Protein 2Y9W (pdb70)

Secondary structure (DSSP, 8-state):
----BSS------SS-EEPPBHHHHTT-HHHHHHHHHHHHHHHHS-TTSTTSHHHHHHTTSSS----SBSS--SS---S-SS--SSTTHHHHHHHHHHHHHHHHHHHHHHHHTT--STTHHHHHHHHHH----B--TT---S-TT--SS-HHHHT-SEEEEE-TTS-EEEEE-TTT--B-SSPPTT--THHHH-SB--SSB-TTS-B-HHHHHHHHHHHHHHHHHHHHHHHHS--SHHHHH--TTTTTSSTTSHHHHHHHHHHHHH--SS-SS----GGGSTTTGGGSTHHHHHHHHHHHHHHHHHHHTTT-----EE--S-BTTB-TT-EE-TTSEEEEEE-TTSPEEEHHHHSSGGGGTEE-GGGGGGTT--HHHHHHHHHHHHHHHH-/----BSS------SS-EEPPBHHHHTT-HHHHHHHHHHHHHHHHS-TT-TTSHHHHHHHHSSS----SBSS--SS---S-SS--SSTTHHHHHHHHHHHHHHHHHHHHHHHHTT--STTHHHHHHHHHH----B--TT---S-TT--SS-HHHHT-SEEEEE-TTS-EEEEE-TTT--B-SS--TT--GGGGT-SB---SB-TTS-B-HHHHHHHHHHHHHHHHHHHHHHHHS--SHHHHH--TTTTTSSTTSHHHHHHHHHHHHH--TT-SS----GGGSTTTGGGSTTHHHHHHHHHHHHHHHHHHTTT-----EE--S--SSS-TTPEE-TTSEEEEEE-TTSPEEEGGGSSSGGGGTEE-GGGGGGTT--HHHHHHHHHHHHHHHH-/-----BEEEETTEEEEE-----EEEEEES---STTTT-EEEEEETTEEEEEETTT-PEEEE-TTSBEEEESS--TTTS-BEEEE-SSTTEEEEE---TTS---EEEEEESSSS--EEEEEE---TT-GGG-EEEE-/----BEEEETTEEEEE-----EEEEEES---STTTT-EEEEEETTEEEEEETTT--EEEEETTTEEEEESS--TTTS-BEEEE-SSTT-EEEE---SSS---EEEEEESSSSS-EEEEEE---TT-GGG-BEEE-

CATH classification: 1.10.1280.10

Structure (mmCIF, N/CA/C/O backbone):
data_2Y9W
#
_entry.id   2Y9W
#
_cell.length_a   104.060
_cell.length_b   104.520
_cell.length_c   109.050
_cell.angle_alpha   90.00
_cell.angle_beta   90.00
_cell.angle_gamma   90.00
#
_symmetry.space_group_name_H-M   'P 21 21 2'
#
loop_
_entity.id
_entity.type
_entity.pdbx_description
1 polymer 'POLYPHENOL OXIDASE'
2 polymer 'LECTIN-LIKE FOLD PROTEIN'
3 non-polymer 'COPPER (II) ION'
4 non-polymer 'HOLMIUM ATOM'
5 non-polymer DI(HYDROXYETHYL)ETHER
6 non-polymer 'TRIETHYLENE GLYCOL'
7 water water
#
loop_
_atom_site.group_PDB
_atom_site.id
_atom_site.type_symbol
_atom_site.label_atom_id
_atom_site.label_alt_id
_atom_site.label_comp_id
_atom_site.label_asym_id
_atom_site.label_entity_id
_atom_site.label_seq_id
_atom_site.pdbx_PDB_ins_code
_atom_site.Cartn_x
_atom_site.Cartn_y
_atom_site.Cartn_z
_atom_site.occupancy
_atom_site.B_iso_or_equiv
_atom_site.auth_seq_id
_atom_site.auth_comp_id
_atom_site.auth_asym_id
_atom_site.auth_atom_id
_atom_site.pdbx_PDB_model_num
ATOM 1 N N . SER A 1 1 ? 26.414 52.578 88.234 1.00 65.96 2 SER A N 1
ATOM 2 C CA . SER A 1 1 ? 25.272 51.635 88.016 1.00 64.12 2 SER A CA 1
ATOM 3 C C . SER A 1 1 ? 25.619 50.534 86.990 1.00 63.31 2 SER A C 1
ATOM 4 O O . SER A 1 1 ? 26.023 49.426 87.378 1.00 63.09 2 SER A O 1
ATOM 7 N N . ASP A 1 2 ? 25.479 50.871 85.697 1.00 62.85 3 ASP A N 1
ATOM 8 C CA . ASP A 1 2 ? 25.602 49.951 84.541 1.00 61.36 3 ASP A CA 1
ATOM 9 C C . ASP A 1 2 ? 24.338 49.115 84.322 1.00 58.72 3 ASP A C 1
ATOM 10 O O . ASP A 1 2 ? 23.482 49.018 85.214 1.00 58.01 3 ASP A O 1
ATOM 15 N N . LYS A 1 3 ? 24.226 48.525 83.130 1.00 56.72 4 LYS A N 1
ATOM 16 C CA . LYS A 1 3 ? 23.125 47.619 82.791 1.00 53.85 4 LYS A CA 1
ATOM 17 C C . LYS A 1 3 ? 23.019 46.492 83.814 1.00 51.76 4 LYS A C 1
ATOM 18 O O . LYS A 1 3 ? 24.031 45.981 84.303 1.00 52.21 4 LYS A O 1
ATOM 24 N N . LYS A 1 4 ? 21.789 46.112 84.133 1.00 49.01 5 LYS A N 1
ATOM 25 C CA . LYS A 1 4 ? 21.559 45.153 85.195 1.00 46.93 5 LYS A CA 1
ATOM 26 C C . LYS A 1 4 ? 21.100 43.792 84.684 1.00 44.61 5 LYS A C 1
ATOM 27 O O . LYS A 1 4 ? 21.672 42.771 85.079 1.00 44.31 5 LYS A O 1
ATOM 33 N N . SER A 1 5 ? 20.097 43.780 83.804 1.00 42.14 6 SER A N 1
ATOM 34 C CA . SER A 1 5 ? 19.541 42.529 83.263 1.00 39.94 6 SER A CA 1
ATOM 35 C C . SER A 1 5 ? 19.741 42.380 81.749 1.00 39.36 6 SER A C 1
ATOM 36 O O . SER A 1 5 ? 19.653 43.357 80.999 1.00 39.69 6 SER A O 1
ATOM 39 N N . LEU A 1 6 ? 20.004 41.150 81.314 1.00 38.12 7 LEU A N 1
ATOM 40 C CA . LEU A 1 6 ? 20.185 40.850 79.892 1.00 37.51 7 LEU A CA 1
ATOM 41 C C . LEU A 1 6 ? 18.863 40.518 79.192 1.00 35.98 7 LEU A C 1
ATOM 42 O O . LEU A 1 6 ? 18.785 40.537 77.966 1.00 35.60 7 LEU A O 1
ATOM 47 N N . MET A 1 7 ? 17.833 40.201 79.971 1.00 34.40 8 MET A N 1
ATOM 48 C CA . MET A 1 7 ? 16.524 39.882 79.407 1.00 33.35 8 MET A CA 1
ATOM 49 C C . MET A 1 7 ? 15.382 40.561 80.162 1.00 31.84 8 MET A C 1
ATOM 50 O O . MET A 1 7 ? 14.748 39.943 81.036 1.00 30.46 8 MET A O 1
ATOM 55 N N . PRO A 1 8 ? 15.132 41.847 79.841 1.00 31.35 9 PRO A N 1
ATOM 56 C CA . PRO A 1 8 ? 14.029 42.559 80.463 1.00 30.50 9 PRO A CA 1
ATOM 57 C C . PRO A 1 8 ? 12.707 41.802 80.293 1.00 29.06 9 PRO A C 1
ATOM 58 O O . PRO A 1 8 ? 12.447 41.192 79.230 1.00 27.73 9 PRO A O 1
ATOM 62 N N . LEU A 1 9 ? 11.913 41.814 81.360 1.00 27.98 10 LEU A N 1
ATOM 63 C CA . LEU A 1 9 ? 10.513 41.486 81.260 1.00 27.12 10 LEU A CA 1
ATOM 64 C C . LEU A 1 9 ? 9.831 42.679 80.614 1.00 27.27 10 LEU A C 1
ATOM 65 O O . LEU A 1 9 ? 9.860 43.781 81.166 1.00 27.45 10 LEU A O 1
ATOM 70 N N . VAL A 1 10 ? 9.248 42.452 79.435 1.00 27.50 11 VAL A N 1
ATOM 71 C CA . VAL A 1 10 ? 8.455 43.470 78.729 1.00 28.48 11 VAL A CA 1
ATOM 72 C C . VAL A 1 10 ? 7.040 42.982 78.366 1.00 28.23 11 VAL A C 1
ATOM 73 O O . VAL A 1 10 ? 6.189 43.771 77.978 1.00 28.42 11 VAL A O 1
ATOM 77 N N . GLY A 1 11 ? 6.798 41.683 78.497 1.00 28.15 12 GLY A N 1
ATOM 78 C CA . GLY A 1 11 ? 5.517 41.100 78.094 1.00 28.62 12 GLY A CA 1
ATOM 79 C C . GLY A 1 11 ? 5.341 41.106 76.586 1.00 29.19 12 GLY A C 1
ATOM 80 O O . GLY A 1 11 ? 6.323 41.238 75.847 1.00 29.63 12 GLY A O 1
ATOM 81 N N . ILE A 1 12 ? 4.086 41.018 76.141 1.00 29.29 13 ILE A N 1
ATOM 82 C CA . ILE A 1 12 ? 3.752 40.820 74.731 1.00 29.76 13 ILE A CA 1
ATOM 83 C C . ILE A 1 12 ? 3.197 42.084 74.070 1.00 31.05 13 ILE A C 1
ATOM 84 O O . ILE A 1 12 ? 2.166 42.609 74.501 1.00 31.39 13 ILE A O 1
ATOM 89 N N . PRO A 1 13 ? 3.850 42.557 72.994 1.00 32.05 14 PRO A N 1
ATOM 90 C CA . PRO A 1 13 ? 3.378 43.772 72.298 1.00 33.28 14 PRO A CA 1
ATOM 91 C C . PRO A 1 13 ? 2.173 43.487 71.387 1.00 33.80 14 PRO A C 1
ATOM 92 O O . PRO A 1 13 ? 1.853 42.320 71.140 1.00 33.36 14 PRO A O 1
ATOM 96 N N . GLY A 1 14 ? 1.523 44.539 70.889 1.00 35.17 15 GLY A N 1
ATOM 97 C CA . GLY A 1 14 ? 0.363 44.397 70.000 1.00 36.13 15 GLY A CA 1
ATOM 98 C C . GLY A 1 14 ? -0.983 44.425 70.715 1.00 36.74 15 GLY A C 1
ATOM 99 O O . GLY A 1 14 ? -1.073 44.851 71.866 1.00 35.90 15 GLY A O 1
ATOM 100 N N . GLU A 1 15 ? -2.035 43.971 70.027 1.00 37.77 16 GLU A N 1
ATOM 101 C CA . GLU A 1 15 ? -3.366 43.850 70.639 1.00 38.80 16 GLU A CA 1
ATOM 102 C C . GLU A 1 15 ? -3.346 42.893 71.824 1.00 37.00 16 GLU A C 1
ATOM 103 O O . GLU A 1 15 ? -2.646 41.874 71.788 1.00 36.63 16 GLU A O 1
ATOM 109 N N . ILE A 1 16 ? -4.109 43.220 72.866 1.00 36.22 17 ILE A N 1
ATOM 110 C CA . ILE A 1 16 ? -4.294 42.329 74.015 1.00 34.40 17 ILE A CA 1
ATOM 111 C C . ILE A 1 16 ? -5.007 41.050 73.564 1.00 33.22 17 ILE A C 1
ATOM 112 O O . ILE A 1 16 ? -6.069 41.117 72.948 1.00 34.26 17 ILE A O 1
ATOM 117 N N . LYS A 1 17 ? -4.432 39.893 73.860 1.00 31.14 18 LYS A N 1
ATOM 118 C CA . LYS A 1 17 ? -5.083 38.627 73.537 1.00 29.60 18 LYS A CA 1
ATOM 119 C C . LYS A 1 17 ? -5.272 37.768 74.775 1.00 27.89 18 LYS A C 1
ATOM 120 O O . LYS A 1 17 ? -4.529 37.885 75.747 1.00 26.99 18 LYS A O 1
ATOM 126 N N . ASN A 1 18 ? -6.281 36.908 74.735 1.00 27.01 19 ASN A N 1
ATOM 127 C CA . ASN A 1 18 ? -6.578 36.027 75.875 1.00 25.38 19 ASN A CA 1
ATOM 128 C C . ASN A 1 18 ? -5.673 34.812 76.036 1.00 23.94 19 ASN A C 1
ATOM 129 O O . ASN A 1 18 ? -5.246 34.178 75.053 1.00 23.58 19 ASN A O 1
ATOM 134 N N . ARG A 1 19 ? -5.397 34.513 77.305 1.00 22.57 20 ARG A N 1
ATOM 135 C CA . ARG A 1 19 ? -4.909 33.236 77.729 1.00 21.20 20 ARG A CA 1
ATOM 136 C C . ARG A 1 19 ? -6.136 32.312 77.749 1.00 21.22 20 ARG A C 1
ATOM 137 O O . ARG A 1 19 ? -7.127 32.599 78.418 1.00 20.56 20 ARG A O 1
ATOM 145 N N . LEU A 1 20 ? -6.087 31.213 76.997 1.00 20.56 21 LEU A N 1
ATOM 146 C CA . LEU A 1 20 ? -7.276 30.358 76.891 1.00 20.60 21 LEU A CA 1
ATOM 147 C C . LEU A 1 20 ? -7.274 29.181 77.893 1.00 19.87 21 LEU A C 1
ATOM 148 O O . LEU A 1 20 ? -6.237 28.794 78.427 1.00 19.32 21 LEU A O 1
ATOM 153 N N . ASN A 1 21 ? -8.453 28.647 78.172 1.00 19.99 22 ASN A N 1
ATOM 154 C CA . ASN A 1 21 ? -8.598 27.409 78.935 1.00 19.58 22 ASN A CA 1
ATOM 155 C C . ASN A 1 21 ? -7.949 26.288 78.137 1.00 19.74 22 ASN A C 1
ATOM 156 O O . ASN A 1 21 ? -8.159 26.180 76.914 1.00 19.62 22 ASN A O 1
ATOM 161 N N . ILE A 1 22 ? -7.142 25.474 78.817 1.00 19.82 23 ILE A N 1
ATOM 162 C CA . ILE A 1 22 ? -6.386 24.409 78.159 1.00 20.45 23 ILE A CA 1
ATOM 163 C C . ILE A 1 22 ? -7.297 23.454 77.370 1.00 21.84 23 ILE A C 1
ATOM 164 O O . ILE A 1 22 ? -6.920 23.024 76.278 1.00 22.44 23 ILE A O 1
ATOM 169 N N . LEU A 1 23 ? -8.498 23.167 77.890 1.00 23.18 24 LEU A N 1
ATOM 170 C CA . LEU A 1 23 ? -9.495 22.361 77.163 1.00 24.34 24 LEU A CA 1
ATOM 171 C C . LEU A 1 23 ? -9.858 22.971 75.803 1.00 25.21 24 LEU A C 1
ATOM 172 O O . LEU A 1 23 ? -9.992 22.242 74.823 1.00 26.00 24 LEU A O 1
ATOM 177 N N . ASP A 1 24 ? -10.005 24.294 75.740 1.00 25.24 25 ASP A N 1
ATOM 178 C CA . ASP A 1 24 ? -10.286 24.979 74.473 1.00 26.39 25 ASP A CA 1
ATOM 179 C C . ASP A 1 24 ? -9.044 25.032 73.574 1.00 25.19 25 ASP A C 1
ATOM 180 O O . ASP A 1 24 ? -9.096 24.675 72.414 1.00 25.77 25 ASP A O 1
ATOM 185 N N . PHE A 1 25 ? -7.939 25.483 74.145 1.00 24.36 26 PHE A N 1
ATOM 186 C CA . PHE A 1 25 ? -6.645 25.597 73.480 1.00 23.45 26 PHE A CA 1
ATOM 187 C C . PHE A 1 25 ? -6.251 24.405 72.593 1.00 23.95 26 PHE A C 1
ATOM 188 O O . PHE A 1 25 ? -5.912 24.591 71.407 1.00 23.91 26 PHE A O 1
ATOM 196 N N . VAL A 1 26 ? -6.309 23.195 73.149 1.00 23.95 27 VAL A N 1
ATOM 197 C CA . VAL A 1 26 ? -5.852 21.994 72.422 1.00 24.82 27 VAL A CA 1
ATOM 198 C C . VAL A 1 26 ? -6.691 21.688 71.169 1.00 26.38 27 VAL A C 1
ATOM 199 O O . VAL A 1 26 ? -6.230 20.983 70.264 1.00 26.46 27 VAL A O 1
ATOM 203 N N . LYS A 1 27 ? -7.914 22.227 71.134 1.00 27.72 28 LYS A N 1
ATOM 204 C CA . LYS A 1 27 ? -8.842 22.057 70.012 1.00 29.15 28 LYS A CA 1
ATOM 205 C C . LYS A 1 27 ? -8.473 22.946 68.824 1.00 29.72 28 LYS A C 1
ATOM 206 O O . LYS A 1 27 ? -8.867 22.671 67.687 1.00 30.80 28 LYS A O 1
ATOM 212 N N . ASN A 1 28 ? -7.741 24.022 69.098 1.00 29.47 29 ASN A N 1
ATOM 213 C CA . ASN A 1 28 ? -7.214 24.902 68.067 1.00 29.84 29 ASN A CA 1
ATOM 214 C C . ASN A 1 28 ? -5.899 24.356 67.529 1.00 29.55 29 ASN A C 1
ATOM 215 O O . ASN A 1 28 ? -4.877 24.388 68.231 1.00 28.88 29 ASN A O 1
ATOM 220 N N . ASP A 1 29 ? -5.908 23.878 66.285 1.00 30.11 30 ASP A N 1
ATOM 221 C CA . ASP A 1 29 ? -4.717 23.240 65.726 1.00 30.24 30 ASP A CA 1
ATOM 222 C C . ASP A 1 29 ? -3.558 24.211 65.544 1.00 29.46 30 ASP A C 1
ATOM 223 O O . ASP A 1 29 ? -2.392 23.806 65.560 1.00 29.55 30 ASP A O 1
ATOM 228 N N . LYS A 1 30 ? -3.860 25.486 65.366 1.00 28.70 31 LYS A N 1
ATOM 229 C CA . LYS A 1 30 ? -2.787 26.422 65.129 1.00 28.23 31 LYS A CA 1
ATOM 230 C C . LYS A 1 30 ? -2.096 26.772 66.428 1.00 27.03 31 LYS A C 1
ATOM 231 O O . LYS A 1 30 ? -0.864 26.732 66.503 1.00 26.67 31 LYS A O 1
ATOM 237 N N . PHE A 1 31 ? -2.891 27.062 67.458 1.00 26.01 32 PHE A N 1
ATOM 238 C CA . PHE A 1 31 ? -2.338 27.379 68.768 1.00 24.58 32 PHE A CA 1
ATOM 239 C C . PHE A 1 31 ? -1.577 26.173 69.303 1.00 23.70 32 PHE A C 1
ATOM 240 O O . PHE A 1 31 ? -0.465 26.323 69.795 1.00 23.30 32 PHE A O 1
ATOM 248 N N . PHE A 1 32 ? -2.158 24.979 69.168 1.00 23.37 33 PHE A N 1
ATOM 249 C CA . PHE A 1 32 ? -1.562 23.776 69.750 1.00 22.58 33 PHE A CA 1
ATOM 250 C C . PHE A 1 32 ? -0.250 23.387 69.091 1.00 22.68 33 PHE A C 1
ATOM 251 O O . PHE A 1 32 ? 0.705 23.031 69.779 1.00 22.12 33 PHE A O 1
ATOM 259 N N . THR A 1 33 ? -0.217 23.446 67.755 1.00 22.87 34 THR A N 1
ATOM 260 C CA . THR A 1 33 ? 0.983 23.151 67.001 1.00 22.28 34 THR A CA 1
ATOM 261 C C . THR A 1 33 ? 2.075 24.145 67.368 1.00 22.20 34 THR A C 1
ATOM 262 O O . THR A 1 33 ? 3.213 23.742 67.607 1.00 22.30 34 THR A O 1
ATOM 266 N N . LEU A 1 34 ? 1.746 25.436 67.431 1.00 22.20 35 LEU A N 1
ATOM 267 C CA . LEU A 1 34 ? 2.799 26.445 67.680 1.00 22.05 35 LEU A CA 1
ATOM 268 C C . LEU A 1 34 ? 3.376 26.329 69.098 1.00 21.64 35 LEU A C 1
ATOM 269 O O . LEU A 1 34 ? 4.557 26.611 69.332 1.00 21.03 35 LEU A O 1
ATOM 274 N N . TYR A 1 35 ? 2.523 25.917 70.034 1.00 21.11 36 TYR A N 1
ATOM 275 C CA . TYR A 1 35 ? 2.900 25.780 71.421 1.00 20.50 36 TYR A CA 1
ATOM 276 C C . TYR A 1 35 ? 3.919 24.645 71.537 1.00 20.10 36 TYR A C 1
ATOM 277 O O . TYR A 1 35 ? 4.989 24.809 72.118 1.00 19.73 36 TYR A O 1
ATOM 286 N N . VAL A 1 36 ? 3.577 23.508 70.940 1.00 19.64 37 VAL A N 1
ATOM 287 C CA . VAL A 1 36 ? 4.421 22.324 70.935 1.00 19.50 37 VAL A CA 1
ATOM 288 C C . VAL A 1 36 ? 5.758 22.611 70.233 1.00 19.89 37 VAL A C 1
ATOM 289 O O . VAL A 1 36 ? 6.819 22.230 70.723 1.00 19.87 37 VAL A O 1
ATOM 293 N N . ARG A 1 37 ? 5.700 23.304 69.106 1.00 20.13 38 ARG A N 1
ATOM 294 C CA . ARG A 1 37 ? 6.912 23.667 68.390 1.00 21.06 38 ARG A CA 1
ATOM 295 C C . ARG A 1 37 ? 7.776 24.646 69.177 1.00 21.47 38 ARG A C 1
ATOM 296 O O . ARG A 1 37 ? 8.990 24.438 69.302 1.00 22.02 38 ARG A O 1
ATOM 304 N N . ALA A 1 38 ? 7.148 25.689 69.719 1.00 21.62 39 ALA A N 1
ATOM 305 C CA . ALA A 1 38 ? 7.840 26.677 70.551 1.00 22.25 39 ALA A CA 1
ATOM 306 C C . ALA A 1 38 ? 8.470 26.022 71.771 1.00 22.44 39 ALA A C 1
ATOM 307 O O . ALA A 1 38 ? 9.593 26.350 72.140 1.00 23.14 39 ALA A O 1
ATOM 309 N N . LEU A 1 39 ? 7.746 25.087 72.377 1.00 22.82 40 LEU A N 1
ATOM 310 C CA . LEU A 1 39 ? 8.224 24.349 73.549 1.00 22.99 40 LEU A CA 1
ATOM 311 C C . LEU A 1 39 ? 9.398 23.416 73.240 1.00 23.72 40 LEU A C 1
ATOM 312 O O . LEU A 1 39 ? 10.308 23.265 74.070 1.00 23.68 40 LEU A O 1
ATOM 317 N N . GLN A 1 40 ? 9.375 22.805 72.046 1.00 24.06 41 GLN A N 1
ATOM 318 C CA . GLN A 1 40 ? 10.514 22.052 71.510 1.00 24.39 41 GLN A CA 1
ATOM 319 C C . GLN A 1 40 ? 11.762 22.932 71.423 1.00 24.84 41 GLN A C 1
ATOM 320 O O . GLN A 1 40 ? 12.861 22.488 71.770 1.00 25.48 41 GLN A O 1
ATOM 326 N N . VAL A 1 41 ? 11.604 24.156 70.915 1.00 24.30 42 VAL A N 1
ATOM 327 C CA . VAL A 1 41 ? 12.741 25.071 70.759 1.00 24.51 42 VAL A CA 1
ATOM 328 C C . VAL A 1 41 ? 13.329 25.423 72.126 1.00 24.04 42 VAL A C 1
ATOM 329 O O . VAL A 1 41 ? 14.528 25.295 72.345 1.00 23.83 42 VAL A O 1
ATOM 333 N N . LEU A 1 42 ? 12.463 25.836 73.053 1.00 23.66 43 LEU A N 1
ATOM 334 C CA . LEU A 1 42 ? 12.909 26.218 74.386 1.00 23.50 43 LEU A CA 1
ATOM 335 C C . LEU A 1 42 ? 13.649 25.089 75.070 1.00 23.81 43 LEU A C 1
ATOM 336 O O . LEU A 1 42 ? 14.723 25.303 75.642 1.00 24.43 43 LEU A O 1
ATOM 341 N N . GLN A 1 43 ? 13.083 23.890 74.990 1.00 23.69 44 GLN A N 1
ATOM 342 C CA . GLN A 1 43 ? 13.638 22.735 75.676 1.00 24.38 44 GLN A CA 1
ATOM 343 C C . GLN A 1 43 ? 14.951 22.262 75.050 1.00 25.17 44 GLN A C 1
ATOM 344 O O . GLN A 1 43 ? 15.806 21.723 75.757 1.00 24.76 44 GLN A O 1
ATOM 350 N N . ALA A 1 44 ? 15.101 22.451 73.738 1.00 25.83 45 ALA A N 1
ATOM 351 C CA . ALA A 1 44 ? 16.332 22.040 73.033 1.00 27.41 45 ALA A CA 1
ATOM 352 C C . ALA A 1 44 ? 17.492 23.021 73.222 1.00 28.48 45 ALA A C 1
ATOM 353 O O . ALA A 1 44 ? 18.644 22.701 72.935 1.00 29.84 45 ALA A O 1
ATOM 355 N N . ARG A 1 45 ? 17.193 24.222 73.696 1.00 28.87 46 ARG A N 1
ATOM 356 C CA . ARG A 1 45 ? 18.236 25.205 73.936 1.00 29.93 46 ARG A CA 1
ATOM 357 C C . ARG A 1 45 ? 19.177 24.742 75.027 1.00 30.77 46 ARG A C 1
ATOM 358 O O . ARG A 1 45 ? 18.752 24.168 76.041 1.00 30.64 46 ARG A O 1
ATOM 366 N N . ASP A 1 46 ? 20.457 25.003 74.792 1.00 32.23 47 ASP A N 1
ATOM 367 C CA . ASP A 1 46 ? 21.512 24.822 75.772 1.00 33.48 47 ASP A CA 1
ATOM 368 C C . ASP A 1 46 ? 21.033 25.316 77.146 1.00 32.74 47 ASP A C 1
ATOM 369 O O . ASP A 1 46 ? 20.440 26.395 77.259 1.00 32.05 47 ASP A O 1
ATOM 374 N N . GLN A 1 47 ? 21.293 24.516 78.176 1.00 32.85 48 GLN A N 1
ATOM 375 C CA . GLN A 1 47 ? 20.797 24.787 79.523 1.00 32.88 48 GLN A CA 1
ATOM 376 C C . GLN A 1 47 ? 21.466 25.963 80.236 1.00 33.61 48 GLN A C 1
ATOM 377 O O . GLN A 1 47 ? 20.967 26.422 81.266 1.00 33.58 48 GLN A O 1
ATOM 383 N N . SER A 1 48 ? 22.576 26.454 79.685 1.00 34.52 49 SER A N 1
ATOM 384 C CA . SER A 1 48 ? 23.213 27.681 80.174 1.00 34.92 49 SER A CA 1
ATOM 385 C C . SER A 1 48 ? 22.630 28.954 79.527 1.00 34.39 49 SER A C 1
ATOM 386 O O . SER A 1 48 ? 22.843 30.066 80.033 1.00 34.63 49 SER A O 1
ATOM 389 N N . ASP A 1 49 ? 21.910 28.782 78.412 1.00 33.55 50 ASP A N 1
ATOM 390 C CA . ASP A 1 49 ? 21.209 29.879 77.722 1.00 32.76 50 ASP A CA 1
ATOM 391 C C . ASP A 1 49 ? 20.034 30.368 78.581 1.00 31.29 50 ASP A C 1
ATOM 392 O O . ASP A 1 49 ? 19.141 29.598 78.947 1.00 30.14 50 ASP A O 1
ATOM 397 N N . TYR A 1 50 ? 20.039 31.658 78.895 1.00 30.80 51 TYR A N 1
ATOM 398 C CA . TYR A 1 50 ? 19.019 32.236 79.777 1.00 29.71 51 TYR A CA 1
ATOM 399 C C . TYR A 1 50 ? 17.610 32.222 79.188 1.00 28.33 51 TYR A C 1
ATOM 400 O O . TYR A 1 50 ? 16.621 32.340 79.912 1.00 27.46 51 TYR A O 1
ATOM 409 N N . SER A 1 51 ? 17.526 32.067 77.872 1.00 27.85 52 SER A N 1
ATOM 410 C CA . SER A 1 51 ? 16.248 31.938 77.203 1.00 27.01 52 SER A CA 1
ATOM 411 C C . SER A 1 51 ? 15.836 30.464 77.080 1.00 25.90 52 SER A C 1
ATOM 412 O O . SER A 1 51 ? 14.828 30.152 76.447 1.00 25.62 52 SER A O 1
ATOM 415 N N . SER A 1 52 ? 16.612 29.561 77.681 1.00 25.39 53 SER A N 1
ATOM 416 C CA . SER A 1 52 ? 16.270 28.128 77.689 1.00 24.71 53 SER A CA 1
ATOM 417 C C . SER A 1 52 ? 15.110 27.795 78.632 1.00 24.22 53 SER A C 1
ATOM 418 O O . SER A 1 52 ? 14.861 28.507 79.605 1.00 23.72 53 SER A O 1
ATOM 421 N N . PHE A 1 53 ? 14.409 26.707 78.337 1.00 24.18 54 PHE A N 1
ATOM 422 C CA . PHE A 1 53 ? 13.397 26.163 79.246 1.00 24.33 54 PHE A CA 1
ATOM 423 C C . PHE A 1 53 ? 13.987 25.922 80.634 1.00 24.79 54 PHE A C 1
ATOM 424 O O . PHE A 1 53 ? 13.372 26.295 81.653 1.00 24.32 54 PHE A O 1
ATOM 432 N N . PHE A 1 54 ? 15.172 25.292 80.657 1.00 25.48 55 PHE A N 1
ATOM 433 C CA . PHE A 1 54 ? 15.869 24.966 81.910 1.00 25.99 55 PHE A CA 1
ATOM 434 C C . PHE A 1 54 ? 16.114 26.200 82.779 1.00 25.92 55 PHE A C 1
ATOM 435 O O . PHE A 1 54 ? 15.816 26.169 83.970 1.00 26.14 55 PHE A O 1
ATOM 443 N N . GLN A 1 55 ? 16.655 27.269 82.185 1.00 25.87 56 GLN A N 1
ATOM 444 C CA . GLN A 1 55 ? 16.909 28.512 82.937 1.00 26.00 56 GLN A CA 1
ATOM 445 C C . GLN A 1 55 ? 15.623 29.208 83.398 1.00 25.44 56 GLN A C 1
ATOM 446 O O . GLN A 1 55 ? 15.561 29.711 84.535 1.00 25.32 56 GLN A O 1
ATOM 452 N N . LEU A 1 56 ? 14.607 29.236 82.528 1.00 24.61 57 LEU A N 1
ATOM 453 C CA . LEU A 1 56 ? 13.332 29.865 82.875 1.00 24.67 57 LEU A CA 1
ATOM 454 C C . LEU A 1 56 ? 12.724 29.165 84.090 1.00 24.54 57 LEU A C 1
ATOM 455 O O . LEU A 1 56 ? 12.243 29.837 85.006 1.00 24.35 57 LEU A O 1
ATOM 460 N N . GLY A 1 57 ? 12.765 27.823 84.078 1.00 24.56 58 GLY A N 1
ATOM 461 C CA . GLY A 1 57 ? 12.289 26.989 85.187 1.00 24.39 58 GLY A CA 1
ATOM 462 C C . GLY A 1 57 ? 13.231 27.106 86.358 1.00 25.19 58 GLY A C 1
ATOM 463 O O . GLY A 1 57 ? 12.826 26.967 87.514 1.00 25.49 58 GLY A O 1
ATOM 464 N N . GLY A 1 58 ? 14.495 27.394 86.044 1.00 25.60 59 GLY A N 1
ATOM 465 C CA . GLY A 1 58 ? 15.556 27.542 87.033 1.00 26.15 59 GLY A CA 1
ATOM 466 C C . GLY A 1 58 ? 15.414 28.697 88.010 1.00 26.37 59 GLY A C 1
ATOM 467 O O . GLY A 1 58 ? 15.912 28.599 89.136 1.00 27.45 59 GLY A O 1
ATOM 468 N N . ILE A 1 59 ? 14.744 29.773 87.586 1.00 25.69 60 ILE A N 1
ATOM 469 C CA . ILE A 1 59 ? 14.554 31.001 88.386 1.00 25.70 60 ILE A CA 1
ATOM 470 C C . ILE A 1 59 ? 13.838 30.697 89.703 1.00 26.38 60 ILE A C 1
ATOM 471 O O . ILE A 1 59 ? 14.257 31.142 90.772 1.00 27.06 60 ILE A O 1
ATOM 476 N N . HIS A 1 60 ? 12.757 29.931 89.596 1.00 26.21 61 HIS A N 1
ATOM 477 C CA . HIS A 1 60 ? 11.840 29.671 90.697 1.00 26.53 61 HIS A CA 1
ATOM 478 C C . HIS A 1 60 ? 12.574 29.162 91.943 1.00 26.87 61 HIS A C 1
ATOM 479 O O . HIS A 1 60 ? 12.480 29.784 93.006 1.00 27.07 61 HIS A O 1
ATOM 486 N N . GLY A 1 61 ? 13.309 28.052 91.806 1.00 26.46 62 GLY A N 1
ATOM 487 C CA . GLY A 1 61 ? 14.052 27.466 92.923 1.00 27.47 62 GLY A CA 1
ATOM 488 C C . GLY A 1 61 ? 15.503 27.162 92.588 1.00 28.26 62 GLY A C 1
ATOM 489 O O . GLY A 1 61 ? 16.320 28.071 92.452 1.00 28.37 62 GLY A O 1
ATOM 490 N N . LEU A 1 62 ? 15.814 25.873 92.462 1.00 28.66 63 LEU A N 1
ATOM 491 C CA . LEU A 1 62 ? 17.123 25.415 92.023 1.00 29.66 63 LEU A CA 1
ATOM 492 C C . LEU A 1 62 ? 17.265 25.511 90.494 1.00 29.28 63 LEU A C 1
ATOM 493 O O . LEU A 1 62 ? 16.278 25.366 89.764 1.00 28.65 63 LEU A O 1
ATOM 498 N N . PRO A 1 63 ? 18.492 25.781 90.004 1.00 29.87 64 PRO A N 1
ATOM 499 C CA . PRO A 1 63 ? 19.703 25.998 90.784 1.00 30.70 64 PRO A CA 1
ATOM 500 C C . PRO A 1 63 ? 19.771 27.397 91.398 1.00 30.95 64 PRO A C 1
ATOM 501 O O . PRO A 1 63 ? 19.162 28.348 90.893 1.00 30.13 64 PRO A O 1
ATOM 505 N N . TYR A 1 64 ? 20.518 27.526 92.483 1.00 32.04 65 TYR A N 1
ATOM 506 C CA . TYR A 1 64 ? 20.652 28.824 93.124 1.00 32.68 65 TYR A CA 1
ATOM 507 C C . TYR A 1 64 ? 21.744 29.650 92.450 1.00 33.04 65 TYR A C 1
ATOM 508 O O . TYR A 1 64 ? 22.803 29.915 93.027 1.00 33.89 65 TYR A O 1
ATOM 517 N N . THR A 1 65 ? 21.450 30.041 91.215 1.00 32.24 66 THR A N 1
ATOM 518 C CA . THR A 1 65 ? 22.308 30.892 90.405 1.00 32.86 66 THR A CA 1
ATOM 519 C C . THR A 1 65 ? 21.517 32.134 89.981 1.00 32.47 66 THR A C 1
ATOM 520 O O . THR A 1 65 ? 20.271 32.106 89.923 1.00 31.47 66 THR A O 1
ATOM 524 N N . GLU A 1 66 ? 22.235 33.219 89.698 1.00 33.22 67 GLU A N 1
ATOM 525 C CA . GLU A 1 66 ? 21.614 34.442 89.175 1.00 33.22 67 GLU A CA 1
ATOM 526 C C . GLU A 1 66 ? 21.082 34.226 87.758 1.00 31.98 67 GLU A C 1
ATOM 527 O O . GLU A 1 66 ? 21.694 33.506 86.954 1.00 32.33 67 GLU A O 1
ATOM 533 N N . TRP A 1 67 ? 19.943 34.841 87.453 1.00 30.78 68 TRP A N 1
ATOM 534 C CA . TRP A 1 67 ? 19.369 34.728 86.111 1.00 29.75 68 TRP A CA 1
ATOM 535 C C . TRP A 1 67 ? 19.456 36.013 85.286 1.00 30.04 68 TRP A C 1
ATOM 536 O O . TRP A 1 67 ? 18.915 37.056 85.674 1.00 29.12 68 TRP A O 1
ATOM 547 N N . ALA A 1 68 ? 20.135 35.906 84.138 1.00 30.53 69 ALA A N 1
ATOM 548 C CA . ALA A 1 68 ? 20.192 36.966 83.129 1.00 31.03 69 ALA A CA 1
ATOM 549 C C . ALA A 1 68 ? 20.739 38.296 83.663 1.00 32.41 69 ALA A C 1
ATOM 550 O O . ALA A 1 68 ? 20.265 39.375 83.283 1.00 32.44 69 ALA A O 1
ATOM 552 N N . LYS A 1 69 ? 21.733 38.213 84.542 1.00 33.45 70 LYS A N 1
ATOM 553 C CA . LYS A 1 69 ? 22.385 39.407 85.062 1.00 35.27 70 LYS A CA 1
ATOM 554 C C . LYS A 1 69 ? 23.636 39.762 84.256 1.00 37.02 70 LYS A C 1
ATOM 555 O O . LYS A 1 69 ? 24.469 38.896 83.960 1.00 37.44 70 LYS A O 1
ATOM 561 N N . ALA A 1 70 ? 23.754 41.034 83.884 1.00 38.48 71 ALA A N 1
ATOM 562 C CA . ALA A 1 70 ? 24.917 41.503 83.116 1.00 40.81 71 ALA A CA 1
ATOM 563 C C . ALA A 1 70 ? 26.181 41.598 83.973 1.00 42.60 71 ALA A C 1
ATOM 564 O O . ALA A 1 70 ? 27.278 41.703 83.447 1.00 44.15 71 ALA A O 1
ATOM 566 N N . GLN A 1 71 ? 26.013 41.550 85.291 1.00 43.26 72 GLN A N 1
ATOM 567 C CA . GLN A 1 71 ? 27.106 41.706 86.229 1.00 45.29 72 GLN A CA 1
ATOM 568 C C . GLN A 1 71 ? 26.807 40.924 87.516 1.00 45.13 72 GLN A C 1
ATOM 569 O O . GLN A 1 71 ? 25.803 41.190 88.186 1.00 44.67 72 GLN A O 1
ATOM 575 N N . PRO A 1 72 ? 27.680 39.958 87.870 1.00 45.71 73 PRO A N 1
ATOM 576 C CA . PRO A 1 72 ? 27.430 39.099 89.039 1.00 45.34 73 PRO A CA 1
ATOM 577 C C . PRO A 1 72 ? 27.577 39.823 90.386 1.00 46.24 73 PRO A C 1
ATOM 578 O O . PRO A 1 72 ? 28.278 40.836 90.473 1.00 47.07 73 PRO A O 1
ATOM 582 N N . GLN A 1 73 ? 26.916 39.297 91.418 1.00 45.77 74 GLN A N 1
ATOM 583 C CA . GLN A 1 73 ? 27.099 39.776 92.793 1.00 47.07 74 GLN A CA 1
ATOM 584 C C . GLN A 1 73 ? 28.437 39.295 93.345 1.00 48.42 74 GLN A C 1
ATOM 585 O O . GLN A 1 73 ? 28.929 38.235 92.941 1.00 48.37 74 GLN A O 1
ATOM 591 N N . LEU A 1 74 ? 29.015 40.065 94.269 1.00 49.52 75 LEU A N 1
ATOM 592 C CA . LEU A 1 74 ? 30.248 39.662 94.954 1.00 51.06 75 LEU A CA 1
ATOM 593 C C . LEU A 1 74 ? 30.002 38.444 95.854 1.00 50.73 75 LEU A C 1
ATOM 594 O O . LEU A 1 74 ? 30.764 37.479 95.816 1.00 51.22 75 LEU A O 1
ATOM 599 N N . HIS A 1 75 ? 28.932 38.498 96.648 1.00 49.99 76 HIS A N 1
ATOM 600 C CA . HIS A 1 75 ? 28.498 37.367 97.466 1.00 49.40 76 HIS A CA 1
ATOM 601 C C . HIS A 1 75 ? 27.008 37.112 97.257 1.00 47.57 76 HIS A C 1
ATOM 602 O O . HIS A 1 75 ? 26.160 37.917 97.634 1.00 47.10 76 HIS A O 1
ATOM 609 N N . LEU A 1 76 ? 26.712 35.976 96.641 1.00 46.50 77 LEU A N 1
ATOM 610 C CA . LEU A 1 76 ? 25.360 35.613 96.252 1.00 44.62 77 LEU A CA 1
ATOM 611 C C . LEU A 1 76 ? 24.639 34.857 97.368 1.00 44.04 77 LEU A C 1
ATOM 612 O O . LEU A 1 76 ? 25.147 33.850 97.861 1.00 44.52 77 LEU A O 1
ATOM 617 N N . TYR A 1 77 ? 23.461 35.334 97.766 1.00 43.10 78 TYR A N 1
ATOM 618 C CA . TYR A 1 77 ? 22.617 34.548 98.663 1.00 42.45 78 TYR A CA 1
ATOM 619 C C . TYR A 1 77 ? 21.985 33.412 97.863 1.00 41.25 78 TYR A C 1
ATOM 620 O O . TYR A 1 77 ? 21.160 33.643 96.979 1.00 40.10 78 TYR A O 1
ATOM 629 N N . LYS A 1 78 ? 22.391 32.184 98.161 1.00 41.49 79 LYS A N 1
ATOM 630 C CA . LYS A 1 78 ? 21.960 31.035 97.364 1.00 40.44 79 LYS A CA 1
ATOM 631 C C . LYS A 1 78 ? 20.596 30.521 97.848 1.00 39.26 79 LYS A C 1
ATOM 632 O O . LYS A 1 78 ? 20.502 29.790 98.836 1.00 39.82 79 LYS A O 1
ATOM 638 N N . ALA A 1 79 ? 19.541 30.939 97.146 1.00 37.46 80 ALA A N 1
ATOM 639 C CA . ALA A 1 79 ? 18.164 30.588 97.496 1.00 35.89 80 ALA A CA 1
ATOM 640 C C . ALA A 1 79 ? 17.232 30.773 96.312 1.00 34.34 80 ALA A C 1
ATOM 641 O O . ALA A 1 79 ? 17.632 31.289 95.265 1.00 33.27 80 ALA A O 1
ATOM 643 N N . ASN A 1 80 ? 15.988 30.335 96.497 1.00 33.81 81 ASN A N 1
ATOM 644 C CA . ASN A 1 80 ? 14.895 30.580 95.559 1.00 32.68 81 ASN A CA 1
ATOM 645 C C . ASN A 1 80 ? 14.789 32.062 95.218 1.00 32.36 81 ASN A C 1
ATOM 646 O O . ASN A 1 80 ? 14.994 32.925 96.080 1.00 32.92 81 ASN A O 1
ATOM 651 N N . TYR A 1 81 ? 14.454 32.354 93.964 1.00 31.48 82 TYR A N 1
ATOM 652 C CA . TYR A 1 81 ? 13.969 33.689 93.589 1.00 31.04 82 TYR A CA 1
ATOM 653 C C . TYR A 1 81 ? 12.505 33.866 94.009 1.00 30.56 82 TYR A C 1
ATOM 654 O O . TYR A 1 81 ? 12.088 34.969 94.376 1.00 30.66 82 TYR A O 1
ATOM 663 N N . CYS A 1 82 ? 11.725 32.782 93.939 1.00 29.66 83 CYS A N 1
ATOM 664 C CA . CYS A 1 82 ? 10.295 32.852 94.240 1.00 29.43 83 CYS A CA 1
ATOM 665 C C . CYS A 1 82 ? 10.044 33.279 95.697 1.00 29.64 83 CYS A C 1
ATOM 666 O O . CYS A 1 82 ? 10.846 32.996 96.591 1.00 30.48 83 CYS A O 1
ATOM 669 N N . THR A 1 83 ? 8.971 34.030 95.900 1.00 28.77 84 THR A N 1
ATOM 670 C CA . THR A 1 83 ? 8.562 34.444 97.224 1.00 29.36 84 THR A CA 1
ATOM 671 C C . THR A 1 83 ? 7.282 33.693 97.592 1.00 29.10 84 THR A C 1
ATOM 672 O O . THR A 1 83 ? 6.308 33.678 96.826 1.00 29.13 84 THR A O 1
ATOM 676 N N . HIS A 1 84 ? 7.317 33.022 98.738 1.00 29.21 85 HIS A N 1
ATOM 677 C CA . HIS A 1 84 ? 6.200 32.199 99.205 1.00 28.92 85 HIS A CA 1
ATOM 678 C C . HIS A 1 84 ? 5.980 32.549 100.672 1.00 28.90 85 HIS A C 1
ATOM 679 O O . HIS A 1 84 ? 6.917 32.963 101.352 1.00 29.25 85 HIS A O 1
ATOM 686 N N . GLY A 1 85 ? 4.744 32.423 101.144 1.00 26.63 86 GLY A N 1
ATOM 687 C CA . GLY A 1 85 ? 4.371 32.871 102.487 1.00 26.81 86 GLY A CA 1
ATOM 688 C C . GLY A 1 85 ? 4.536 34.369 102.749 1.00 26.91 86 GLY A C 1
ATOM 689 O O . GLY A 1 85 ? 4.843 34.775 103.884 1.00 27.49 86 GLY A O 1
ATOM 690 N N . THR A 1 86 ? 4.344 35.193 101.710 1.00 25.38 87 THR A N 1
ATOM 691 C CA . THR A 1 86 ? 4.451 36.662 101.841 1.00 25.19 87 THR A CA 1
ATOM 692 C C . THR A 1 86 ? 3.372 37.391 101.039 1.00 24.09 87 THR A C 1
ATOM 693 O O . THR A 1 86 ? 2.800 36.837 100.082 1.00 22.91 87 THR A O 1
ATOM 697 N N . VAL A 1 87 ? 3.108 38.640 101.422 1.00 23.73 88 VAL A N 1
ATOM 698 C CA . VAL A 1 87 ? 2.153 39.482 100.688 1.00 23.01 88 VAL A CA 1
ATOM 699 C C . VAL A 1 87 ? 2.494 39.577 99.190 1.00 22.31 88 VAL A C 1
ATOM 700 O O . VAL A 1 87 ? 1.642 39.931 98.388 1.00 22.11 88 VAL A O 1
ATOM 704 N N . LEU A 1 88 ? 3.728 39.245 98.811 1.00 22.36 89 LEU A N 1
ATOM 705 C CA . LEU A 1 88 ? 4.138 39.356 97.402 1.00 21.69 89 LEU A CA 1
ATOM 706 C C . LEU A 1 88 ? 3.983 38.082 96.599 1.00 20.86 89 LEU A C 1
ATOM 707 O O . LEU A 1 88 ? 4.351 38.057 95.435 1.00 21.55 89 LEU A O 1
ATOM 712 N N . PHE A 1 89 ? 3.450 37.025 97.196 1.00 20.83 90 PHE A N 1
ATOM 713 C CA . PHE A 1 89 ? 3.287 35.765 96.465 1.00 20.19 90 PHE A CA 1
ATOM 714 C C . PHE A 1 89 ? 2.548 35.906 95.120 1.00 19.86 90 PHE A C 1
ATOM 715 O O . PHE A 1 89 ? 3.064 35.437 94.112 1.00 20.11 90 PHE A O 1
ATOM 723 N N . PRO A 1 90 ? 1.348 36.531 95.106 1.00 20.06 91 PRO A N 1
ATOM 724 C CA . PRO A 1 90 ? 0.579 36.683 93.872 1.00 19.92 91 PRO A CA 1
ATOM 725 C C . PRO A 1 90 ? 1.271 37.483 92.766 1.00 20.10 91 PRO A C 1
ATOM 726 O O . PRO A 1 90 ? 1.208 37.105 91.586 1.00 19.78 91 PRO A O 1
ATOM 730 N N . THR A 1 91 ? 1.939 38.565 93.147 1.00 20.48 92 THR A N 1
ATOM 731 C CA . THR A 1 91 ? 2.466 39.512 92.173 1.00 20.26 92 THR A CA 1
ATOM 732 C C . THR A 1 91 ? 3.813 39.060 91.602 1.00 20.22 92 THR A C 1
ATOM 733 O O . THR A 1 91 ? 4.051 39.165 90.388 1.00 19.92 92 THR A O 1
ATOM 737 N N . TRP A 1 92 ? 4.688 38.543 92.461 1.00 20.04 93 TRP A N 1
ATOM 738 C CA . TRP A 1 92 ? 5.927 37.945 91.982 1.00 19.99 93 TRP A CA 1
ATOM 739 C C . TRP A 1 92 ? 5.620 36.896 90.911 1.00 20.26 93 TRP A C 1
ATOM 740 O O . TRP A 1 92 ? 6.276 36.861 89.857 1.00 20.40 93 TRP A O 1
ATOM 751 N N . HIS A 1 93 ? 4.619 36.054 91.175 1.00 20.31 94 HIS A N 1
ATOM 752 C CA . HIS A 1 93 ? 4.274 34.978 90.250 1.00 20.48 94 HIS A CA 1
ATOM 753 C C . HIS A 1 93 ? 3.612 35.447 88.964 1.00 19.62 94 HIS A C 1
ATOM 754 O O . HIS A 1 93 ? 3.770 34.802 87.936 1.00 19.87 94 HIS A O 1
ATOM 761 N N . ARG A 1 94 ? 2.894 36.570 89.023 1.00 19.82 95 ARG A N 1
ATOM 762 C CA . ARG A 1 94 ? 2.398 37.251 87.818 1.00 19.53 95 ARG A CA 1
ATOM 763 C C . ARG A 1 94 ? 3.565 37.641 86.911 1.00 19.49 95 ARG A C 1
ATOM 764 O O . ARG A 1 94 ? 3.557 37.333 85.720 1.00 20.04 95 ARG A O 1
ATOM 772 N N . ALA A 1 95 ? 4.568 38.301 87.477 1.00 20.31 96 ALA A N 1
ATOM 773 C CA . ALA A 1 95 ? 5.780 38.666 86.724 1.00 20.70 96 ALA A CA 1
ATOM 774 C C . ALA A 1 95 ? 6.488 37.446 86.165 1.00 20.68 96 ALA A C 1
ATOM 775 O O . ALA A 1 95 ? 6.893 37.456 85.009 1.00 20.76 96 ALA A O 1
ATOM 777 N N . TYR A 1 96 ? 6.621 36.398 86.981 1.00 20.62 97 TYR A N 1
ATOM 778 C CA . TYR A 1 96 ? 7.294 35.168 86.555 1.00 20.83 97 TYR A CA 1
ATOM 779 C C . TYR A 1 96 ? 6.590 34.514 85.373 1.00 21.05 97 TYR A C 1
ATOM 780 O O . TYR A 1 96 ? 7.245 34.097 84.414 1.00 21.51 97 TYR A O 1
ATOM 789 N N . GLU A 1 97 ? 5.263 34.430 85.454 1.00 20.91 98 GLU A N 1
ATOM 790 C CA . GLU A 1 97 ? 4.441 33.876 84.394 1.00 20.77 98 GLU A CA 1
ATOM 791 C C . GLU A 1 97 ? 4.596 34.628 83.052 1.00 21.12 98 GLU A C 1
ATOM 792 O O . GLU A 1 97 ? 4.580 34.010 81.978 1.00 20.74 98 GLU A O 1
ATOM 798 N N . SER A 1 98 ? 4.774 35.947 83.113 1.00 21.59 99 SER A N 1
ATOM 799 C CA . SER A 1 98 ? 4.970 36.752 81.893 1.00 22.03 99 SER A CA 1
ATOM 800 C C . SER A 1 98 ? 6.392 36.640 81.317 1.00 22.20 99 SER A C 1
ATOM 801 O O . SER A 1 98 ? 6.613 36.742 80.089 1.00 22.62 99 SER A O 1
ATOM 804 N N . THR A 1 99 ? 7.364 36.439 82.191 1.00 21.88 100 THR A N 1
ATOM 805 C CA . THR A 1 99 ? 8.714 36.196 81.717 1.00 22.57 100 THR A CA 1
ATOM 806 C C . THR A 1 99 ? 8.724 34.931 80.840 1.00 22.41 100 THR A C 1
ATOM 807 O O . THR A 1 99 ? 9.302 34.914 79.749 1.00 22.55 100 THR A O 1
ATOM 811 N N . TRP A 1 100 ? 8.055 33.892 81.319 1.00 22.03 101 TRP A N 1
ATOM 812 C CA . TRP A 1 100 ? 7.904 32.661 80.566 1.00 21.54 101 TRP A CA 1
ATOM 813 C C . TRP A 1 100 ? 7.138 32.898 79.283 1.00 22.17 101 TRP A C 1
ATOM 814 O O . TRP A 1 100 ? 7.547 32.447 78.215 1.00 22.41 101 TRP A O 1
ATOM 825 N N . GLU A 1 101 ? 6.014 33.599 79.400 1.00 22.92 102 GLU A N 1
ATOM 826 C CA . GLU A 1 101 ? 5.115 33.791 78.286 1.00 23.28 102 GLU A CA 1
ATOM 827 C C . GLU A 1 101 ? 5.804 34.521 77.142 1.00 23.41 102 GLU A C 1
ATOM 828 O O . GLU A 1 101 ? 5.667 34.115 75.970 1.00 23.84 102 GLU A O 1
ATOM 834 N N . GLN A 1 102 ? 6.548 35.579 77.457 1.00 23.05 103 GLN A N 1
ATOM 835 C CA . GLN A 1 102 ? 7.260 36.321 76.408 1.00 23.30 103 GLN A CA 1
ATOM 836 C C . GLN A 1 102 ? 8.315 35.447 75.718 1.00 23.52 103 GLN A C 1
ATOM 837 O O . GLN A 1 102 ? 8.450 35.489 74.497 1.00 23.46 103 GLN A O 1
ATOM 843 N N . THR A 1 103 ? 9.034 34.638 76.495 1.00 23.34 104 THR A N 1
ATOM 844 C CA . THR A 1 103 ? 10.051 33.756 75.921 1.00 23.57 104 THR A CA 1
ATOM 845 C C . THR A 1 103 ? 9.440 32.702 74.985 1.00 23.57 104 THR A C 1
ATOM 846 O O . THR A 1 103 ? 9.988 32.417 73.913 1.00 23.63 104 THR A O 1
ATOM 850 N N . LEU A 1 104 ? 8.299 32.153 75.390 1.00 23.04 105 LEU A N 1
ATOM 851 C CA . LEU A 1 104 ? 7.563 31.203 74.575 1.00 23.32 105 LEU A CA 1
ATOM 852 C C . LEU A 1 104 ? 7.053 31.850 73.303 1.00 23.39 105 LEU A C 1
ATOM 853 O O . LEU A 1 104 ? 7.109 31.264 72.223 1.00 23.54 105 LEU A O 1
ATOM 858 N N . TRP A 1 105 ? 6.548 33.064 73.455 1.00 23.72 106 TRP A N 1
ATOM 859 C CA . TRP A 1 105 ? 5.956 33.805 72.365 1.00 24.09 106 TRP A CA 1
ATOM 860 C C . TRP A 1 105 ? 7.006 34.174 71.308 1.00 25.32 106 TRP A C 1
ATOM 861 O O . TRP A 1 105 ? 6.753 34.023 70.097 1.00 25.57 106 TRP A O 1
ATOM 872 N N . GLU A 1 106 ? 8.179 34.625 71.757 1.00 25.80 107 GLU A N 1
ATOM 873 C CA . GLU A 1 106 ? 9.286 34.902 70.837 1.00 27.87 107 GLU A CA 1
ATOM 874 C C . GLU A 1 106 ? 9.698 33.641 70.047 1.00 27.77 107 GLU A C 1
ATOM 875 O O . GLU A 1 106 ? 9.936 33.709 68.835 1.00 29.18 107 GLU A O 1
ATOM 881 N N . ALA A 1 107 ? 9.766 32.500 70.729 1.00 26.80 108 ALA A N 1
ATOM 882 C CA . ALA A 1 107 ? 10.033 31.232 70.065 1.00 26.81 108 ALA A CA 1
ATOM 883 C C . ALA A 1 107 ? 8.938 30.898 69.049 1.00 26.61 108 ALA A C 1
ATOM 884 O O . ALA A 1 107 ? 9.246 30.552 67.919 1.00 27.49 108 ALA A O 1
ATOM 886 N N . ALA A 1 108 ? 7.668 31.033 69.438 1.00 25.69 109 ALA A N 1
ATOM 887 C CA . ALA A 1 108 ? 6.557 30.767 68.521 1.00 25.37 109 ALA A CA 1
ATOM 888 C C . ALA A 1 108 ? 6.587 31.642 67.256 1.00 25.99 109 ALA A C 1
ATOM 889 O O . ALA A 1 108 ? 6.184 31.194 66.177 1.00 25.97 109 ALA A O 1
ATOM 891 N N . GLY A 1 109 ? 7.076 32.875 67.395 1.00 26.23 110 GLY A N 1
ATOM 892 C CA . GLY A 1 109 ? 7.249 33.788 66.259 1.00 27.60 110 GLY A CA 1
ATOM 893 C C . GLY A 1 109 ? 8.167 33.248 65.170 1.00 28.64 110 GLY A C 1
ATOM 894 O O . GLY A 1 109 ? 7.838 33.294 63.977 1.00 28.96 110 GLY A O 1
ATOM 895 N N . THR A 1 110 ? 9.312 32.710 65.579 1.00 28.94 111 THR A N 1
ATOM 896 C CA . THR A 1 110 ? 10.295 32.206 64.620 1.00 29.87 111 THR A CA 1
ATOM 897 C C . THR A 1 110 ? 9.761 30.936 63.938 1.00 30.18 111 THR A C 1
ATOM 898 O O . THR A 1 110 ? 9.909 30.763 62.713 1.00 31.21 111 THR A O 1
ATOM 902 N N . VAL A 1 111 ? 9.110 30.083 64.731 1.00 29.15 112 VAL A N 1
ATOM 903 C CA . VAL A 1 111 ? 8.424 28.890 64.247 1.00 28.85 112 VAL A CA 1
ATOM 904 C C . VAL A 1 111 ? 7.426 29.167 63.113 1.00 29.47 112 VAL A C 1
ATOM 905 O O . VAL A 1 111 ? 7.465 28.492 62.073 1.00 30.08 112 VAL A O 1
ATOM 909 N N . ALA A 1 112 ? 6.543 30.153 63.296 1.00 28.88 113 ALA A N 1
ATOM 910 C CA . ALA A 1 112 ? 5.497 30.436 62.294 1.00 29.22 113 ALA A CA 1
ATOM 911 C C . ALA A 1 112 ? 6.056 30.834 60.918 1.00 30.02 113 ALA A C 1
ATOM 912 O O . ALA A 1 112 ? 5.411 30.624 59.886 1.00 30.11 113 ALA A O 1
ATOM 914 N N . GLN A 1 113 ? 7.266 31.387 60.919 1.00 30.49 114 GLN A N 1
ATOM 915 C CA . GLN A 1 113 ? 7.940 31.800 59.688 1.00 31.91 114 GLN A CA 1
ATOM 916 C C . GLN A 1 113 ? 8.407 30.620 58.822 1.00 32.18 114 GLN A C 1
ATOM 917 O O . GLN A 1 113 ? 8.781 30.804 57.670 1.00 33.03 114 GLN A O 1
ATOM 923 N N . ARG A 1 114 ? 8.350 29.413 59.375 1.00 31.75 115 ARG A N 1
ATOM 924 C CA . ARG A 1 114 ? 8.795 28.201 58.692 1.00 32.14 115 ARG A CA 1
ATOM 925 C C . ARG A 1 114 ? 7.694 27.464 57.925 1.00 32.24 115 ARG A C 1
ATOM 926 O O . ARG A 1 114 ? 8.000 26.638 57.050 1.00 33.00 115 ARG A O 1
ATOM 934 N N . PHE A 1 115 ? 6.426 27.734 58.239 1.00 31.08 116 PHE A N 1
ATOM 935 C CA . PHE A 1 115 ? 5.327 27.142 57.464 1.00 31.06 116 PHE A CA 1
ATOM 936 C C . PHE A 1 115 ? 5.405 27.547 55.967 1.00 32.85 116 PHE A C 1
ATOM 937 O O . PHE A 1 115 ? 5.760 28.680 55.630 1.00 32.84 116 PHE A O 1
ATOM 945 N N . THR A 1 116 ? 5.118 26.603 55.076 1.00 34.06 117 THR A N 1
ATOM 946 C CA . THR A 1 116 ? 5.266 26.833 53.637 1.00 35.81 117 THR A CA 1
ATOM 947 C C . THR A 1 116 ? 3.977 26.540 52.867 1.00 36.98 117 THR A C 1
ATOM 948 O O . THR A 1 116 ? 3.972 26.524 51.642 1.00 37.95 117 THR A O 1
ATOM 952 N N . THR A 1 117 ? 2.887 26.318 53.596 1.00 37.13 118 THR A N 1
ATOM 953 C CA . THR A 1 117 ? 1.573 26.065 52.994 1.00 38.62 118 THR A CA 1
ATOM 954 C C . THR A 1 117 ? 0.893 27.339 52.499 1.00 39.32 118 THR A C 1
ATOM 955 O O . THR A 1 117 ? 1.376 28.442 52.727 1.00 38.84 118 THR A O 1
ATOM 959 N N . SER A 1 118 ? -0.248 27.177 51.838 1.00 40.94 119 SER A N 1
ATOM 960 C CA . SER A 1 118 ? -0.990 28.318 51.314 1.00 42.33 119 SER A CA 1
ATOM 961 C C . SER A 1 118 ? -1.691 29.103 52.425 1.00 41.67 119 SER A C 1
ATOM 962 O O . SER A 1 118 ? -2.272 30.160 52.176 1.00 41.82 119 SER A O 1
ATOM 965 N N . ASP A 1 119 ? -1.634 28.584 53.649 1.00 40.85 120 ASP A N 1
ATOM 966 C CA . ASP A 1 119 ? -2.252 29.265 54.788 1.00 40.52 120 ASP A CA 1
ATOM 967 C C . ASP A 1 119 ? -1.219 29.815 55.759 1.00 39.07 120 ASP A C 1
ATOM 968 O O . ASP A 1 119 ? -1.483 29.906 56.958 1.00 37.88 120 ASP A O 1
ATOM 973 N N . GLN A 1 120 ? -0.056 30.195 55.230 1.00 39.26 121 GLN A N 1
ATOM 974 C CA . GLN A 1 120 ? 1.062 30.641 56.073 1.00 38.70 121 GLN A CA 1
ATOM 975 C C . GLN A 1 120 ? 0.758 31.906 56.855 1.00 37.89 121 GLN A C 1
ATOM 976 O O . GLN A 1 120 ? 1.140 32.006 58.023 1.00 36.80 121 GLN A O 1
ATOM 982 N N . ALA A 1 121 ? 0.053 32.847 56.225 1.00 38.22 122 ALA A N 1
ATOM 983 C CA . ALA A 1 121 ? -0.399 34.075 56.900 1.00 37.89 122 ALA A CA 1
ATOM 984 C C . ALA A 1 121 ? -1.209 33.794 58.174 1.00 36.89 122 ALA A C 1
ATOM 985 O O . ALA A 1 121 ? -1.006 34.451 59.210 1.00 35.97 122 ALA A O 1
ATOM 987 N N . GLU A 1 122 ? -2.116 32.813 58.087 1.00 37.05 123 GLU A N 1
ATOM 988 C CA . GLU A 1 122 ? -2.899 32.355 59.242 1.00 36.22 123 GLU A CA 1
ATOM 989 C C . GLU A 1 122 ? -1.977 31.836 60.362 1.00 34.71 123 GLU A C 1
ATOM 990 O O . GLU A 1 122 ? -2.215 32.106 61.548 1.00 34.15 123 GLU A O 1
ATOM 996 N N . TRP A 1 123 ? -0.918 31.109 59.994 1.00 33.74 124 TRP A N 1
ATOM 997 C CA . TRP A 1 123 ? 0.070 30.645 60.991 1.00 31.97 124 TRP A CA 1
ATOM 998 C C . TRP A 1 123 ? 0.815 31.808 61.652 1.00 31.08 124 TRP A C 1
ATOM 999 O O . TRP A 1 123 ? 1.175 31.733 62.823 1.00 30.12 124 TRP A O 1
ATOM 1010 N N . ILE A 1 124 ? 1.060 32.867 60.889 1.00 31.24 125 ILE A N 1
ATOM 1011 C CA . ILE A 1 124 ? 1.790 34.030 61.395 1.00 30.90 125 ILE A CA 1
ATOM 1012 C C . ILE A 1 124 ? 0.931 34.829 62.377 1.00 30.32 125 ILE A C 1
ATOM 1013 O O . ILE A 1 124 ? 1.401 35.218 63.440 1.00 29.93 125 ILE A O 1
ATOM 1018 N N . GLN A 1 125 ? -0.335 35.019 62.023 1.00 30.89 126 GLN A N 1
ATOM 1019 C CA . GLN A 1 125 ? -1.320 35.685 62.876 1.00 30.68 126 GLN A CA 1
ATOM 1020 C C . GLN A 1 125 ? -1.553 34.883 64.161 1.00 29.94 126 GLN A C 1
ATOM 1021 O O . GLN A 1 125 ? -1.630 35.459 65.258 1.00 29.42 126 GLN A O 1
ATOM 1027 N N . ALA A 1 126 ? -1.634 33.556 64.021 1.00 29.22 127 ALA A N 1
ATOM 1028 C CA . ALA A 1 126 ? -1.803 32.668 65.165 1.00 28.20 127 ALA A CA 1
ATOM 1029 C C . ALA A 1 126 ? -0.675 32.827 66.186 1.00 27.54 127 ALA A C 1
ATOM 1030 O O . ALA A 1 126 ? -0.933 32.843 67.393 1.00 26.39 127 ALA A O 1
ATOM 1032 N N . ALA A 1 127 ? 0.562 32.953 65.701 1.00 27.76 128 ALA A N 1
ATOM 1033 C CA . ALA A 1 127 ? 1.720 33.052 66.594 1.00 27.39 128 ALA A CA 1
ATOM 1034 C C . ALA A 1 127 ? 1.678 34.318 67.440 1.00 27.61 128 ALA A C 1
ATOM 1035 O O . ALA A 1 127 ? 2.032 34.284 68.607 1.00 27.08 128 ALA A O 1
ATOM 1037 N N . LYS A 1 128 ? 1.243 35.442 66.875 1.00 28.72 129 LYS A N 1
ATOM 1038 C CA . LYS A 1 128 ? 1.175 36.645 67.707 1.00 28.61 129 LYS A CA 1
ATOM 1039 C C . LYS A 1 128 ? -0.039 36.703 68.619 1.00 27.72 129 LYS A C 1
ATOM 1040 O O . LYS A 1 128 ? 0.000 37.377 69.636 1.00 27.07 129 LYS A O 1
ATOM 1046 N N . ASP A 1 129 ? -1.102 35.986 68.274 1.00 27.40 130 ASP A N 1
ATOM 1047 C CA . ASP A 1 129 ? -2.233 35.866 69.192 1.00 27.08 130 ASP A CA 1
ATOM 1048 C C . ASP A 1 129 ? -2.000 34.833 70.292 1.00 26.27 130 ASP A C 1
ATOM 1049 O O . ASP A 1 129 ? -2.721 34.839 71.296 1.00 26.61 130 ASP A O 1
ATOM 1054 N N . LEU A 1 130 ? -1.002 33.960 70.108 1.00 25.17 131 LEU A N 1
ATOM 1055 C CA . LEU A 1 130 ? -0.709 32.876 71.054 1.00 24.48 131 LEU A CA 1
ATOM 1056 C C . LEU A 1 130 ? -0.394 33.393 72.462 1.00 23.64 131 LEU A C 1
ATOM 1057 O O . LEU A 1 130 ? 0.415 34.297 72.628 1.00 23.33 131 LEU A O 1
ATOM 1062 N N . ARG A 1 131 ? -1.060 32.816 73.459 1.00 23.25 132 ARG A N 1
ATOM 1063 C CA . ARG A 1 131 ? -0.793 33.094 74.875 1.00 22.51 132 ARG A CA 1
ATOM 1064 C C . ARG A 1 131 ? -0.705 31.766 75.633 1.00 22.42 132 ARG A C 1
ATOM 1065 O O . ARG A 1 131 ? -1.101 30.730 75.110 1.00 23.11 132 ARG A O 1
ATOM 1073 N N . GLN A 1 132 ? -0.199 31.795 76.865 1.00 21.97 133 GLN A N 1
ATOM 1074 C CA . GLN A 1 132 ? -0.110 30.586 77.685 1.00 21.41 133 GLN A CA 1
ATOM 1075 C C . GLN A 1 132 ? -1.467 30.205 78.258 1.00 21.17 133 GLN A C 1
ATOM 1076 O O . GLN A 1 132 ? -2.089 31.004 78.966 1.00 21.11 133 GLN A O 1
ATOM 1082 N N . PRO A 1 133 ? -1.922 28.965 77.981 1.00 20.74 134 PRO A N 1
ATOM 1083 C CA . PRO A 1 133 ? -3.224 28.496 78.478 1.00 20.18 134 PRO A CA 1
ATOM 1084 C C . PRO A 1 133 ? -3.217 28.146 79.975 1.00 20.00 134 PRO A C 1
ATOM 1085 O O . PRO A 1 133 ? -2.152 27.928 80.551 1.00 18.77 134 PRO A O 1
ATOM 1089 N N . PHE A 1 134 ? -4.411 28.087 80.573 1.00 20.16 135 PHE A N 1
ATOM 1090 C CA . PHE A 1 134 ? -4.583 27.821 81.986 1.00 20.39 135 PHE A CA 1
ATOM 1091 C C . PHE A 1 134 ? -5.391 26.564 82.259 1.00 21.47 135 PHE A C 1
ATOM 1092 O O . PHE A 1 134 ? -6.281 26.194 81.491 1.00 21.60 135 PHE A O 1
ATOM 1100 N N . TRP A 1 135 ? -5.059 25.898 83.360 1.00 21.85 136 TRP A N 1
ATOM 1101 C CA . TRP A 1 135 ? -5.851 24.788 83.837 1.00 22.85 136 TRP A CA 1
ATOM 1102 C C . TRP A 1 135 ? -6.776 25.309 84.938 1.00 23.94 136 TRP A C 1
ATOM 1103 O O . TRP A 1 135 ? -6.322 25.617 86.047 1.00 24.17 136 TRP A O 1
ATOM 1114 N N . ASP A 1 136 ? -8.069 25.402 84.630 1.00 25.37 137 ASP A N 1
ATOM 1115 C CA . ASP A 1 136 ? -9.074 25.860 85.597 1.00 26.83 137 ASP A CA 1
ATOM 1116 C C . ASP A 1 136 ? -9.375 24.732 86.566 1.00 28.04 137 ASP A C 1
ATOM 1117 O O . ASP A 1 136 ? -10.397 24.064 86.437 1.00 28.85 137 ASP A O 1
ATOM 1122 N N . TRP A 1 137 ? -8.493 24.535 87.544 1.00 28.77 138 TRP A N 1
ATOM 1123 C CA . TRP A 1 137 ? -8.665 23.445 88.514 1.00 30.32 138 TRP A CA 1
ATOM 1124 C C . TRP A 1 137 ? -9.861 23.541 89.466 1.00 31.67 138 TRP A C 1
ATOM 1125 O O . TRP A 1 137 ? -10.199 22.559 90.141 1.00 33.39 138 TRP A O 1
ATOM 1136 N N . GLY A 1 138 ? -10.509 24.699 89.522 1.00 32.21 139 GLY A N 1
ATOM 1137 C CA . GLY A 1 138 ? -11.689 24.862 90.390 1.00 33.30 139 GLY A CA 1
ATOM 1138 C C . GLY A 1 138 ? -13.033 24.548 89.752 1.00 33.91 139 GLY A C 1
ATOM 1139 O O . GLY A 1 138 ? -14.043 24.533 90.425 1.00 35.07 139 GLY A O 1
ATOM 1140 N N . TYR A 1 139 ? -13.059 24.308 88.450 1.00 34.14 140 TYR A N 1
ATOM 1141 C CA . TYR A 1 139 ? -14.311 24.004 87.766 1.00 35.09 140 TYR A CA 1
ATOM 1142 C C . TYR A 1 139 ? -14.665 22.512 87.851 1.00 36.47 140 TYR A C 1
ATOM 1143 O O . TYR A 1 139 ? -13.860 21.656 87.476 1.00 36.83 140 TYR A O 1
ATOM 1152 N N . TRP A 1 140 ? -15.863 22.207 88.346 1.00 37.66 141 TRP A N 1
ATOM 1153 C CA . TRP A 1 140 ? -16.363 20.834 88.372 1.00 38.98 141 TRP A CA 1
ATOM 1154 C C . TRP A 1 140 ? -17.838 20.796 87.976 1.00 40.22 141 TRP A C 1
ATOM 1155 O O . TRP A 1 140 ? -18.713 21.097 88.788 1.00 40.51 141 TRP A O 1
ATOM 1166 N N . PRO A 1 141 ? -18.118 20.417 86.719 1.00 40.98 142 PRO A N 1
ATOM 1167 C CA . PRO A 1 141 ? -19.476 20.407 86.180 1.00 42.79 142 PRO A CA 1
ATOM 1168 C C . PRO A 1 141 ? -20.319 19.220 86.661 1.00 44.99 142 PRO A C 1
ATOM 1169 O O . PRO A 1 141 ? -21.041 18.608 85.864 1.00 45.57 142 PRO A O 1
ATOM 1173 N N . ASN A 1 142 ? -20.218 18.914 87.956 1.00 46.65 143 ASN A N 1
ATOM 1174 C CA . ASN A 1 142 ? -21.035 17.889 88.614 1.00 49.40 143 ASN A CA 1
ATOM 1175 C C . ASN A 1 142 ? -21.036 16.535 87.865 1.00 50.50 143 ASN A C 1
ATOM 1176 O O . ASN A 1 142 ? -22.070 15.875 87.718 1.00 51.90 143 ASN A O 1
ATOM 1181 N N . ASP A 1 143 ? -19.845 16.145 87.413 1.00 50.16 144 ASP A N 1
ATOM 1182 C CA . ASP A 1 143 ? -19.617 14.959 86.596 1.00 51.21 144 ASP A CA 1
ATOM 1183 C C . ASP A 1 143 ? -18.405 14.234 87.190 1.00 51.24 144 ASP A C 1
ATOM 1184 O O . ASP A 1 143 ? -17.274 14.733 87.081 1.00 50.00 144 ASP A O 1
ATOM 1189 N N . PRO A 1 144 ? -18.635 13.073 87.846 1.00 52.63 145 PRO A N 1
ATOM 1190 C CA . PRO A 1 144 ? -17.576 12.280 88.495 1.00 52.60 145 PRO A CA 1
ATOM 1191 C C . PRO A 1 144 ? -16.375 11.949 87.599 1.00 51.66 145 PRO A C 1
ATOM 1192 O O . PRO A 1 144 ? -15.264 11.808 88.108 1.00 51.43 145 PRO A O 1
ATOM 1196 N N . ASP A 1 145 ? -16.593 11.839 86.289 1.00 51.28 146 ASP A N 1
ATOM 1197 C CA . ASP A 1 145 ? -15.519 11.491 85.355 1.00 50.32 146 ASP A CA 1
ATOM 1198 C C . ASP A 1 145 ? -14.791 12.715 84.770 1.00 48.14 146 ASP A C 1
ATOM 1199 O O . ASP A 1 145 ? -13.735 12.566 84.143 1.00 47.48 146 ASP A O 1
ATOM 1204 N N . PHE A 1 146 ? -15.342 13.916 84.970 1.00 46.66 147 PHE A N 1
ATOM 1205 C CA . PHE A 1 146 ? -14.716 15.136 84.447 1.00 44.30 147 PHE A CA 1
ATOM 1206 C C . PHE A 1 146 ? -13.282 15.306 84.940 1.00 42.95 147 PHE A C 1
ATOM 1207 O O . PHE A 1 146 ? -12.990 15.167 86.130 1.00 42.80 147 PHE A O 1
ATOM 1215 N N . ILE A 1 147 ? -12.396 15.609 84.002 1.00 41.54 148 ILE A N 1
ATOM 1216 C CA . ILE A 1 147 ? -11.034 16.007 84.315 1.00 40.17 148 ILE A CA 1
ATOM 1217 C C . ILE A 1 147 ? -10.797 17.347 83.604 1.00 38.45 148 ILE A C 1
ATOM 1218 O O . ILE A 1 147 ? -11.191 17.527 82.440 1.00 38.61 148 ILE A O 1
ATOM 1223 N N . GLY A 1 148 ? -10.190 18.294 84.309 1.00 36.38 149 GLY A N 1
ATOM 1224 C CA . GLY A 1 148 ? -9.947 19.604 83.731 1.00 33.92 149 GLY A CA 1
ATOM 1225 C C . GLY A 1 148 ? -8.730 19.695 82.831 1.00 31.99 149 GLY A C 1
ATOM 1226 O O . GLY A 1 148 ? -8.414 20.772 82.317 1.00 31.24 149 GLY A O 1
ATOM 1227 N N . LEU A 1 149 ? -8.031 18.576 82.652 1.00 30.88 150 LEU A N 1
ATOM 1228 C CA . LEU A 1 149 ? -6.859 18.539 81.786 1.00 29.09 150 LEU A CA 1
ATOM 1229 C C . LEU A 1 149 ? -7.040 17.507 80.676 1.00 28.78 150 LEU A C 1
ATOM 1230 O O . LEU A 1 149 ? -7.470 16.402 80.947 1.00 29.65 150 LEU A O 1
ATOM 1235 N N . PRO A 1 150 ? -6.698 17.867 79.424 1.00 27.77 151 PRO A N 1
ATOM 1236 C CA . PRO A 1 150 ? -6.828 16.943 78.294 1.00 27.68 151 PRO A CA 1
ATOM 1237 C C . PRO A 1 150 ? -5.654 15.947 78.224 1.00 27.91 151 PRO A C 1
ATOM 1238 O O . PRO A 1 150 ? -4.644 16.139 78.906 1.00 26.94 151 PRO A O 1
ATOM 1242 N N . ASP A 1 151 ? -5.792 14.899 77.404 1.00 28.56 152 ASP A N 1
ATOM 1243 C CA . ASP A 1 151 ? -4.769 13.851 77.280 1.00 28.98 152 ASP A CA 1
ATOM 1244 C C . ASP A 1 151 ? -3.438 14.378 76.755 1.00 27.81 152 ASP A C 1
ATOM 1245 O O . ASP A 1 151 ? -2.391 13.832 77.069 1.00 27.05 152 ASP A O 1
ATOM 1250 N N . GLN A 1 152 ? -3.494 15.438 75.951 1.00 27.05 153 GLN A N 1
ATOM 1251 C CA . GLN A 1 152 ? -2.297 16.070 75.416 1.00 26.44 153 GLN A CA 1
ATOM 1252 C C . GLN A 1 152 ? -1.360 16.604 76.522 1.00 26.13 153 GLN A C 1
ATOM 1253 O O . GLN A 1 152 ? -0.141 16.701 76.335 1.00 25.77 153 GLN A O 1
ATOM 1259 N N . VAL A 1 153 ? -1.934 16.929 77.677 1.00 25.82 154 VAL A N 1
ATOM 1260 C CA . VAL A 1 153 ? -1.169 17.426 78.808 1.00 25.28 154 VAL A CA 1
ATOM 1261 C C . VAL A 1 153 ? -0.691 16.290 79.724 1.00 25.99 154 VAL A C 1
ATOM 1262 O O . VAL A 1 153 ? 0.455 16.294 80.164 1.00 25.19 154 VAL A O 1
ATOM 1266 N N . ILE A 1 154 ? -1.559 15.305 79.976 1.00 27.23 155 ILE A N 1
ATOM 1267 C CA . ILE A 1 154 ? -1.313 14.319 81.034 1.00 28.57 155 ILE A CA 1
ATOM 1268 C C . ILE A 1 154 ? -1.192 12.835 80.648 1.00 29.50 155 ILE A C 1
ATOM 1269 O O . ILE A 1 154 ? -0.869 12.020 81.500 1.00 30.11 155 ILE A O 1
ATOM 1274 N N . ARG A 1 155 ? -1.443 12.476 79.392 1.00 30.14 156 ARG A N 1
ATOM 1275 C CA . ARG A 1 155 ? -1.410 11.066 78.992 1.00 31.39 156 ARG A CA 1
ATOM 1276 C C . ARG A 1 155 ? -0.554 10.779 77.767 1.00 31.59 156 ARG A C 1
ATOM 1277 O O . ARG A 1 155 ? 0.302 9.895 77.813 1.00 32.21 156 ARG A O 1
ATOM 1285 N N . ASP A 1 156 ? -0.781 11.524 76.685 1.00 31.23 157 ASP A N 1
ATOM 1286 C CA . ASP A 1 156 ? -0.209 11.200 75.376 1.00 31.69 157 ASP A CA 1
ATOM 1287 C C . ASP A 1 156 ? 1.315 11.315 75.346 1.00 31.41 157 ASP A C 1
ATOM 1288 O O . ASP A 1 156 ? 1.874 12.388 75.614 1.00 30.64 157 ASP A O 1
ATOM 1293 N N . LYS A 1 157 ? 1.972 10.204 75.022 1.00 31.72 158 LYS A N 1
ATOM 1294 C CA . LYS A 1 157 ? 3.429 10.169 74.885 1.00 31.81 158 LYS A CA 1
ATOM 1295 C C . LYS A 1 157 ? 3.864 10.886 73.614 1.00 30.69 158 LYS A C 1
ATOM 1296 O O . LYS A 1 157 ? 4.962 11.435 73.542 1.00 29.57 158 LYS A O 1
ATOM 1302 N N . GLN A 1 158 ? 2.996 10.850 72.610 1.00 30.50 159 GLN A N 1
ATOM 1303 C CA . GLN A 1 158 ? 3.201 11.585 71.379 1.00 30.19 159 GLN A CA 1
ATOM 1304 C C . GLN A 1 158 ? 1.927 12.362 71.055 1.00 29.83 159 GLN A C 1
ATOM 1305 O O . GLN A 1 158 ? 0.837 11.944 71.413 1.00 30.23 159 GLN A O 1
ATOM 1311 N N . VAL A 1 159 ? 2.071 13.511 70.405 1.00 29.28 160 VAL A N 1
ATOM 1312 C CA . VAL A 1 159 ? 0.923 14.332 70.016 1.00 29.26 160 VAL A CA 1
ATOM 1313 C C . VAL A 1 159 ? 0.957 14.601 68.522 1.00 29.87 160 VAL A C 1
ATOM 1314 O O . VAL A 1 159 ? 2.034 14.632 67.918 1.00 29.73 160 VAL A O 1
ATOM 1318 N N . GLU A 1 160 ? -0.227 14.770 67.940 1.00 30.86 161 GLU A N 1
ATOM 1319 C CA . GLU A 1 160 ? -0.384 15.077 66.516 1.00 31.83 161 GLU A CA 1
ATOM 1320 C C . GLU A 1 160 ? -0.342 16.593 66.370 1.00 30.42 161 GLU A C 1
ATOM 1321 O O . GLU A 1 160 ? -1.059 17.304 67.058 1.00 30.12 161 GLU A O 1
ATOM 1327 N N . ILE A 1 161 ? 0.545 17.080 65.512 1.00 29.45 162 ILE A N 1
ATOM 1328 C CA . ILE A 1 161 ? 0.623 18.497 65.190 1.00 28.03 162 ILE A CA 1
ATOM 1329 C C . ILE A 1 161 ? 0.690 18.590 63.662 1.00 28.76 162 ILE A C 1
ATOM 1330 O O . ILE A 1 161 ? 0.825 17.572 62.983 1.00 28.83 162 ILE A O 1
ATOM 1335 N N . THR A 1 162 ? 0.601 19.807 63.133 1.00 28.78 163 THR A N 1
ATOM 1336 C CA . THR A 1 162 ? 0.748 20.045 61.701 1.00 29.66 163 THR A CA 1
ATOM 1337 C C . THR A 1 162 ? 2.187 20.462 61.365 1.00 29.21 163 THR A C 1
ATOM 1338 O O . THR A 1 162 ? 2.687 21.456 61.894 1.00 28.34 163 THR A O 1
ATOM 1342 N N . ASP A 1 163 ? 2.833 19.679 60.500 1.00 29.61 164 ASP A N 1
ATOM 1343 C CA . ASP A 1 163 ? 4.162 19.979 59.962 1.00 29.79 164 ASP A CA 1
ATOM 1344 C C . ASP A 1 163 ? 4.123 21.158 58.974 1.00 30.10 164 ASP A C 1
ATOM 1345 O O . ASP A 1 163 ? 3.051 21.519 58.465 1.00 30.03 164 ASP A O 1
ATOM 1350 N N . TYR A 1 164 ? 5.297 21.737 58.710 1.00 29.83 165 TYR A N 1
ATOM 1351 C CA . TYR A 1 164 ? 5.447 22.950 57.895 1.00 30.58 165 TYR A CA 1
ATOM 1352 C C . TYR A 1 164 ? 4.929 22.864 56.449 1.00 32.38 165 TYR A C 1
ATOM 1353 O O . TYR A 1 164 ? 4.486 23.874 55.895 1.00 32.73 165 TYR A O 1
ATOM 1362 N N . ASN A 1 165 ? 4.983 21.672 55.851 1.00 33.38 166 ASN A N 1
ATOM 1363 C CA . ASN A 1 165 ? 4.379 21.441 54.537 1.00 35.71 166 ASN A CA 1
ATOM 1364 C C . ASN A 1 165 ? 2.888 21.034 54.598 1.00 36.28 166 ASN A C 1
ATOM 1365 O O . ASN A 1 165 ? 2.334 20.548 53.609 1.00 37.41 166 ASN A O 1
ATOM 1370 N N . GLY A 1 166 ? 2.256 21.233 55.756 1.00 35.84 167 GLY A N 1
ATOM 1371 C CA . GLY A 1 166 ? 0.830 20.938 55.949 1.00 36.78 167 GLY A CA 1
ATOM 1372 C C . GLY A 1 166 ? 0.469 19.495 56.273 1.00 37.51 167 GLY A C 1
ATOM 1373 O O . GLY A 1 166 ? -0.708 19.135 56.336 1.00 37.84 167 GLY A O 1
ATOM 1374 N N . THR A 1 167 ? 1.479 18.667 56.498 1.00 37.76 168 THR A N 1
ATOM 1375 C CA . THR A 1 167 ? 1.269 17.251 56.738 1.00 38.56 168 THR A CA 1
ATOM 1376 C C . THR A 1 167 ? 1.095 16.940 58.231 1.00 38.09 168 THR A C 1
ATOM 1377 O O . THR A 1 167 ? 1.627 17.650 59.087 1.00 37.39 168 THR A O 1
ATOM 1381 N N . LYS A 1 168 ? 0.329 15.892 58.533 1.00 38.61 169 LYS A N 1
ATOM 1382 C CA . LYS A 1 168 ? 0.097 15.481 59.916 1.00 38.34 169 LYS A CA 1
ATOM 1383 C C . LYS A 1 168 ? 1.249 14.626 60.420 1.00 37.91 169 LYS A C 1
ATOM 1384 O O . LYS A 1 168 ? 1.602 13.600 59.818 1.00 38.63 169 LYS A O 1
ATOM 1390 N N . ILE A 1 169 ? 1.849 15.057 61.518 1.00 36.57 170 ILE A N 1
ATOM 1391 C CA . ILE A 1 169 ? 2.927 14.281 62.123 1.00 36.30 170 ILE A CA 1
ATOM 1392 C C . ILE A 1 169 ? 2.713 14.111 63.618 1.00 35.56 170 ILE A C 1
ATOM 1393 O O . ILE A 1 169 ? 1.970 14.875 64.237 1.00 35.41 170 ILE A O 1
ATOM 1398 N N . GLU A 1 170 ? 3.326 13.072 64.171 1.00 35.70 171 GLU A N 1
ATOM 1399 C CA . GLU A 1 170 ? 3.373 12.854 65.610 1.00 35.06 171 GLU A CA 1
ATOM 1400 C C . GLU A 1 170 ? 4.757 13.276 66.105 1.00 33.78 171 GLU A C 1
ATOM 1401 O O . GLU A 1 170 ? 5.754 13.038 65.420 1.00 33.94 171 GLU A O 1
ATOM 1407 N N . VAL A 1 171 ? 4.820 13.912 67.275 1.00 32.14 172 VAL A N 1
ATOM 1408 C CA . VAL A 1 171 ? 6.106 14.215 67.905 1.00 31.08 172 VAL A CA 1
ATOM 1409 C C . VAL A 1 171 ? 6.095 13.797 69.373 1.00 31.05 172 VAL A C 1
ATOM 1410 O O . VAL A 1 171 ? 5.032 13.719 69.994 1.00 30.93 172 VAL A O 1
ATOM 1414 N N . GLU A 1 172 ? 7.267 13.526 69.941 1.00 30.76 173 GLU A N 1
ATOM 1415 C CA . GLU A 1 172 ? 7.333 13.295 71.384 1.00 30.71 173 GLU A CA 1
ATOM 1416 C C . GLU A 1 172 ? 6.685 14.488 72.066 1.00 29.10 173 GLU A C 1
ATOM 1417 O O . GLU A 1 172 ? 6.871 15.629 71.644 1.00 28.74 173 GLU A O 1
ATOM 1423 N N . ASN A 1 173 ? 5.901 14.216 73.096 1.00 28.18 174 ASN A N 1
ATOM 1424 C CA . ASN A 1 173 ? 5.108 15.247 73.739 1.00 27.12 174 ASN A CA 1
ATOM 1425 C C . ASN A 1 173 ? 5.967 16.090 74.676 1.00 26.26 174 ASN A C 1
ATOM 1426 O O . ASN A 1 173 ? 6.329 15.619 75.741 1.00 26.79 174 ASN A O 1
ATOM 1431 N N . PRO A 1 174 ? 6.289 17.341 74.291 1.00 25.70 175 PRO A N 1
ATOM 1432 C CA . PRO A 1 174 ? 7.101 18.169 75.190 1.00 25.14 175 PRO A CA 1
ATOM 1433 C C . PRO A 1 174 ? 6.356 18.659 76.440 1.00 24.79 175 PRO A C 1
ATOM 1434 O O . PRO A 1 174 ? 6.980 19.200 77.334 1.00 24.42 175 PRO A O 1
ATOM 1438 N N . ILE A 1 175 ? 5.039 18.480 76.495 1.00 25.58 176 ILE A N 1
ATOM 1439 C CA . ILE A 1 175 ? 4.228 18.973 77.616 1.00 25.80 176 ILE A CA 1
ATOM 1440 C C . ILE A 1 175 ? 4.202 17.955 78.749 1.00 27.01 176 ILE A C 1
ATOM 1441 O O . ILE A 1 175 ? 4.128 18.314 79.937 1.00 26.51 176 ILE A O 1
ATOM 1446 N N . LEU A 1 176 ? 4.269 16.681 78.375 1.00 28.68 177 LEU A N 1
ATOM 1447 C CA . LEU A 1 176 ? 4.193 15.594 79.345 1.00 29.97 177 LEU A CA 1
ATOM 1448 C C . LEU A 1 176 ? 5.399 15.573 80.293 1.00 30.43 177 LEU A C 1
ATOM 1449 O O . LEU A 1 176 ? 5.245 15.357 81.495 1.00 30.82 177 LEU A O 1
ATOM 1454 N N . HIS A 1 177 ? 6.592 15.794 79.746 1.00 30.83 178 HIS A N 1
ATOM 1455 C CA . HIS A 1 177 ? 7.823 15.823 80.543 1.00 31.09 178 HIS A CA 1
ATOM 1456 C C . HIS A 1 177 ? 8.776 16.884 80.024 1.00 30.58 178 HIS A C 1
ATOM 1457 O O . HIS A 1 177 ? 8.667 17.314 78.867 1.00 30.04 178 HIS A O 1
ATOM 1464 N N . TYR A 1 178 ? 9.724 17.272 80.879 1.00 30.36 179 TYR A N 1
ATOM 1465 C CA . TYR A 1 178 ? 10.991 17.832 80.412 1.00 30.60 179 TYR A CA 1
ATOM 1466 C C . TYR A 1 178 ? 12.128 16.834 80.672 1.00 31.54 179 TYR A C 1
ATOM 1467 O O . TYR A 1 178 ? 12.305 16.364 81.798 1.00 32.26 179 TYR A O 1
ATOM 1476 N N . LYS A 1 179 ? 12.890 16.505 79.633 1.00 32.05 180 LYS A N 1
ATOM 1477 C CA . LYS A 1 179 ? 14.092 15.686 79.801 1.00 32.66 180 LYS A CA 1
ATOM 1478 C C . LYS A 1 179 ? 15.295 16.605 80.039 1.00 32.01 180 LYS A C 1
ATOM 1479 O O . LYS A 1 179 ? 15.655 17.385 79.155 1.00 31.29 180 LYS A O 1
ATOM 1485 N N . PHE A 1 180 ? 15.894 16.517 81.235 1.00 31.93 181 PHE A N 1
ATOM 1486 C CA . PHE A 1 180 ? 17.115 17.275 81.577 1.00 31.85 181 PHE A CA 1
ATOM 1487 C C . PHE A 1 180 ? 18.294 16.889 80.696 1.00 32.53 181 PHE A C 1
ATOM 1488 O O . PHE A 1 180 ? 18.442 15.726 80.325 1.00 32.98 181 PHE A O 1
ATOM 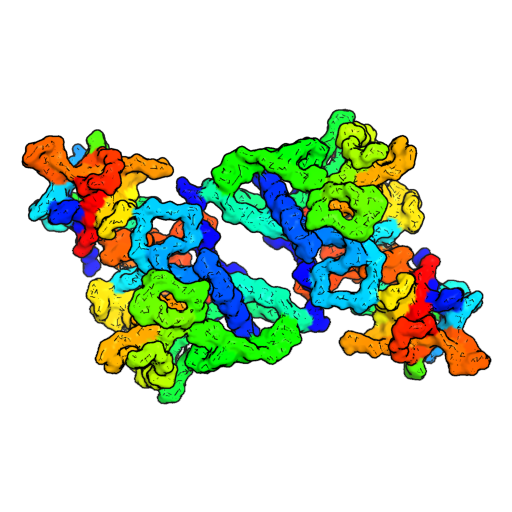1496 N N . HIS A 1 181 ? 19.133 17.871 80.371 1.00 32.91 182 HIS A N 1
ATOM 1497 C CA . HIS A 1 181 ? 20.342 17.625 79.569 1.00 33.56 182 HIS A CA 1
ATOM 1498 C C . HIS A 1 181 ? 21.473 18.611 79.885 1.00 34.08 182 HIS A C 1
ATOM 1499 O O . HIS A 1 181 ? 21.696 19.570 79.138 1.00 34.10 182 HIS A O 1
ATOM 1506 N N . PRO A 1 182 ? 22.213 18.365 80.983 1.00 34.95 183 PRO A N 1
ATOM 1507 C CA . PRO A 1 182 ? 22.062 17.233 81.911 1.00 35.63 183 PRO A CA 1
ATOM 1508 C C . PRO A 1 182 ? 21.196 17.569 83.126 1.00 35.16 183 PRO A C 1
ATOM 1509 O O . PRO A 1 182 ? 20.814 18.722 83.303 1.00 34.51 183 PRO A O 1
ATOM 1513 N N . ILE A 1 183 ? 20.897 16.561 83.948 1.00 35.77 184 ILE A N 1
ATOM 1514 C CA . ILE A 1 183 ? 20.338 16.780 85.291 1.00 35.64 184 ILE A CA 1
ATOM 1515 C C . ILE A 1 183 ? 21.174 17.848 86.016 1.00 36.03 184 ILE A C 1
ATOM 1516 O O . ILE A 1 183 ? 22.403 17.833 85.934 1.00 36.65 184 ILE A O 1
ATOM 1521 N N . GLU A 1 184 ? 20.510 18.768 86.711 1.00 35.77 185 GLU A N 1
ATOM 1522 C CA . GLU A 1 184 ? 21.198 19.820 87.467 1.00 36.27 185 GLU A CA 1
ATOM 1523 C C . GLU A 1 184 ? 22.142 19.241 88.544 1.00 37.45 185 GLU A C 1
ATOM 1524 O O . GLU A 1 184 ? 21.701 18.501 89.419 1.00 37.87 185 GLU A O 1
ATOM 1530 N N . PRO A 1 185 ? 23.453 19.562 88.459 1.00 38.20 186 PRO A N 1
ATOM 1531 C CA . PRO A 1 185 ? 24.432 19.053 89.431 1.00 39.48 186 PRO A CA 1
ATOM 1532 C C . PRO A 1 185 ? 24.060 19.254 90.905 1.00 39.90 186 PRO A C 1
ATOM 1533 O O . PRO A 1 185 ? 24.477 18.458 91.744 1.00 41.18 186 PRO A O 1
ATOM 1537 N N . THR A 1 186 ? 23.294 20.296 91.224 1.00 39.16 187 THR A N 1
ATOM 1538 C CA . THR A 1 186 ? 22.962 20.564 92.626 1.00 39.34 187 THR A CA 1
ATOM 1539 C C . THR A 1 186 ? 21.619 19.966 93.069 1.00 39.46 187 THR A C 1
ATOM 1540 O O . THR A 1 186 ? 21.149 20.253 94.175 1.00 39.58 187 THR A O 1
ATOM 1544 N N . PHE A 1 187 ? 21.005 19.134 92.220 1.00 39.28 188 PHE A N 1
ATOM 1545 C CA . PHE A 1 187 ? 19.854 18.326 92.655 1.00 39.44 188 PHE A CA 1
ATOM 1546 C C . PHE A 1 187 ? 20.331 17.218 93.566 1.00 41.35 188 PHE A C 1
ATOM 1547 O O . PHE A 1 187 ? 21.329 16.552 93.275 1.00 42.27 188 PHE A O 1
ATOM 1555 N N . GLU A 1 188 ? 19.619 17.021 94.671 1.00 42.29 189 GLU A N 1
ATOM 1556 C CA . GLU A 1 188 ? 19.932 15.939 95.600 1.00 44.09 189 GLU A CA 1
ATOM 1557 C C . GLU A 1 188 ? 18.769 14.954 95.721 1.00 44.01 189 GLU A C 1
ATOM 1558 O O . GLU A 1 188 ? 17.654 15.241 95.262 1.00 43.52 189 GLU A O 1
ATOM 1564 N N . GLY A 1 189 ? 19.037 13.797 96.326 1.00 44.87 190 GLY A N 1
ATOM 1565 C CA . GLY A 1 189 ? 18.021 12.772 96.564 1.00 44.67 190 GLY A CA 1
ATOM 1566 C C . GLY A 1 189 ? 17.518 12.133 95.285 1.00 43.93 190 GLY A C 1
ATOM 1567 O O . GLY A 1 189 ? 18.301 11.869 94.369 1.00 43.66 190 GLY A O 1
ATOM 1568 N N . ASP A 1 190 ? 16.206 11.901 95.226 1.00 43.39 191 ASP A N 1
ATOM 1569 C CA . ASP A 1 190 ? 15.549 11.301 94.056 1.00 42.83 191 ASP A CA 1
ATOM 1570 C C . ASP A 1 190 ? 15.752 12.155 92.811 1.00 41.34 191 ASP A C 1
ATOM 1571 O O . ASP A 1 190 ? 15.900 11.630 91.708 1.00 41.15 191 ASP A O 1
ATOM 1576 N N . PHE A 1 191 ? 15.749 13.472 93.012 1.00 40.38 192 PHE A N 1
ATOM 1577 C CA . PHE A 1 191 ? 15.912 14.454 91.945 1.00 39.04 192 PHE A CA 1
ATOM 1578 C C . PHE A 1 191 ? 17.263 14.375 91.229 1.00 39.39 192 PHE A C 1
ATOM 1579 O O . PHE A 1 191 ? 17.355 14.692 90.035 1.00 38.76 192 PHE A O 1
ATOM 1587 N N . ALA A 1 192 ? 18.298 13.944 91.952 1.00 40.39 193 ALA A N 1
ATOM 1588 C CA . ALA A 1 192 ? 19.607 13.701 91.350 1.00 41.05 193 ALA A CA 1
ATOM 1589 C C . ALA A 1 192 ? 19.554 12.489 90.417 1.00 41.60 193 ALA A C 1
ATOM 1590 O O . ALA A 1 192 ? 20.370 12.371 89.505 1.00 41.55 193 ALA A O 1
ATOM 1592 N N . GLN A 1 193 ? 18.579 11.607 90.642 1.00 42.24 194 GLN A N 1
ATOM 1593 C CA . GLN A 1 193 ? 18.476 10.346 89.894 1.00 43.04 194 GLN A CA 1
ATOM 1594 C C . GLN A 1 193 ? 17.425 10.361 88.782 1.00 41.67 194 GLN A C 1
ATOM 1595 O O . GLN A 1 193 ? 17.380 9.434 87.975 1.00 41.93 194 GLN A O 1
ATOM 1601 N N . TRP A 1 194 ? 16.579 11.392 88.745 1.00 40.07 195 TRP A N 1
ATOM 1602 C CA . TRP A 1 194 ? 15.506 11.466 87.746 1.00 38.92 195 TRP A CA 1
ATOM 1603 C C . TRP A 1 194 ? 15.908 12.255 86.488 1.00 38.01 195 TRP A C 1
ATOM 1604 O O . TRP A 1 194 ? 16.100 13.483 86.551 1.00 37.23 195 TRP A O 1
ATOM 1615 N N . GLN A 1 195 ? 16.013 11.547 85.356 1.00 37.67 196 GLN A N 1
ATOM 1616 C CA . GLN A 1 195 ? 16.413 12.139 84.077 1.00 37.09 196 GLN A CA 1
ATOM 1617 C C . GLN A 1 195 ? 15.394 13.115 83.500 1.00 35.57 196 GLN A C 1
ATOM 1618 O O . GLN A 1 195 ? 15.768 14.105 82.875 1.00 34.73 196 GLN A O 1
ATOM 1624 N N . THR A 1 196 ? 14.112 12.818 83.694 1.00 35.01 197 THR A N 1
ATOM 1625 C CA . THR A 1 196 ? 13.040 13.705 83.268 1.00 33.67 197 THR A CA 1
ATOM 1626 C C . THR A 1 196 ? 12.304 14.207 84.509 1.00 33.11 197 THR A C 1
ATOM 1627 O O . THR A 1 196 ? 12.529 13.697 85.610 1.00 33.27 197 THR A O 1
ATOM 1631 N N . THR A 1 197 ? 11.437 15.208 84.336 1.00 31.86 198 THR A N 1
ATOM 1632 C CA . THR A 1 197 ? 10.470 15.568 85.382 1.00 31.39 198 THR A CA 1
ATOM 1633 C C . THR A 1 197 ? 9.503 14.403 85.621 1.00 32.04 198 THR A C 1
ATOM 1634 O O . THR A 1 197 ? 9.161 13.675 84.682 1.00 32.22 198 THR A O 1
ATOM 1638 N N . MET A 1 198 ? 9.067 14.236 86.868 1.00 32.50 199 MET A N 1
ATOM 1639 C CA . MET A 1 198 ? 8.193 13.123 87.251 1.00 33.61 199 MET A CA 1
ATOM 1640 C C . MET A 1 198 ? 6.945 13.574 88.012 1.00 33.65 199 MET A C 1
ATOM 1641 O O . MET A 1 198 ? 7.025 14.382 88.952 1.00 33.23 199 MET A O 1
ATOM 1646 N N . ARG A 1 199 ? 5.797 13.042 87.597 1.00 33.66 200 ARG A N 1
ATOM 1647 C CA . ARG A 1 199 ? 4.532 13.339 88.254 1.00 33.89 200 ARG A CA 1
ATOM 1648 C C . ARG A 1 199 ? 4.071 12.180 89.124 1.00 35.13 200 ARG A C 1
ATOM 1649 O O . ARG A 1 199 ? 4.246 11.013 88.761 1.00 35.90 200 ARG A O 1
ATOM 1657 N N . TYR A 1 200 ? 3.511 12.522 90.282 1.00 35.31 201 TYR A N 1
ATOM 1658 C CA . TYR A 1 200 ? 2.881 11.566 91.209 1.00 36.84 201 TYR A CA 1
ATOM 1659 C C . TYR A 1 200 ? 3.624 10.231 91.395 1.00 37.76 201 TYR A C 1
ATOM 1660 O O . TYR A 1 200 ? 3.085 9.174 91.065 1.00 38.15 201 TYR A O 1
ATOM 1669 N N . PRO A 1 201 ? 4.860 10.275 91.933 1.00 38.32 202 PRO A N 1
ATOM 1670 C CA . PRO A 1 201 ? 5.656 9.051 92.033 1.00 39.54 202 PRO A CA 1
ATOM 1671 C C . PRO A 1 201 ? 5.061 7.978 92.951 1.00 41.30 202 PRO A C 1
ATOM 1672 O O . PRO A 1 201 ? 4.234 8.288 93.817 1.00 41.14 202 PRO A O 1
ATOM 1676 N N . ASP A 1 202 ? 5.474 6.725 92.729 1.00 44.04 203 ASP A N 1
ATOM 1677 C CA . ASP A 1 202 ? 5.167 5.618 93.643 1.00 45.83 203 ASP A CA 1
ATOM 1678 C C . ASP A 1 202 ? 6.409 5.247 94.467 1.00 47.65 203 ASP A C 1
ATOM 1679 O O . ASP A 1 202 ? 7.445 5.917 94.353 1.00 47.60 203 ASP A O 1
ATOM 1684 N N . VAL A 1 203 ? 6.310 4.188 95.280 1.00 49.44 204 VAL A N 1
ATOM 1685 C CA . VAL A 1 203 ? 7.420 3.770 96.150 1.00 51.64 204 VAL A CA 1
ATOM 1686 C C . VAL A 1 203 ? 8.689 3.437 95.362 1.00 52.12 204 VAL A C 1
ATOM 1687 O O . VAL A 1 203 ? 9.805 3.629 95.865 1.00 53.17 204 VAL A O 1
ATOM 1691 N N . GLN A 1 204 ? 8.505 2.956 94.130 1.00 51.37 205 GLN A N 1
ATOM 1692 C CA . GLN A 1 204 ? 9.617 2.558 93.264 1.00 51.97 205 GLN A CA 1
ATOM 1693 C C . GLN A 1 204 ? 10.176 3.712 92.412 1.00 50.85 205 GLN A C 1
ATOM 1694 O O . GLN A 1 204 ? 11.039 3.496 91.556 1.00 51.16 205 GLN A O 1
ATOM 1700 N N . LYS A 1 205 ? 9.687 4.930 92.658 1.00 49.67 206 LYS A N 1
ATOM 1701 C CA . LYS A 1 205 ? 10.217 6.147 92.017 1.00 48.95 206 LYS A CA 1
ATOM 1702 C C . LYS A 1 205 ? 9.805 6.292 90.539 1.00 47.49 206 LYS A C 1
ATOM 1703 O O . LYS A 1 205 ? 10.412 7.064 89.791 1.00 47.07 206 LYS A O 1
ATOM 1709 N N . GLN A 1 206 ? 8.786 5.527 90.141 1.00 46.68 207 GLN A N 1
ATOM 1710 C CA A GLN A 1 206 ? 8.206 5.596 88.799 0.50 45.59 207 GLN A CA 1
ATOM 1711 C CA B GLN A 1 206 ? 8.218 5.617 88.796 0.50 45.57 207 GLN A CA 1
ATOM 1712 C C . GLN A 1 206 ? 6.930 6.436 88.847 1.00 44.22 207 GLN A C 1
ATOM 1713 O O . GLN A 1 206 ? 6.343 6.610 89.917 1.00 43.94 207 GLN A O 1
ATOM 1724 N N . GLU A 1 207 ? 6.496 6.947 87.692 1.00 43.20 208 GLU A N 1
ATOM 1725 C CA . GLU A 1 207 ? 5.257 7.725 87.607 1.00 41.65 208 GLU A CA 1
ATOM 1726 C C . GLU A 1 207 ? 3.971 6.885 87.730 1.00 41.54 208 GLU A C 1
ATOM 1727 O O . GLU A 1 207 ? 3.788 5.893 87.007 1.00 41.98 208 GLU A O 1
ATOM 1733 N N . ASN A 1 208 ? 3.092 7.297 88.651 1.00 40.58 209 ASN A N 1
ATOM 1734 C CA . ASN A 1 208 ? 1.753 6.723 88.799 1.00 39.89 209 ASN A CA 1
ATOM 1735 C C . ASN A 1 208 ? 0.677 7.691 88.276 1.00 39.28 209 ASN A C 1
ATOM 1736 O O . ASN A 1 208 ? -0.004 8.363 89.052 1.00 38.71 209 ASN A O 1
ATOM 1741 N N . ILE A 1 209 ? 0.544 7.746 86.948 1.00 39.25 210 ILE A N 1
ATOM 1742 C CA . ILE A 1 209 ? -0.369 8.664 86.256 1.00 38.78 210 ILE A CA 1
ATOM 1743 C C . ILE A 1 209 ? -1.857 8.417 86.557 1.00 39.15 210 ILE A C 1
ATOM 1744 O O . ILE A 1 209 ? -2.615 9.360 86.807 1.00 38.48 210 ILE A O 1
ATOM 1749 N N . GLU A 1 210 ? -2.280 7.158 86.535 1.00 39.96 211 GLU A N 1
ATOM 1750 C CA . GLU A 1 210 ? -3.694 6.856 86.774 1.00 40.51 211 GLU A CA 1
ATOM 1751 C C . GLU A 1 210 ? -4.087 7.129 88.226 1.00 40.08 211 GLU A C 1
ATOM 1752 O O . GLU A 1 210 ? -5.192 7.624 88.499 1.00 40.05 211 GLU A O 1
ATOM 1758 N N . GLY A 1 211 ? -3.165 6.843 89.146 1.00 39.62 212 GLY A N 1
ATOM 1759 C CA . GLY A 1 211 ? -3.304 7.275 90.535 1.00 39.28 212 GLY A CA 1
ATOM 1760 C C . GLY A 1 211 ? -3.485 8.787 90.622 1.00 38.18 212 GLY A C 1
ATOM 1761 O O . GLY A 1 211 ? -4.344 9.279 91.361 1.00 38.71 212 GLY A O 1
ATOM 1762 N N . MET A 1 212 ? -2.687 9.528 89.857 1.00 36.64 213 MET A N 1
ATOM 1763 C CA . MET A 1 212 ? -2.793 10.983 89.840 1.00 35.51 213 MET A CA 1
ATOM 1764 C C . MET A 1 212 ? -4.158 11.426 89.305 1.00 34.88 213 MET A C 1
ATOM 1765 O O . MET A 1 212 ? -4.813 12.292 89.890 1.00 34.40 213 MET A O 1
ATOM 1770 N N . ILE A 1 213 ? -4.583 10.828 88.200 1.00 34.75 214 ILE A N 1
ATOM 1771 C CA . ILE A 1 213 ? -5.849 11.204 87.597 1.00 34.68 214 ILE A CA 1
ATOM 1772 C C . ILE A 1 213 ? -7.004 10.852 88.538 1.00 35.67 214 ILE A C 1
ATOM 1773 O O . ILE A 1 213 ? -7.862 11.692 88.784 1.00 35.77 214 ILE A O 1
ATOM 1778 N N . ALA A 1 214 ? -6.988 9.642 89.101 1.00 36.68 215 ALA A N 1
ATOM 1779 C CA . ALA A 1 214 ? -7.996 9.236 90.097 1.00 38.03 215 ALA A CA 1
ATOM 1780 C C . ALA A 1 214 ? -8.112 10.264 91.225 1.00 38.03 215 ALA A C 1
ATOM 1781 O O . ALA A 1 214 ? -9.229 10.644 91.604 1.00 39.16 215 ALA A O 1
ATOM 1783 N N . GLY A 1 215 ? -6.963 10.730 91.725 1.00 37.07 216 GLY A N 1
ATOM 1784 C CA . GLY A 1 215 ? -6.896 11.716 92.809 1.00 36.78 216 GLY A CA 1
ATOM 1785 C C . GLY A 1 215 ? -7.432 13.098 92.465 1.00 36.25 216 GLY A C 1
ATOM 1786 O O . GLY A 1 215 ? -8.063 13.756 93.310 1.00 36.47 216 GLY A O 1
ATOM 1787 N N . ILE A 1 216 ? -7.186 13.537 91.229 1.00 35.66 217 ILE A N 1
ATOM 1788 C CA . ILE A 1 216 ? -7.732 14.800 90.725 1.00 35.30 217 ILE A CA 1
ATOM 1789 C C . ILE A 1 216 ? -9.265 14.758 90.704 1.00 36.65 217 ILE A C 1
ATOM 1790 O O . ILE A 1 216 ? -9.918 15.649 91.260 1.00 36.89 217 ILE A O 1
ATOM 1795 N N . LYS A 1 217 ? -9.828 13.709 90.100 1.00 37.95 218 LYS A N 1
ATOM 1796 C CA . LYS A 1 217 ? -11.288 13.532 90.011 1.00 39.57 218 LYS A CA 1
ATOM 1797 C C . LYS A 1 217 ? -11.946 13.466 91.387 1.00 40.56 218 LYS A C 1
ATOM 1798 O O . LYS A 1 217 ? -13.004 14.049 91.602 1.00 41.25 218 LYS A O 1
ATOM 1804 N N . ALA A 1 218 ? -11.310 12.748 92.306 1.00 41.11 219 ALA A N 1
ATOM 1805 C CA . ALA A 1 218 ? -11.801 12.611 93.674 1.00 42.63 219 ALA A CA 1
ATOM 1806 C C . ALA A 1 218 ? -11.761 13.937 94.438 1.00 42.31 219 ALA A C 1
ATOM 1807 O O . ALA A 1 218 ? -12.636 14.209 95.253 1.00 43.57 219 ALA A O 1
ATOM 1809 N N . ALA A 1 219 ? -10.751 14.756 94.169 1.00 40.99 220 ALA A N 1
ATOM 1810 C CA . ALA A 1 219 ? -10.564 15.999 94.912 1.00 40.92 220 ALA A CA 1
ATOM 1811 C C . ALA A 1 219 ? -11.422 17.141 94.366 1.00 41.10 220 ALA A C 1
ATOM 1812 O O . ALA A 1 219 ? -11.684 18.119 95.070 1.00 41.23 220 ALA A O 1
ATOM 1814 N N . ALA A 1 220 ? -11.864 16.993 93.118 1.00 41.46 221 ALA A N 1
ATOM 1815 C CA . ALA A 1 220 ? -12.454 18.083 92.340 1.00 41.45 221 ALA A CA 1
ATOM 1816 C C . ALA A 1 220 ? -13.699 18.768 92.947 1.00 42.59 221 ALA A C 1
ATOM 1817 O O . ALA A 1 220 ? -13.771 19.998 92.936 1.00 42.13 221 ALA A O 1
ATOM 1819 N N . PRO A 1 221 ? -14.680 17.992 93.473 1.00 44.13 222 PRO A N 1
ATOM 1820 C CA . PRO A 1 221 ? -15.788 18.674 94.161 1.00 45.08 222 PRO A CA 1
ATOM 1821 C C . PRO A 1 221 ? -15.338 19.456 95.398 1.00 45.04 222 PRO A C 1
ATOM 1822 O O . PRO A 1 221 ? -15.948 20.469 95.752 1.00 45.15 222 PRO A O 1
ATOM 1826 N N . GLY A 1 222 ? -14.277 18.983 96.045 1.00 45.10 223 GLY A N 1
ATOM 1827 C CA . GLY A 1 222 ? -13.702 19.669 97.195 1.00 45.46 223 GLY A CA 1
ATOM 1828 C C . GLY A 1 222 ? -13.072 20.972 96.764 1.00 44.38 223 GLY A C 1
ATOM 1829 O O . GLY A 1 222 ? -13.086 21.957 97.506 1.00 45.15 223 GLY A O 1
ATOM 1830 N N . PHE A 1 223 ? -12.534 20.981 95.548 1.00 43.25 224 PHE A N 1
ATOM 1831 C CA . PHE A 1 223 ? -11.844 22.143 95.013 1.00 41.39 224 PHE A CA 1
ATOM 1832 C C . PHE A 1 223 ? -12.784 23.200 94.504 1.00 41.50 224 PHE A C 1
ATOM 1833 O O . PHE A 1 223 ? -12.474 24.380 94.580 1.00 41.05 224 PHE A O 1
ATOM 1841 N N . ARG A 1 224 ? -13.922 22.779 93.971 1.00 42.44 225 ARG A N 1
ATOM 1842 C CA . ARG A 1 224 ? -14.957 23.724 93.612 1.00 43.33 225 ARG A CA 1
ATOM 1843 C C . ARG A 1 224 ? -15.270 24.564 94.845 1.00 43.42 225 ARG A C 1
ATOM 1844 O O . ARG A 1 224 ? -15.032 25.766 94.846 1.00 42.77 225 ARG A O 1
ATOM 1852 N N . GLU A 1 225 ? -15.764 23.917 95.900 1.00 44.48 226 GLU A N 1
ATOM 1853 C CA . GLU A 1 225 ? -16.171 24.612 97.129 1.00 45.02 226 GLU A CA 1
ATOM 1854 C C . GLU A 1 225 ? -15.051 25.466 97.723 1.00 43.18 226 GLU A C 1
ATOM 1855 O O . GLU A 1 225 ? -15.296 26.603 98.123 1.00 43.15 226 GLU A O 1
ATOM 1861 N N . TRP A 1 226 ? -13.833 24.922 97.768 1.00 41.65 227 TRP A N 1
ATOM 1862 C CA . TRP A 1 226 ? -12.672 25.655 98.281 1.00 40.05 227 TRP A CA 1
ATOM 1863 C C . TRP A 1 226 ? -12.282 26.878 97.437 1.00 38.00 227 TRP A C 1
ATOM 1864 O O . TRP A 1 226 ? -12.063 27.945 97.996 1.00 37.95 227 TRP A O 1
ATOM 1875 N N . THR A 1 227 ? -12.199 26.733 96.112 1.00 36.23 228 THR A N 1
ATOM 1876 C CA . THR A 1 227 ? -11.926 27.879 95.229 1.00 34.94 228 THR A CA 1
ATOM 1877 C C . THR A 1 227 ? -12.948 29.003 95.434 1.00 34.70 228 THR A C 1
ATOM 1878 O O . THR A 1 227 ? -12.585 30.170 95.541 1.00 34.12 228 THR A O 1
ATOM 1882 N N . PHE A 1 228 ? -14.222 28.628 95.478 1.00 35.03 229 PHE A N 1
ATOM 1883 C CA . PHE A 1 228 ? -15.319 29.562 95.684 1.00 35.08 229 PHE A CA 1
ATOM 1884 C C . PHE A 1 228 ? -15.168 30.332 97.002 1.00 34.89 229 PHE A C 1
ATOM 1885 O O . PHE A 1 228 ? -15.374 31.546 97.036 1.00 34.71 229 PHE A O 1
ATOM 1893 N N . ASN A 1 229 ? -14.809 29.627 98.073 1.00 35.07 230 ASN A N 1
ATOM 1894 C CA . ASN A 1 229 ? -14.588 30.255 99.376 1.00 35.30 230 ASN A CA 1
ATOM 1895 C C . ASN A 1 229 ? -13.407 31.209 99.352 1.00 34.02 230 ASN A C 1
ATOM 1896 O O . ASN A 1 229 ? -13.462 32.294 99.938 1.00 34.29 230 ASN A O 1
ATOM 1901 N N . MET A 1 230 ? -12.349 30.788 98.671 1.00 32.72 231 MET A N 1
ATOM 1902 C CA . MET A 1 230 ? -11.151 31.587 98.469 1.00 31.98 231 MET A CA 1
ATOM 1903 C C . MET A 1 230 ? -11.423 32.889 97.687 1.00 31.08 231 MET A C 1
ATOM 1904 O O . MET A 1 230 ? -10.912 33.958 98.035 1.00 30.45 231 MET A O 1
ATOM 1909 N N . LEU A 1 231 ? -12.235 32.797 96.642 1.00 30.87 232 LEU A N 1
ATOM 1910 C CA . LEU A 1 231 ? -12.613 33.981 95.875 1.00 30.48 232 LEU A CA 1
ATOM 1911 C C . LEU A 1 231 ? -13.595 34.910 96.580 1.00 31.05 232 LEU A C 1
ATOM 1912 O O . LEU A 1 231 ? -13.530 36.115 96.371 1.00 31.18 232 LEU A O 1
ATOM 1917 N N . THR A 1 232 ? -14.485 34.370 97.417 1.00 31.62 233 THR A N 1
ATOM 1918 C CA . THR A 1 232 ? -15.614 35.161 97.928 1.00 32.48 233 THR A CA 1
ATOM 1919 C C . THR A 1 232 ? -15.628 35.471 99.429 1.00 33.15 233 THR A C 1
ATOM 1920 O O . THR A 1 232 ? -16.430 36.288 99.860 1.00 34.15 233 THR A O 1
ATOM 1924 N N . LYS A 1 233 ? -14.766 34.832 100.217 1.00 32.86 234 LYS A N 1
ATOM 1925 C CA . LYS A 1 233 ? -14.721 35.083 101.667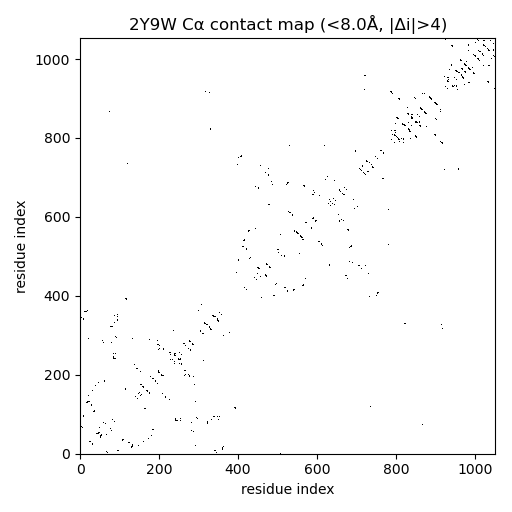 1.00 33.56 234 LYS A CA 1
ATOM 1926 C C . LYS A 1 233 ? -13.524 35.930 102.087 1.00 32.29 234 LYS A C 1
ATOM 1927 O O . LYS A 1 233 ? -13.442 36.391 103.220 1.00 33.31 234 LYS A O 1
ATOM 1933 N N . ASN A 1 234 ? -12.586 36.123 101.176 1.00 30.36 235 ASN A N 1
ATOM 1934 C CA . ASN A 1 234 ? -11.457 36.990 101.435 1.00 29.28 235 ASN A CA 1
ATOM 1935 C C . ASN A 1 234 ? -11.771 38.391 100.974 1.00 28.49 235 ASN A C 1
ATOM 1936 O O . ASN A 1 234 ? -12.154 38.591 99.818 1.00 27.86 235 ASN A O 1
ATOM 1941 N N . TYR A 1 235 ? -11.595 39.355 101.872 1.00 28.03 236 TYR A N 1
ATOM 1942 C CA . TYR A 1 235 ? -11.864 40.741 101.543 1.00 27.83 236 TYR A CA 1
ATOM 1943 C C . TYR A 1 235 ? -10.636 41.624 101.656 1.00 27.34 236 TYR A C 1
ATOM 1944 O O . TYR A 1 235 ? -10.684 42.769 101.234 1.00 27.63 236 TYR A O 1
ATOM 1953 N N . THR A 1 236 ? -9.556 41.093 102.230 1.00 27.23 237 THR A N 1
ATOM 1954 C CA . THR A 1 236 ? -8.303 41.829 102.431 1.00 27.22 237 THR A CA 1
ATOM 1955 C C . THR A 1 236 ? -7.162 41.084 101.760 1.00 26.49 237 THR A C 1
ATOM 1956 O O . THR A 1 236 ? -7.216 39.862 101.632 1.00 25.17 237 THR A O 1
ATOM 1960 N N . TRP A 1 237 ? -6.134 41.829 101.346 1.00 26.54 238 TRP A N 1
ATOM 1961 C CA . TRP A 1 237 ? -4.973 41.261 100.676 1.00 26.36 238 TRP A CA 1
ATOM 1962 C C . TRP A 1 237 ? -4.207 40.278 101.559 1.00 27.91 238 TRP A C 1
ATOM 1963 O O . TRP A 1 237 ? -3.774 39.228 101.073 1.00 27.49 238 TRP A O 1
ATOM 1974 N N . GLU A 1 238 ? -4.031 40.624 102.840 1.00 29.60 239 GLU A N 1
ATOM 1975 C CA . GLU A 1 238 ? -3.303 39.767 103.773 1.00 31.59 239 GLU A CA 1
ATOM 1976 C C . GLU A 1 238 ? -3.851 38.342 103.788 1.00 31.57 239 GLU A C 1
ATOM 1977 O O . GLU A 1 238 ? -3.095 37.395 103.575 1.00 31.76 239 GLU A O 1
ATOM 1983 N N . LEU A 1 239 ? -5.160 38.194 104.007 1.00 31.84 240 LEU A N 1
ATOM 1984 C CA . LEU A 1 239 ? -5.784 36.868 104.101 1.00 31.95 240 LEU A CA 1
ATOM 1985 C C . LEU A 1 239 ? -5.867 36.160 102.757 1.00 30.81 240 LEU A C 1
ATOM 1986 O O . LEU A 1 239 ? -5.791 34.933 102.700 1.00 30.64 240 LEU A O 1
ATOM 1991 N N . PHE A 1 240 ? -6.014 36.935 101.685 1.00 29.86 241 PHE A N 1
ATOM 1992 C CA . PHE A 1 240 ? -6.083 36.377 100.344 1.00 29.12 241 PHE A CA 1
ATOM 1993 C C . PHE A 1 240 ? -4.721 35.919 99.796 1.00 29.34 241 PHE A C 1
ATOM 1994 O O . PHE A 1 240 ? -4.631 34.884 99.132 1.00 28.76 241 PHE A O 1
ATOM 2002 N N . SER A 1 241 ? -3.668 36.682 100.076 1.00 30.42 242 SER A N 1
ATOM 2003 C CA . SER A 1 241 ? -2.448 36.593 99.255 1.00 30.78 242 SER A CA 1
ATOM 2004 C C . SER A 1 241 ? -1.503 35.448 99.587 1.00 31.78 242 SER A C 1
ATOM 2005 O O . SER A 1 241 ? -0.777 34.972 98.716 1.00 31.05 242 SER A O 1
ATOM 2008 N N . ASN A 1 242 ? -1.488 35.025 100.846 1.00 33.39 243 ASN A N 1
ATOM 2009 C CA . ASN A 1 242 ? -0.445 34.111 101.304 1.00 35.42 243 ASN A CA 1
ATOM 2010 C C . ASN A 1 242 ? -0.916 33.159 102.402 1.00 37.01 243 ASN A C 1
ATOM 2011 O O . ASN A 1 242 ? -1.957 33.397 103.021 1.00 37.28 243 ASN A O 1
ATOM 2016 N N . HIS A 1 243 ? -0.133 32.109 102.655 1.00 38.66 244 HIS A N 1
ATOM 2017 C CA . HIS A 1 243 ? -0.562 31.017 103.544 1.00 40.69 244 HIS A CA 1
ATOM 2018 C C . HIS A 1 243 ? -0.285 31.205 105.038 1.00 43.58 244 HIS A C 1
ATOM 2019 O O . HIS A 1 243 ? -0.569 30.310 105.834 1.00 44.81 244 HIS A O 1
ATOM 2026 N N . GLY A 1 244 ? 0.250 32.371 105.407 1.00 45.46 245 GLY A N 1
ATOM 2027 C CA . GLY A 1 244 ? 0.500 32.724 106.807 1.00 49.19 245 GLY A CA 1
ATOM 2028 C C . GLY A 1 244 ? 1.942 32.578 107.274 1.00 52.06 245 GLY A C 1
ATOM 2029 O O . GLY A 1 244 ? 2.742 31.859 106.656 1.00 51.98 245 GLY A O 1
ATOM 2030 N N . ALA A 1 245 ? 2.260 33.271 108.374 1.00 55.17 246 ALA A N 1
ATOM 2031 C CA . ALA A 1 245 ? 3.580 33.221 109.033 1.00 58.20 246 ALA A CA 1
ATOM 2032 C C . ALA A 1 245 ? 3.839 31.856 109.673 1.00 60.52 246 ALA A C 1
ATOM 2033 O O . ALA A 1 245 ? 4.993 31.443 109.857 1.00 62.18 246 ALA A O 1
ATOM 2035 N N . VAL A 1 246 ? 2.749 31.192 110.054 1.00 61.29 247 VAL A N 1
ATOM 2036 C CA . VAL A 1 246 ? 2.728 29.757 110.301 1.00 62.61 247 VAL A CA 1
ATOM 2037 C C . VAL A 1 246 ? 1.994 29.209 109.083 1.00 60.45 247 VAL A C 1
ATOM 2038 O O . VAL A 1 246 ? 0.816 29.528 108.874 1.00 59.62 247 VAL A O 1
ATOM 2042 N N . VAL A 1 247 ? 2.691 28.424 108.261 1.00 59.95 248 VAL A N 1
ATOM 2043 C CA . VAL A 1 247 ? 2.111 27.907 107.004 1.00 57.94 248 VAL A CA 1
ATOM 2044 C C . VAL A 1 247 ? 0.884 27.012 107.276 1.00 58.07 248 VAL A C 1
ATOM 2045 O O . VAL A 1 247 ? 1.006 25.897 107.804 1.00 59.54 248 VAL A O 1
ATOM 2049 N N . GLY A 1 248 ? -0.297 27.531 106.942 1.00 56.70 249 GLY A N 1
ATOM 2050 C CA . GLY A 1 248 ? -1.552 26.845 107.250 1.00 56.68 249 GLY A CA 1
ATOM 2051 C C . GLY A 1 248 ? -2.586 27.709 107.950 1.00 56.91 249 GLY A C 1
ATOM 2052 O O . GLY A 1 248 ? -3.782 27.417 107.870 1.00 57.10 249 GLY A O 1
ATOM 2053 N N . ALA A 1 249 ? -2.124 28.764 108.632 1.00 57.07 250 ALA A N 1
ATOM 2054 C CA . ALA A 1 249 ? -2.987 29.664 109.422 1.00 56.94 250 ALA A CA 1
ATOM 2055 C C . ALA A 1 249 ? -3.963 30.504 108.572 1.00 54.50 250 ALA A C 1
ATOM 2056 O O . ALA A 1 249 ? -5.031 30.893 109.060 1.00 55.13 250 ALA A O 1
ATOM 2058 N N . HIS A 1 250 ? -3.585 30.781 107.318 1.00 51.32 251 HIS A N 1
ATOM 2059 C CA . HIS A 1 250 ? -4.473 31.402 106.323 1.00 48.41 251 HIS A CA 1
ATOM 2060 C C . HIS A 1 250 ? -5.028 30.299 105.415 1.00 46.69 251 HIS A C 1
ATOM 2061 O O . HIS A 1 250 ? -4.686 30.224 104.230 1.00 44.86 251 HIS A O 1
ATOM 2068 N N . ALA A 1 251 ? -5.874 29.439 105.985 1.00 46.69 252 ALA A N 1
ATOM 2069 C CA . ALA A 1 251 ? -6.364 28.231 105.300 1.00 45.15 252 ALA A CA 1
ATOM 2070 C C . ALA A 1 251 ? -7.108 28.494 103.986 1.00 42.61 252 ALA A C 1
ATOM 2071 O O . ALA A 1 251 ? -7.198 27.615 103.128 1.00 41.53 252 ALA A O 1
ATOM 2073 N N . ASN A 1 252 ? -7.626 29.709 103.837 1.00 41.21 253 ASN A N 1
ATOM 2074 C CA . ASN A 1 252 ? -8.488 30.057 102.713 1.00 39.03 253 ASN A CA 1
ATOM 2075 C C . ASN A 1 252 ? -7.833 30.903 101.620 1.00 36.54 253 ASN A C 1
ATOM 2076 O O . ASN A 1 252 ? -8.510 31.370 100.699 1.00 35.64 253 ASN A O 1
ATOM 2081 N N . SER A 1 253 ? -6.522 31.097 101.725 1.00 34.89 254 SER A N 1
ATOM 2082 C CA . SER A 1 253 ? -5.793 31.947 100.790 1.00 32.63 254 SER A CA 1
ATOM 2083 C C . SER A 1 253 ? -5.590 31.284 99.431 1.00 31.19 254 SER A C 1
ATOM 2084 O O . SER A 1 253 ? -5.632 30.049 99.314 1.00 30.40 254 SER A O 1
ATOM 2087 N N . LEU A 1 254 ? -5.372 32.128 98.419 1.00 30.00 255 LEU A N 1
ATOM 2088 C CA . LEU A 1 254 ? -4.980 31.697 97.087 1.00 29.45 255 LEU A CA 1
ATOM 2089 C C . LEU A 1 254 ? -3.759 30.789 97.168 1.00 29.62 255 LEU A C 1
ATOM 2090 O O . LEU A 1 254 ? -3.689 29.775 96.475 1.00 29.07 255 LEU A O 1
ATOM 2095 N N . GLU A 1 255 ? -2.805 31.142 98.024 1.00 26.63 256 GLU A N 1
ATOM 2096 C CA . GLU A 1 255 ? -1.564 30.384 98.095 1.00 27.83 256 GLU A CA 1
ATOM 2097 C C . GLU A 1 255 ? -1.817 28.965 98.601 1.00 28.72 256 GLU A C 1
ATOM 2098 O O . GLU A 1 255 ? -1.273 28.001 98.055 1.00 28.90 256 GLU A O 1
ATOM 2104 N N . MET A 1 256 ? -2.669 28.842 99.613 1.00 29.82 257 MET A N 1
ATOM 2105 C CA . MET A 1 256 ? -2.951 27.544 100.232 1.00 31.43 257 MET A CA 1
ATOM 2106 C C . MET A 1 256 ? -3.683 26.573 99.289 1.00 30.75 257 MET A C 1
ATOM 2107 O O . MET A 1 256 ? -3.267 25.424 99.142 1.00 30.99 257 MET A O 1
ATOM 2112 N N . VAL A 1 257 ? -4.750 27.038 98.647 1.00 30.28 258 VAL A N 1
ATOM 2113 C CA . VAL A 1 257 ? -5.416 26.259 97.587 1.00 29.93 258 VAL A CA 1
ATOM 2114 C C . VAL A 1 257 ? -4.399 25.848 96.485 1.00 29.38 258 VAL A C 1
ATOM 2115 O O . VAL A 1 257 ? -4.324 24.681 96.100 1.00 29.42 258 VAL A O 1
ATOM 2119 N N . HIS A 1 258 ? -3.606 26.815 96.020 1.00 28.31 259 HIS A N 1
ATOM 2120 C CA . HIS A 1 258 ? -2.495 26.574 95.092 1.00 27.93 259 HIS A CA 1
ATOM 2121 C C . HIS A 1 258 ? -1.452 25.549 95.593 1.00 28.09 259 HIS A C 1
ATOM 2122 O O . HIS A 1 258 ? -0.877 24.819 94.791 1.00 27.42 259 HIS A O 1
ATOM 2129 N N . ASN A 1 259 ? -1.201 25.504 96.904 1.00 28.73 260 ASN A N 1
ATOM 2130 C CA . ASN A 1 259 ? -0.278 24.512 97.470 1.00 29.38 260 ASN A CA 1
ATOM 2131 C C . ASN A 1 259 ? -0.805 23.085 97.237 1.00 29.88 260 ASN A C 1
ATOM 2132 O O . ASN A 1 259 ? -0.098 22.218 96.715 1.00 29.58 260 ASN A O 1
ATOM 2137 N N . THR A 1 260 ? -2.064 22.868 97.616 1.00 30.32 261 THR A N 1
ATOM 2138 C CA . THR A 1 260 ? -2.734 21.584 97.450 1.00 31.26 261 THR A CA 1
ATOM 2139 C C . THR A 1 260 ? -2.710 21.107 95.996 1.00 30.68 261 THR A C 1
ATOM 2140 O O . THR A 1 260 ? -2.524 19.915 95.748 1.00 31.33 261 THR A O 1
ATOM 2144 N N . VAL A 1 261 ? -2.876 22.031 95.044 1.00 29.56 262 VAL A N 1
ATOM 2145 C CA . VAL A 1 261 ? -2.841 21.669 93.625 1.00 29.15 262 VAL A CA 1
ATOM 2146 C C . VAL A 1 261 ? -1.478 21.088 93.211 1.00 29.14 262 VAL A C 1
ATOM 2147 O O . VAL A 1 261 ? -1.422 20.084 92.497 1.00 29.41 262 VAL A O 1
ATOM 2151 N N . HIS A 1 262 ? -0.393 21.707 93.676 1.00 28.88 263 HIS A N 1
ATOM 2152 C CA . HIS A 1 262 ? 0.955 21.166 93.488 1.00 29.31 263 HIS A CA 1
ATOM 2153 C C . HIS A 1 262 ? 1.049 19.723 93.966 1.00 30.46 263 HIS A C 1
ATOM 2154 O O . HIS A 1 262 ? 1.655 18.887 93.308 1.00 30.54 263 HIS A O 1
ATOM 2161 N N . PHE A 1 263 ? 0.446 19.437 95.117 1.00 31.89 264 PHE A N 1
ATOM 2162 C CA . PHE A 1 263 ? 0.502 18.095 95.695 1.00 33.66 264 PHE A CA 1
ATOM 2163 C C . PHE A 1 263 ? -0.387 17.084 94.961 1.00 34.32 264 PHE A C 1
ATOM 2164 O O . PHE A 1 263 ? -0.103 15.880 94.988 1.00 35.44 264 PHE A O 1
ATOM 2172 N N . LEU A 1 264 ? -1.433 17.573 94.288 1.00 34.00 265 LEU A N 1
ATOM 2173 C CA . LEU A 1 264 ? -2.255 16.735 93.407 1.00 34.69 265 LEU A CA 1
ATOM 2174 C C . LEU A 1 264 ? -1.420 16.161 92.257 1.00 34.67 265 LEU A C 1
ATOM 2175 O O . LEU A 1 264 ? -1.564 14.988 91.906 1.00 35.34 265 LEU A O 1
ATOM 2180 N N . ILE A 1 265 ? -0.559 16.992 91.672 1.00 34.01 266 ILE A N 1
ATOM 2181 C CA . ILE A 1 265 ? 0.332 16.540 90.605 1.00 34.06 266 ILE A CA 1
ATOM 2182 C C . ILE A 1 265 ? 1.560 15.851 91.202 1.00 34.46 266 ILE A C 1
ATOM 2183 O O . ILE A 1 265 ? 1.907 14.747 90.803 1.00 35.26 266 ILE A O 1
ATOM 2188 N N . GLY A 1 266 ? 2.193 16.494 92.175 1.00 34.51 267 GLY A N 1
ATOM 2189 C CA . GLY A 1 266 ? 3.535 16.101 92.587 1.00 35.61 267 GLY A CA 1
ATOM 2190 C C . GLY A 1 266 ? 3.703 15.071 93.688 1.00 37.05 267 GLY A C 1
ATOM 2191 O O . GLY A 1 266 ? 4.803 14.524 93.854 1.00 37.52 267 GLY A O 1
ATOM 2192 N N . ARG A 1 267 ? 2.637 14.787 94.439 1.00 37.75 268 ARG A N 1
ATOM 2193 C CA . ARG A 1 267 ? 2.811 14.009 95.668 1.00 39.08 268 ARG A CA 1
ATOM 2194 C C . ARG A 1 267 ? 1.608 13.184 96.146 1.00 40.21 268 ARG A C 1
ATOM 2195 O O . ARG A 1 267 ? 0.586 13.727 96.550 1.00 40.33 268 ARG A O 1
ATOM 2203 N N . ASP A 1 268 ? 1.765 11.864 96.119 1.00 41.79 269 ASP A N 1
ATOM 2204 C CA . ASP A 1 268 ? 0.784 10.934 96.681 1.00 43.57 269 ASP A CA 1
ATOM 2205 C C . ASP A 1 268 ? 0.752 11.073 98.210 1.00 44.76 269 ASP A C 1
ATOM 2206 O O . ASP A 1 268 ? 1.757 10.804 98.877 1.00 45.55 269 ASP A O 1
ATOM 2211 N N . PRO A 1 269 ? -0.400 11.508 98.768 1.00 45.12 270 PRO A N 1
ATOM 2212 C CA . PRO A 1 269 ? -0.491 11.746 100.218 1.00 46.20 270 PRO A CA 1
ATOM 2213 C C . PRO A 1 269 ? -0.526 10.479 101.084 1.00 48.21 270 PRO A C 1
ATOM 2214 O O . PRO A 1 269 ? -0.356 10.569 102.303 1.00 49.09 270 PRO A O 1
ATOM 2218 N N . THR A 1 270 ? -0.732 9.322 100.453 1.00 49.01 271 THR A N 1
ATOM 2219 C CA . THR A 1 270 ? -0.882 8.045 101.159 1.00 51.05 271 THR A CA 1
ATOM 2220 C C . THR A 1 270 ? 0.477 7.384 101.465 1.00 51.87 271 THR A C 1
ATOM 2221 O O . THR A 1 270 ? 0.624 6.672 102.463 1.00 53.44 271 THR A O 1
ATOM 2225 N N . LEU A 1 271 ? 1.460 7.639 100.603 1.00 50.95 272 LEU A N 1
ATOM 2226 C CA . LEU A 1 271 ? 2.820 7.116 100.760 1.00 51.58 272 LEU A CA 1
ATOM 2227 C C . LEU A 1 271 ? 3.478 7.572 102.059 1.00 52.39 272 LEU A C 1
ATOM 2228 O O . LEU A 1 271 ? 3.295 8.715 102.502 1.00 51.82 272 LEU A O 1
ATOM 2233 N N . ASP A 1 272 ? 4.232 6.659 102.665 1.00 53.79 273 ASP A N 1
ATOM 2234 C CA . ASP A 1 272 ? 4.896 6.911 103.935 1.00 54.82 273 ASP A CA 1
ATOM 2235 C C . ASP A 1 272 ? 6.162 6.056 104.027 1.00 55.58 273 ASP A C 1
ATOM 2236 O O . ASP A 1 272 ? 6.094 4.883 104.415 1.00 57.36 273 ASP A O 1
ATOM 2241 N N . PRO A 1 273 ? 7.332 6.657 103.733 1.00 54.29 274 PRO A N 1
ATOM 2242 C CA . PRO A 1 273 ? 7.541 8.106 103.627 1.00 52.30 274 PRO A CA 1
ATOM 2243 C C . PRO A 1 273 ? 7.051 8.741 102.325 1.00 49.92 274 PRO A C 1
ATOM 2244 O O . PRO A 1 273 ? 6.830 8.050 101.319 1.00 49.24 274 PRO A O 1
ATOM 2248 N N . LEU A 1 274 ? 6.879 10.060 102.376 1.00 48.17 275 LEU A N 1
ATOM 2249 C CA . LEU A 1 274 ? 6.424 10.841 101.240 1.00 45.79 275 LEU A CA 1
ATOM 2250 C C . LEU A 1 274 ? 7.487 10.804 100.159 1.00 44.67 275 LEU A C 1
ATOM 2251 O O . LEU A 1 274 ? 8.685 10.802 100.467 1.00 45.24 275 LEU A O 1
ATOM 2256 N N . VAL A 1 275 ? 7.043 10.729 98.903 1.00 42.85 276 VAL A N 1
ATOM 2257 C CA . VAL A 1 275 ? 7.938 10.690 97.749 1.00 41.25 276 VAL A CA 1
ATOM 2258 C C . VAL A 1 275 ? 7.422 11.673 96.686 1.00 39.26 276 VAL A C 1
ATOM 2259 O O . VAL A 1 275 ? 6.754 11.269 95.721 1.00 39.19 276 VAL A O 1
ATOM 2263 N N . PRO A 1 276 ? 7.721 12.976 96.865 1.00 37.70 277 PRO A N 1
ATOM 2264 C CA . PRO A 1 276 ? 7.273 13.971 95.891 1.00 35.89 277 PRO A CA 1
ATOM 2265 C C . PRO A 1 276 ? 8.092 13.956 94.592 1.00 35.13 277 PRO A C 1
ATOM 2266 O O . PRO A 1 276 ? 9.324 13.759 94.621 1.00 35.18 277 PRO A O 1
ATOM 2270 N N . GLY A 1 277 ? 7.392 14.143 93.473 1.00 34.12 278 GLY A N 1
ATOM 2271 C CA . GLY A 1 277 ? 8.013 14.464 92.187 1.00 33.27 278 GLY A CA 1
ATOM 2272 C C . GLY A 1 277 ? 8.219 15.964 92.097 1.00 32.38 278 GLY A C 1
ATOM 2273 O O . GLY A 1 277 ? 7.957 16.689 93.052 1.00 32.40 278 GLY A O 1
ATOM 2274 N N . HIS A 1 278 ? 8.668 16.443 90.948 1.00 32.09 279 HIS A N 1
ATOM 2275 C CA . HIS A 1 278 ? 9.055 17.858 90.797 1.00 31.68 279 HIS A CA 1
ATOM 2276 C C . HIS A 1 278 ? 8.009 18.871 91.247 1.00 30.86 279 HIS A C 1
ATOM 2277 O O . HIS A 1 278 ? 8.339 19.800 91.972 1.00 30.60 279 HIS A O 1
ATOM 2284 N N . MET A 1 279 ? 6.756 18.659 90.850 1.00 30.84 280 MET A N 1
ATOM 2285 C CA . MET A 1 279 ? 5.654 19.562 91.200 1.00 30.60 280 MET A CA 1
ATOM 2286 C C . MET A 1 279 ? 5.278 19.575 92.689 1.00 30.98 280 MET A C 1
ATOM 2287 O O . MET A 1 279 ? 4.686 20.538 93.156 1.00 30.77 280 MET A O 1
ATOM 2292 N N . GLY A 1 280 ? 5.642 18.525 93.425 1.00 31.77 281 GLY A N 1
ATOM 2293 C CA . GLY A 1 280 ? 5.433 18.476 94.871 1.00 32.68 281 GLY A CA 1
ATOM 2294 C C . GLY A 1 280 ? 6.579 19.058 95.697 1.00 33.12 281 GLY A C 1
ATOM 2295 O O . GLY A 1 280 ? 6.595 18.931 96.921 1.00 33.77 281 GLY A O 1
ATOM 2296 N N . SER A 1 281 ? 7.531 19.699 95.025 1.00 32.52 282 SER A N 1
ATOM 2297 C CA . SER A 1 281 ? 8.728 20.237 95.666 1.00 32.88 282 SER A CA 1
ATOM 2298 C C . SER A 1 281 ? 9.040 21.646 95.124 1.00 31.92 282 SER A C 1
ATOM 2299 O O . SER A 1 281 ? 9.340 21.808 93.929 1.00 31.81 282 SER A O 1
ATOM 2302 N N . VAL A 1 282 ? 8.959 22.650 96.000 1.00 31.41 283 VAL A N 1
ATOM 2303 C CA . VAL A 1 282 ? 9.148 24.071 95.630 1.00 30.69 283 VAL A CA 1
ATOM 2304 C C . VAL A 1 282 ? 10.460 24.360 94.851 1.00 30.67 283 VAL A C 1
ATOM 2305 O O . VAL A 1 282 ? 10.445 25.091 93.849 1.00 29.86 283 VAL A O 1
ATOM 2309 N N . PRO A 1 283 ? 11.594 23.787 95.296 1.00 31.11 284 PRO A N 1
ATOM 2310 C CA . PRO A 1 283 ? 12.817 24.044 94.515 1.00 30.84 284 PRO A CA 1
ATOM 2311 C C . PRO A 1 283 ? 12.881 23.390 93.115 1.00 30.00 284 PRO A C 1
ATOM 2312 O O . PRO A 1 283 ? 13.772 23.728 92.328 1.00 29.98 284 PRO A O 1
ATOM 2316 N N . HIS A 1 284 ? 11.940 22.497 92.802 1.00 29.23 285 HIS A N 1
ATOM 2317 C CA . HIS A 1 284 ? 11.980 21.704 91.548 1.00 28.66 285 HIS A CA 1
ATOM 2318 C C . HIS A 1 284 ? 10.732 21.817 90.658 1.00 27.50 285 HIS A C 1
ATOM 2319 O O . HIS A 1 284 ? 10.760 21.359 89.512 1.00 27.41 285 HIS A O 1
ATOM 2326 N N . ALA A 1 285 ? 9.659 22.413 91.184 1.00 26.27 286 ALA A N 1
ATOM 2327 C CA . ALA A 1 285 ? 8.350 22.421 90.525 1.00 25.75 286 ALA A CA 1
ATOM 2328 C C . ALA A 1 285 ? 8.340 23.037 89.122 1.00 25.35 286 ALA A C 1
ATOM 2329 O O . ALA A 1 285 ? 7.683 22.525 88.211 1.00 25.27 286 ALA A O 1
ATOM 2331 N N . ALA A 1 286 ? 9.099 24.111 88.950 1.00 25.17 287 ALA A N 1
ATOM 2332 C CA . ALA A 1 286 ? 9.010 24.938 87.754 1.00 24.84 287 ALA A CA 1
ATOM 2333 C C . ALA A 1 286 ? 9.577 24.299 86.488 1.00 25.17 287 ALA A C 1
ATOM 2334 O O . ALA A 1 286 ? 9.440 24.870 85.405 1.00 25.36 287 ALA A O 1
ATOM 2336 N N . PHE A 1 287 ? 10.207 23.129 86.631 1.00 25.22 288 PHE A N 1
ATOM 2337 C CA . PHE A 1 287 ? 10.757 22.384 85.501 1.00 25.43 288 PHE A CA 1
ATOM 2338 C C . PHE A 1 287 ? 9.700 21.556 84.808 1.00 25.29 288 PHE A C 1
ATOM 2339 O O . PHE A 1 287 ? 9.889 21.130 83.684 1.00 26.21 288 PHE A O 1
ATOM 2347 N N . ASP A 1 288 ? 8.583 21.325 85.478 1.00 24.96 289 ASP A N 1
ATOM 2348 C CA . ASP A 1 288 ? 7.488 20.606 84.853 1.00 24.96 289 ASP A CA 1
ATOM 2349 C C . ASP A 1 288 ? 6.632 21.589 84.037 1.00 24.21 289 ASP A C 1
ATOM 2350 O O . ASP A 1 288 ? 6.152 22.582 84.571 1.00 23.72 289 ASP A O 1
ATOM 2355 N N . PRO A 1 289 ? 6.451 21.326 82.730 1.00 24.48 290 PRO A N 1
ATOM 2356 C CA . PRO A 1 289 ? 5.661 22.226 81.876 1.00 24.13 290 PRO A CA 1
ATOM 2357 C C . PRO A 1 289 ? 4.231 22.567 82.372 1.00 24.05 290 PRO A C 1
ATOM 2358 O O . PRO A 1 289 ? 3.673 23.598 81.981 1.00 23.70 290 PRO A O 1
ATOM 2362 N N . ILE A 1 290 ? 3.659 21.722 83.228 1.00 24.39 291 ILE A N 1
ATOM 2363 C CA . ILE A 1 290 ? 2.307 21.928 83.757 1.00 23.87 291 ILE A CA 1
ATOM 2364 C C . ILE A 1 290 ? 2.323 23.011 84.847 1.00 23.27 291 ILE A C 1
ATOM 2365 O O . ILE A 1 290 ? 1.280 23.561 85.210 1.00 23.37 291 ILE A O 1
ATOM 2370 N N . PHE A 1 291 ? 3.511 23.312 85.367 1.00 22.78 292 PHE A N 1
ATOM 2371 C CA . PHE A 1 291 ? 3.701 24.443 86.287 1.00 21.66 292 PHE A CA 1
ATOM 2372 C C . PHE A 1 291 ? 3.055 25.706 85.712 1.00 21.83 292 PHE A C 1
ATOM 2373 O O . PHE A 1 291 ? 2.382 26.440 86.435 1.00 21.89 292 PHE A O 1
ATOM 2381 N N . TRP A 1 292 ? 3.226 25.919 84.407 1.00 22.12 293 TRP A N 1
ATOM 2382 C CA . TRP A 1 292 ? 2.799 27.147 83.762 1.00 22.93 293 TRP A CA 1
ATOM 2383 C C . TRP A 1 292 ? 1.295 27.213 83.534 1.00 23.35 293 TRP A C 1
ATOM 2384 O O . TRP A 1 292 ? 0.706 28.287 83.588 1.00 23.01 293 TRP A O 1
ATOM 2395 N N . MET A 1 293 ? 0.670 26.064 83.297 1.00 24.29 294 MET A N 1
ATOM 2396 C CA . MET A 1 293 ? -0.785 26.010 83.251 1.00 24.75 294 MET A CA 1
ATOM 2397 C C . MET A 1 293 ? -1.400 26.244 84.630 1.00 24.33 294 MET A C 1
ATOM 2398 O O . MET A 1 293 ? -2.442 26.895 84.746 1.00 23.84 294 MET A O 1
ATOM 2403 N N . HIS A 1 294 ? -0.755 25.695 85.658 1.00 24.03 295 HIS A N 1
ATOM 2404 C CA . HIS A 1 294 ? -1.198 25.856 87.040 1.00 23.95 295 HIS A CA 1
ATOM 2405 C C . HIS A 1 294 ? -1.112 27.327 87.427 1.00 23.28 295 HIS A C 1
ATOM 2406 O O . HIS A 1 294 ? -2.071 27.912 87.936 1.00 22.76 295 HIS A O 1
ATOM 2413 N N . HIS A 1 295 ? 0.035 27.927 87.132 1.00 22.95 296 HIS A N 1
ATOM 2414 C CA . HIS A 1 295 ? 0.247 29.321 87.472 1.00 22.89 296 HIS A CA 1
ATOM 2415 C C . HIS A 1 295 ? -0.505 30.325 86.651 1.00 21.78 296 HIS A C 1
ATOM 2416 O O . HIS A 1 295 ? -0.856 31.394 87.153 1.00 21.36 296 HIS A O 1
ATOM 2423 N N . CYS A 1 296 ? -0.791 29.959 85.409 1.00 21.37 297 CYS A N 1
ATOM 2424 C CA . CYS A 1 296 ? -1.672 30.744 84.591 1.00 20.78 297 CYS A CA 1
ATOM 2425 C C . CYS A 1 296 ? -3.053 30.828 85.247 1.00 20.27 297 CYS A C 1
ATOM 2426 O O . CYS A 1 296 ? -3.681 31.887 85.213 1.00 19.85 297 CYS A O 1
ATOM 2429 N N . ASN A 1 297 ? -3.506 29.748 85.890 1.00 19.89 298 ASN A N 1
ATOM 2430 C CA . ASN A 1 297 ? -4.784 29.824 86.633 1.00 19.78 298 ASN A CA 1
ATOM 2431 C C . ASN A 1 297 ? -4.737 30.600 87.944 1.00 20.05 298 ASN A C 1
ATOM 2432 O O . ASN A 1 297 ? -5.673 31.334 88.242 1.00 20.10 298 ASN A O 1
ATOM 2437 N N . VAL A 1 298 ? -3.665 30.424 88.727 1.00 20.88 299 VAL A N 1
ATOM 2438 C CA . VAL A 1 298 ? -3.391 31.265 89.905 1.00 20.88 299 VAL A CA 1
ATOM 2439 C C . VAL A 1 298 ? -3.421 32.777 89.552 1.00 21.57 299 VAL A C 1
ATOM 2440 O O . VAL A 1 298 ? -3.934 33.594 90.328 1.00 21.78 299 VAL A O 1
ATOM 2444 N N . ASP A 1 299 ? -2.886 33.140 88.386 1.00 21.93 300 ASP A N 1
ATOM 2445 C CA . ASP A 1 299 ? -2.913 34.547 87.937 1.00 22.70 300 ASP A CA 1
ATOM 2446 C C . ASP A 1 299 ? -4.312 34.966 87.505 1.00 22.35 300 ASP A C 1
ATOM 2447 O O . ASP A 1 299 ? -4.718 36.106 87.724 1.00 22.83 300 ASP A O 1
ATOM 2452 N N . ARG A 1 300 ? -5.040 34.040 86.885 1.00 21.69 301 ARG A N 1
ATOM 2453 C CA . ARG A 1 300 ? -6.438 34.258 86.549 1.00 21.20 301 ARG A CA 1
ATOM 2454 C C . ARG A 1 300 ? -7.290 34.477 87.802 1.00 21.17 301 ARG A C 1
ATOM 2455 O O . ARG A 1 300 ? -8.057 35.444 87.875 1.00 21.69 301 ARG A O 1
ATOM 2463 N N . LEU A 1 301 ? -7.159 33.593 88.787 1.00 20.83 302 LEU A N 1
ATOM 2464 C CA . LEU A 1 301 ? -7.912 33.751 90.025 1.00 20.89 302 LEU A CA 1
ATOM 2465 C C . LEU A 1 301 ? -7.568 35.068 90.725 1.00 20.51 302 LEU A C 1
ATOM 2466 O O . LEU A 1 301 ? -8.451 35.725 91.296 1.00 20.78 302 LEU A O 1
ATOM 2471 N N . LEU A 1 302 ? -6.293 35.455 90.665 1.00 19.49 303 LEU A N 1
ATOM 2472 C CA . LEU A 1 302 ? -5.882 36.764 91.131 1.00 19.44 303 LEU A CA 1
ATOM 2473 C C . LEU A 1 302 ? -6.639 37.866 90.393 1.00 19.75 303 LEU A C 1
ATOM 2474 O O . LEU A 1 302 ? -7.157 38.801 91.017 1.00 20.05 303 LEU A O 1
ATOM 2479 N N . ALA A 1 303 ? -6.720 37.734 89.071 1.00 19.90 304 ALA A N 1
ATOM 2480 C CA . ALA A 1 303 ? -7.366 38.731 88.225 1.00 20.23 304 ALA A CA 1
ATOM 2481 C C . ALA A 1 303 ? -8.857 38.841 88.539 1.00 20.74 304 ALA A C 1
ATOM 2482 O O . ALA A 1 303 ? -9.429 39.931 88.465 1.00 20.93 304 ALA A O 1
ATOM 2484 N N . LEU A 1 304 ? -9.469 37.718 88.911 1.00 20.78 305 LEU A N 1
ATOM 2485 C CA . LEU A 1 304 ? -10.899 37.684 89.257 1.00 21.06 305 LEU A CA 1
ATOM 2486 C C . LEU A 1 304 ? -11.158 38.324 90.610 1.00 20.88 305 LEU A C 1
ATOM 2487 O O . LEU A 1 304 ? -12.140 39.054 90.769 1.00 21.01 305 LEU A O 1
ATOM 2492 N N . TRP A 1 305 ? -10.281 38.045 91.574 1.00 20.36 306 TRP A N 1
ATOM 2493 C CA . TRP A 1 305 ? -10.401 38.607 92.919 1.00 20.46 306 TRP A CA 1
ATOM 2494 C C . TRP A 1 305 ? -10.206 40.121 92.888 1.00 20.48 306 TRP A C 1
ATOM 2495 O O . TRP A 1 305 ? -10.966 40.873 93.492 1.00 20.55 306 TRP A O 1
ATOM 2506 N N . GLN A 1 306 ? -9.185 40.547 92.155 1.00 20.95 307 GLN A N 1
ATOM 2507 C CA . GLN A 1 306 ? -8.897 41.961 91.926 1.00 21.34 307 GLN A CA 1
ATOM 2508 C C . GLN A 1 306 ? -10.095 42.699 91.351 1.00 22.16 307 GLN A C 1
ATOM 2509 O O . GLN A 1 306 ? -10.372 43.828 91.752 1.00 22.55 307 GLN A O 1
ATOM 2515 N N . THR A 1 307 ? -10.805 42.059 90.422 1.00 22.48 308 THR A N 1
ATOM 2516 C CA . THR A 1 307 ? -11.965 42.680 89.787 1.00 23.61 308 THR A CA 1
ATOM 2517 C C . THR A 1 307 ? -13.126 42.900 90.753 1.00 24.32 308 THR A C 1
ATOM 2518 O O . THR A 1 307 ? -13.739 43.968 90.757 1.00 25.09 308 THR A O 1
ATOM 2522 N N . MET A 1 308 ? -13.435 41.884 91.546 1.00 24.92 309 MET A N 1
ATOM 2523 C CA . MET A 1 308 ? -14.446 42.009 92.582 1.00 26.14 309 MET A CA 1
ATOM 2524 C C . MET A 1 308 ? -13.995 42.947 93.703 1.00 25.95 309 MET A C 1
ATOM 2525 O O . MET A 1 308 ? -14.811 43.660 94.278 1.00 27.26 309 MET A O 1
ATOM 2530 N N . ASN A 1 309 ? -12.705 42.936 94.016 1.00 25.04 310 ASN A N 1
ATOM 2531 C CA . ASN A 1 309 ? -12.170 43.766 95.103 1.00 24.90 310 ASN A CA 1
ATOM 2532 C C . ASN A 1 309 ? -11.255 44.849 94.559 1.00 24.39 310 ASN A C 1
ATOM 2533 O O . ASN A 1 309 ? -10.041 44.868 94.853 1.00 24.29 310 ASN A O 1
ATOM 2538 N N . TYR A 1 310 ? -11.827 45.742 93.749 1.00 23.85 311 TYR A N 1
ATOM 2539 C CA . TYR A 1 310 ? -11.003 46.705 93.041 1.00 23.80 311 TYR A CA 1
ATOM 2540 C C . TYR A 1 310 ? -10.295 47.646 93.985 1.00 24.15 311 TYR A C 1
ATOM 2541 O O . TYR A 1 310 ? -10.819 47.976 95.047 1.00 24.52 311 TYR A O 1
ATOM 2550 N N . ASP A 1 311 ? -9.073 48.018 93.602 1.00 23.89 312 ASP A N 1
ATOM 2551 C CA . ASP A 1 311 ? -8.226 48.922 94.380 1.00 24.69 312 ASP A CA 1
ATOM 2552 C C . ASP A 1 311 ? -7.921 48.397 95.790 1.00 24.57 312 ASP A C 1
ATOM 2553 O O . ASP A 1 311 ? -7.570 49.151 96.683 1.00 25.30 312 ASP A O 1
ATOM 2558 N N . VAL A 1 312 ? -8.071 47.088 95.967 1.00 24.10 313 VAL A N 1
ATOM 2559 C CA . VAL A 1 312 ? -7.596 46.412 97.163 1.00 24.37 313 VAL A CA 1
ATOM 2560 C C . VAL A 1 312 ? -6.351 45.633 96.710 1.00 23.87 313 VAL A C 1
ATOM 2561 O O . VAL A 1 312 ? -6.464 44.565 96.101 1.00 24.14 313 VAL A O 1
ATOM 2565 N N . TYR A 1 313 ? -5.172 46.184 96.966 1.00 23.79 314 TYR A N 1
ATOM 2566 C CA . TYR A 1 313 ? -3.931 45.603 96.439 1.00 23.16 314 TYR A CA 1
ATOM 2567 C C . TYR A 1 313 ? -2.925 45.370 97.572 1.00 23.11 314 TYR A C 1
ATOM 2568 O O . TYR A 1 313 ? -3.301 45.381 98.751 1.00 24.02 314 TYR A O 1
ATOM 2577 N N . VAL A 1 314 ? -1.665 45.140 97.217 1.00 22.33 315 VAL A N 1
ATOM 2578 C CA . VAL A 1 314 ? -0.637 44.679 98.148 1.00 21.94 315 VAL A CA 1
ATOM 2579 C C . VAL A 1 314 ? -0.621 45.535 99.407 1.00 22.74 315 VAL A C 1
ATOM 2580 O O . VAL A 1 314 ? -0.573 46.749 99.336 1.00 23.16 315 VAL A O 1
ATOM 2584 N N . SER A 1 315 ? -0.694 44.895 100.561 1.00 23.77 316 SER A N 1
ATOM 2585 C CA . SER A 1 315 ? -0.588 45.601 101.841 1.00 25.36 316 SER A CA 1
ATOM 2586 C C . SER A 1 315 ? 0.747 45.231 102.460 1.00 26.66 316 SER A C 1
ATOM 2587 O O . SER A 1 315 ? 1.285 44.176 102.137 1.00 26.43 316 SER A O 1
ATOM 2590 N N . GLU A 1 316 ? 1.287 46.096 103.319 1.00 28.29 317 GLU A N 1
ATOM 2591 C CA . GLU A 1 316 ? 2.595 45.867 103.927 1.00 30.14 317 GLU A CA 1
ATOM 2592 C C . GLU A 1 316 ? 2.625 44.551 104.721 1.00 30.37 317 GLU A C 1
ATOM 2593 O O . GLU A 1 316 ? 1.663 44.210 105.425 1.00 30.59 317 GLU A O 1
ATOM 2599 N N . GLY A 1 317 ? 3.721 43.808 104.567 1.00 26.31 318 GLY A N 1
ATOM 2600 C CA . GLY A 1 317 ? 3.943 42.552 105.290 1.00 26.57 318 GLY A CA 1
ATOM 2601 C C . GLY A 1 317 ? 5.421 42.321 105.556 1.00 26.83 318 GLY A C 1
ATOM 2602 O O . GLY A 1 317 ? 6.281 42.892 104.885 1.00 25.74 318 GLY A O 1
ATOM 2603 N N . MET A 1 318 ? 5.720 41.494 106.551 1.00 27.93 319 MET A N 1
ATOM 2604 C CA . MET A 1 318 ? 7.091 41.124 106.842 1.00 28.91 319 MET A CA 1
ATOM 2605 C C . MET A 1 318 ? 7.615 40.078 105.846 1.00 29.46 319 MET A C 1
ATOM 2606 O O . MET A 1 318 ? 6.860 39.215 105.369 1.00 29.03 319 MET A O 1
ATOM 2611 N N . ASN A 1 319 ? 8.908 40.184 105.534 1.00 30.47 320 ASN A N 1
ATOM 2612 C CA . ASN A 1 319 ? 9.684 39.117 104.886 1.00 31.26 320 ASN A CA 1
ATOM 2613 C C . ASN A 1 319 ? 10.494 38.348 105.916 1.00 32.88 320 ASN A C 1
ATOM 2614 O O . ASN A 1 319 ? 11.429 38.887 106.512 1.00 33.01 320 ASN A O 1
ATOM 2619 N N . ARG A 1 320 ? 10.146 37.084 106.102 1.00 34.64 321 ARG A N 1
ATOM 2620 C CA . ARG A 1 320 ? 10.719 36.280 107.175 1.00 36.99 321 ARG A CA 1
ATOM 2621 C C . ARG A 1 320 ? 11.876 35.408 106.699 1.00 38.47 321 ARG A C 1
ATOM 2622 O O . ARG A 1 320 ? 12.915 35.329 107.361 1.00 39.13 321 ARG A O 1
ATOM 2630 N N . GLU A 1 321 ? 11.695 34.768 105.545 1.00 39.46 322 GLU A N 1
ATOM 2631 C CA . GLU A 1 321 ? 12.754 33.986 104.914 1.00 41.07 322 GLU A CA 1
ATOM 2632 C C . GLU A 1 321 ? 13.479 34.803 103.866 1.00 40.55 322 GLU A C 1
ATOM 2633 O O . GLU A 1 321 ? 12.844 35.364 102.973 1.00 39.95 322 GLU A O 1
ATOM 2639 N N . ALA A 1 322 ? 14.803 34.869 103.980 1.00 41.32 323 ALA A N 1
ATOM 2640 C CA . ALA A 1 322 ? 15.645 35.415 102.921 1.00 41.23 323 ALA A CA 1
ATOM 2641 C C . ALA A 1 322 ? 15.437 34.631 101.624 1.00 41.11 323 ALA A C 1
ATOM 2642 O O . ALA A 1 322 ? 15.440 33.396 101.636 1.00 42.03 323 ALA A O 1
ATOM 2644 N N . THR A 1 323 ? 15.213 35.356 100.528 1.00 40.28 324 THR A N 1
ATOM 2645 C CA . THR A 1 323 ? 15.193 34.791 99.172 1.00 39.99 324 THR A CA 1
ATOM 2646 C C . THR A 1 323 ? 16.189 35.572 98.325 1.00 39.63 324 THR A C 1
ATOM 2647 O O . THR A 1 323 ? 16.455 36.744 98.606 1.00 39.65 324 THR A O 1
ATOM 2651 N N . MET A 1 324 ? 16.715 34.935 97.277 1.00 39.33 325 MET A N 1
ATOM 2652 C CA . MET A 1 324 ? 17.835 35.481 96.486 1.00 38.75 325 MET A CA 1
ATOM 2653 C C . MET A 1 324 ? 17.798 37.006 96.224 1.00 37.27 325 MET A C 1
ATOM 2654 O O . MET A 1 324 ? 18.857 37.631 96.077 1.00 38.19 325 MET A O 1
ATOM 2659 N N . GLY A 1 325 ? 16.605 37.599 96.185 1.00 34.99 326 GLY A N 1
ATOM 2660 C CA . GLY A 1 325 ? 16.484 39.038 96.031 1.00 32.84 326 GLY A CA 1
ATOM 2661 C C . GLY A 1 325 ? 15.764 39.803 97.133 1.00 31.99 326 GLY A C 1
ATOM 2662 O O . GLY A 1 325 ? 15.388 40.958 96.917 1.00 31.46 326 GLY A O 1
ATOM 2663 N N . LEU A 1 326 ? 15.568 39.192 98.308 1.00 31.24 327 LEU A N 1
ATOM 2664 C CA . LEU A 1 326 ? 14.860 39.874 99.406 1.00 30.28 327 LEU A CA 1
ATOM 2665 C C . LEU A 1 326 ? 15.519 39.683 100.774 1.00 30.36 327 LEU A C 1
ATOM 2666 O O . LEU A 1 326 ? 15.865 38.568 101.169 1.00 30.69 327 LEU A O 1
ATOM 2671 N N . ILE A 1 327 ? 15.674 40.791 101.491 1.00 29.59 328 ILE A N 1
ATOM 2672 C CA . ILE A 1 327 ? 16.351 40.822 102.784 1.00 29.70 328 ILE A CA 1
ATOM 2673 C C . ILE A 1 327 ? 15.489 40.168 103.863 1.00 29.41 328 ILE A C 1
ATOM 2674 O O . ILE A 1 327 ? 14.317 40.489 103.999 1.00 28.87 328 ILE A O 1
ATOM 2679 N N . PRO A 1 328 ? 16.073 39.240 104.634 1.00 29.86 329 PRO A N 1
ATOM 2680 C CA . PRO A 1 328 ? 15.316 38.712 105.753 1.00 29.75 329 PRO A CA 1
ATOM 2681 C C . PRO A 1 328 ? 15.057 39.856 106.734 1.00 29.39 329 PRO A C 1
ATOM 2682 O O . PRO A 1 328 ? 15.965 40.638 107.004 1.00 29.76 329 PRO A O 1
ATOM 2686 N N . GLY A 1 329 ? 13.822 39.983 107.212 1.00 28.57 330 GLY A N 1
ATOM 2687 C CA . GLY A 1 329 ? 13.484 41.015 108.188 1.00 28.58 330 GLY A CA 1
ATOM 2688 C C . GLY A 1 329 ? 12.922 42.315 107.633 1.00 27.54 330 GLY A C 1
ATOM 2689 O O . GLY A 1 329 ? 12.341 43.108 108.370 1.00 28.21 330 GLY A O 1
ATOM 2690 N N . GLN A 1 330 ? 13.096 42.546 106.342 1.00 26.40 331 GLN A N 1
ATOM 2691 C CA . GLN A 1 330 ? 12.610 43.766 105.724 1.00 25.92 331 GLN A CA 1
ATOM 2692 C C . GLN A 1 330 ? 11.083 43.741 105.595 1.00 25.32 331 GLN A C 1
ATOM 2693 O O . GLN A 1 330 ? 10.477 42.678 105.595 1.00 24.72 331 GLN A O 1
ATOM 2699 N N . VAL A 1 331 ? 10.482 44.922 105.490 1.00 25.51 332 VAL A N 1
ATOM 2700 C CA . VAL A 1 331 ? 9.057 45.053 105.233 1.00 25.18 332 VAL A CA 1
ATOM 2701 C C . VAL A 1 331 ? 8.840 45.034 103.736 1.00 25.13 332 VAL A C 1
ATOM 2702 O O . VAL A 1 331 ? 9.607 45.626 102.974 1.00 25.02 332 VAL A O 1
ATOM 2706 N N . LEU A 1 332 ? 7.774 44.361 103.319 1.00 25.37 333 LEU A N 1
ATOM 2707 C CA . LEU A 1 332 ? 7.430 44.267 101.920 1.00 24.90 333 LEU A CA 1
ATOM 2708 C C . LEU A 1 332 ? 6.195 45.110 101.630 1.00 25.67 333 LEU A C 1
ATOM 2709 O O . LEU A 1 332 ? 5.258 45.143 102.441 1.00 25.39 333 LEU A O 1
ATOM 2714 N N . THR A 1 333 ? 6.214 45.790 100.475 1.00 25.74 334 THR A N 1
ATOM 2715 C CA . THR A 1 333 ? 5.111 46.629 100.010 1.00 26.63 334 THR A CA 1
ATOM 2716 C C . THR A 1 333 ? 4.943 46.525 98.491 1.00 27.11 334 THR A C 1
ATOM 2717 O O . THR A 1 333 ? 5.684 45.799 97.806 1.00 26.97 334 THR A O 1
ATOM 2721 N N . GLU A 1 334 ? 4.003 47.304 97.965 1.00 28.24 335 GLU A N 1
ATOM 2722 C CA . GLU A 1 334 ? 3.755 47.378 96.527 1.00 29.49 335 GLU A CA 1
ATOM 2723 C C . GLU A 1 334 ? 4.903 47.989 95.705 1.00 29.18 335 GLU A C 1
ATOM 2724 O O . GLU A 1 334 ? 4.904 47.877 94.476 1.00 28.80 335 GLU A O 1
ATOM 2730 N N . ASP A 1 335 ? 5.860 48.628 96.386 1.00 29.63 336 ASP A N 1
ATOM 2731 C CA . ASP A 1 335 ? 7.041 49.221 95.742 1.00 30.02 336 ASP A CA 1
ATOM 2732 C C . ASP A 1 335 ? 8.324 48.387 95.932 1.00 29.94 336 ASP A C 1
ATOM 2733 O O . ASP A 1 335 ? 9.411 48.808 95.507 1.00 30.36 336 ASP A O 1
ATOM 2738 N N . SER A 1 336 ? 8.197 47.212 96.558 1.00 29.38 337 SER A N 1
ATOM 2739 C CA . SER A 1 336 ? 9.322 46.291 96.748 1.00 28.67 337 SER A CA 1
ATOM 2740 C C . SER A 1 336 ? 9.748 45.645 95.427 1.00 28.38 337 SER A C 1
ATOM 2741 O O . SER A 1 336 ? 8.900 45.302 94.596 1.00 28.25 337 SER A O 1
ATOM 2744 N N . PRO A 1 337 ? 11.070 45.479 95.226 1.00 28.21 338 PRO A N 1
ATOM 2745 C CA . PRO A 1 337 ? 11.569 44.874 93.992 1.00 27.56 338 PRO A CA 1
ATOM 2746 C C . PRO A 1 337 ? 11.102 43.424 93.820 1.00 27.16 338 PRO A C 1
ATOM 2747 O O . PRO A 1 337 ? 10.890 42.722 94.822 1.00 27.68 338 PRO A O 1
ATOM 2751 N N . LEU A 1 338 ? 10.924 42.996 92.568 1.00 25.99 339 LEU A N 1
ATOM 2752 C CA . LEU A 1 338 ? 10.578 41.605 92.257 1.00 25.72 339 LEU A CA 1
ATOM 2753 C C . LEU A 1 338 ? 11.656 40.958 91.390 1.00 25.73 339 LEU A C 1
ATOM 2754 O O . LEU A 1 338 ? 11.454 40.718 90.200 1.00 25.60 339 LEU A O 1
ATOM 2759 N N . GLU A 1 339 ? 12.797 40.691 92.011 1.00 26.25 340 GLU A N 1
ATOM 2760 C CA . GLU A 1 339 ? 13.939 40.058 91.375 1.00 27.18 340 GLU A CA 1
ATOM 2761 C C . GLU A 1 339 ? 13.575 38.665 90.894 1.00 27.43 340 GLU A C 1
ATOM 2762 O O . GLU A 1 339 ? 12.886 37.932 91.607 1.00 27.66 340 GLU A O 1
ATOM 2768 N N . PRO A 1 340 ? 14.082 38.270 89.708 1.00 27.62 341 PRO A N 1
ATOM 2769 C CA . PRO A 1 340 ? 15.078 38.952 88.871 1.00 27.46 341 PRO A CA 1
ATOM 2770 C C . PRO A 1 340 ? 14.477 39.674 87.658 1.00 27.21 341 PRO A C 1
ATOM 2771 O O . PRO A 1 340 ? 15.098 39.737 86.581 1.00 26.98 341 PRO A O 1
ATOM 2775 N N . PHE A 1 341 ? 13.283 40.227 87.843 1.00 26.64 342 PHE A N 1
ATOM 2776 C CA . PHE A 1 341 ? 12.540 40.822 86.737 1.00 26.20 342 PHE A CA 1
ATOM 2777 C C . PHE A 1 341 ? 12.815 42.317 86.603 1.00 25.87 342 PHE A C 1
ATOM 2778 O O . PHE A 1 341 ? 12.571 43.089 87.523 1.00 26.19 342 PHE A O 1
ATOM 2786 N N . TYR A 1 342 ? 13.362 42.707 85.457 1.00 26.09 343 TYR A N 1
ATOM 2787 C CA . TYR A 1 342 ? 13.699 44.113 85.183 1.00 25.94 343 TYR A CA 1
ATOM 2788 C C . TYR A 1 342 ? 12.876 44.674 84.037 1.00 25.35 343 TYR A C 1
ATOM 2789 O O . TYR A 1 342 ? 12.426 43.929 83.164 1.00 25.61 343 TYR A O 1
ATOM 2798 N N . THR A 1 343 ? 12.660 45.981 84.064 1.00 24.92 344 THR A N 1
ATOM 2799 C CA . THR A 1 343 ? 12.014 46.679 82.967 1.00 24.70 344 THR A CA 1
ATOM 2800 C C . THR A 1 343 ? 13.071 47.009 81.937 1.00 25.29 344 THR A C 1
ATOM 2801 O O . THR A 1 343 ? 14.256 46.935 82.224 1.00 25.25 344 THR A O 1
ATOM 2805 N N . LYS A 1 344 ? 12.640 47.391 80.742 1.00 26.34 345 LYS A N 1
ATOM 2806 C CA . LYS A 1 344 ? 13.554 47.772 79.654 1.00 27.62 345 LYS A CA 1
ATOM 2807 C C . LYS A 1 344 ? 14.310 49.062 79.986 1.00 28.10 345 LYS A C 1
ATOM 2808 O O . LYS A 1 344 ? 15.250 49.434 79.293 1.00 29.04 345 LYS A O 1
ATOM 2814 N N . ASN A 1 345 ? 13.883 49.740 81.045 1.00 28.00 346 ASN A N 1
ATOM 2815 C CA . ASN A 1 345 ? 14.583 50.914 81.546 1.00 28.62 346 ASN A CA 1
ATOM 2816 C C . ASN A 1 345 ? 15.600 50.513 82.600 1.00 28.00 346 ASN A C 1
ATOM 2817 O O . ASN A 1 345 ? 16.155 51.362 83.281 1.00 28.42 346 ASN A O 1
ATOM 2822 N N . GLN A 1 346 ? 15.813 49.203 82.725 1.00 27.41 347 GLN A N 1
ATOM 2823 C CA . GLN A 1 346 ? 16.730 48.596 83.699 1.00 26.77 347 GLN A CA 1
ATOM 2824 C C . GLN A 1 346 ? 16.399 48.847 85.185 1.00 26.29 347 GLN A C 1
ATOM 2825 O O . GLN A 1 346 ? 17.296 48.825 86.035 1.00 26.32 347 GLN A O 1
ATOM 2831 N N . ASP A 1 347 ? 15.111 49.073 85.476 1.00 25.49 348 ASP A N 1
ATOM 2832 C CA . ASP A 1 347 ? 14.587 49.140 86.853 1.00 25.12 348 ASP A CA 1
ATOM 2833 C C . ASP A 1 347 ? 13.983 47.798 87.240 1.00 23.75 348 ASP A C 1
ATOM 2834 O O . ASP A 1 347 ? 13.459 47.094 86.385 1.00 23.48 348 ASP A O 1
ATOM 2839 N N . PRO A 1 348 ? 14.007 47.452 88.540 1.00 23.05 349 PRO A N 1
ATOM 2840 C CA . PRO A 1 348 ? 13.292 46.245 88.954 1.00 22.06 349 PRO A CA 1
ATOM 2841 C C . PRO A 1 348 ? 11.780 46.429 88.860 1.00 21.36 349 PRO A C 1
ATOM 2842 O O . PRO A 1 348 ? 11.290 47.504 89.140 1.00 21.62 349 PRO A O 1
ATOM 2846 N N . TRP A 1 349 ? 11.052 45.398 88.451 1.00 21.13 350 TRP A N 1
ATOM 2847 C CA . TRP A 1 349 ? 9.596 45.422 88.539 1.00 21.37 350 TRP A CA 1
ATOM 2848 C C . TRP A 1 349 ? 9.125 45.486 90.003 1.00 22.08 350 TRP A C 1
ATOM 2849 O O . TRP A 1 349 ? 9.770 44.933 90.910 1.00 22.12 350 TRP A O 1
ATOM 2860 N N . GLN A 1 350 ? 8.009 46.181 90.217 1.00 22.98 351 GLN A N 1
ATOM 2861 C CA . GLN A 1 350 ? 7.334 46.250 91.515 1.00 24.12 351 GLN A CA 1
ATOM 2862 C C . GLN A 1 350 ? 5.919 45.730 91.284 1.00 23.71 351 GLN A C 1
ATOM 2863 O O . GLN A 1 350 ? 5.445 45.740 90.146 1.00 23.43 351 GLN A O 1
ATOM 2869 N N . SER A 1 351 ? 5.252 45.285 92.348 1.00 24.00 352 SER A N 1
ATOM 2870 C CA . SER A 1 351 ? 3.839 44.889 92.285 1.00 24.83 352 SER A CA 1
ATOM 2871 C C . SER A 1 351 ? 3.006 46.005 91.657 1.00 25.90 352 SER A C 1
ATOM 2872 O O . SER A 1 351 ? 2.084 45.756 90.869 1.00 26.59 352 SER A O 1
ATOM 2875 N N . ASP A 1 352 ? 3.365 47.226 92.020 1.00 27.00 353 ASP A N 1
ATOM 2876 C CA . ASP A 1 352 ? 2.864 48.467 91.446 1.00 29.07 353 ASP A CA 1
ATOM 2877 C C . ASP A 1 352 ? 2.614 48.425 89.947 1.00 28.96 353 ASP A C 1
ATOM 2878 O O . ASP A 1 352 ? 1.536 48.794 89.468 1.00 29.39 353 ASP A O 1
ATOM 2883 N N . ASP A 1 353 ? 3.633 47.996 89.208 1.00 28.52 354 ASP A N 1
ATOM 2884 C CA . ASP A 1 353 ? 3.625 48.114 87.768 1.00 28.00 354 ASP A CA 1
ATOM 2885 C C . ASP A 1 353 ? 2.718 47.082 87.111 1.00 27.61 354 ASP A C 1
ATOM 2886 O O . ASP A 1 353 ? 2.374 47.235 85.929 1.00 27.55 354 ASP A O 1
ATOM 2891 N N . LEU A 1 354 ? 2.354 46.024 87.845 1.00 26.48 355 LEU A N 1
ATOM 2892 C CA . LEU A 1 354 ? 1.584 44.943 87.223 1.00 26.27 355 LEU A CA 1
ATOM 2893 C C . LEU A 1 354 ? 0.202 44.664 87.812 1.00 26.38 355 LEU A C 1
ATOM 2894 O O . LEU A 1 354 ? -0.392 43.629 87.517 1.00 26.53 355 LEU A O 1
ATOM 2899 N N . GLU A 1 355 ? -0.308 45.583 88.631 1.00 26.65 356 GLU A N 1
ATOM 2900 C CA . GLU A 1 355 ? -1.685 45.503 89.121 1.00 26.93 356 GLU A CA 1
ATOM 2901 C C . GLU A 1 355 ? -2.634 45.293 87.943 1.00 26.83 356 GLU A C 1
ATOM 2902 O O . GLU A 1 355 ? -3.502 44.432 87.989 1.00 26.88 356 GLU A O 1
ATOM 2908 N N . ASP A 1 356 ? -2.441 46.085 86.892 1.00 26.81 357 ASP A N 1
ATOM 2909 C CA . ASP A 1 356 ? -3.146 45.922 85.634 1.00 27.13 357 ASP A CA 1
ATOM 2910 C C . ASP A 1 356 ? -2.450 44.902 84.721 1.00 26.63 357 ASP A C 1
ATOM 2911 O O . ASP A 1 356 ? -1.517 45.251 83.991 1.00 26.18 357 ASP A O 1
ATOM 2916 N N . TRP A 1 357 ? -2.926 43.655 84.749 1.00 26.20 358 TRP A N 1
ATOM 2917 C CA . TRP A 1 357 ? -2.367 42.567 83.934 1.00 25.77 358 TRP A CA 1
ATOM 2918 C C . TRP A 1 357 ? -2.327 42.868 82.420 1.00 26.82 358 TRP A C 1
ATOM 2919 O O . TRP A 1 357 ? -1.452 42.350 81.693 1.00 26.48 358 TRP A O 1
ATOM 2930 N N . GLU A 1 358 ? -3.256 43.704 81.944 1.00 27.28 359 GLU A N 1
ATOM 2931 C CA . GLU A 1 358 ? -3.317 44.032 80.518 1.00 28.47 359 GLU A CA 1
ATOM 2932 C C . GLU A 1 358 ? -2.066 44.768 80.054 1.00 28.50 359 GLU A C 1
ATOM 2933 O O . GLU A 1 358 ? -1.788 44.840 78.854 1.00 28.94 359 GLU A O 1
ATOM 2939 N N . THR A 1 359 ? -1.310 45.300 81.014 1.00 28.38 360 THR A N 1
ATOM 2940 C CA . THR A 1 359 ? -0.035 45.954 80.732 1.00 28.87 360 THR A CA 1
ATOM 2941 C C . THR A 1 359 ? 1.019 44.970 80.170 1.00 27.87 360 THR A C 1
ATOM 2942 O O . THR A 1 359 ? 1.941 45.383 79.478 1.00 28.46 360 THR A O 1
ATOM 2946 N N . LEU A 1 360 ? 0.856 43.677 80.449 1.00 26.74 361 LEU A N 1
ATOM 2947 C CA . LEU A 1 360 ? 1.765 42.641 79.942 1.00 25.62 361 LEU A CA 1
ATOM 2948 C C . LEU A 1 360 ? 1.297 41.979 78.643 1.00 25.14 361 LEU A C 1
ATOM 2949 O O . LEU A 1 360 ? 1.983 41.105 78.106 1.00 25.04 361 LEU A O 1
ATOM 2954 N N . GLY A 1 361 ? 0.135 42.398 78.151 1.00 24.52 362 GLY A N 1
ATOM 2955 C CA . GLY A 1 361 ? -0.336 42.004 76.829 1.00 24.18 362 GLY A CA 1
ATOM 2956 C C . GLY A 1 361 ? -1.336 40.867 76.785 1.00 23.61 362 GLY A C 1
ATOM 2957 O O . GLY A 1 361 ? -1.537 40.246 75.734 1.00 24.30 362 GLY A O 1
ATOM 2958 N N . PHE A 1 362 ? -1.970 40.584 77.914 1.00 22.96 363 PHE A N 1
ATOM 2959 C CA . PHE A 1 362 ? -2.945 39.506 77.968 1.00 22.78 363 PHE A CA 1
ATOM 2960 C C . PHE A 1 362 ? -4.186 39.855 78.777 1.00 23.36 363 PHE A C 1
ATOM 2961 O O . PHE A 1 362 ? -4.198 40.831 79.539 1.00 24.00 363 PHE A O 1
ATOM 2969 N N . SER A 1 363 ? -5.223 39.044 78.601 1.00 23.29 364 SER A N 1
ATOM 2970 C CA . SER A 1 363 ? -6.390 39.079 79.452 1.00 23.66 364 SER A CA 1
ATOM 2971 C C . SER A 1 363 ? -6.913 37.635 79.589 1.00 23.50 364 SER A C 1
ATOM 2972 O O . SER A 1 363 ? -6.236 36.693 79.181 1.00 22.83 364 SER A O 1
ATOM 2975 N N . TYR A 1 364 ? -8.110 37.474 80.152 1.00 23.44 365 TYR A N 1
ATOM 2976 C CA . TYR A 1 364 ? -8.751 36.163 80.264 1.00 23.79 365 TYR A CA 1
ATOM 2977 C C . TYR A 1 364 ? -10.153 36.184 79.671 1.00 24.64 365 TYR A C 1
ATOM 2978 O O . TYR A 1 364 ? -10.818 37.214 79.698 1.00 24.94 365 TYR A O 1
ATOM 2987 N N . PRO A 1 365 ? -10.618 35.038 79.137 1.00 25.30 366 PRO A N 1
ATOM 2988 C CA . PRO A 1 365 ? -11.874 35.093 78.398 1.00 26.12 366 PRO A CA 1
ATOM 2989 C C . PRO A 1 365 ? -13.034 35.495 79.293 1.00 26.74 366 PRO A C 1
ATOM 2990 O O . PRO A 1 365 ? -14.054 35.946 78.782 1.00 27.79 366 PRO A O 1
ATOM 2994 N N . ASP A 1 366 ? -12.864 35.344 80.610 1.00 26.43 367 ASP A N 1
ATOM 2995 C CA . ASP A 1 366 ? -13.868 35.750 81.607 1.00 27.15 367 ASP A CA 1
ATOM 2996 C C . ASP A 1 366 ? -14.277 37.231 81.501 1.00 27.49 367 ASP A C 1
ATOM 2997 O O . ASP A 1 366 ? -15.407 37.599 81.844 1.00 28.75 367 ASP A O 1
ATOM 3002 N N . PHE A 1 367 ? -13.357 38.070 81.034 1.00 26.79 368 PHE A N 1
ATOM 3003 C CA . PHE A 1 367 ? -13.527 39.523 81.059 1.00 26.79 368 PHE A CA 1
ATOM 3004 C C . PHE A 1 367 ? -13.992 40.093 79.719 1.00 27.62 368 PHE A C 1
ATOM 3005 O O . PHE A 1 367 ? -14.175 41.308 79.591 1.00 28.35 368 PHE A O 1
ATOM 3013 N N . ASP A 1 368 ? -14.174 39.220 78.733 1.00 31.62 369 ASP A N 1
ATOM 3014 C CA . ASP A 1 368 ? -14.676 39.616 77.426 1.00 35.21 369 ASP A CA 1
ATOM 3015 C C . ASP A 1 368 ? -15.981 40.431 77.499 1.00 35.41 369 ASP A C 1
ATOM 3016 O O . ASP A 1 368 ? -16.106 41.453 76.817 1.00 36.72 369 ASP A O 1
ATOM 3021 N N . PRO A 1 369 ? -16.959 39.987 78.317 1.00 34.86 370 PRO A N 1
ATOM 3022 C CA . PRO A 1 369 ? -18.237 40.702 78.299 1.00 35.89 370 PRO A CA 1
ATOM 3023 C C . PRO A 1 369 ? -18.242 42.035 79.050 1.00 34.25 370 PRO A C 1
ATOM 3024 O O . PRO A 1 369 ? -19.204 42.788 78.942 1.00 35.51 370 PRO A O 1
ATOM 3028 N N . VAL A 1 370 ? -17.187 42.330 79.802 1.00 32.24 371 VAL A N 1
ATOM 3029 C CA . VAL A 1 370 ? -17.167 43.544 80.609 1.00 30.80 371 VAL A CA 1
ATOM 3030 C C . VAL A 1 370 ? -16.116 44.551 80.145 1.00 31.31 371 VAL A C 1
ATOM 3031 O O . VAL A 1 370 ? -15.781 45.481 80.865 1.00 30.76 371 VAL A O 1
ATOM 3035 N N . LYS A 1 371 ? -15.598 44.372 78.938 1.00 33.65 372 LYS A N 1
ATOM 3036 C CA . LYS A 1 371 ? -14.618 45.302 78.391 1.00 34.64 372 LYS A CA 1
ATOM 3037 C C . LYS A 1 371 ? -15.205 46.710 78.399 1.00 34.94 372 LYS A C 1
ATOM 3038 O O . LYS A 1 371 ? -16.381 46.899 78.070 1.00 36.70 372 LYS A O 1
ATOM 3044 N N . GLY A 1 372 ? -14.397 47.682 78.822 1.00 33.88 373 GLY A N 1
ATOM 3045 C CA . GLY A 1 372 ? -14.771 49.098 78.780 1.00 33.96 373 GLY A CA 1
ATOM 3046 C C . GLY A 1 372 ? -15.828 49.512 79.785 1.00 32.91 373 GLY A C 1
ATOM 3047 O O . GLY A 1 372 ? -16.308 50.646 79.752 1.00 33.99 373 GLY A O 1
ATOM 3048 N N . LYS A 1 373 ? -16.185 48.596 80.683 1.00 30.73 374 LYS A N 1
ATOM 3049 C CA . LYS A 1 373 ? -17.177 48.866 81.712 1.00 30.12 374 LYS A CA 1
ATOM 3050 C C . LYS A 1 373 ? -16.558 49.378 82.997 1.00 28.61 374 LYS A C 1
ATOM 3051 O O . LYS A 1 373 ? -15.356 49.258 83.220 1.00 27.46 374 LYS A O 1
ATOM 3057 N N . SER A 1 374 ? -17.389 49.957 83.849 1.00 28.96 375 SER A N 1
ATOM 3058 C CA . SER A 1 374 ? -16.881 50.566 85.060 1.00 28.83 375 SER A CA 1
ATOM 3059 C C . SER A 1 374 ? -16.380 49.514 86.064 1.00 27.17 375 SER A C 1
ATOM 3060 O O . SER A 1 374 ? -16.851 48.381 86.059 1.00 26.08 375 SER A O 1
ATOM 3063 N N . LYS A 1 375 ? -15.424 49.896 86.913 1.00 27.56 376 LYS A N 1
ATOM 3064 C CA . LYS A 1 375 ? -14.981 49.044 88.025 1.00 27.55 376 LYS A CA 1
ATOM 3065 C C . LYS A 1 375 ? -16.164 48.426 88.749 1.00 27.88 376 LYS A C 1
ATOM 3066 O O . LYS A 1 375 ? -16.204 47.226 88.925 1.00 27.33 376 LYS A O 1
ATOM 3072 N N . GLU A 1 376 ? -17.136 49.241 89.144 1.00 30.14 377 GLU A N 1
ATOM 3073 C CA . GLU A 1 376 ? -18.313 48.732 89.851 1.00 31.71 377 GLU A CA 1
ATOM 3074 C C . GLU A 1 376 ? -19.131 47.715 89.055 1.00 30.81 377 GLU A C 1
ATOM 3075 O O . GLU A 1 376 ? -19.581 46.717 89.624 1.00 30.66 377 GLU A O 1
ATOM 3081 N N . GLU A 1 377 ? -19.325 47.970 87.758 1.00 30.73 378 GLU A N 1
ATOM 3082 C CA . GLU A 1 377 ? -20.083 47.067 86.885 1.00 30.81 378 GLU A CA 1
ATOM 3083 C C . GLU A 1 377 ? -19.325 45.759 86.692 1.00 28.57 378 GLU A C 1
ATOM 3084 O O . GLU A 1 377 ? -19.909 44.673 86.769 1.00 28.36 378 GLU A O 1
ATOM 3090 N N . LYS A 1 378 ? -18.019 45.876 86.447 1.00 26.85 379 LYS A N 1
ATOM 3091 C CA . LYS A 1 378 ? -17.147 44.722 86.302 1.00 25.29 379 LYS A CA 1
ATOM 3092 C C . LYS A 1 378 ? -17.215 43.866 87.551 1.00 24.76 379 LYS A C 1
ATOM 3093 O O . LYS A 1 378 ? -17.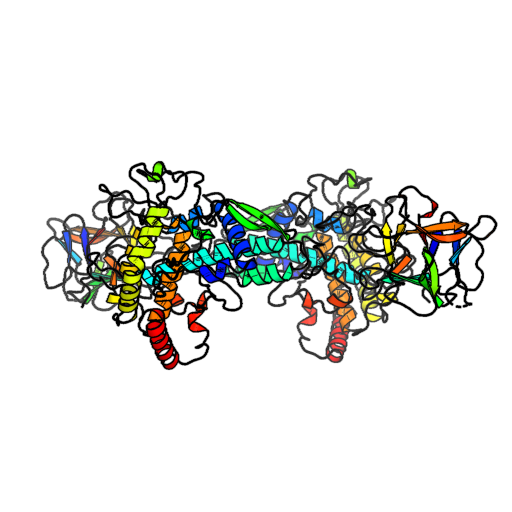257 42.654 87.458 1.00 24.42 379 LYS A O 1
ATOM 3099 N N . SER A 1 379 ? -17.241 44.507 88.716 1.00 25.30 380 SER A N 1
ATOM 3100 C CA . SER A 1 379 ? -17.245 43.812 89.993 1.00 25.83 380 SER A CA 1
ATOM 3101 C C . SER A 1 379 ? -18.533 43.011 90.196 1.00 27.27 380 SER A C 1
ATOM 3102 O O . SER A 1 379 ? -18.477 41.842 90.592 1.00 27.36 380 SER A O 1
ATOM 3105 N N . VAL A 1 380 ? -19.679 43.642 89.918 1.00 28.82 381 VAL A N 1
ATOM 3106 C CA . VAL A 1 380 ? -20.993 42.991 89.969 1.00 30.61 381 VAL A CA 1
ATOM 3107 C C . VAL A 1 380 ? -21.043 41.784 89.035 1.00 30.24 381 VAL A C 1
ATOM 3108 O O . VAL A 1 380 ? -21.340 40.681 89.475 1.00 31.01 381 VAL A O 1
ATOM 3112 N N . TYR A 1 381 ? -20.735 42.002 87.756 1.00 29.80 382 TYR A N 1
ATOM 3113 C CA . TYR A 1 381 ? -20.820 40.953 86.744 1.00 30.50 382 TYR A CA 1
ATOM 3114 C C . TYR A 1 381 ? -19.973 39.741 87.084 1.00 29.62 382 TYR A C 1
ATOM 3115 O O . TYR A 1 381 ? -20.432 38.609 86.962 1.00 30.64 382 TYR A O 1
ATOM 3124 N N . ILE A 1 382 ? -18.735 39.996 87.493 1.00 28.31 383 ILE A N 1
ATOM 3125 C CA . ILE A 1 382 ? -17.776 38.951 87.820 1.00 27.92 383 ILE A CA 1
ATOM 3126 C C . ILE A 1 382 ? -18.212 38.229 89.084 1.00 29.25 383 ILE A C 1
ATOM 3127 O O . ILE A 1 382 ? -18.007 37.025 89.203 1.00 30.52 383 ILE A O 1
ATOM 3132 N N . ASN A 1 383 ? -18.831 38.945 90.015 1.00 30.07 384 ASN A N 1
ATOM 3133 C CA . ASN A 1 383 ? -19.359 38.294 91.215 1.00 32.02 384 ASN A CA 1
ATOM 3134 C C . ASN A 1 383 ? -20.500 37.321 90.895 1.00 33.52 384 ASN A C 1
ATOM 3135 O O . ASN A 1 383 ? -20.579 36.245 91.485 1.00 34.11 384 ASN A O 1
ATOM 3140 N N . ASP A 1 384 ? -21.361 37.700 89.950 1.00 34.47 385 ASP A N 1
ATOM 3141 C CA . ASP A 1 384 ? -22.390 36.793 89.422 1.00 37.04 385 ASP A CA 1
ATOM 3142 C C . ASP A 1 384 ? -21.765 35.586 88.709 1.00 36.50 385 ASP A C 1
ATOM 3143 O O . ASP A 1 384 ? -22.198 34.446 88.900 1.00 38.57 385 ASP A O 1
ATOM 3148 N N . TRP A 1 385 ? -20.745 35.845 87.898 1.00 34.51 386 TRP A N 1
ATOM 3149 C CA . TRP A 1 385 ? -20.069 34.797 87.119 1.00 34.55 386 TRP A CA 1
ATOM 3150 C C . TRP A 1 385 ? -19.386 33.753 88.006 1.00 33.85 386 TRP A C 1
ATOM 3151 O O . TRP A 1 385 ? -19.460 32.565 87.748 1.00 35.50 386 TRP A O 1
ATOM 3162 N N . VAL A 1 386 ? -18.755 34.219 89.068 1.00 32.16 387 VAL A N 1
ATOM 3163 C CA . VAL A 1 386 ? -18.089 33.354 90.028 1.00 31.81 387 VAL A CA 1
ATOM 3164 C C . VAL A 1 386 ? -19.082 32.474 90.760 1.00 33.88 387 VAL A C 1
ATOM 3165 O O . VAL A 1 386 ? -18.834 31.289 90.956 1.00 35.47 387 VAL A O 1
ATOM 3169 N N . HIS A 1 387 ? -20.227 33.044 91.118 1.00 34.81 388 HIS A N 1
ATOM 3170 C CA . HIS A 1 387 ? -21.322 32.283 91.694 1.00 37.16 388 HIS A CA 1
ATOM 3171 C C . HIS A 1 387 ? -21.900 31.254 90.730 1.00 39.05 388 HIS A C 1
ATOM 3172 O O . HIS A 1 387 ? -22.304 30.176 91.155 1.00 41.24 388 HIS A O 1
ATOM 3179 N N . LYS A 1 388 ? -21.940 31.575 89.439 1.00 38.65 389 LYS A N 1
ATOM 3180 C CA . LYS A 1 388 ? -22.417 30.606 88.442 1.00 41.11 389 LYS A CA 1
ATOM 3181 C C . LYS A 1 388 ? -21.389 29.506 88.179 1.00 41.47 389 LYS A C 1
ATOM 3182 O O . LYS A 1 388 ? -21.747 28.346 88.038 1.00 44.33 389 LYS A O 1
ATOM 3188 N N . HIS A 1 389 ? -20.112 29.878 88.124 1.00 39.26 390 HIS A N 1
ATOM 3189 C CA . HIS A 1 389 ? -19.062 28.971 87.655 1.00 40.10 390 HIS A CA 1
ATOM 3190 C C . HIS A 1 389 ? -18.459 28.103 88.761 1.00 40.57 390 HIS A C 1
ATOM 3191 O O . HIS A 1 389 ? -18.026 26.992 88.490 1.00 42.84 390 HIS A O 1
ATOM 3198 N N . TYR A 1 390 ? -18.439 28.607 89.996 1.00 39.33 391 TYR A N 1
ATOM 3199 C CA . TYR A 1 390 ? -17.871 27.876 91.139 1.00 40.37 391 TYR A CA 1
ATOM 3200 C C . TYR A 1 390 ? -18.849 27.629 92.290 1.00 42.13 391 TYR A C 1
ATOM 3201 O O . TYR A 1 390 ? -18.497 26.951 93.260 1.00 43.52 391 TYR A O 1
ATOM 3210 N N . GLY A 1 391 ? -20.059 28.184 92.191 1.00 42.64 392 GLY A N 1
ATOM 3211 C CA . GLY A 1 391 ? -21.069 28.065 93.243 1.00 44.79 392 GLY A CA 1
ATOM 3212 C C . GLY A 1 391 ? -21.632 26.665 93.390 1.00 48.73 392 GLY A C 1
ATOM 3213 O O . GLY A 1 391 ? -22.805 26.426 93.102 1.00 51.26 392 GLY A O 1
ATOM 3214 N N . SER B 1 1 ? 0.460 29.283 45.936 1.00 56.04 2 SER B N 1
ATOM 3215 C CA . SER B 1 1 ? 0.060 28.059 46.691 1.00 57.48 2 SER B CA 1
ATOM 3216 C C . SER B 1 1 ? 1.132 27.629 47.718 1.00 56.84 2 SER B C 1
ATOM 3217 O O . SER B 1 1 ? 0.871 26.800 48.595 1.00 58.19 2 SER B O 1
ATOM 3220 N N . ASP B 1 2 ? 2.322 28.224 47.615 1.00 54.80 3 ASP B N 1
ATOM 3221 C CA . ASP B 1 2 ? 3.509 27.799 48.371 1.00 53.60 3 ASP B CA 1
ATOM 3222 C C . ASP B 1 2 ? 4.427 29.003 48.700 1.00 51.08 3 ASP B C 1
ATOM 3223 O O . ASP B 1 2 ? 4.237 30.109 48.178 1.00 49.97 3 ASP B O 1
ATOM 3228 N N . LYS B 1 3 ? 5.412 28.779 49.571 1.00 49.49 4 LYS B N 1
ATOM 3229 C CA . LYS B 1 3 ? 6.393 29.804 49.926 1.00 47.15 4 LYS B CA 1
ATOM 3230 C C . LYS B 1 3 ? 7.498 29.906 48.860 1.00 45.12 4 LYS B C 1
ATOM 3231 O O . LYS B 1 3 ? 8.073 28.897 48.458 1.00 45.47 4 LYS B O 1
ATOM 3237 N N . LYS B 1 4 ? 7.788 31.121 48.408 1.00 42.51 5 LYS B N 1
ATOM 3238 C CA . LYS B 1 4 ? 8.824 31.316 47.402 1.00 40.68 5 LYS B CA 1
ATOM 3239 C C . LYS B 1 4 ? 10.129 31.794 48.034 1.00 39.03 5 LYS B C 1
ATOM 3240 O O . LYS B 1 4 ? 11.194 31.249 47.734 1.00 38.77 5 LYS B O 1
ATOM 3246 N N . SER B 1 5 ? 10.035 32.794 48.915 1.00 37.56 6 SER B N 1
ATOM 3247 C CA . SER B 1 5 ? 11.205 33.419 49.524 1.00 35.64 6 SER B CA 1
ATOM 3248 C C . SER B 1 5 ? 11.361 33.179 51.028 1.00 36.11 6 SER B C 1
ATOM 3249 O O . SER B 1 5 ? 10.425 33.371 51.803 1.00 36.35 6 SER B O 1
ATOM 3252 N N . LEU B 1 6 ? 12.574 32.789 51.418 1.00 35.58 7 LEU B N 1
ATOM 3253 C CA . LEU B 1 6 ? 12.970 32.681 52.814 1.00 35.82 7 LEU B CA 1
ATOM 3254 C C . LEU B 1 6 ? 13.238 34.045 53.478 1.00 34.74 7 LEU B C 1
ATOM 3255 O O . LEU B 1 6 ? 13.230 34.151 54.699 1.00 34.76 7 LEU B O 1
ATOM 3260 N N . MET B 1 7 ? 13.477 35.082 52.680 1.00 33.66 8 MET B N 1
ATOM 3261 C CA . MET B 1 7 ? 13.701 36.433 53.223 1.00 33.46 8 MET B CA 1
ATOM 3262 C C . MET B 1 7 ? 12.902 37.520 52.495 1.00 32.06 8 MET B C 1
ATOM 3263 O O . MET B 1 7 ? 13.434 38.220 51.623 1.00 30.81 8 MET B O 1
ATOM 3268 N N . PRO B 1 8 ? 11.613 37.666 52.848 1.00 32.08 9 PRO B N 1
ATOM 3269 C CA . PRO B 1 8 ? 10.862 38.749 52.220 1.00 31.01 9 PRO B CA 1
ATOM 3270 C C . PRO B 1 8 ? 11.455 40.123 52.523 1.00 29.82 9 PRO B C 1
ATOM 3271 O O . PRO B 1 8 ? 11.998 40.342 53.605 1.00 29.74 9 PRO B O 1
ATOM 3275 N N . LEU B 1 9 ? 11.375 41.014 51.536 1.00 28.85 10 LEU B N 1
ATOM 3276 C CA . LEU B 1 9 ? 11.694 42.420 51.694 1.00 27.82 10 LEU B CA 1
ATOM 3277 C C . LEU B 1 9 ? 10.501 43.118 52.339 1.00 28.50 10 LEU B C 1
ATOM 3278 O O . LEU B 1 9 ? 9.406 43.123 51.771 1.00 28.83 10 LEU B O 1
ATOM 3283 N N . VAL B 1 10 ? 10.706 43.701 53.518 1.00 28.84 11 VAL B N 1
ATOM 3284 C CA . VAL B 1 10 ? 9.624 44.399 54.240 1.00 29.98 11 VAL B CA 1
ATOM 3285 C C . VAL B 1 10 ? 9.943 45.855 54.573 1.00 30.06 11 VAL B C 1
ATOM 3286 O O . VAL B 1 10 ? 9.037 46.629 54.888 1.00 30.30 11 VAL B O 1
ATOM 3290 N N . GLY B 1 11 ? 11.226 46.213 54.505 1.00 29.91 12 GLY B N 1
ATOM 3291 C CA . GLY B 1 11 ? 11.698 47.528 54.941 1.00 30.95 12 GLY B CA 1
ATOM 3292 C C . GLY B 1 11 ? 11.826 47.638 56.462 1.00 32.45 12 GLY B C 1
ATOM 3293 O O . GLY B 1 11 ? 11.753 46.630 57.180 1.00 33.14 12 GLY B O 1
ATOM 3294 N N . ILE B 1 12 ? 12.017 48.861 56.952 1.00 32.64 13 ILE B N 1
ATOM 3295 C CA . ILE B 1 12 ? 12.258 49.085 58.370 1.00 33.91 13 ILE B CA 1
ATOM 3296 C C . ILE B 1 12 ? 10.941 49.468 58.999 1.00 35.37 13 ILE B C 1
ATOM 3297 O O . ILE B 1 12 ? 10.303 50.425 58.544 1.00 35.14 13 ILE B O 1
ATOM 3302 N N . PRO B 1 13 ? 10.522 48.726 60.044 1.00 36.97 14 PRO B N 1
ATOM 3303 C CA . PRO B 1 13 ? 9.296 49.063 60.780 1.00 38.51 14 PRO B CA 1
ATOM 3304 C C . PRO B 1 13 ? 9.476 50.328 61.622 1.00 39.44 14 PRO B C 1
ATOM 3305 O O . PRO B 1 13 ? 10.571 50.905 61.660 1.00 38.70 14 PRO B O 1
ATOM 3309 N N . GLY B 1 14 ? 8.403 50.739 62.290 1.00 41.12 15 GLY B N 1
ATOM 3310 C CA . GLY B 1 14 ? 8.416 51.900 63.157 1.00 42.68 15 GLY B CA 1
ATOM 3311 C C . GLY B 1 14 ? 8.273 53.206 62.405 1.00 43.02 15 GLY B C 1
ATOM 3312 O O . GLY B 1 14 ? 7.793 53.258 61.266 1.00 42.24 15 GLY B O 1
ATOM 3313 N N . GLU B 1 15 ? 8.703 54.268 63.065 1.00 44.18 16 GLU B N 1
ATOM 3314 C CA . GLU B 1 15 ? 8.702 55.597 62.505 1.00 44.53 16 GLU B CA 1
ATOM 3315 C C . GLU B 1 15 ? 9.691 55.696 61.348 1.00 42.67 16 GLU B C 1
ATOM 3316 O O . GLU B 1 15 ? 10.756 55.073 61.375 1.00 42.07 16 GLU B O 1
ATOM 3322 N N . ILE B 1 16 ? 9.332 56.481 60.337 1.00 41.75 17 ILE B N 1
ATOM 3323 C CA . ILE B 1 16 ? 10.200 56.714 59.187 1.00 39.99 17 ILE B CA 1
ATOM 3324 C C . ILE B 1 16 ? 11.377 57.632 59.571 1.00 39.32 17 ILE B C 1
ATOM 3325 O O . ILE B 1 16 ? 11.183 58.677 60.203 1.00 40.46 17 ILE B O 1
ATOM 3330 N N . LYS B 1 17 ? 12.595 57.219 59.211 1.00 37.09 18 LYS B N 1
ATOM 3331 C CA . LYS B 1 17 ? 13.791 58.013 59.482 1.00 35.70 18 LYS B CA 1
ATOM 3332 C C . LYS B 1 17 ? 14.574 58.266 58.200 1.00 33.51 18 LYS B C 1
ATOM 3333 O O . LYS B 1 17 ? 14.492 57.491 57.252 1.00 32.33 18 LYS B O 1
ATOM 3339 N N . ASN B 1 18 ? 15.350 59.344 58.190 1.00 32.31 19 ASN B N 1
ATOM 3340 C CA . ASN B 1 18 ? 16.131 59.705 57.027 1.00 30.54 19 ASN B CA 1
ATOM 3341 C C . ASN B 1 18 ? 17.405 58.875 56.821 1.00 29.36 19 ASN B C 1
ATOM 3342 O O . ASN B 1 18 ? 18.082 58.473 57.774 1.00 29.39 19 ASN B O 1
ATOM 3347 N N . ARG B 1 19 ? 17.691 58.596 55.555 1.00 27.68 20 ARG B N 1
ATOM 3348 C CA . ARG B 1 19 ? 19.003 58.151 55.148 1.00 26.84 20 ARG B CA 1
ATOM 3349 C C . ARG B 1 19 ? 19.838 59.420 55.152 1.00 26.94 20 ARG B C 1
ATOM 3350 O O . ARG B 1 19 ? 19.402 60.462 54.654 1.00 26.92 20 ARG B O 1
ATOM 3358 N N . LEU B 1 20 ? 21.022 59.352 55.736 1.00 26.57 21 LEU B N 1
ATOM 3359 C CA . LEU B 1 20 ? 21.803 60.554 55.940 1.00 26.73 21 LEU B CA 1
ATOM 3360 C C . LEU B 1 20 ? 22.924 60.706 54.933 1.00 25.80 21 LEU B C 1
ATOM 3361 O O . LEU B 1 20 ? 23.388 59.729 54.366 1.00 24.93 21 LEU B O 1
ATOM 3366 N N . ASN B 1 21 ? 23.352 61.946 54.718 1.00 26.22 22 ASN B N 1
ATOM 3367 C CA . ASN B 1 21 ? 24.553 62.218 53.940 1.00 25.77 22 ASN B CA 1
ATOM 3368 C C . ASN B 1 21 ? 25.761 61.658 54.678 1.00 26.01 22 ASN B C 1
ATOM 3369 O O . ASN B 1 21 ? 25.942 61.911 55.875 1.00 26.12 22 ASN B O 1
ATOM 3374 N N . ILE B 1 22 ? 26.581 60.903 53.946 1.00 25.76 23 ILE B N 1
ATOM 3375 C CA . ILE B 1 22 ? 27.759 60.230 54.517 1.00 26.27 23 ILE B CA 1
ATOM 3376 C C . ILE B 1 22 ? 28.659 61.182 55.305 1.00 27.70 23 ILE B C 1
ATOM 3377 O O . ILE B 1 22 ? 29.206 60.802 56.344 1.00 29.11 23 ILE B O 1
ATOM 3382 N N . LEU B 1 23 ? 28.785 62.422 54.826 1.00 28.59 24 LEU B N 1
ATOM 3383 C CA . LEU B 1 23 ? 29.606 63.440 55.481 1.00 29.87 24 LEU B CA 1
ATOM 3384 C C . LEU B 1 23 ? 29.099 63.831 56.869 1.00 31.12 24 LEU B C 1
ATOM 3385 O O . LEU B 1 23 ? 29.908 64.113 57.735 1.00 32.25 24 LEU B O 1
ATOM 3390 N N . ASP B 1 24 ? 27.776 63.846 57.076 1.00 31.68 25 ASP B N 1
ATOM 3391 C CA . ASP B 1 24 ? 27.189 64.073 58.422 1.00 32.96 25 ASP B CA 1
ATOM 3392 C C . ASP B 1 24 ? 27.153 62.786 59.241 1.00 32.39 25 ASP B C 1
ATOM 3393 O O . ASP B 1 24 ? 27.263 62.812 60.473 1.00 33.87 25 ASP B O 1
ATOM 3398 N N . PHE B 1 25 ? 27.002 61.665 58.548 1.00 30.73 26 PHE B N 1
ATOM 3399 C CA . PHE B 1 25 ? 26.820 60.369 59.190 1.00 30.31 26 PHE B CA 1
ATOM 3400 C C . PHE B 1 25 ? 28.023 60.004 60.056 1.00 31.08 26 PHE B C 1
ATOM 3401 O O . PHE B 1 25 ? 27.852 59.551 61.181 1.00 31.77 26 PHE B O 1
ATOM 3409 N N . VAL B 1 26 ? 29.225 60.221 59.522 1.00 31.02 27 VAL B N 1
ATOM 3410 C CA . VAL B 1 26 ? 30.478 59.861 60.204 1.00 31.77 27 VAL B CA 1
ATOM 3411 C C . VAL B 1 26 ? 30.786 60.702 61.451 1.00 33.30 27 VAL B C 1
ATOM 3412 O O . VAL B 1 26 ? 31.587 60.284 62.292 1.00 33.54 27 VAL B O 1
ATOM 3416 N N . LYS B 1 27 ? 30.161 61.875 61.555 1.00 34.11 28 LYS B N 1
ATOM 3417 C CA . LYS B 1 27 ? 30.282 62.738 62.751 1.00 35.97 28 LYS B CA 1
ATOM 3418 C C . LYS B 1 27 ? 29.432 62.235 63.923 1.00 36.56 28 LYS B C 1
ATOM 3419 O O . LYS B 1 27 ? 29.641 62.627 65.061 1.00 37.58 28 LYS B O 1
ATOM 3425 N N . ASN B 1 28 ? 28.476 61.361 63.629 1.00 36.24 29 ASN B N 1
ATOM 3426 C CA . ASN B 1 28 ? 27.562 60.845 64.642 1.00 37.40 29 ASN B CA 1
ATOM 3427 C C . ASN B 1 28 ? 28.100 59.515 65.174 1.00 37.52 29 ASN B C 1
ATOM 3428 O O . ASN B 1 28 ? 27.956 58.470 64.541 1.00 36.72 29 ASN B O 1
ATOM 3433 N N . ASP B 1 29 ? 28.730 59.573 66.341 1.00 39.10 30 ASP B N 1
ATOM 3434 C CA . ASP B 1 29 ? 29.449 58.427 66.903 1.00 39.83 30 ASP B CA 1
ATOM 3435 C C . ASP B 1 29 ? 28.564 57.194 67.038 1.00 38.84 30 ASP B C 1
ATOM 3436 O O . ASP B 1 29 ? 29.022 56.069 66.824 1.00 38.25 30 ASP B O 1
ATOM 3441 N N . LYS B 1 30 ? 27.300 57.419 67.395 1.00 38.75 31 LYS B N 1
ATOM 3442 C CA . LYS B 1 30 ? 26.333 56.341 67.576 1.00 38.15 31 LYS B CA 1
ATOM 3443 C C . LYS B 1 30 ? 26.055 55.653 66.249 1.00 36.28 31 LYS B C 1
ATOM 3444 O O . LYS B 1 30 ? 26.192 54.433 66.136 1.00 36.25 31 LYS B O 1
ATOM 3450 N N . PHE B 1 31 ? 25.687 56.435 65.237 1.00 34.61 32 PHE B N 1
ATOM 3451 C CA . PHE B 1 31 ? 25.383 55.868 63.939 1.00 32.60 32 PHE B CA 1
ATOM 3452 C C . PHE B 1 31 ? 26.595 55.153 63.382 1.00 31.72 32 PHE B C 1
ATOM 3453 O O . PHE B 1 31 ? 26.453 54.088 62.781 1.00 31.13 32 PHE B O 1
ATOM 3461 N N . PHE B 1 32 ? 27.779 55.732 63.596 1.00 31.82 33 PHE B N 1
ATOM 3462 C CA . PHE B 1 32 ? 29.006 55.227 62.962 1.00 30.97 33 PHE B CA 1
ATOM 3463 C C . PHE B 1 32 ? 29.503 53.924 63.580 1.00 30.74 33 PHE B C 1
ATOM 3464 O O . PHE B 1 32 ? 29.845 52.987 62.843 1.00 29.14 33 PHE B O 1
ATOM 3472 N N . THR B 1 33 ? 29.542 53.880 64.920 1.00 31.42 34 THR B N 1
ATOM 3473 C CA . THR B 1 33 ? 29.886 52.666 65.644 1.00 31.60 34 THR B CA 1
ATOM 3474 C C . THR B 1 33 ? 28.936 51.540 65.234 1.00 31.56 34 THR B C 1
ATOM 3475 O O . THR B 1 33 ? 29.382 50.437 64.884 1.00 31.32 34 THR B O 1
ATOM 3479 N N . LEU B 1 34 ? 27.634 51.823 65.263 1.00 31.74 35 LEU B N 1
ATOM 3480 C CA . LEU B 1 34 ? 26.628 50.807 64.960 1.00 31.71 35 LEU B CA 1
ATOM 3481 C C . LEU B 1 34 ? 26.797 50.277 63.554 1.00 30.61 35 LEU B C 1
ATOM 3482 O O . LEU B 1 34 ? 26.728 49.062 63.340 1.00 30.40 35 LEU B O 1
ATOM 3487 N N . TYR B 1 35 ? 27.021 51.190 62.609 1.00 30.11 36 TYR B N 1
ATOM 3488 C CA . TYR B 1 35 ? 27.192 50.832 61.207 1.00 29.29 36 TYR B CA 1
ATOM 3489 C C . TYR B 1 35 ? 28.403 49.920 61.011 1.00 29.34 36 TYR B C 1
ATOM 3490 O O . TYR B 1 35 ? 28.312 48.911 60.309 1.00 29.07 36 TYR B O 1
ATOM 3499 N N . VAL B 1 36 ? 29.525 50.268 61.641 1.00 29.85 37 VAL B N 1
ATOM 3500 C CA . VAL B 1 36 ? 30.754 49.482 61.527 1.00 30.14 37 VAL B CA 1
ATOM 3501 C C . VAL B 1 36 ? 30.592 48.105 62.182 1.00 30.90 37 VAL B C 1
ATOM 3502 O O . VAL B 1 36 ? 31.006 47.083 61.623 1.00 30.65 37 VAL B O 1
ATOM 3506 N N . ARG B 1 37 ? 29.983 48.087 63.365 1.00 32.15 38 ARG B N 1
ATOM 3507 C CA . ARG B 1 37 ? 29.756 46.838 64.089 1.00 32.98 38 ARG B CA 1
ATOM 3508 C C . ARG B 1 37 ? 28.847 45.883 63.326 1.00 32.44 38 ARG B C 1
ATOM 3509 O O . ARG B 1 37 ? 29.088 44.671 63.314 1.00 32.41 38 ARG B O 1
ATOM 3517 N N . ALA B 1 38 ? 27.812 46.436 62.688 1.00 31.86 39 ALA B N 1
ATOM 3518 C CA . ALA B 1 38 ? 26.833 45.627 61.957 1.00 31.64 39 ALA B CA 1
ATOM 3519 C C . ALA B 1 38 ? 27.461 45.087 60.682 1.00 31.15 39 ALA B C 1
ATOM 3520 O O . ALA B 1 38 ? 27.311 43.906 60.359 1.00 31.68 39 ALA B O 1
ATOM 3522 N N . LEU B 1 39 ? 28.172 45.965 59.978 1.00 30.84 40 LEU B N 1
ATOM 3523 C CA . LEU B 1 39 ? 28.982 45.616 58.822 1.00 29.98 40 LEU B CA 1
ATOM 3524 C C . LEU B 1 39 ? 29.999 44.512 59.132 1.00 30.91 40 LEU B C 1
ATOM 3525 O O . LEU B 1 39 ? 30.203 43.609 58.313 1.00 30.83 40 LEU B O 1
ATOM 3530 N N . GLN B 1 40 ? 30.634 44.577 60.308 1.00 31.58 41 GLN B N 1
ATOM 3531 C CA . GLN B 1 40 ? 31.476 43.478 60.795 1.00 32.34 41 GLN B CA 1
ATOM 3532 C C . GLN B 1 40 ? 30.675 42.178 60.926 1.00 32.36 41 GLN B C 1
ATOM 3533 O O . GLN B 1 40 ? 31.170 41.114 60.561 1.00 32.68 41 GLN B O 1
ATOM 3539 N N . VAL B 1 41 ? 29.441 42.270 61.426 1.00 32.13 42 VAL B N 1
ATOM 3540 C CA . VAL B 1 41 ? 28.588 41.091 61.625 1.00 32.74 42 VAL B CA 1
ATOM 3541 C C . VAL B 1 41 ? 28.272 40.391 60.294 1.00 32.48 42 VAL B C 1
ATOM 3542 O O . VAL B 1 41 ? 28.492 39.181 60.157 1.00 32.49 42 VAL B O 1
ATOM 3546 N N . LEU B 1 42 ? 27.812 41.166 59.306 1.00 31.61 43 LEU B N 1
ATOM 3547 C CA . LEU B 1 42 ? 27.438 40.627 57.995 1.00 31.40 43 LEU B CA 1
ATOM 3548 C C . LEU B 1 42 ? 28.618 40.009 57.245 1.00 31.71 43 LEU B C 1
ATOM 3549 O O . LEU B 1 42 ? 28.511 38.921 56.682 1.00 31.97 43 LEU B O 1
ATOM 3554 N N . GLN B 1 43 ? 29.743 40.708 57.241 1.00 31.93 44 GLN B N 1
ATOM 3555 C CA . GLN B 1 43 ? 30.915 40.230 56.536 1.00 32.30 44 GLN B CA 1
ATOM 3556 C C . GLN B 1 43 ? 31.528 38.979 57.199 1.00 33.54 44 GLN B C 1
ATOM 3557 O O . GLN B 1 43 ? 32.178 38.171 56.531 1.00 33.91 44 GLN B O 1
ATOM 3563 N N . ALA B 1 44 ? 31.323 38.825 58.504 1.00 34.32 45 ALA B N 1
ATOM 3564 C CA . ALA B 1 44 ? 31.845 37.665 59.244 1.00 36.01 45 ALA B CA 1
ATOM 3565 C C . ALA B 1 44 ? 31.027 36.394 59.001 1.00 36.28 45 ALA B C 1
ATOM 3566 O O . ALA B 1 44 ? 31.526 35.283 59.189 1.00 37.28 45 ALA B O 1
ATOM 3568 N N . ARG B 1 45 ? 29.772 36.575 58.589 1.00 35.83 46 ARG B N 1
ATOM 3569 C CA . ARG B 1 45 ? 28.851 35.473 58.288 1.00 36.28 46 ARG B CA 1
ATOM 3570 C C . ARG B 1 45 ? 29.275 34.604 57.101 1.00 36.16 46 ARG B C 1
ATOM 3571 O O . ARG B 1 45 ? 29.845 35.097 56.123 1.00 35.64 46 ARG B O 1
ATOM 3579 N N . ASP B 1 46 ? 28.983 33.308 57.214 1.00 36.89 47 ASP B N 1
ATOM 3580 C CA . ASP B 1 46 ? 29.300 32.318 56.193 1.00 36.93 47 ASP B CA 1
ATOM 3581 C C . ASP B 1 46 ? 28.756 32.763 54.837 1.00 35.28 47 ASP B C 1
ATOM 3582 O O . ASP B 1 46 ? 27.612 33.223 54.738 1.00 34.76 47 ASP B O 1
ATOM 3587 N N . GLN B 1 47 ? 29.577 32.623 53.798 1.00 34.62 48 GLN B N 1
ATOM 3588 C CA . GLN B 1 47 ? 29.222 33.074 52.441 1.00 32.92 48 GLN B CA 1
ATOM 3589 C C . GLN B 1 47 ? 28.072 32.279 51.810 1.00 33.07 48 GLN B C 1
ATOM 3590 O O . GLN B 1 47 ? 27.562 32.639 50.731 1.00 32.47 48 GLN B O 1
ATOM 3596 N N . SER B 1 48 ? 27.654 31.207 52.486 1.00 33.54 49 SER B N 1
ATOM 3597 C CA . SER B 1 48 ? 26.465 30.452 52.077 1.00 33.27 49 SER B CA 1
ATOM 3598 C C . SER B 1 48 ? 25.194 30.867 52.855 1.00 32.75 49 SER B C 1
ATOM 3599 O O . SER B 1 48 ? 24.092 30.429 52.519 1.00 32.66 49 SER B O 1
ATOM 3602 N N . ASP B 1 49 ? 25.358 31.705 53.882 1.00 32.21 50 ASP B N 1
ATOM 3603 C CA . ASP B 1 49 ? 24.236 32.319 54.611 1.00 31.78 50 ASP B CA 1
ATOM 3604 C C . ASP B 1 49 ? 23.607 33.477 53.792 1.00 30.42 50 ASP B C 1
ATOM 3605 O O . ASP B 1 49 ? 24.277 34.482 53.480 1.00 29.25 50 ASP B O 1
ATOM 3610 N N . TYR B 1 50 ? 22.319 33.332 53.458 1.00 30.06 51 TYR B N 1
ATOM 3611 C CA . TYR B 1 50 ? 21.586 34.333 52.664 1.00 28.71 51 TYR B CA 1
ATOM 3612 C C . TYR B 1 50 ? 21.561 35.727 53.295 1.00 28.25 51 TYR B C 1
ATOM 3613 O O . TYR B 1 50 ? 21.422 36.736 52.584 1.00 26.74 51 TYR B O 1
ATOM 3622 N N . SER B 1 51 ? 21.705 35.778 54.620 1.00 28.51 52 SER B N 1
ATOM 3623 C CA . SER B 1 51 ? 21.779 37.048 55.339 1.00 28.64 52 SER B CA 1
ATOM 3624 C C . SER B 1 51 ? 23.223 37.598 55.465 1.00 28.63 52 SER B C 1
ATOM 3625 O O . SER B 1 51 ? 23.474 38.539 56.227 1.00 28.21 52 SER B O 1
ATOM 3628 N N . SER B 1 52 ? 24.163 37.011 54.722 1.00 28.75 53 SER B N 1
ATOM 3629 C CA . SER B 1 52 ? 25.560 37.443 54.785 1.00 29.20 53 SER B CA 1
ATOM 3630 C C . SER B 1 52 ? 25.860 38.547 53.786 1.00 28.21 53 SER B C 1
ATOM 3631 O O . SER B 1 52 ? 25.171 38.680 52.768 1.00 27.35 53 SER B O 1
ATOM 3634 N N . PHE B 1 53 ? 26.911 39.322 54.065 1.00 28.50 54 PHE B N 1
ATOM 3635 C CA . PHE B 1 53 ? 27.368 40.361 53.136 1.00 27.54 54 PHE B CA 1
ATOM 3636 C C . PHE B 1 53 ? 27.544 39.755 51.740 1.00 27.18 54 PHE B C 1
ATOM 3637 O O . PHE B 1 53 ? 27.160 40.359 50.743 1.00 26.90 54 PHE B O 1
ATOM 3645 N N . PHE B 1 54 ? 28.095 38.546 51.686 1.00 27.41 55 PHE B N 1
ATOM 3646 C CA . PHE B 1 54 ? 28.429 37.919 50.428 1.00 27.40 55 PHE B CA 1
ATOM 3647 C C . PHE B 1 54 ? 27.187 37.653 49.595 1.00 26.86 55 PHE B C 1
ATOM 3648 O O . PHE B 1 54 ? 27.142 37.987 48.412 1.00 26.50 55 PHE B O 1
ATOM 3656 N N . GLN B 1 55 ? 26.185 37.042 50.219 1.00 27.14 56 GLN B N 1
ATOM 3657 C CA . GLN B 1 55 ? 24.947 36.700 49.528 1.00 26.79 56 GLN B CA 1
ATOM 3658 C C . GLN B 1 55 ? 24.179 37.943 49.052 1.00 26.15 56 GLN B C 1
ATOM 3659 O O . GLN B 1 55 ? 23.640 37.952 47.949 1.00 25.90 56 GLN B O 1
ATOM 3665 N N . LEU B 1 56 ? 24.161 38.997 49.868 1.00 25.95 57 LEU B N 1
ATOM 3666 C CA . LEU B 1 56 ? 23.538 40.264 49.476 1.00 25.40 57 LEU B CA 1
ATOM 3667 C C . LEU B 1 56 ? 24.212 40.924 48.268 1.00 24.88 57 LEU B C 1
ATOM 3668 O O . LEU B 1 56 ? 23.545 41.245 47.286 1.00 24.69 57 LEU B O 1
ATOM 3673 N N . GLY B 1 57 ? 25.528 41.109 48.331 1.00 24.56 58 GLY B N 1
ATOM 3674 C CA . GLY B 1 57 ? 26.265 41.635 47.192 1.00 23.62 58 GLY B CA 1
ATOM 3675 C C . GLY B 1 57 ? 26.158 40.713 45.996 1.00 23.83 58 GLY B C 1
ATOM 3676 O O . GLY B 1 57 ? 26.242 41.157 44.849 1.00 23.38 58 GLY B O 1
ATOM 3677 N N . GLY B 1 58 ? 25.959 39.423 46.272 1.00 24.43 59 GLY B N 1
ATOM 3678 C 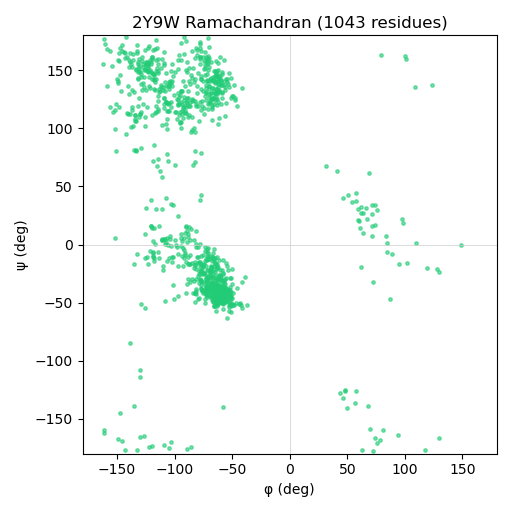CA . GLY B 1 58 ? 25.894 38.385 45.242 1.00 24.69 59 GLY B CA 1
ATOM 3679 C C . GLY B 1 58 ? 24.643 38.376 44.378 1.00 24.56 59 GLY B C 1
ATOM 3680 O O . GLY B 1 58 ? 24.666 37.833 43.285 1.00 25.29 59 GLY B O 1
ATOM 3681 N N . ILE B 1 59 ? 23.549 38.958 44.871 1.00 24.71 60 ILE B N 1
ATOM 3682 C CA . ILE B 1 59 ? 22.282 39.069 44.115 1.00 24.47 60 ILE B CA 1
ATOM 3683 C C . ILE B 1 59 ? 22.501 39.781 42.778 1.00 24.28 60 ILE B C 1
ATOM 3684 O O . ILE B 1 59 ? 22.065 39.310 41.715 1.00 24.85 60 ILE B O 1
ATOM 3689 N N . HIS B 1 60 ? 23.202 40.907 42.865 1.00 23.60 61 HIS B N 1
ATOM 3690 C CA . HIS B 1 60 ? 23.422 41.848 41.773 1.00 23.02 61 HIS B CA 1
ATOM 3691 C C . HIS B 1 60 ? 23.945 41.189 40.476 1.00 23.36 61 HIS B C 1
ATOM 3692 O O . HIS B 1 60 ? 23.302 41.281 39.430 1.00 23.06 61 HIS B O 1
ATOM 3699 N N . GLY B 1 61 ? 25.094 40.516 40.569 1.00 23.66 62 GLY B N 1
ATOM 3700 C CA . GLY B 1 61 ? 25.701 39.804 39.442 1.00 24.23 62 GLY B CA 1
ATOM 3701 C C . GLY B 1 61 ? 26.094 38.378 39.794 1.00 24.77 62 GLY B C 1
ATOM 3702 O O . GLY B 1 61 ? 25.233 37.544 40.042 1.00 25.23 62 GLY B O 1
ATOM 3703 N N . LEU B 1 62 ? 27.396 38.101 39.797 1.00 25.15 63 LEU B N 1
ATOM 3704 C CA . LEU B 1 62 ? 27.949 36.809 40.216 1.00 26.05 63 LEU B CA 1
ATOM 3705 C C . LEU B 1 62 ? 27.888 36.633 41.749 1.00 26.05 63 LEU B C 1
ATOM 3706 O O . LEU B 1 62 ? 27.868 37.627 42.474 1.00 25.44 63 LEU B O 1
ATOM 3711 N N . PRO B 1 63 ? 27.805 35.374 42.242 1.00 26.51 64 PRO B N 1
ATOM 3712 C CA . PRO B 1 63 ? 27.622 34.159 41.448 1.00 27.29 64 PRO B CA 1
ATOM 3713 C C . PRO B 1 63 ? 26.201 34.059 40.886 1.00 27.52 64 PRO B C 1
ATOM 3714 O O . PRO B 1 63 ? 25.259 34.663 41.429 1.00 26.17 64 PRO B O 1
ATOM 3718 N N . TYR B 1 64 ? 26.059 33.322 39.785 1.00 28.53 65 TYR B N 1
ATOM 3719 C CA . TYR B 1 64 ? 24.761 33.127 39.178 1.00 29.10 65 TYR B CA 1
ATOM 3720 C C . TYR B 1 64 ? 24.015 32.004 39.917 1.00 29.48 65 TYR B C 1
ATOM 3721 O O . TYR B 1 64 ? 23.845 30.906 39.402 1.00 30.58 65 TYR B O 1
ATOM 3730 N N . THR B 1 65 ? 23.590 32.309 41.141 1.00 28.98 66 THR B N 1
ATOM 3731 C CA . THR B 1 65 ? 22.843 31.392 42.009 1.00 29.51 66 THR B CA 1
ATOM 3732 C C . THR B 1 65 ? 21.593 32.087 42.582 1.00 29.24 66 THR B C 1
ATOM 3733 O O . THR B 1 65 ? 21.570 33.310 42.726 1.00 28.31 66 THR B O 1
ATOM 3737 N N . GLU B 1 66 ? 20.570 31.297 42.917 1.00 29.83 67 GLU B N 1
ATOM 3738 C CA . GLU B 1 66 ? 19.308 31.816 43.470 1.00 29.60 67 GLU B CA 1
ATOM 3739 C C . GLU B 1 66 ? 19.479 32.310 44.909 1.00 28.98 67 GLU B C 1
ATOM 3740 O O . GLU B 1 66 ? 20.194 31.695 45.701 1.00 29.58 67 GLU B O 1
ATOM 3746 N N . TRP B 1 67 ? 18.827 33.422 45.241 1.00 27.76 68 TRP B N 1
ATOM 3747 C CA . TRP B 1 67 ? 18.964 34.007 46.569 1.00 27.05 68 TRP B CA 1
ATOM 3748 C C . TRP B 1 67 ? 17.694 33.793 47.398 1.00 27.83 68 TRP B C 1
ATOM 3749 O O . TRP B 1 67 ? 16.602 34.191 46.981 1.00 27.65 68 TRP B O 1
ATOM 3760 N N . ALA B 1 68 ? 17.864 33.156 48.559 1.00 28.31 69 ALA B N 1
ATOM 3761 C CA . ALA B 1 68 ? 16.790 32.871 49.522 1.00 29.69 69 ALA B CA 1
ATOM 3762 C C . ALA B 1 68 ? 15.481 32.297 48.960 1.00 30.85 69 ALA B C 1
ATOM 3763 O O . ALA B 1 68 ? 14.392 32.665 49.403 1.00 31.10 69 ALA B O 1
ATOM 3765 N N . LYS B 1 69 ? 15.583 31.389 47.996 1.00 32.21 70 LYS B N 1
ATOM 3766 C CA . LYS B 1 69 ? 14.399 30.740 47.467 1.00 33.84 70 LYS B CA 1
ATOM 3767 C C . LYS B 1 69 ? 14.182 29.443 48.213 1.00 35.80 70 LYS B C 1
ATOM 3768 O O . LYS B 1 69 ? 15.120 28.656 48.390 1.00 36.22 70 LYS B O 1
ATOM 3774 N N . ALA B 1 70 ? 12.938 29.227 48.645 1.00 37.26 71 ALA B N 1
ATOM 3775 C CA . ALA B 1 70 ? 12.562 28.048 49.422 1.00 39.39 71 ALA B CA 1
ATOM 3776 C C . ALA B 1 70 ? 12.557 26.763 48.595 1.00 41.11 71 ALA B C 1
ATOM 3777 O O . ALA B 1 70 ? 12.659 25.671 49.145 1.00 42.87 71 ALA B O 1
ATOM 3779 N N . GLN B 1 71 ? 12.428 26.901 47.281 1.00 41.59 72 GLN B N 1
ATOM 3780 C CA . GLN B 1 71 ? 12.328 25.767 46.377 1.00 43.63 72 GLN B CA 1
ATOM 3781 C C . GLN B 1 71 ? 13.193 26.057 45.165 1.00 43.11 72 GLN B C 1
ATOM 3782 O O . GLN B 1 71 ? 12.948 27.020 44.448 1.00 42.10 72 GLN B O 1
ATOM 3788 N N . PRO B 1 72 ? 14.221 25.226 44.931 1.00 43.99 73 PRO B N 1
ATOM 3789 C CA . PRO B 1 72 ? 15.125 25.485 43.808 1.00 43.55 73 PRO B CA 1
ATOM 3790 C C . PRO B 1 72 ? 14.406 25.424 42.463 1.00 43.66 73 PRO B C 1
ATOM 3791 O O . PRO B 1 72 ? 13.415 24.704 42.311 1.00 44.91 73 PRO B O 1
ATOM 3795 N N . GLN B 1 73 ? 14.903 26.186 41.500 1.00 42.47 74 GLN B N 1
ATOM 3796 C CA . GLN B 1 73 ? 14.402 26.121 40.137 1.00 42.43 74 GLN B CA 1
ATOM 3797 C C . GLN B 1 73 ? 14.893 24.824 39.481 1.00 43.19 74 GLN B C 1
ATOM 3798 O O . GLN B 1 73 ? 15.995 24.361 39.773 1.00 42.79 74 GLN B O 1
ATOM 3804 N N . LEU B 1 74 ? 14.074 24.240 38.602 1.00 43.90 75 LEU B N 1
ATOM 3805 C CA . LEU B 1 74 ? 14.433 23.012 37.879 1.00 44.89 75 LEU B CA 1
ATOM 3806 C C . LEU B 1 74 ? 15.616 23.219 36.923 1.00 44.38 75 LEU B C 1
ATOM 3807 O O . LEU B 1 74 ? 16.585 22.464 36.948 1.00 45.11 75 LEU B O 1
ATOM 3812 N N . HIS B 1 75 ? 15.502 24.227 36.064 1.00 43.27 76 HIS B N 1
ATOM 3813 C CA . HIS B 1 75 ? 16.608 24.705 35.236 1.00 42.31 76 HIS B CA 1
ATOM 3814 C C . HIS B 1 75 ? 16.743 26.206 35.485 1.00 40.42 76 HIS B C 1
ATOM 3815 O O . HIS B 1 75 ? 15.870 26.993 35.105 1.00 39.99 76 HIS B O 1
ATOM 3822 N N . LEU B 1 76 ? 17.825 26.589 36.155 1.00 39.08 77 LEU B N 1
ATOM 3823 C CA . LEU B 1 76 ? 18.076 27.978 36.473 1.00 37.39 77 LEU B CA 1
ATOM 3824 C C . LEU B 1 76 ? 18.813 28.656 35.319 1.00 36.98 77 LEU B C 1
ATOM 3825 O O . LEU B 1 76 ? 19.719 28.068 34.736 1.00 37.77 77 LEU B O 1
ATOM 3830 N N . TYR B 1 77 ? 18.413 29.881 34.991 1.00 35.91 78 TYR B N 1
ATOM 3831 C CA . TYR B 1 77 ? 19.108 30.682 33.984 1.00 35.94 78 TYR B CA 1
ATOM 3832 C C . TYR B 1 77 ? 20.206 31.526 34.621 1.00 34.92 78 TYR B C 1
ATOM 3833 O O . TYR B 1 77 ? 19.937 32.403 35.448 1.00 33.73 78 TYR B O 1
ATOM 3842 N N . LYS B 1 78 ? 21.439 31.261 34.201 1.00 35.33 79 LYS B N 1
ATOM 3843 C CA . LYS B 1 78 ? 22.627 31.837 34.819 1.00 34.61 79 LYS B CA 1
ATOM 3844 C C . LYS B 1 78 ? 22.922 33.245 34.300 1.00 33.55 79 LYS B C 1
ATOM 3845 O O . LYS B 1 78 ? 23.521 33.434 33.235 1.00 34.41 79 LYS B O 1
ATOM 3851 N N . ALA B 1 79 ? 22.470 34.228 35.067 1.00 32.04 80 ALA B N 1
ATOM 3852 C CA . ALA B 1 79 ? 22.668 35.629 34.765 1.00 31.03 80 ALA B CA 1
ATOM 3853 C C . ALA B 1 79 ? 22.520 36.446 36.037 1.00 29.69 80 ALA B C 1
ATOM 3854 O O . ALA B 1 79 ? 22.088 35.926 37.066 1.00 28.99 80 ALA B O 1
ATOM 3856 N N . ASN B 1 80 ? 22.919 37.716 35.952 1.00 29.32 81 ASN B N 1
ATOM 3857 C CA . ASN B 1 80 ? 22.653 38.719 36.979 1.00 28.62 81 ASN B CA 1
ATOM 3858 C C . ASN B 1 80 ? 21.171 38.747 37.301 1.00 28.02 81 ASN B C 1
ATOM 3859 O O . ASN B 1 80 ? 20.346 38.518 36.409 1.00 27.81 81 ASN B O 1
ATOM 3864 N N . TYR B 1 81 ? 20.835 39.045 38.559 1.00 26.94 82 TYR B N 1
ATOM 3865 C CA . TYR B 1 81 ? 19.470 39.413 38.912 1.00 26.37 82 TYR B CA 1
ATOM 3866 C C . TYR B 1 81 ? 19.221 40.863 38.466 1.00 26.30 82 TYR B C 1
ATOM 3867 O O . TYR B 1 81 ? 18.154 41.187 37.951 1.00 26.59 82 TYR B O 1
ATOM 3876 N N . CYS B 1 82 ? 20.218 41.729 38.652 1.00 25.68 83 CYS B N 1
ATOM 3877 C CA . CYS B 1 82 ? 20.042 43.159 38.404 1.00 25.65 83 CYS B CA 1
ATOM 3878 C C . CYS B 1 82 ? 19.633 43.420 36.965 1.00 25.83 83 CYS B C 1
ATOM 3879 O O . CYS B 1 82 ? 20.022 42.687 36.056 1.00 26.21 83 CYS B O 1
ATOM 3882 N N . THR B 1 83 ? 18.815 44.448 36.781 1.00 25.27 84 THR B N 1
ATOM 3883 C CA . THR B 1 83 ? 18.374 44.839 35.460 1.00 25.67 84 THR B CA 1
ATOM 3884 C C . THR B 1 83 ? 19.025 46.169 35.100 1.00 25.13 84 THR B C 1
ATOM 3885 O O . THR B 1 83 ? 19.046 47.107 35.901 1.00 24.81 84 THR B O 1
ATOM 3889 N N . HIS B 1 84 ? 19.570 46.225 33.891 1.00 25.26 85 HIS B N 1
ATOM 3890 C CA . HIS B 1 84 ? 20.422 47.325 33.459 1.00 24.98 85 HIS B CA 1
ATOM 3891 C C . HIS B 1 84 ? 20.072 47.648 32.006 1.00 25.02 85 HIS B C 1
ATOM 3892 O O . HIS B 1 84 ? 19.862 46.741 31.203 1.00 25.83 85 HIS B O 1
ATOM 3899 N N . GLY B 1 85 ? 19.960 48.931 31.677 1.00 24.06 86 GLY B N 1
ATOM 3900 C CA . GLY B 1 85 ? 19.518 49.331 30.338 1.00 23.83 86 GLY B CA 1
ATOM 3901 C C . GLY B 1 85 ? 18.045 49.084 30.044 1.00 22.54 86 GLY B C 1
ATOM 3902 O O . GLY B 1 85 ? 17.658 48.912 28.883 1.00 22.81 86 GLY B O 1
ATOM 3903 N N . THR B 1 86 ? 17.222 49.065 31.089 1.00 20.52 87 THR B N 1
ATOM 3904 C CA . THR B 1 86 ? 15.790 48.847 30.946 1.00 19.41 87 THR B CA 1
ATOM 3905 C C . THR B 1 86 ? 15.029 49.875 31.759 1.00 18.67 87 THR B C 1
ATOM 3906 O O . THR B 1 86 ? 15.597 50.522 32.639 1.00 18.23 87 THR B O 1
ATOM 3910 N N . VAL B 1 87 ? 13.735 50.004 31.484 1.00 18.23 88 VAL B N 1
ATOM 3911 C CA . VAL B 1 87 ? 12.892 50.945 32.220 1.00 18.04 88 VAL B CA 1
ATOM 3912 C C . VAL B 1 87 ? 12.794 50.608 33.709 1.00 17.53 88 VAL B C 1
ATOM 3913 O O . VAL B 1 87 ? 12.313 51.423 34.494 1.00 18.24 88 VAL B O 1
ATOM 3917 N N . LEU B 1 88 ? 13.278 49.429 34.097 1.00 17.52 89 LEU B N 1
ATOM 3918 C CA . LEU B 1 88 ? 13.212 48.997 35.489 1.00 17.45 89 LEU B CA 1
ATOM 3919 C C . LEU B 1 88 ? 14.501 49.188 36.270 1.00 17.59 89 LEU B C 1
ATOM 3920 O O . LEU B 1 88 ? 14.561 48.797 37.440 1.00 17.33 89 LEU B O 1
ATOM 3925 N N . PHE B 1 89 ? 15.521 49.795 35.656 1.00 17.66 90 PHE B N 1
ATOM 3926 C CA . PHE B 1 89 ? 16.774 50.060 36.377 1.00 17.87 90 PHE B CA 1
ATOM 3927 C C . PHE B 1 89 ? 16.581 50.779 37.731 1.00 18.29 90 PHE B C 1
ATOM 3928 O O . PHE B 1 89 ? 17.060 50.285 38.758 1.00 19.14 90 PHE B O 1
ATOM 3936 N N . PRO B 1 90 ? 15.870 51.927 37.755 1.00 18.43 91 PRO B N 1
ATOM 3937 C CA . PRO B 1 90 ? 15.821 52.656 39.018 1.00 18.34 91 PRO B CA 1
ATOM 3938 C C . PRO B 1 90 ? 15.057 51.923 40.124 1.00 18.27 91 PRO B C 1
ATOM 3939 O O . PRO B 1 90 ? 15.492 51.919 41.264 1.00 19.10 91 PRO B O 1
ATOM 3943 N N . THR B 1 91 ? 13.946 51.284 39.777 1.00 18.47 92 THR B N 1
ATOM 3944 C CA . THR B 1 91 ? 13.074 50.637 40.754 1.00 18.39 92 THR B CA 1
ATOM 3945 C C . THR B 1 91 ? 13.586 49.289 41.273 1.00 18.04 92 THR B C 1
ATOM 3946 O O . THR B 1 91 ? 13.430 48.999 42.457 1.00 17.63 92 THR B O 1
ATOM 3950 N N . TRP B 1 92 ? 14.192 48.471 40.403 1.00 17.42 93 TRP B N 1
ATOM 3951 C CA . TRP B 1 92 ? 14.830 47.241 40.872 1.00 17.73 93 TRP B CA 1
ATOM 3952 C C . TRP B 1 92 ? 15.912 47.559 41.885 1.00 17.68 93 TRP B C 1
ATOM 3953 O O . TRP B 1 92 ? 16.103 46.822 42.848 1.00 17.66 93 TRP B O 1
ATOM 3964 N N . HIS B 1 93 ? 16.625 48.653 41.651 1.00 17.69 94 HIS B N 1
ATOM 3965 C CA . HIS B 1 93 ? 17.699 49.053 42.538 1.00 17.93 94 HIS B CA 1
ATOM 3966 C C . HIS B 1 93 ? 17.165 49.663 43.845 1.00 17.86 94 HIS B C 1
ATOM 3967 O O . HIS B 1 93 ? 17.821 49.582 44.873 1.00 18.17 94 HIS B O 1
ATOM 3974 N N . ARG B 1 94 ? 15.958 50.221 43.817 1.00 18.03 95 ARG B N 1
ATOM 3975 C CA . ARG B 1 94 ? 15.308 50.688 45.054 1.00 18.28 95 ARG B CA 1
ATOM 3976 C C . ARG B 1 94 ? 15.016 49.499 45.977 1.00 18.82 95 ARG B C 1
ATOM 3977 O O . ARG B 1 94 ? 15.319 49.555 47.179 1.00 19.60 95 ARG B O 1
ATOM 3985 N N . ALA B 1 95 ? 14.453 48.423 45.415 1.00 18.22 96 ALA B N 1
ATOM 3986 C CA . ALA B 1 95 ? 14.187 47.198 46.167 1.00 18.08 96 ALA B CA 1
ATOM 3987 C C . ALA B 1 95 ? 15.488 46.551 46.677 1.00 18.28 96 ALA B C 1
ATOM 3988 O O . ALA B 1 95 ? 15.570 46.150 47.839 1.00 18.64 96 ALA B O 1
ATOM 3990 N N . TYR B 1 96 ? 16.497 46.445 45.814 1.00 18.23 97 TYR B N 1
ATOM 3991 C CA . TYR B 1 96 ? 17.831 45.971 46.231 1.00 19.01 97 TYR B CA 1
ATOM 3992 C C . TYR B 1 96 ? 18.378 46.689 47.481 1.00 19.46 97 TYR B C 1
ATOM 3993 O O . TYR B 1 96 ? 18.760 46.039 48.464 1.00 20.03 97 TYR B O 1
ATOM 4002 N N . GLU B 1 97 ? 18.369 48.022 47.441 1.00 19.74 98 GLU B N 1
ATOM 4003 C CA . GLU B 1 97 ? 18.905 48.868 48.515 1.00 20.53 98 GLU B CA 1
ATOM 4004 C C . GLU B 1 97 ? 18.162 48.697 49.834 1.00 21.08 98 GLU B C 1
ATOM 4005 O O . GLU B 1 97 ? 18.776 48.781 50.908 1.00 22.17 98 GLU B O 1
ATOM 4011 N N . SER B 1 98 ? 16.853 48.458 49.759 1.00 21.12 99 SER B N 1
ATOM 4012 C CA . SER B 1 98 ? 16.038 48.243 50.949 1.00 22.32 99 SER B CA 1
ATOM 4013 C C . SER B 1 98 ? 16.209 46.845 51.534 1.00 22.70 99 SER B C 1
ATOM 4014 O O . SER B 1 98 ? 15.934 46.629 52.710 1.00 23.50 99 SER B O 1
ATOM 4017 N N . THR B 1 99 ? 16.638 45.898 50.705 1.00 22.70 100 THR B N 1
ATOM 4018 C CA . THR B 1 99 ? 16.878 44.520 51.139 1.00 23.81 100 THR B CA 1
ATOM 4019 C C . THR B 1 99 ? 18.188 44.477 51.920 1.00 24.29 100 THR B C 1
ATOM 4020 O O . THR B 1 99 ? 18.302 43.793 52.939 1.00 25.33 100 THR B O 1
ATOM 4024 N N . TRP B 1 100 ? 19.167 45.235 51.437 1.00 23.94 101 TRP B N 1
ATOM 4025 C CA . TRP B 1 100 ? 20.435 45.412 52.133 1.00 24.18 101 TRP B CA 1
ATOM 4026 C C . TRP B 1 100 ? 20.198 46.121 53.459 1.00 24.69 101 TRP B C 1
ATOM 4027 O O . TRP B 1 100 ? 20.542 45.599 54.525 1.00 25.49 101 TRP B O 1
ATOM 4038 N N . GLU B 1 101 ? 19.602 47.313 53.376 1.00 24.24 102 GLU B N 1
ATOM 4039 C CA . GLU B 1 101 ? 19.309 48.131 54.547 1.00 24.82 102 GLU B CA 1
ATOM 4040 C C . GLU B 1 101 ? 18.560 47.343 55.635 1.00 25.83 102 GLU B C 1
ATOM 4041 O O . GLU B 1 101 ? 18.919 47.437 56.804 1.00 26.80 102 GLU B O 1
ATOM 4047 N N . GLN B 1 102 ? 17.552 46.551 55.262 1.00 26.12 103 GLN B N 1
ATOM 4048 C CA . GLN B 1 102 ? 16.831 45.757 56.258 1.00 27.80 103 GLN B CA 1
ATOM 4049 C C . GLN B 1 102 ? 17.708 44.678 56.915 1.00 29.01 103 GLN B C 1
ATOM 4050 O O . GLN B 1 102 ? 17.627 44.479 58.127 1.00 30.39 103 GLN B O 1
ATOM 4056 N N . THR B 1 103 ? 18.552 43.999 56.138 1.00 29.03 104 THR B N 1
ATOM 4057 C CA . THR B 1 103 ? 19.474 43.024 56.725 1.00 30.61 104 THR B CA 1
ATOM 4058 C C . THR B 1 103 ? 20.479 43.707 57.651 1.00 30.89 104 THR B C 1
ATOM 4059 O O . THR B 1 103 ? 20.734 43.233 58.754 1.00 32.40 104 THR B O 1
ATOM 4063 N N . LEU B 1 104 ? 21.037 44.824 57.201 1.00 30.15 105 LEU B N 1
ATOM 4064 C CA . LEU B 1 104 ? 21.934 45.620 58.032 1.00 30.84 105 LEU B CA 1
ATOM 4065 C C . LEU B 1 104 ? 21.256 46.122 59.316 1.00 31.29 105 LEU B C 1
ATOM 4066 O O . LEU B 1 104 ? 21.854 46.107 60.388 1.00 32.30 105 LEU B O 1
ATOM 4071 N N . TRP B 1 105 ? 20.018 46.587 59.190 1.00 30.77 106 TRP B N 1
ATOM 4072 C CA . TRP B 1 105 ? 19.324 47.217 60.300 1.00 31.31 106 TRP B CA 1
ATOM 4073 C C . TRP B 1 105 ? 19.049 46.226 61.423 1.00 33.04 106 TRP B C 1
ATOM 4074 O O . TRP B 1 105 ? 19.138 46.588 62.598 1.00 33.91 106 TRP B O 1
ATOM 4085 N N . GLU B 1 106 ? 18.714 44.984 61.075 1.00 33.98 107 GLU B N 1
ATOM 4086 C CA . GLU B 1 106 ? 18.527 43.966 62.111 1.00 36.63 107 GLU B CA 1
ATOM 4087 C C . GLU B 1 106 ? 19.839 43.530 62.764 1.00 37.16 107 GLU B C 1
ATOM 4088 O O . GLU B 1 106 ? 19.848 43.146 63.937 1.00 38.65 107 GLU B O 1
ATOM 4094 N N . ALA B 1 107 ? 20.937 43.608 62.010 1.00 36.20 108 ALA B N 1
ATOM 4095 C CA . ALA B 1 107 ? 22.274 43.376 62.562 1.00 36.95 108 ALA B CA 1
ATOM 4096 C C . ALA B 1 107 ? 22.648 44.447 63.599 1.00 37.02 108 ALA B C 1
ATOM 4097 O O . ALA B 1 107 ? 23.209 44.131 64.657 1.00 37.94 108 ALA B O 1
ATOM 4099 N N . ALA B 1 108 ? 22.330 45.705 63.290 1.00 35.69 109 ALA B N 1
ATOM 4100 C CA . ALA B 1 108 ? 22.543 46.812 64.227 1.00 36.18 109 ALA B CA 1
ATOM 4101 C C . ALA B 1 108 ? 21.732 46.627 65.503 1.00 37.48 109 ALA B C 1
ATOM 4102 O O . ALA B 1 108 ? 22.211 46.933 66.597 1.00 39.20 109 ALA B O 1
ATOM 4104 N N . GLY B 1 109 ? 20.513 46.110 65.358 1.00 37.84 110 GLY B N 1
ATOM 4105 C CA . GLY B 1 109 ? 19.630 45.821 66.490 1.00 39.40 110 GLY B CA 1
ATOM 4106 C C . GLY B 1 109 ? 20.222 44.834 67.485 1.00 41.18 110 GLY B C 1
ATOM 4107 O O . GLY B 1 109 ? 20.034 44.974 68.698 1.00 42.08 110 GLY B O 1
ATOM 4108 N N . THR B 1 110 ? 20.936 43.840 66.958 1.00 41.41 111 THR B N 1
ATOM 4109 C CA . THR B 1 110 ? 21.657 42.857 67.767 1.00 43.63 111 THR B CA 1
ATOM 4110 C C . THR B 1 110 ? 22.821 43.510 68.510 1.00 43.85 111 THR B C 1
ATOM 4111 O O . THR B 1 110 ? 23.019 43.269 69.700 1.00 45.73 111 THR B O 1
ATOM 4115 N N . VAL B 1 111 ? 23.569 44.347 67.802 1.00 42.49 112 VAL B N 1
ATOM 4116 C CA . VAL B 1 111 ? 24.731 45.032 68.366 1.00 43.15 112 VAL B CA 1
ATOM 4117 C C . VAL B 1 111 ? 24.346 45.986 69.504 1.00 43.77 112 VAL B C 1
ATOM 4118 O O . VAL B 1 111 ? 25.036 46.040 70.520 1.00 45.41 112 VAL B O 1
ATOM 4122 N N . ALA B 1 112 ? 23.248 46.721 69.335 1.00 43.28 113 ALA B N 1
ATOM 4123 C CA . ALA B 1 112 ? 22.783 47.686 70.343 1.00 44.49 113 ALA B CA 1
ATOM 4124 C C . ALA B 1 112 ? 22.522 47.087 71.729 1.00 46.83 113 ALA B C 1
ATOM 4125 O O . ALA B 1 112 ? 22.743 47.750 72.744 1.00 47.63 113 ALA B O 1
ATOM 4127 N N . GLN B 1 113 ? 22.069 45.834 71.762 1.00 48.09 114 GLN B N 1
ATOM 4128 C CA . GLN B 1 113 ? 21.805 45.124 73.018 1.00 51.00 114 GLN B CA 1
ATOM 4129 C C . GLN B 1 113 ? 23.069 44.742 73.817 1.00 52.23 114 GLN B C 1
ATOM 4130 O O . GLN B 1 113 ? 22.973 44.367 74.990 1.00 54.07 114 GLN B O 1
ATOM 4136 N N . ARG B 1 114 ? 24.239 44.849 73.183 1.00 51.32 115 ARG B N 1
ATOM 4137 C CA . ARG B 1 114 ? 25.508 44.446 73.792 1.00 52.51 115 ARG B CA 1
ATOM 4138 C C . ARG B 1 114 ? 26.155 45.564 74.610 1.00 52.71 115 ARG B C 1
ATOM 4139 O O . ARG B 1 114 ? 27.042 45.306 75.436 1.00 54.47 115 ARG B O 1
ATOM 4147 N N . PHE B 1 115 ? 25.711 46.799 74.387 1.00 51.15 116 PHE B N 1
ATOM 4148 C CA . PHE B 1 115 ? 26.223 47.951 75.138 1.00 51.52 116 PHE B CA 1
ATOM 4149 C C . PHE B 1 115 ? 25.786 47.954 76.610 1.00 53.50 116 PHE B C 1
ATOM 4150 O O . PHE B 1 115 ? 24.622 47.680 76.908 1.00 54.24 116 PHE B O 1
ATOM 4158 N N . THR B 1 116 ? 26.718 48.271 77.514 1.00 54.97 117 THR B N 1
ATOM 4159 C CA . THR B 1 116 ? 26.500 48.117 78.971 1.00 57.17 117 THR B CA 1
ATOM 4160 C C . THR B 1 116 ? 26.590 49.417 79.769 1.00 58.17 117 THR B C 1
ATOM 4161 O O . THR B 1 116 ? 26.493 49.409 80.996 1.00 60.12 117 THR B O 1
ATOM 4165 N N . THR B 1 117 ? 26.785 50.530 79.069 1.00 57.28 118 THR B N 1
ATOM 4166 C CA . THR B 1 117 ? 26.951 51.842 79.701 1.00 58.14 118 THR B CA 1
ATOM 4167 C C . THR B 1 117 ? 25.628 52.461 80.162 1.00 58.98 118 THR B C 1
ATOM 4168 O O . THR B 1 117 ? 24.548 51.939 79.874 1.00 58.38 118 THR B O 1
ATOM 4172 N N . SER B 1 118 ? 25.734 53.579 80.880 1.00 60.81 119 SER B N 1
ATOM 4173 C CA . SER B 1 118 ? 24.588 54.407 81.273 1.00 62.38 119 SER B CA 1
ATOM 4174 C C . SER B 1 118 ? 23.938 54.958 80.009 1.00 60.86 119 SER B C 1
ATOM 4175 O O . SER B 1 118 ? 22.766 55.354 79.988 1.00 61.46 119 SER B O 1
ATOM 4178 N N . ASP B 1 119 ? 24.747 54.950 78.957 1.00 59.16 120 ASP B N 1
ATOM 4179 C CA . ASP B 1 119 ? 24.411 55.368 77.620 1.00 57.17 120 ASP B CA 1
ATOM 4180 C C . ASP B 1 119 ? 23.451 54.402 76.915 1.00 55.61 120 ASP B C 1
ATOM 4181 O O . ASP B 1 119 ? 23.044 54.666 75.775 1.00 54.32 120 ASP B O 1
ATOM 4186 N N . GLN B 1 120 ? 23.101 53.295 77.576 1.00 55.89 121 GLN B N 1
ATOM 4187 C CA . GLN B 1 120 ? 22.436 52.151 76.922 1.00 54.70 121 GLN B CA 1
ATOM 4188 C C . GLN B 1 120 ? 21.184 52.503 76.112 1.00 53.24 121 GLN B C 1
ATOM 4189 O O . GLN B 1 120 ? 21.078 52.111 74.948 1.00 51.40 121 GLN B O 1
ATOM 4195 N N . ALA B 1 121 ? 20.253 53.238 76.723 1.00 53.98 122 ALA B N 1
ATOM 4196 C CA . ALA B 1 121 ? 19.018 53.651 76.047 1.00 53.28 122 ALA B CA 1
ATOM 4197 C C . ALA B 1 121 ? 19.310 54.354 74.731 1.00 51.04 122 ALA B C 1
ATOM 4198 O O . ALA B 1 121 ? 18.615 54.136 73.739 1.00 49.58 122 ALA B O 1
ATOM 4200 N N . GLU B 1 122 ? 20.339 55.200 74.743 1.00 50.87 123 GLU B N 1
ATOM 4201 C CA . GLU B 1 122 ? 20.707 55.999 73.582 1.00 49.71 123 GLU B CA 1
ATOM 4202 C C . GLU B 1 122 ? 21.195 55.129 72.411 1.00 47.12 123 GLU B C 1
ATOM 4203 O O . GLU B 1 122 ? 20.918 55.451 71.265 1.00 45.95 123 GLU B O 1
ATOM 4209 N N . TRP B 1 123 ? 21.888 54.027 72.713 1.00 46.47 124 TRP B N 1
ATOM 4210 C CA . TRP B 1 123 ? 22.328 53.070 71.694 1.00 44.24 124 TRP B CA 1
ATOM 4211 C C . TRP B 1 123 ? 21.168 52.272 71.103 1.00 43.57 124 TRP B C 1
ATOM 4212 O O . TRP B 1 123 ? 21.141 52.040 69.894 1.00 42.26 124 TRP B O 1
ATOM 4223 N N . ILE B 1 124 ? 20.218 51.859 71.945 1.00 44.65 125 ILE B N 1
ATOM 4224 C CA . ILE B 1 124 ? 19.038 51.116 71.480 1.00 44.07 125 ILE B CA 1
ATOM 4225 C C . ILE B 1 124 ? 18.188 51.975 70.552 1.00 43.07 125 ILE B C 1
ATOM 4226 O O . ILE B 1 124 ? 17.810 51.522 69.478 1.00 42.36 125 ILE B O 1
ATOM 4231 N N . GLN B 1 125 ? 17.916 53.216 70.945 1.00 43.77 126 GLN B N 1
ATOM 4232 C CA . GLN B 1 125 ? 17.165 54.133 70.087 1.00 43.20 126 GLN B CA 1
ATOM 4233 C C . GLN B 1 125 ? 17.904 54.398 68.767 1.00 40.98 126 GLN B C 1
ATOM 4234 O O . GLN B 1 125 ? 17.288 54.403 67.694 1.00 39.48 126 GLN B O 1
ATOM 4240 N N . ALA B 1 126 ? 19.222 54.588 68.854 1.00 40.08 127 ALA B N 1
ATOM 4241 C CA . ALA B 1 126 ? 20.050 54.835 67.673 1.00 38.31 127 ALA B CA 1
ATOM 4242 C C . ALA B 1 126 ? 20.045 53.663 66.672 1.00 36.36 127 ALA B C 1
ATOM 4243 O O . ALA B 1 126 ? 20.086 53.872 65.454 1.00 34.72 127 ALA B O 1
ATOM 4245 N N . ALA B 1 127 ? 19.970 52.437 67.179 1.00 36.40 128 ALA B N 1
ATOM 4246 C CA . ALA B 1 127 ? 19.864 51.276 66.297 1.00 35.71 128 ALA B CA 1
ATOM 4247 C C . ALA B 1 127 ? 18.561 51.289 65.484 1.00 35.35 128 ALA B C 1
ATOM 4248 O O . ALA B 1 127 ? 18.542 50.865 64.335 1.00 34.80 128 ALA B O 1
ATOM 4250 N N . LYS B 1 128 ? 17.478 51.775 66.083 1.00 36.54 129 LYS B N 1
ATOM 4251 C CA . LYS B 1 128 ? 16.188 51.844 65.401 1.00 36.28 129 LYS B CA 1
ATOM 4252 C C . LYS B 1 128 ? 16.172 52.945 64.348 1.00 34.94 129 LYS B C 1
ATOM 4253 O O . LYS B 1 128 ? 15.555 52.784 63.287 1.00 33.69 129 LYS B O 1
ATOM 4259 N N . ASP B 1 129 ? 16.851 54.054 64.646 1.00 34.96 130 ASP B N 1
ATOM 4260 C CA . ASP B 1 129 ? 16.892 55.222 63.751 1.00 34.64 130 ASP B CA 1
ATOM 4261 C C . ASP B 1 129 ? 17.884 55.097 62.589 1.00 32.51 130 ASP B C 1
ATOM 4262 O O . ASP B 1 129 ? 17.849 55.899 61.670 1.00 32.45 130 ASP B O 1
ATOM 4267 N N . LEU B 1 130 ? 18.744 54.083 62.639 1.00 27.74 131 LEU B N 1
ATOM 4268 C CA . LEU B 1 130 ? 19.805 53.851 61.658 1.00 26.86 131 LEU B CA 1
ATOM 4269 C C . LEU B 1 130 ? 19.296 53.526 60.243 1.00 25.46 131 LEU B C 1
ATOM 4270 O O . LEU B 1 130 ? 18.451 52.647 60.064 1.00 25.10 131 LEU B O 1
ATOM 4275 N N . ARG B 1 131 ? 19.824 54.249 59.256 1.00 24.55 132 ARG B N 1
ATOM 4276 C CA . ARG B 1 131 ? 19.565 53.984 57.834 1.00 23.42 132 ARG B CA 1
ATOM 4277 C C . ARG B 1 131 ? 20.886 54.086 57.049 1.00 23.21 132 ARG B C 1
ATOM 4278 O O . ARG B 1 131 ? 21.870 54.641 57.551 1.00 23.06 132 ARG B O 1
ATOM 4286 N N . GLN B 1 132 ? 20.887 53.551 55.824 1.00 22.39 133 GLN B N 1
ATOM 4287 C CA . GLN B 1 132 ? 22.060 53.524 54.953 1.00 22.54 133 GLN B CA 1
ATOM 4288 C C . GLN B 1 132 ? 22.412 54.923 54.466 1.00 22.26 133 GLN B C 1
ATOM 4289 O O . GLN B 1 132 ? 21.586 55.573 53.852 1.00 23.07 133 GLN B O 1
ATOM 4295 N N . PRO B 1 133 ? 23.637 55.394 54.727 1.00 22.24 134 PRO B N 1
ATOM 4296 C CA . PRO B 1 133 ? 23.978 56.735 54.259 1.00 22.12 134 PRO B CA 1
ATOM 4297 C C . PRO B 1 133 ? 24.189 56.828 52.740 1.00 21.58 134 PRO B C 1
ATOM 4298 O O . PRO B 1 133 ? 24.412 55.806 52.088 1.00 20.87 134 PRO B O 1
ATOM 4302 N N . PHE B 1 134 ? 24.127 58.053 52.211 1.00 21.23 135 PHE B N 1
ATOM 4303 C CA . PHE B 1 134 ? 24.299 58.317 50.788 1.00 21.23 135 PHE B CA 1
ATOM 4304 C C . PHE B 1 134 ? 25.514 59.205 50.490 1.00 22.06 135 PHE B C 1
ATOM 4305 O O . PHE B 1 134 ? 25.834 60.132 51.247 1.00 22.86 135 PHE B O 1
ATOM 4313 N N . TRP B 1 135 ? 26.204 58.909 49.397 1.00 22.09 136 TRP B N 1
ATOM 4314 C CA . TRP B 1 135 ? 27.271 59.782 48.938 1.00 22.69 136 TRP B CA 1
ATOM 4315 C C . TRP B 1 135 ? 26.677 60.716 47.887 1.00 23.22 136 TRP B C 1
ATOM 4316 O O . TRP B 1 135 ? 26.250 60.271 46.829 1.00 22.99 136 TRP B O 1
ATOM 4327 N N . ASP B 1 136 ? 26.634 62.004 48.210 1.00 24.46 137 ASP B N 1
ATOM 4328 C CA . ASP B 1 136 ? 26.050 63.033 47.354 1.00 25.65 137 ASP B CA 1
ATOM 4329 C C . ASP B 1 136 ? 27.056 63.475 46.283 1.00 26.01 137 ASP B C 1
ATOM 4330 O O . ASP B 1 136 ? 27.707 64.511 46.424 1.00 26.93 137 ASP B O 1
ATOM 4335 N N . TRP B 1 137 ? 27.172 62.690 45.210 1.00 26.20 138 TRP B N 1
ATOM 4336 C CA . TRP B 1 137 ? 28.143 62.978 44.146 1.00 26.09 138 TRP B CA 1
ATOM 4337 C C . TRP B 1 137 ? 27.688 64.030 43.120 1.00 26.52 138 TRP B C 1
ATOM 4338 O O . TRP B 1 137 ? 28.308 64.185 42.070 1.00 27.56 138 TRP B O 1
ATOM 4349 N N . GLY B 1 138 ? 26.605 64.741 43.400 1.00 26.58 139 GLY B N 1
ATOM 4350 C CA . GLY B 1 138 ? 26.213 65.865 42.558 1.00 26.51 139 GLY B CA 1
ATOM 4351 C C . GLY B 1 138 ? 26.580 67.201 43.178 1.00 27.20 139 GLY B C 1
ATOM 4352 O O . GLY B 1 138 ? 26.490 68.235 42.522 1.00 27.38 139 GLY B O 1
ATOM 4353 N N . TYR B 1 139 ? 26.991 67.192 44.447 1.00 27.43 140 TYR B N 1
ATOM 4354 C CA . TYR B 1 139 ? 27.258 68.436 45.168 1.00 28.03 140 TYR B CA 1
ATOM 4355 C C . TYR B 1 139 ? 28.701 68.902 44.991 1.00 28.54 140 TYR B C 1
ATOM 4356 O O . TYR B 1 139 ? 29.637 68.161 45.301 1.00 28.50 140 TYR B O 1
ATOM 4365 N N . TRP B 1 140 ? 28.882 70.125 44.491 1.00 29.14 141 TRP B N 1
ATOM 4366 C CA . TRP B 1 140 ? 30.227 70.713 44.391 1.00 29.98 141 TRP B CA 1
ATOM 4367 C C . TRP B 1 140 ? 30.258 72.167 44.848 1.00 31.14 141 TRP B C 1
ATOM 4368 O O . TRP B 1 140 ? 29.857 73.051 44.106 1.00 31.13 141 TRP B O 1
ATOM 4379 N N . PRO B 1 141 ? 30.757 72.415 46.076 1.00 32.34 142 PRO B N 1
ATOM 4380 C CA . PRO B 1 141 ? 30.705 73.748 46.693 1.00 33.76 142 PRO B CA 1
ATOM 4381 C C . PRO B 1 141 ? 31.766 74.709 46.167 1.00 35.58 142 PRO B C 1
ATOM 4382 O O . PRO B 1 141 ? 32.321 75.487 46.943 1.00 36.31 142 PRO B O 1
ATOM 4386 N N . ASN B 1 142 ? 32.051 74.648 44.866 1.00 36.58 143 ASN B N 1
ATOM 4387 C CA . ASN B 1 142 ? 33.037 75.533 44.247 1.00 38.54 143 ASN B CA 1
ATOM 4388 C C . ASN B 1 142 ? 34.421 75.509 44.913 1.00 39.36 143 ASN B C 1
ATOM 4389 O O . ASN B 1 142 ? 35.091 76.544 45.013 1.00 39.82 143 ASN B O 1
ATOM 4394 N N . ASP B 1 143 ? 34.823 74.321 45.364 1.00 39.21 144 ASP B N 1
ATOM 4395 C CA . ASP B 1 143 ? 36.118 74.094 46.000 1.00 40.01 144 ASP B CA 1
ATOM 4396 C C . ASP B 1 143 ? 36.743 72.859 45.346 1.00 39.46 144 ASP B C 1
ATOM 4397 O O . ASP B 1 143 ? 36.166 71.773 45.405 1.00 38.92 144 ASP B O 1
ATOM 4402 N N . PRO B 1 144 ? 37.917 73.022 44.707 1.00 39.81 145 PRO B N 1
ATOM 4403 C CA . PRO B 1 144 ? 38.596 71.915 44.022 1.00 39.09 145 PRO B CA 1
ATOM 4404 C C . PRO B 1 144 ? 39.218 70.881 44.960 1.00 38.57 145 PRO B C 1
ATOM 4405 O O . PRO B 1 144 ? 39.593 69.812 44.507 1.00 38.11 145 PRO B O 1
ATOM 4409 N N . ASP B 1 145 ? 39.336 71.207 46.244 1.00 38.89 146 ASP B N 1
ATOM 4410 C CA . ASP B 1 145 ? 39.764 70.242 47.270 1.00 38.73 146 ASP B CA 1
ATOM 4411 C C . ASP B 1 145 ? 38.622 69.390 47.817 1.00 37.48 146 ASP B C 1
ATOM 4412 O O . ASP B 1 145 ? 38.861 68.361 48.448 1.00 37.76 146 ASP B O 1
ATOM 4417 N N . PHE B 1 146 ? 37.386 69.816 47.584 1.00 36.22 147 PHE B N 1
ATOM 4418 C CA . PHE B 1 146 ? 36.243 69.091 48.103 1.00 34.99 147 PHE B CA 1
ATOM 4419 C C . PHE B 1 146 ? 36.133 67.680 47.515 1.00 33.83 147 PHE B C 1
ATOM 4420 O O . PHE B 1 146 ? 36.229 67.473 46.291 1.00 33.16 147 PHE B O 1
ATOM 4428 N N . ILE B 1 147 ? 35.951 66.726 48.425 1.00 33.06 148 ILE B N 1
ATOM 4429 C CA . ILE B 1 147 ? 35.622 65.348 48.117 1.00 32.01 148 ILE B CA 1
ATOM 4430 C C . ILE B 1 147 ? 34.379 65.055 48.953 1.00 31.61 148 ILE B C 1
ATOM 4431 O O . ILE B 1 147 ? 34.297 65.488 50.113 1.00 32.62 148 ILE B O 1
ATOM 4436 N N . GLY B 1 148 ? 33.411 64.349 48.374 1.00 30.26 149 GLY B N 1
ATOM 4437 C CA . GLY B 1 148 ? 32.147 64.068 49.066 1.00 29.34 149 GLY B CA 1
ATOM 4438 C C . GLY B 1 148 ? 32.139 62.788 49.885 1.00 28.47 149 GLY B C 1
ATOM 4439 O O . GLY B 1 148 ? 31.088 62.310 50.278 1.00 28.18 149 GLY B O 1
ATOM 4440 N N . LEU B 1 149 ? 33.321 62.244 50.137 1.00 28.66 150 LEU B N 1
ATOM 4441 C CA . LEU B 1 149 ? 33.494 61.001 50.882 1.00 28.52 150 LEU B CA 1
ATOM 4442 C C . LEU B 1 149 ? 34.547 61.243 51.955 1.00 29.36 150 LEU B C 1
ATOM 4443 O O . LEU B 1 149 ? 35.636 61.706 51.636 1.00 29.87 150 LEU B O 1
ATOM 4448 N N . PRO B 1 150 ? 34.230 60.947 53.230 1.00 29.95 151 PRO B N 1
ATOM 4449 C CA . PRO B 1 150 ? 35.205 61.124 54.322 1.00 31.00 151 PRO B CA 1
ATOM 4450 C C . PRO B 1 150 ? 36.324 60.065 54.332 1.00 31.68 151 PRO B C 1
ATOM 4451 O O . PRO B 1 150 ? 36.216 59.032 53.660 1.00 31.18 151 PRO B O 1
ATOM 4455 N N . ASP B 1 151 ? 37.383 60.331 55.096 1.00 33.12 152 ASP B N 1
ATOM 4456 C CA . ASP B 1 151 ? 38.512 59.409 55.228 1.00 34.05 152 ASP B CA 1
ATOM 4457 C C . ASP B 1 151 ? 38.085 58.035 55.737 1.00 33.89 152 ASP B C 1
ATOM 4458 O O . ASP B 1 151 ? 38.682 57.018 55.366 1.00 34.03 152 ASP B O 1
ATOM 4463 N N . GLN B 1 152 ? 37.036 58.008 56.560 1.00 33.62 153 GLN B N 1
ATOM 4464 C CA . GLN B 1 152 ? 36.511 56.750 57.123 1.00 33.59 153 GLN B CA 1
ATOM 4465 C C . GLN B 1 152 ? 35.966 55.770 56.070 1.00 32.40 153 GLN B C 1
ATOM 4466 O O . GLN B 1 152 ? 35.786 54.588 56.365 1.00 32.75 153 GLN B O 1
ATOM 4472 N N . VAL B 1 153 ? 35.697 56.259 54.864 1.00 31.09 154 VAL B N 1
ATOM 4473 C CA . VAL B 1 153 ? 35.179 55.415 53.790 1.00 30.12 154 VAL B CA 1
ATOM 4474 C C . VAL B 1 153 ? 36.266 55.017 52.791 1.00 30.31 154 VAL B C 1
ATOM 4475 O O . VAL B 1 153 ? 36.249 53.901 52.263 1.00 29.53 154 VAL B O 1
ATOM 4479 N N . ILE B 1 154 ? 37.216 55.922 52.547 1.00 31.32 155 ILE B N 1
ATOM 4480 C CA . ILE B 1 154 ? 38.162 55.765 51.425 1.00 31.99 155 ILE B CA 1
ATOM 4481 C C . ILE B 1 154 ? 39.645 55.643 51.773 1.00 33.48 155 ILE B C 1
ATOM 4482 O O . ILE B 1 154 ? 40.444 55.247 50.922 1.00 33.41 155 ILE B O 1
ATOM 4487 N N . ARG B 1 155 ? 40.010 55.980 53.008 1.00 35.22 156 ARG B N 1
ATOM 4488 C CA . ARG B 1 155 ? 41.421 56.082 53.379 1.00 37.06 156 ARG B CA 1
ATOM 4489 C C . ARG B 1 155 ? 41.841 55.252 54.591 1.00 38.49 156 ARG B C 1
ATOM 4490 O O . ARG B 1 155 ? 42.791 54.467 54.501 1.00 39.00 156 ARG B O 1
ATOM 4498 N N . ASP B 1 156 ? 41.155 55.446 55.721 1.00 39.13 157 ASP B N 1
ATOM 4499 C CA . ASP B 1 156 ? 41.589 54.872 57.004 1.00 40.73 157 ASP B CA 1
ATOM 4500 C C . ASP B 1 156 ? 41.586 53.349 56.989 1.00 40.69 157 ASP B C 1
ATOM 4501 O O . ASP B 1 156 ? 40.595 52.715 56.599 1.00 39.92 157 ASP B O 1
ATOM 4506 N N . LYS B 1 157 ? 42.704 52.773 57.414 1.00 41.42 158 LYS B N 1
ATOM 4507 C CA . LYS B 1 157 ? 42.822 51.335 57.560 1.00 41.75 158 LYS B CA 1
ATOM 4508 C C . LYS B 1 157 ? 42.202 50.876 58.880 1.00 42.08 158 LYS B C 1
ATOM 4509 O O . LYS B 1 157 ? 41.553 49.834 58.929 1.00 41.89 158 LYS B O 1
ATOM 4515 N N . GLN B 1 158 ? 42.413 51.647 59.945 1.00 42.76 159 GLN B N 1
ATOM 4516 C CA . GLN B 1 158 ? 41.717 51.423 61.208 1.00 43.42 159 GLN B CA 1
ATOM 4517 C C . GLN B 1 158 ? 40.700 52.537 61.363 1.00 42.46 159 GLN B C 1
ATOM 4518 O O . GLN B 1 158 ? 40.939 53.660 60.917 1.00 42.30 159 GLN B O 1
ATOM 4524 N N . VAL B 1 159 ? 39.567 52.238 61.992 1.00 41.77 160 VAL B N 1
ATOM 4525 C CA . VAL B 1 159 ? 38.620 53.291 62.370 1.00 41.08 160 VAL B CA 1
ATOM 4526 C C . VAL B 1 159 ? 38.336 53.293 63.872 1.00 42.26 160 VAL B C 1
ATOM 4527 O O . VAL B 1 159 ? 38.360 52.239 64.519 1.00 42.83 160 VAL B O 1
ATOM 4531 N N . GLU B 1 160 ? 38.074 54.487 64.404 1.00 42.37 161 GLU B N 1
ATOM 4532 C CA . GLU B 1 160 ? 37.766 54.685 65.820 1.00 43.27 161 GLU B CA 1
ATOM 4533 C C . GLU B 1 160 ? 36.278 54.498 66.097 1.00 41.95 161 GLU B C 1
ATOM 4534 O O . GLU B 1 160 ? 35.435 55.176 65.497 1.00 40.59 161 GLU B O 1
ATOM 4540 N N . ILE B 1 161 ? 35.965 53.575 67.004 1.00 41.91 162 ILE B N 1
ATOM 4541 C CA . ILE B 1 161 ? 34.581 53.320 67.421 1.00 41.01 162 ILE B CA 1
ATOM 4542 C C . ILE B 1 161 ? 34.460 53.171 68.942 1.00 42.50 162 ILE B C 1
ATOM 4543 O O . ILE B 1 161 ? 35.438 52.873 69.633 1.00 43.83 162 ILE B O 1
ATOM 4548 N N . THR B 1 162 ? 33.256 53.367 69.460 1.00 42.38 163 THR B N 1
ATOM 4549 C CA . THR B 1 162 ? 32.997 53.145 70.879 1.00 43.88 163 THR B CA 1
ATOM 4550 C C . THR B 1 162 ? 32.759 51.648 71.168 1.00 44.41 163 THR B C 1
ATOM 4551 O O . THR B 1 162 ? 31.826 51.044 70.627 1.00 43.70 163 THR B O 1
ATOM 4555 N N . ASP B 1 163 ? 33.618 51.058 72.005 1.00 45.78 164 ASP B N 1
ATOM 4556 C CA . ASP B 1 163 ? 33.456 49.672 72.476 1.00 46.40 164 ASP B CA 1
ATOM 4557 C C . ASP B 1 163 ? 32.260 49.577 73.432 1.00 47.25 164 ASP B C 1
ATOM 4558 O O . ASP B 1 163 ? 31.712 50.600 73.865 1.00 47.32 164 ASP B O 1
ATOM 4563 N N . TYR B 1 164 ? 31.868 48.350 73.764 1.00 47.64 165 TYR B N 1
ATOM 4564 C CA . TYR B 1 164 ? 30.640 48.108 74.520 1.00 48.38 165 TYR B CA 1
ATOM 4565 C C . TYR B 1 164 ? 30.630 48.707 75.913 1.00 50.52 165 TYR B C 1
ATOM 4566 O O . TYR B 1 164 ? 29.584 49.162 76.381 1.00 50.77 165 TYR B O 1
ATOM 4575 N N . ASN B 1 165 ? 31.794 48.720 76.556 1.00 52.18 166 ASN B N 1
ATOM 4576 C CA . ASN B 1 165 ? 31.949 49.320 77.882 1.00 54.60 166 ASN B CA 1
ATOM 4577 C C . ASN B 1 165 ? 32.124 50.839 77.837 1.00 54.76 166 ASN B C 1
ATOM 4578 O O . ASN B 1 165 ? 32.249 51.486 78.878 1.00 56.24 166 ASN B O 1
ATOM 4583 N N . GLY B 1 166 ? 32.150 51.397 76.629 1.00 53.51 167 GLY B N 1
ATOM 4584 C CA . GLY B 1 166 ? 32.278 52.843 76.447 1.00 53.86 167 GLY B CA 1
ATOM 4585 C C . GLY B 1 166 ? 33.656 53.363 76.060 1.00 54.29 167 GLY B C 1
ATOM 4586 O O . GLY B 1 166 ? 33.776 54.501 75.602 1.00 53.99 167 GLY B O 1
ATOM 4587 N N . THR B 1 167 ? 34.694 52.546 76.237 1.00 55.22 168 THR B N 1
ATOM 4588 C CA . THR B 1 167 ? 36.047 52.943 75.834 1.00 55.79 168 THR B CA 1
ATOM 4589 C C . THR B 1 167 ? 36.225 52.967 74.301 1.00 54.04 168 THR B C 1
ATOM 4590 O O . THR B 1 167 ? 35.606 52.180 73.577 1.00 52.83 168 THR B O 1
ATOM 4594 N N . LYS B 1 168 ? 37.057 53.887 73.818 1.00 54.01 169 LYS B N 1
ATOM 4595 C CA . LYS B 1 168 ? 37.343 54.015 72.388 1.00 52.58 169 LYS B CA 1
ATOM 4596 C C . LYS B 1 168 ? 38.390 52.994 71.911 1.00 52.78 169 LYS B C 1
ATOM 4597 O O . LYS B 1 168 ? 39.402 52.772 72.586 1.00 54.23 169 LYS B O 1
ATOM 4603 N N . ILE B 1 169 ? 38.137 52.383 70.749 1.00 51.45 170 ILE B N 1
ATOM 4604 C CA . ILE B 1 169 ? 39.028 51.369 70.162 1.00 51.48 170 ILE B CA 1
ATOM 4605 C C . ILE B 1 169 ? 39.208 51.513 68.639 1.00 50.02 170 ILE B C 1
ATOM 4606 O O . ILE B 1 169 ? 38.367 52.089 67.948 1.00 48.88 170 ILE B O 1
ATOM 4611 N N . GLU B 1 170 ? 40.315 50.976 68.135 1.00 50.40 171 GLU B N 1
ATOM 4612 C CA . GLU B 1 170 ? 40.625 50.986 66.709 1.00 49.49 171 GLU B CA 1
ATOM 4613 C C . GLU B 1 170 ? 40.377 49.588 66.147 1.00 48.78 171 GLU B C 1
ATOM 4614 O O . GLU B 1 170 ? 40.968 48.616 66.628 1.00 50.15 171 GLU B O 1
ATOM 4620 N N . VAL B 1 171 ? 39.495 49.489 65.151 1.00 46.82 172 VAL B N 1
ATOM 4621 C CA . VAL B 1 171 ? 39.200 48.214 64.469 1.00 45.86 172 VAL B CA 1
ATOM 4622 C C . VAL B 1 171 ? 39.514 48.277 62.959 1.00 44.47 172 VAL B C 1
ATOM 4623 O O . VAL B 1 171 ? 39.623 49.370 62.393 1.00 43.58 172 VAL B O 1
ATOM 4627 N N . GLU B 1 172 ? 39.656 47.108 62.325 1.00 43.94 173 GLU B N 1
ATOM 4628 C CA . GLU B 1 172 ? 39.933 47.023 60.885 1.00 42.94 173 GLU B CA 1
ATOM 4629 C C . GLU B 1 172 ? 38.711 47.502 60.118 1.00 40.87 173 GLU B C 1
ATOM 4630 O O . GLU B 1 172 ? 37.595 47.017 60.350 1.00 40.79 173 GLU B O 1
ATOM 4636 N N . ASN B 1 173 ? 38.932 48.470 59.231 1.00 39.14 174 ASN B N 1
ATOM 4637 C CA . ASN B 1 173 ? 37.854 49.191 58.562 1.00 36.99 174 ASN B CA 1
ATOM 4638 C C . ASN B 1 173 ? 37.065 48.309 57.610 1.00 35.67 174 ASN B C 1
ATOM 4639 O O . ASN B 1 173 ? 37.552 47.962 56.539 1.00 35.76 174 ASN B O 1
ATOM 4644 N N . PRO B 1 174 ? 35.828 47.953 57.990 1.00 34.86 175 PRO B N 1
ATOM 4645 C CA . PRO B 1 174 ? 35.085 47.044 57.132 1.00 33.67 175 PRO B CA 1
ATOM 4646 C C . PRO B 1 174 ? 34.459 47.757 55.921 1.00 31.98 175 PRO B C 1
ATOM 4647 O O . PRO B 1 174 ? 33.991 47.092 55.008 1.00 31.32 175 PRO B O 1
ATOM 4651 N N . ILE B 1 175 ? 34.471 49.090 55.924 1.00 31.51 176 ILE B N 1
ATOM 4652 C CA . ILE B 1 175 ? 33.950 49.899 54.819 1.00 30.36 176 ILE B CA 1
ATOM 4653 C C . ILE B 1 175 ? 34.941 49.973 53.646 1.00 30.19 176 ILE B C 1
ATOM 4654 O O . ILE B 1 175 ? 34.537 50.167 52.486 1.00 29.57 176 ILE B O 1
ATOM 4659 N N . LEU B 1 176 ? 36.228 49.802 53.942 1.00 30.90 177 LEU B N 1
ATOM 4660 C CA . LEU B 1 176 ? 37.277 49.943 52.935 1.00 31.16 177 LEU B CA 1
ATOM 4661 C C . LEU B 1 176 ? 37.315 48.774 51.939 1.00 30.83 177 LEU B C 1
ATOM 4662 O O . LEU B 1 176 ? 37.469 48.983 50.737 1.00 30.02 177 LEU B O 1
ATOM 4667 N N . HIS B 1 177 ? 37.187 47.549 52.443 1.00 31.35 178 HIS B N 1
ATOM 4668 C CA . HIS B 1 177 ? 37.153 46.367 51.576 1.00 31.04 178 HIS B CA 1
ATOM 4669 C C . HIS B 1 177 ? 36.184 45.345 52.108 1.00 30.52 178 HIS B C 1
ATOM 4670 O O . HIS B 1 177 ? 35.769 45.420 53.259 1.00 30.75 178 HIS B O 1
ATOM 4677 N N . TYR B 1 178 ? 35.828 44.383 51.262 1.00 29.85 179 TYR B N 1
ATOM 4678 C CA . TYR B 1 178 ? 35.301 43.132 51.761 1.00 29.76 179 TYR B CA 1
ATOM 4679 C C . TYR B 1 178 ? 36.286 42.027 51.408 1.00 30.78 179 TYR B C 1
ATOM 4680 O O . TYR B 1 178 ? 36.621 41.850 50.239 1.00 30.62 179 TYR B O 1
ATOM 4689 N N . LYS B 1 179 ? 36.746 41.303 52.426 1.00 32.15 180 LYS B N 1
ATOM 4690 C CA . LYS B 1 179 ? 37.679 40.188 52.243 1.00 33.47 180 LYS B CA 1
ATOM 4691 C C . LYS B 1 179 ? 36.909 38.880 52.045 1.00 33.53 180 LYS B C 1
ATOM 4692 O O . LYS B 1 179 ? 36.232 38.396 52.967 1.00 34.02 180 LYS B O 1
ATOM 4698 N N . PHE B 1 180 ? 37.022 38.327 50.836 1.00 33.12 181 PHE B N 1
ATOM 4699 C CA . PHE B 1 180 ? 36.333 37.096 50.443 1.00 33.19 181 PHE B CA 1
ATOM 4700 C C . PHE B 1 180 ? 36.856 35.909 51.232 1.00 34.59 181 PHE B C 1
ATOM 4701 O O . PHE B 1 180 ? 38.062 35.677 51.255 1.00 35.42 181 PHE B O 1
ATOM 4709 N N . HIS B 1 181 ? 35.948 35.173 51.876 1.00 34.96 182 HIS B N 1
ATOM 4710 C CA . HIS B 1 181 ? 36.297 33.927 52.580 1.00 36.30 182 HIS B CA 1
ATOM 4711 C C . HIS B 1 181 ? 35.399 32.738 52.183 1.00 36.65 182 HIS B C 1
ATOM 4712 O O . HIS B 1 181 ? 34.414 32.444 52.865 1.00 36.64 182 HIS B O 1
ATOM 4719 N N . PRO B 1 182 ? 35.718 32.055 51.060 1.00 37.26 183 PRO B N 1
ATOM 4720 C CA . PRO B 1 182 ? 36.778 32.281 50.049 1.00 37.58 183 PRO B CA 1
ATOM 4721 C C . PRO B 1 182 ? 36.348 33.157 48.847 1.00 37.05 183 PRO B C 1
ATOM 4722 O O . PRO B 1 182 ? 35.188 33.591 48.775 1.00 36.23 183 PRO B O 1
ATOM 4726 N N . ILE B 1 183 ? 37.282 33.413 47.920 1.00 37.44 184 ILE B N 1
ATOM 4727 C CA . ILE B 1 183 ? 36.955 34.050 46.635 1.00 37.01 184 ILE B CA 1
ATOM 4728 C C . ILE B 1 183 ? 35.942 33.160 45.915 1.00 37.09 184 ILE B C 1
ATOM 4729 O O . ILE B 1 183 ? 36.068 31.940 45.940 1.00 39.03 184 ILE B O 1
ATOM 4734 N N . GLU B 1 184 ? 34.930 33.768 45.315 1.00 35.91 185 GLU B N 1
ATOM 4735 C CA . GLU B 1 184 ? 33.907 33.047 44.573 1.00 36.01 185 GLU B CA 1
ATOM 4736 C C . GLU B 1 184 ? 34.519 32.315 43.366 1.00 36.53 185 GLU B C 1
ATOM 4737 O O . GLU B 1 184 ? 35.090 32.953 42.476 1.00 36.48 185 GLU B O 1
ATOM 4743 N N . PRO B 1 185 ? 34.388 30.974 43.330 1.00 37.08 186 PRO B N 1
ATOM 4744 C CA . PRO B 1 185 ? 35.068 30.147 42.320 1.00 37.65 186 PRO B CA 1
ATOM 4745 C C . PRO B 1 185 ? 34.691 30.455 40.858 1.00 37.03 186 PRO B C 1
ATOM 4746 O O . PRO B 1 185 ? 35.465 30.143 39.944 1.00 37.33 186 PRO B O 1
ATOM 4750 N N . THR B 1 186 ? 33.531 31.073 40.643 1.00 35.83 187 THR B N 1
ATOM 4751 C CA . THR B 1 186 ? 33.103 31.430 39.293 1.00 35.07 187 THR B CA 1
ATOM 4752 C C . THR B 1 186 ? 33.582 32.811 38.855 1.00 34.54 187 THR B C 1
ATOM 4753 O O . THR B 1 186 ? 33.246 33.263 37.755 1.00 34.41 187 THR B O 1
ATOM 4757 N N . PHE B 1 187 ? 34.349 33.485 39.711 1.00 34.25 188 PHE B N 1
ATOM 4758 C CA . PHE B 1 187 ? 35.076 34.694 39.303 1.00 34.06 188 PHE B CA 1
ATOM 4759 C C . PHE B 1 187 ? 36.135 34.334 38.255 1.00 35.30 188 PHE B C 1
ATOM 4760 O O . PHE B 1 187 ? 36.801 33.308 38.373 1.00 36.31 188 PHE B O 1
ATOM 4768 N N . GLU B 1 188 ? 36.270 35.171 37.230 1.00 35.59 189 GLU B N 1
ATOM 4769 C CA . GLU B 1 188 ? 37.283 34.979 36.179 1.00 37.27 189 GLU B CA 1
ATOM 4770 C C . GLU B 1 188 ? 38.305 36.127 36.160 1.00 36.35 189 GLU B C 1
ATOM 4771 O O . GLU B 1 188 ? 38.168 37.093 36.905 1.00 36.08 189 GLU B O 1
ATOM 4777 N N . GLY B 1 189 ? 39.322 36.026 35.309 1.00 36.51 190 GLY B N 1
ATOM 4778 C CA . GLY B 1 189 ? 40.332 37.083 35.175 1.00 35.66 190 GLY B CA 1
ATOM 4779 C C . GLY B 1 189 ? 40.919 37.548 36.500 1.00 35.04 190 GLY B C 1
ATOM 4780 O O . GLY B 1 189 ? 41.143 36.738 37.405 1.00 35.56 190 GLY B O 1
ATOM 4781 N N . ASP B 1 190 ? 41.145 38.856 36.619 1.00 33.90 191 ASP B N 1
ATOM 4782 C CA . ASP B 1 190 ? 41.720 39.469 37.827 1.00 33.49 191 ASP B CA 1
ATOM 4783 C C . ASP B 1 190 ? 40.903 39.241 39.092 1.00 32.60 191 ASP B C 1
ATOM 4784 O O . ASP B 1 190 ? 41.460 39.222 40.193 1.00 32.67 191 ASP B O 1
ATOM 4789 N N . PHE B 1 191 ? 39.589 39.071 38.920 1.00 31.31 192 PHE B N 1
ATOM 4790 C CA . PHE B 1 191 ? 38.657 38.833 40.022 1.00 30.51 192 PHE B CA 1
ATOM 4791 C C . PHE B 1 191 ? 38.833 37.473 40.698 1.00 31.44 192 PHE B C 1
ATOM 4792 O O . PHE B 1 191 ? 38.457 37.296 41.867 1.00 31.08 192 PHE B O 1
ATOM 4800 N N . ALA B 1 192 ? 39.417 36.530 39.965 1.00 32.28 193 ALA B N 1
ATOM 4801 C CA . ALA B 1 192 ? 39.813 35.245 40.532 1.00 33.49 193 ALA B CA 1
ATOM 4802 C C . ALA B 1 192 ? 41.110 35.351 41.338 1.00 34.41 193 ALA B C 1
ATOM 4803 O O . ALA B 1 192 ? 41.429 34.453 42.117 1.00 35.48 193 ALA B O 1
ATOM 4805 N N . GLN B 1 193 ? 41.846 36.446 41.163 1.00 34.30 194 GLN B N 1
ATOM 4806 C CA . GLN B 1 193 ? 43.126 36.646 41.872 1.00 35.64 194 GLN B CA 1
ATOM 4807 C C . GLN B 1 193 ? 43.049 37.604 43.068 1.00 34.99 194 GLN B C 1
ATOM 4808 O O . GLN B 1 193 ? 43.974 37.655 43.882 1.00 35.94 194 GLN B O 1
ATOM 4814 N N . TRP B 1 194 ? 41.970 38.375 43.157 1.00 33.71 195 TRP B N 1
ATOM 4815 C CA . TRP B 1 194 ? 41.839 39.394 44.197 1.00 33.18 195 TRP B CA 1
ATOM 4816 C C . TRP B 1 194 ? 41.125 38.863 45.442 1.00 32.91 195 TRP B C 1
ATOM 4817 O O . TRP B 1 194 ? 39.917 38.626 45.414 1.00 32.45 195 TRP B O 1
ATOM 4828 N N . GLN B 1 195 ? 41.881 38.689 46.526 1.00 33.62 196 GLN B N 1
ATOM 4829 C CA . GLN B 1 195 ? 41.354 38.191 47.802 1.00 33.88 196 GLN B CA 1
ATOM 4830 C C . GLN B 1 195 ? 40.331 39.136 48.432 1.00 32.55 196 GLN B C 1
ATOM 4831 O O . GLN B 1 195 ? 39.373 38.693 49.062 1.00 32.38 196 GLN B O 1
ATOM 4837 N N . THR B 1 196 ? 40.541 40.438 48.261 1.00 31.60 197 THR B N 1
ATOM 4838 C CA . THR B 1 196 ? 39.605 41.442 48.759 1.00 30.30 197 THR B CA 1
ATOM 4839 C C . THR B 1 196 ? 39.043 42.219 47.569 1.00 29.85 197 THR B C 1
ATOM 4840 O O . THR B 1 196 ? 39.550 42.093 46.443 1.00 30.23 197 THR B O 1
ATOM 4844 N N . THR B 1 197 ? 37.994 43.007 47.806 1.00 28.53 198 THR B N 1
ATOM 4845 C CA . THR B 1 197 ? 37.529 43.967 46.818 1.00 27.31 198 THR B CA 1
ATOM 4846 C C . THR B 1 197 ? 38.615 45.030 46.620 1.00 27.79 198 THR B C 1
ATOM 4847 O O . THR B 1 197 ? 39.372 45.345 47.553 1.00 27.73 198 THR B O 1
ATOM 4851 N N . MET B 1 198 ? 38.671 45.573 45.404 1.00 27.34 199 MET B N 1
ATOM 4852 C CA . MET B 1 198 ? 39.754 46.448 44.993 1.00 28.14 199 MET B CA 1
ATOM 4853 C C . MET B 1 198 ? 39.207 47.643 44.271 1.00 27.56 199 MET B C 1
ATOM 4854 O O . MET B 1 198 ? 38.370 47.512 43.366 1.00 26.93 199 MET B O 1
ATOM 4859 N N . ARG B 1 199 ? 39.682 48.817 44.679 1.00 27.96 200 ARG B N 1
ATOM 4860 C CA . ARG B 1 199 ? 39.307 50.066 44.034 1.00 27.28 200 ARG B CA 1
ATOM 4861 C C . ARG B 1 199 ? 40.425 50.568 43.116 1.00 28.16 200 ARG B C 1
ATOM 4862 O O . ARG B 1 199 ? 41.602 50.301 43.361 1.00 28.94 200 ARG B O 1
ATOM 4870 N N . TYR B 1 200 ? 40.024 51.264 42.048 1.00 28.41 201 TYR B N 1
ATOM 4871 C CA . TYR B 1 200 ? 40.904 51.997 41.126 1.00 29.13 201 TYR B CA 1
ATOM 4872 C C . TYR B 1 200 ? 42.302 51.376 40.937 1.00 30.76 201 TYR B C 1
ATOM 4873 O O . TYR B 1 200 ? 43.304 51.978 41.340 1.00 31.19 201 TYR B O 1
ATOM 4882 N N . PRO B 1 201 ? 42.375 50.183 40.306 1.00 31.57 202 PRO B N 1
ATOM 4883 C CA . PRO B 1 201 ? 43.668 49.492 40.186 1.00 33.00 202 PRO B CA 1
ATOM 4884 C C . PRO B 1 201 ? 44.654 50.135 39.202 1.00 34.29 202 PRO B C 1
ATOM 4885 O O . PRO B 1 201 ? 44.258 50.911 38.325 1.00 34.13 202 PRO B O 1
ATOM 4889 N N . ASP B 1 202 ? 45.934 49.812 39.371 1.00 35.83 203 ASP B N 1
ATOM 4890 C CA . ASP B 1 202 ? 46.972 50.175 38.401 1.00 37.15 203 ASP B CA 1
ATOM 4891 C C . ASP B 1 202 ? 47.351 48.942 37.562 1.00 37.67 203 ASP B C 1
ATOM 4892 O O . ASP B 1 202 ? 46.665 47.927 37.641 1.00 36.73 203 ASP B O 1
ATOM 4897 N N . VAL B 1 203 ? 48.419 49.020 36.762 1.00 39.14 204 VAL B N 1
ATOM 4898 C CA . VAL B 1 203 ? 48.846 47.853 35.949 1.00 40.54 204 VAL B CA 1
ATOM 4899 C C . VAL B 1 203 ? 49.391 46.686 36.777 1.00 40.90 204 VAL B C 1
ATOM 4900 O O . VAL B 1 203 ? 49.374 45.548 36.321 1.00 41.29 204 VAL B O 1
ATOM 4904 N N . GLN B 1 204 ? 49.878 46.975 37.981 1.00 41.11 205 GLN B N 1
ATOM 4905 C CA . GLN B 1 204 ? 50.350 45.934 38.888 1.00 42.04 205 GLN B CA 1
ATOM 4906 C C . GLN B 1 204 ? 49.171 45.191 39.510 1.00 41.00 205 GLN B C 1
ATOM 4907 O O . GLN B 1 204 ? 49.354 44.167 40.156 1.00 41.33 205 GLN B O 1
ATOM 4913 N N . LYS B 1 205 ? 47.961 45.714 39.286 1.00 39.94 206 LYS B N 1
ATOM 4914 C CA . LYS B 1 205 ? 46.715 45.176 39.843 1.00 38.75 206 LYS B CA 1
ATOM 4915 C C . LYS B 1 205 ? 46.643 45.453 41.340 1.00 38.36 206 LYS B C 1
ATOM 4916 O O . LYS B 1 205 ? 46.119 44.655 42.109 1.00 38.14 206 LYS B O 1
ATOM 4922 N N . GLN B 1 206 ? 47.189 46.589 41.748 1.00 38.40 207 GLN B N 1
ATOM 4923 C CA . GLN B 1 206 ? 47.098 47.040 43.129 1.00 38.36 207 GLN B CA 1
ATOM 4924 C C . GLN B 1 206 ? 46.184 48.268 43.175 1.00 37.07 207 GLN B C 1
ATOM 4925 O O . GLN B 1 206 ? 45.985 48.944 42.154 1.00 36.65 207 GLN B O 1
ATOM 4931 N N . GLU B 1 207 ? 45.654 48.562 44.360 1.00 36.19 208 GLU B N 1
ATOM 4932 C CA . GLU B 1 207 ? 44.832 49.749 44.564 1.00 35.52 208 GLU B CA 1
ATOM 4933 C C . GLU B 1 207 ? 45.656 51.021 44.410 1.00 35.37 208 GLU B C 1
ATOM 4934 O O . GLU B 1 207 ? 46.765 51.102 44.935 1.00 36.29 208 GLU B O 1
ATOM 4940 N N . ASN B 1 208 ? 45.098 51.988 43.676 1.00 34.02 209 ASN B N 1
ATOM 4941 C CA . ASN B 1 208 ? 45.665 53.330 43.498 1.00 33.94 209 ASN B CA 1
ATOM 4942 C C . ASN B 1 208 ? 44.714 54.360 44.134 1.00 33.19 209 ASN B C 1
ATOM 4943 O O . ASN B 1 208 ? 44.091 55.152 43.439 1.00 32.65 209 ASN B O 1
ATOM 4948 N N . ILE B 1 209 ? 44.600 54.333 45.460 1.00 33.51 210 ILE B N 1
ATOM 4949 C CA . ILE B 1 209 ? 43.661 55.200 46.184 1.00 33.50 210 ILE B CA 1
ATOM 4950 C C . ILE B 1 209 ? 43.876 56.685 45.904 1.00 33.39 210 ILE B C 1
ATOM 4951 O O . ILE B 1 209 ? 42.917 57.448 45.820 1.00 33.10 210 ILE B O 1
ATOM 4956 N N . GLU B 1 210 ? 45.131 57.090 45.754 1.00 34.25 211 GLU B N 1
ATOM 4957 C CA . GLU B 1 210 ? 45.471 58.499 45.591 1.00 34.31 211 GLU B CA 1
ATOM 4958 C C . GLU B 1 210 ? 45.094 59.038 44.215 1.00 33.29 211 GLU B C 1
ATOM 4959 O O . GLU B 1 210 ? 44.640 60.181 44.091 1.00 33.07 211 GLU B O 1
ATOM 4965 N N . GLY B 1 211 ? 45.272 58.209 43.191 1.00 32.51 212 GLY B N 1
ATOM 4966 C CA . GLY B 1 211 ? 44.795 58.529 41.851 1.00 31.64 212 GLY B CA 1
ATOM 4967 C C . GLY B 1 211 ? 43.273 58.555 41.826 1.00 30.76 212 GLY B C 1
ATOM 4968 O O . GLY B 1 211 ? 42.670 59.423 41.178 1.00 30.74 212 GLY B O 1
ATOM 4969 N N . MET B 1 212 ? 42.645 57.621 42.540 1.00 29.69 213 MET B N 1
ATOM 4970 C CA . MET B 1 212 ? 41.189 57.581 42.609 1.00 28.89 213 MET B CA 1
ATOM 4971 C C . MET B 1 212 ? 40.629 58.900 43.127 1.00 28.19 213 MET B C 1
ATOM 4972 O O . MET B 1 212 ? 39.686 59.458 42.561 1.00 28.08 213 MET B O 1
ATOM 4977 N N . ILE B 1 213 ? 41.232 59.387 44.201 1.00 28.39 214 ILE B N 1
ATOM 4978 C CA . ILE B 1 213 ? 40.791 60.598 44.864 1.00 27.87 214 ILE B CA 1
ATOM 4979 C C . ILE B 1 213 ? 41.031 61.821 43.978 1.00 27.66 214 ILE B C 1
ATOM 4980 O O . ILE B 1 213 ? 40.139 62.627 43.781 1.00 27.35 214 ILE B O 1
ATOM 4985 N N . ALA B 1 214 ? 42.223 61.934 43.411 1.00 28.31 215 ALA B N 1
ATOM 4986 C CA . ALA B 1 214 ? 42.519 63.024 42.498 1.00 28.25 215 ALA B CA 1
ATOM 4987 C C . ALA B 1 214 ? 41.475 63.065 41.386 1.00 27.55 215 ALA B C 1
ATOM 4988 O O . ALA B 1 214 ? 41.048 64.148 40.976 1.00 27.59 215 ALA B O 1
ATOM 4990 N N . GLY B 1 215 ? 41.061 61.880 40.926 1.00 26.78 216 GLY B N 1
ATOM 4991 C CA . GLY B 1 215 ? 40.090 61.734 39.846 1.00 25.93 216 GLY B CA 1
ATOM 4992 C C . GLY B 1 215 ? 38.667 62.148 40.217 1.00 25.30 216 GLY B C 1
ATOM 4993 O O . GLY B 1 215 ? 37.954 62.745 39.396 1.00 24.47 216 GLY B O 1
ATOM 4994 N N . ILE B 1 216 ? 38.250 61.817 41.441 1.00 24.90 217 ILE B N 1
ATOM 4995 C CA . ILE B 1 216 ? 36.940 62.238 41.965 1.00 24.34 217 ILE B CA 1
ATOM 4996 C C . ILE B 1 216 ? 36.866 63.763 42.069 1.00 25.35 217 ILE B C 1
ATOM 4997 O O . ILE B 1 216 ? 35.851 64.380 41.710 1.00 24.68 217 ILE B O 1
ATOM 5002 N N . LYS B 1 217 ? 37.951 64.372 42.550 1.00 26.53 218 LYS B N 1
ATOM 5003 C CA . LYS B 1 217 ? 37.974 65.823 42.718 1.00 27.26 218 LYS B CA 1
ATOM 5004 C C . LYS B 1 217 ? 37.951 66.545 41.369 1.00 27.21 218 LYS B C 1
ATOM 5005 O O . LYS B 1 217 ? 37.243 67.528 41.212 1.00 27.19 218 LYS B O 1
ATOM 5011 N N . ALA B 1 218 ? 38.712 66.048 40.397 1.00 27.61 219 ALA B N 1
ATOM 5012 C CA . ALA B 1 218 ? 38.7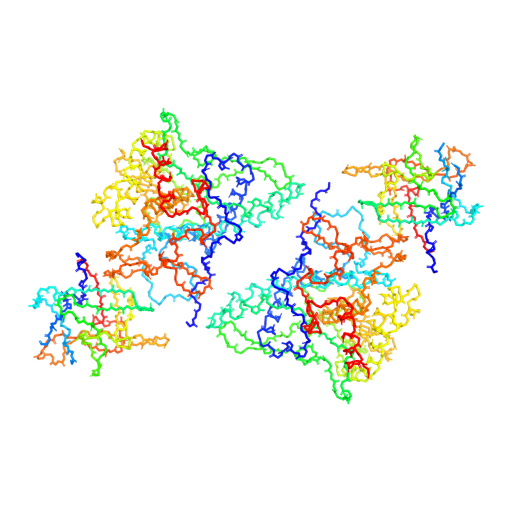08 66.635 39.054 1.00 27.79 219 ALA B CA 1
ATOM 5013 C C . ALA B 1 218 ? 37.348 66.505 38.394 1.00 27.42 219 ALA B C 1
ATOM 5014 O O . ALA B 1 218 ? 36.921 67.402 37.660 1.00 27.66 219 ALA B O 1
ATOM 5016 N N . ALA B 1 219 ? 36.667 65.392 38.671 1.00 26.52 220 ALA B N 1
ATOM 5017 C CA . ALA B 1 219 ? 35.392 65.095 38.029 1.00 25.88 220 ALA B CA 1
ATOM 5018 C C . ALA B 1 219 ? 34.215 65.849 38.654 1.00 25.73 220 ALA B C 1
ATOM 5019 O O . ALA B 1 219 ? 33.236 66.137 37.965 1.00 25.65 220 ALA B O 1
ATOM 5021 N N . ALA B 1 220 ? 34.327 66.192 39.937 1.00 25.73 221 ALA B N 1
ATOM 5022 C CA . ALA B 1 220 ? 33.201 66.731 40.705 1.00 25.42 221 ALA B CA 1
ATOM 5023 C C . ALA B 1 220 ? 32.523 67.971 40.111 1.00 25.71 221 ALA B C 1
ATOM 5024 O O . ALA B 1 220 ? 31.306 68.071 40.168 1.00 24.89 221 ALA B O 1
ATOM 5026 N N . PRO B 1 221 ? 33.295 68.921 39.539 1.00 26.72 222 PRO B N 1
ATOM 5027 C CA . PRO B 1 221 ? 32.569 70.048 38.928 1.00 27.00 222 PRO B CA 1
ATOM 5028 C C . PRO B 1 221 ? 31.672 69.600 37.772 1.00 27.02 222 PRO B C 1
ATOM 5029 O O . PRO B 1 221 ? 30.537 70.080 37.648 1.00 27.32 222 PRO B O 1
ATOM 5033 N N . GLY B 1 222 ? 32.175 68.680 36.949 1.00 27.06 223 GLY B N 1
ATOM 5034 C CA . GLY B 1 222 ? 31.458 68.197 35.755 1.00 26.77 223 GLY B CA 1
ATOM 5035 C C . GLY B 1 222 ? 30.228 67.408 36.138 1.00 26.26 223 GLY B C 1
ATOM 5036 O O . GLY B 1 222 ? 29.202 67.483 35.464 1.00 25.99 223 GLY B O 1
ATOM 5037 N N . PHE B 1 223 ? 30.329 66.684 37.251 1.00 26.23 224 PHE B N 1
ATOM 5038 C CA . PHE B 1 223 ? 29.219 65.916 37.788 1.00 26.12 224 PHE B CA 1
ATOM 5039 C C . PHE B 1 223 ? 28.099 66.772 38.364 1.00 26.27 224 PHE B C 1
ATOM 5040 O O . PHE B 1 223 ? 26.927 66.392 38.264 1.00 25.46 224 PHE B O 1
ATOM 5048 N N . ARG B 1 224 ? 28.458 67.908 38.964 1.00 26.63 225 ARG B N 1
ATOM 5049 C CA A ARG B 1 224 ? 27.463 68.890 39.396 0.50 26.75 225 ARG B CA 1
ATOM 5050 C CA B ARG B 1 224 ? 27.471 68.889 39.394 0.50 26.71 225 ARG B CA 1
ATOM 5051 C C . ARG B 1 224 ? 26.600 69.327 38.208 1.00 26.95 225 ARG B C 1
ATOM 5052 O O . ARG B 1 224 ? 25.372 69.285 38.282 1.00 26.89 225 ARG B O 1
ATOM 5067 N N . GLU B 1 225 ? 27.241 69.728 37.108 1.00 27.64 226 GLU B N 1
ATOM 5068 C CA . GLU B 1 225 ? 26.516 70.175 35.910 1.00 28.36 226 GLU B CA 1
ATOM 5069 C C . GLU B 1 225 ? 25.696 69.031 35.321 1.00 27.38 226 GLU B C 1
ATOM 5070 O O . GLU B 1 225 ? 24.563 69.233 34.908 1.00 27.12 226 GLU B O 1
ATOM 5076 N N . TRP B 1 226 ? 26.278 67.834 35.304 1.00 27.33 227 TRP B N 1
ATOM 5077 C CA . TRP B 1 226 ? 25.661 66.657 34.677 1.00 27.32 227 TRP B CA 1
ATOM 5078 C C . TRP B 1 226 ? 24.454 66.144 35.479 1.00 26.74 227 TRP B C 1
ATOM 5079 O O . TRP B 1 226 ? 23.425 65.815 34.891 1.00 26.70 227 TRP B O 1
ATOM 5090 N N . THR B 1 227 ? 24.576 66.106 36.808 1.00 25.82 228 THR B N 1
ATOM 5091 C CA . THR B 1 227 ? 23.484 65.669 37.679 1.00 25.36 228 THR B CA 1
ATOM 5092 C C . THR B 1 227 ? 22.291 66.640 37.610 1.00 25.26 228 THR B C 1
ATOM 5093 O O . THR B 1 227 ? 21.139 66.231 37.557 1.00 24.74 228 THR B O 1
ATOM 5097 N N . PHE B 1 228 ? 22.593 67.928 37.572 1.00 25.53 229 PHE B N 1
ATOM 5098 C CA . PHE B 1 228 ? 21.577 68.955 37.464 1.00 25.36 229 PHE B CA 1
ATOM 5099 C C . PHE B 1 228 ? 20.799 68.818 36.142 1.00 25.54 229 PHE B C 1
ATOM 5100 O O . PHE B 1 228 ? 19.570 68.961 36.127 1.00 25.32 229 PHE B O 1
ATOM 5108 N N . ASN B 1 229 ? 21.509 68.555 35.040 1.00 25.27 230 ASN B N 1
ATOM 5109 C CA . ASN B 1 229 ? 20.846 68.356 33.743 1.00 25.42 230 ASN B CA 1
ATOM 5110 C C . ASN B 1 229 ? 20.018 67.083 33.695 1.00 25.17 230 ASN B C 1
ATOM 5111 O O . ASN B 1 229 ? 18.904 67.069 33.156 1.00 24.89 230 ASN B O 1
ATOM 5116 N N . MET B 1 230 ? 20.568 66.026 34.284 1.00 24.77 231 MET B N 1
ATOM 5117 C CA . MET B 1 230 ? 19.843 64.779 34.437 1.00 24.83 231 MET B CA 1
ATOM 5118 C C . MET B 1 230 ? 18.523 64.958 35.201 1.00 24.05 231 MET B C 1
ATOM 5119 O O . MET B 1 230 ? 17.510 64.403 34.807 1.00 23.48 231 MET B O 1
ATOM 5124 N N . LEU B 1 231 ? 18.554 65.743 36.274 1.00 24.16 232 LEU B N 1
ATOM 5125 C CA . LEU B 1 231 ? 17.388 66.002 37.103 1.00 24.33 232 LEU B CA 1
ATOM 5126 C C . LEU B 1 231 ? 16.341 66.937 36.482 1.00 24.86 232 LEU B C 1
ATOM 5127 O O . LEU B 1 231 ? 15.144 66.759 36.704 1.00 24.46 232 LEU B O 1
ATOM 5132 N N . THR B 1 232 ? 16.783 67.922 35.699 1.00 25.22 233 THR B N 1
ATOM 5133 C CA . THR B 1 232 ? 15.891 69.015 35.296 1.00 26.14 233 THR B CA 1
ATOM 5134 C C . THR B 1 232 ? 15.477 69.046 33.821 1.00 26.83 233 THR B C 1
ATOM 5135 O O . THR B 1 232 ? 14.478 69.684 33.481 1.00 27.28 233 THR B O 1
ATOM 5139 N N . LYS B 1 233 ? 16.216 68.351 32.958 1.00 26.93 234 LYS B N 1
ATOM 5140 C CA . LYS B 1 233 ? 15.922 68.361 31.518 1.00 27.73 234 LYS B CA 1
ATOM 5141 C C . LYS B 1 233 ? 15.282 67.077 31.011 1.00 26.69 234 LYS B C 1
ATOM 5142 O O . LYS B 1 233 ? 14.987 66.957 29.826 1.00 27.76 234 LYS B O 1
ATOM 5148 N N . ASN B 1 234 ? 15.081 66.120 31.907 1.00 25.17 235 ASN B N 1
ATOM 5149 C CA . ASN B 1 234 ? 14.412 64.856 31.589 1.00 23.88 235 ASN B CA 1
ATOM 5150 C C . ASN B 1 234 ? 12.958 64.939 32.000 1.00 23.23 235 ASN B C 1
ATOM 5151 O O . ASN B 1 234 ? 12.673 65.219 33.167 1.00 23.61 235 ASN B O 1
ATOM 5156 N N . TYR B 1 235 ? 12.035 64.683 31.077 1.00 22.69 236 TYR B N 1
ATOM 5157 C CA . TYR B 1 235 ? 10.602 64.802 31.389 1.00 21.72 236 TYR B CA 1
ATOM 5158 C C . TYR B 1 235 ? 9.819 63.519 31.249 1.00 21.42 236 TYR B C 1
ATOM 5159 O O . TYR B 1 235 ? 8.639 63.456 31.619 1.00 21.01 236 TYR B O 1
ATOM 5168 N N . THR B 1 236 ? 10.481 62.494 30.721 1.00 21.24 237 THR B N 1
ATOM 5169 C CA . THR B 1 236 ? 9.834 61.233 30.418 1.00 21.04 237 THR B CA 1
ATOM 5170 C C . THR B 1 236 ? 10.633 60.155 31.100 1.00 20.96 237 THR B C 1
ATOM 5171 O O . THR B 1 236 ? 11.867 60.259 31.190 1.00 20.89 237 THR B O 1
ATOM 5175 N N . TRP B 1 237 ? 9.930 59.133 31.592 1.00 20.93 238 TRP B N 1
ATOM 5176 C CA . TRP B 1 237 ? 10.558 57.958 32.200 1.00 20.25 238 TRP B CA 1
ATOM 5177 C C . TRP B 1 237 ? 11.611 57.302 31.313 1.00 20.94 238 TRP B C 1
ATOM 5178 O O . TRP B 1 237 ? 12.658 56.892 31.806 1.00 20.19 238 TRP B O 1
ATOM 5189 N N . GLU B 1 238 ? 11.322 57.196 30.011 1.00 22.57 239 GLU B N 1
ATOM 5190 C CA . GLU B 1 238 ? 12.186 56.485 29.079 1.00 23.88 239 GLU B CA 1
ATOM 5191 C C . GLU B 1 238 ? 13.597 57.072 29.010 1.00 24.35 239 GLU B C 1
ATOM 5192 O O . GLU B 1 238 ? 14.591 56.336 29.074 1.00 24.76 239 GLU B O 1
ATOM 5198 N N . LEU B 1 239 ? 13.680 58.392 28.870 1.00 24.40 240 LEU B N 1
ATOM 5199 C CA . LEU B 1 239 ? 14.959 59.063 28.804 1.00 24.01 240 LEU B CA 1
ATOM 5200 C C . LEU B 1 239 ? 15.622 59.212 30.182 1.00 22.94 240 LEU B C 1
ATOM 5201 O O . LEU B 1 239 ? 16.845 59.317 30.276 1.00 22.56 240 LEU B O 1
ATOM 5206 N N . PHE B 1 240 ? 14.827 59.222 31.244 1.00 24.78 241 PHE B N 1
ATOM 5207 C CA . PHE B 1 240 ? 15.388 59.403 32.589 1.00 23.68 241 PHE B CA 1
ATOM 5208 C C . PHE B 1 240 ? 15.941 58.106 33.193 1.00 23.23 241 PHE B C 1
ATOM 5209 O O . PHE B 1 240 ? 16.990 58.102 33.827 1.00 22.89 241 PHE B O 1
ATOM 5217 N N . SER B 1 241 ? 15.209 57.015 32.999 1.00 23.81 242 SER B N 1
ATOM 5218 C CA . SER B 1 241 ? 15.397 55.779 33.761 1.00 23.34 242 SER B CA 1
ATOM 5219 C C . SER B 1 241 ? 16.588 54.921 33.357 1.00 24.09 242 SER B C 1
ATOM 5220 O O . SER B 1 241 ? 17.165 54.243 34.202 1.00 23.60 242 SER B O 1
ATOM 5223 N N . ASN B 1 242 ? 16.956 54.944 32.084 1.00 25.38 243 ASN B N 1
ATOM 5224 C CA . ASN B 1 242 ? 17.941 53.992 31.598 1.00 27.22 243 ASN B CA 1
ATOM 5225 C C . ASN B 1 242 ? 18.811 54.515 30.454 1.00 28.87 243 ASN B C 1
ATOM 5226 O O . ASN B 1 242 ? 18.402 55.410 29.732 1.00 29.23 243 ASN B O 1
ATOM 5231 N N . HIS B 1 243 ? 19.980 53.899 30.272 1.00 30.56 244 HIS B N 1
ATOM 5232 C CA . HIS B 1 243 ? 21.002 54.385 29.341 1.00 33.06 244 HIS B CA 1
ATOM 5233 C C . HIS B 1 243 ? 20.708 54.168 27.840 1.00 35.97 244 HIS B C 1
ATOM 5234 O O . HIS B 1 243 ? 21.492 54.587 26.984 1.00 37.36 244 HIS B O 1
ATOM 5241 N N . GLY B 1 244 ? 19.578 53.532 27.535 1.00 37.77 245 GLY B N 1
ATOM 5242 C CA . GLY B 1 244 ? 19.138 53.335 26.158 1.00 41.32 245 GLY B CA 1
ATOM 5243 C C . GLY B 1 244 ? 19.434 51.955 25.605 1.00 43.92 245 GLY B C 1
ATOM 5244 O O . GLY B 1 244 ? 20.272 51.227 26.150 1.00 43.75 245 GLY B O 1
ATOM 5245 N N . ALA B 1 245 ? 18.748 51.603 24.514 1.00 46.88 246 ALA B N 1
ATOM 5246 C CA . ALA B 1 245 ? 18.915 50.303 23.846 1.00 49.75 246 ALA B CA 1
ATOM 5247 C C . ALA B 1 245 ? 20.394 50.008 23.561 1.00 51.11 246 ALA B C 1
ATOM 5248 O O . ALA B 1 245 ? 20.897 48.928 23.886 1.00 51.12 246 ALA B O 1
ATOM 5250 N N . VAL B 1 246 ? 21.072 50.981 22.951 1.00 52.86 247 VAL B N 1
ATOM 5251 C CA . VAL B 1 246 ? 22.537 51.009 22.881 1.00 53.85 247 VAL B CA 1
ATOM 5252 C C . VAL B 1 246 ? 23.030 51.886 24.037 1.00 52.31 247 VAL B C 1
ATOM 5253 O O . VAL B 1 246 ? 22.547 53.018 24.208 1.00 52.07 247 VAL B O 1
ATOM 5257 N N . VAL B 1 247 ? 23.969 51.365 24.832 1.00 51.66 248 VAL B N 1
ATOM 5258 C CA . VAL B 1 247 ? 24.551 52.125 25.949 1.00 50.13 248 VAL B CA 1
ATOM 5259 C C . VAL B 1 247 ? 25.135 53.429 25.407 1.00 50.47 248 VAL B C 1
ATOM 5260 O O . VAL B 1 247 ? 26.116 53.410 24.660 1.00 51.72 248 VAL B O 1
ATOM 5264 N N . GLY B 1 248 ? 24.498 54.550 25.750 1.00 49.59 249 GLY B N 1
ATOM 5265 C CA . GLY B 1 248 ? 24.945 55.869 25.280 1.00 49.60 249 GLY B CA 1
ATOM 5266 C C . GLY B 1 248 ? 23.919 56.769 24.603 1.00 49.66 249 GLY B C 1
ATOM 5267 O O . GLY B 1 248 ? 24.115 57.990 24.534 1.00 50.41 249 GLY B O 1
ATOM 5268 N N . ALA B 1 249 ? 22.832 56.186 24.096 1.00 48.97 250 ALA B N 1
ATOM 5269 C CA . ALA B 1 249 ? 21.820 56.967 23.373 1.00 48.60 250 ALA B CA 1
ATOM 5270 C C . ALA B 1 249 ? 21.006 57.876 24.313 1.00 46.26 250 ALA B C 1
ATOM 5271 O O . ALA B 1 249 ? 20.515 58.940 23.893 1.00 47.36 250 ALA B O 1
ATOM 5273 N N . HIS B 1 250 ? 20.862 57.453 25.571 1.00 42.69 251 HIS B N 1
ATOM 5274 C CA . HIS B 1 250 ? 20.254 58.296 26.599 1.00 39.66 251 HIS B CA 1
ATOM 5275 C C . HIS B 1 250 ? 21.385 58.790 27.507 1.00 37.93 251 HIS B C 1
ATOM 5276 O O . HIS B 1 250 ? 21.519 58.343 28.663 1.00 35.93 251 HIS B O 1
ATOM 5283 N N . ALA B 1 251 ? 22.198 59.703 26.967 1.00 37.45 252 ALA B N 1
ATOM 5284 C CA . ALA B 1 251 ? 23.399 60.210 27.650 1.00 36.04 252 ALA B CA 1
ATOM 5285 C C . ALA B 1 251 ? 23.096 61.049 28.894 1.00 34.13 252 ALA B C 1
ATOM 5286 O O . ALA B 1 251 ? 23.979 61.302 29.707 1.00 33.42 252 ALA B O 1
ATOM 5288 N N . ASN B 1 252 ? 21.836 61.455 29.028 1.00 32.93 253 ASN B N 1
ATOM 5289 C CA . ASN B 1 252 ? 21.365 62.296 30.124 1.00 31.25 253 ASN B CA 1
ATOM 5290 C C . ASN B 1 252 ? 20.689 61.521 31.267 1.00 28.77 253 ASN B C 1
ATOM 5291 O O . ASN B 1 252 ? 20.279 62.115 32.274 1.00 28.44 253 ASN B O 1
ATOM 5296 N N . SER B 1 253 ? 20.571 60.204 31.119 1.00 26.85 254 SER B N 1
ATOM 5297 C CA . SER B 1 253 ? 19.784 59.388 32.051 1.00 24.34 254 SER B CA 1
ATOM 5298 C C . SER B 1 253 ? 20.426 59.236 33.431 1.00 22.92 254 SER B C 1
ATOM 5299 O O . SER B 1 253 ? 21.629 59.415 33.591 1.00 22.28 254 SER B O 1
ATOM 5302 N N . LEU B 1 254 ? 19.608 58.903 34.424 1.00 22.02 255 LEU B N 1
ATOM 5303 C CA . LEU B 1 254 ? 20.111 58.570 35.753 1.00 21.54 255 LEU B CA 1
ATOM 5304 C C . LEU B 1 254 ? 21.106 57.412 35.649 1.00 21.89 255 LEU B C 1
ATOM 5305 O O . LEU B 1 254 ? 22.120 57.405 36.340 1.00 21.62 255 LEU B O 1
ATOM 5310 N N . GLU B 1 255 ? 20.825 56.447 34.768 1.00 22.40 256 GLU B N 1
ATOM 5311 C CA . GLU B 1 255 ? 21.687 55.278 34.634 1.00 22.85 256 GLU B CA 1
ATOM 5312 C C . GLU B 1 255 ? 23.064 55.627 34.074 1.00 23.32 256 GLU B C 1
ATOM 5313 O O . GLU B 1 255 ? 24.082 55.159 34.587 1.00 23.05 256 GLU B O 1
ATOM 5319 N N . MET B 1 256 ? 23.083 56.446 33.028 1.00 24.38 257 MET B N 1
ATOM 5320 C CA . MET B 1 256 ? 24.326 56.883 32.402 1.00 25.76 257 MET B CA 1
ATOM 5321 C C . MET B 1 256 ? 25.264 57.590 33.370 1.00 24.89 257 MET B C 1
ATOM 5322 O O . MET B 1 256 ? 26.438 57.232 33.450 1.00 25.42 257 MET B O 1
ATOM 5327 N N . VAL B 1 257 ? 24.749 58.586 34.086 1.00 24.11 258 VAL B N 1
ATOM 5328 C CA . VAL B 1 257 ? 25.532 59.343 35.073 1.00 23.86 258 VAL B CA 1
ATOM 5329 C C . VAL B 1 257 ? 26.063 58.382 36.133 1.00 23.42 258 VAL B C 1
ATOM 5330 O O . VAL B 1 257 ? 27.230 58.458 36.512 1.00 23.59 258 VAL B O 1
ATOM 5334 N N . HIS B 1 258 ? 25.184 57.482 36.582 1.00 22.63 259 HIS B N 1
ATOM 5335 C CA . HIS B 1 258 ? 25.484 56.446 37.590 1.00 22.61 259 HIS B CA 1
ATOM 5336 C C . HIS B 1 258 ? 26.586 55.482 37.139 1.00 23.17 259 HIS B C 1
ATOM 5337 O O . HIS B 1 258 ? 27.379 55.027 37.958 1.00 23.15 259 HIS B O 1
ATOM 5344 N N . ASN B 1 259 ? 26.613 55.173 35.839 1.00 23.74 260 ASN B N 1
ATOM 5345 C CA . ASN B 1 259 ? 27.650 54.339 35.264 1.00 24.37 260 ASN B CA 1
ATOM 5346 C C . ASN B 1 259 ? 29.011 55.006 35.406 1.00 24.72 260 ASN B C 1
ATOM 5347 O O . ASN B 1 259 ? 29.973 54.368 35.840 1.00 24.83 260 ASN B O 1
ATOM 5352 N N . THR B 1 260 ? 29.087 56.294 35.088 1.00 24.92 261 THR B N 1
ATOM 5353 C CA . THR B 1 260 ? 30.361 57.011 35.176 1.00 26.20 261 THR B CA 1
ATOM 5354 C C . THR B 1 260 ? 30.879 57.109 36.608 1.00 25.96 261 THR B C 1
ATOM 5355 O O . THR B 1 260 ? 32.087 57.130 36.822 1.00 26.87 261 THR B O 1
ATOM 5359 N N . VAL B 1 261 ? 29.968 57.150 37.578 1.00 25.43 262 VAL B N 1
ATOM 5360 C CA . VAL B 1 261 ? 30.350 57.195 38.996 1.00 25.58 262 VAL B CA 1
ATOM 5361 C C . VAL B 1 261 ? 30.974 55.853 39.442 1.00 25.24 262 VAL B C 1
ATOM 5362 O O . VAL B 1 261 ? 32.007 55.843 40.103 1.00 25.68 262 VAL B O 1
ATOM 5366 N N . HIS B 1 262 ? 30.354 54.738 39.055 1.00 24.29 263 HIS B N 1
ATOM 5367 C CA . HIS B 1 262 ? 31.001 53.412 39.150 1.00 24.62 263 HIS B CA 1
ATOM 5368 C C . HIS B 1 262 ? 32.461 53.400 38.692 1.00 24.79 263 HIS B C 1
ATOM 5369 O O . HIS B 1 262 ? 33.330 52.897 39.399 1.00 24.71 263 HIS B O 1
ATOM 5376 N N . PHE B 1 263 ? 32.725 53.942 37.508 1.00 25.28 264 PHE B N 1
ATOM 5377 C CA . PHE B 1 263 ? 34.084 53.970 36.985 1.00 26.92 264 PHE B CA 1
ATOM 5378 C C . PHE B 1 263 ? 35.024 54.848 37.839 1.00 27.28 264 PHE B C 1
ATOM 5379 O O . PHE B 1 263 ? 36.189 54.496 38.045 1.00 28.02 264 PHE B O 1
ATOM 5387 N N . LEU B 1 264 ? 34.499 55.948 38.380 1.00 26.70 265 LEU B N 1
ATOM 5388 C CA . LEU B 1 264 ? 35.287 56.833 39.242 1.00 27.27 265 LEU B CA 1
ATOM 5389 C C . LEU B 1 264 ? 35.952 56.094 40.384 1.00 26.97 265 LEU B C 1
ATOM 5390 O O . LEU B 1 264 ? 37.096 56.377 40.708 1.00 27.57 265 LEU B O 1
ATOM 5395 N N . ILE B 1 265 ? 35.212 55.168 40.997 1.00 26.25 266 ILE B N 1
ATOM 5396 C CA . ILE B 1 265 ? 35.742 54.306 42.045 1.00 26.28 266 ILE B CA 1
ATOM 5397 C C . ILE B 1 265 ? 36.531 53.111 41.495 1.00 26.81 266 ILE B C 1
ATOM 5398 O O . ILE B 1 265 ? 37.599 52.783 42.006 1.00 26.92 266 ILE B O 1
ATOM 5403 N N . GLY B 1 266 ? 36.020 52.472 40.447 1.00 26.86 267 GLY B N 1
ATOM 5404 C CA . GLY B 1 266 ? 36.588 51.197 40.024 1.00 27.98 267 GLY B CA 1
ATOM 5405 C C . GLY B 1 266 ? 37.390 51.092 38.732 1.00 29.15 267 GLY B C 1
ATOM 5406 O O . GLY B 1 266 ? 37.780 49.989 38.361 1.00 29.88 267 GLY B O 1
ATOM 5407 N N . ARG B 1 267 ? 37.644 52.197 38.032 1.00 29.78 268 ARG B N 1
ATOM 5408 C CA . ARG B 1 267 ? 38.369 52.099 36.756 1.00 30.94 268 ARG B CA 1
ATOM 5409 C C . ARG B 1 267 ? 39.098 53.372 36.332 1.00 31.81 268 ARG B C 1
ATOM 5410 O O . ARG B 1 267 ? 38.471 54.406 36.103 1.00 31.67 268 ARG B O 1
ATOM 5418 N N . ASP B 1 268 ? 40.422 53.281 36.210 1.00 33.10 269 ASP B N 1
ATOM 5419 C CA . ASP B 1 268 ? 41.236 54.396 35.733 1.00 34.08 269 ASP B CA 1
ATOM 5420 C C . ASP B 1 268 ? 41.082 54.493 34.210 1.00 34.96 269 ASP B C 1
ATOM 5421 O O . ASP B 1 268 ? 41.468 53.568 33.493 1.00 35.28 269 ASP B O 1
ATOM 5426 N N . PRO B 1 269 ? 40.498 55.611 33.716 1.00 35.38 270 PRO B N 1
ATOM 5427 C CA . PRO B 1 269 ? 40.189 55.751 32.286 1.00 36.49 270 PRO B CA 1
ATOM 5428 C C . PRO B 1 269 ? 41.415 55.848 31.385 1.00 39.31 270 PRO B C 1
ATOM 5429 O O . PRO B 1 269 ? 41.307 55.602 30.182 1.00 40.56 270 PRO B O 1
ATOM 5433 N N . THR B 1 270 ? 42.563 56.200 31.965 1.00 41.00 271 THR B N 1
ATOM 5434 C CA . THR B 1 270 ? 43.786 56.503 31.207 1.00 43.46 271 THR B CA 1
ATOM 5435 C C . THR B 1 270 ? 44.701 55.295 30.987 1.00 44.37 271 THR B C 1
ATOM 5436 O O . THR B 1 270 ? 45.725 55.414 30.312 1.00 46.05 271 THR B O 1
ATOM 5440 N N . LEU B 1 271 ? 44.357 54.149 31.574 1.00 43.63 272 LEU B N 1
ATOM 5441 C CA . LEU B 1 271 ? 45.196 52.947 31.458 1.00 44.24 272 LEU B CA 1
ATOM 5442 C C . LEU B 1 271 ? 44.927 52.194 30.168 1.00 45.13 272 LEU B C 1
ATOM 5443 O O . LEU B 1 271 ? 43.781 52.059 29.744 1.00 44.74 272 LEU B O 1
ATOM 5448 N N . ASP B 1 272 ? 45.991 51.705 29.550 1.00 47.20 273 ASP B N 1
ATOM 5449 C CA . ASP B 1 272 ? 45.890 50.935 28.316 1.00 48.68 273 ASP B CA 1
ATOM 5450 C C . ASP B 1 272 ? 46.595 49.596 28.516 1.00 48.66 273 ASP B C 1
ATOM 5451 O O . ASP B 1 272 ? 47.827 49.531 28.446 1.00 49.88 273 ASP B O 1
ATOM 5456 N N . PRO B 1 273 ? 45.818 48.516 28.740 1.00 47.46 274 PRO B N 1
ATOM 5457 C CA . PRO B 1 273 ? 44.355 48.436 28.636 1.00 46.14 274 PRO B CA 1
ATOM 5458 C C . PRO B 1 273 ? 43.634 48.757 29.955 1.00 43.95 274 PRO B C 1
ATOM 5459 O O . PRO B 1 273 ? 44.282 48.947 30.991 1.00 43.90 274 PRO B O 1
ATOM 5463 N N . LEU B 1 274 ? 42.308 48.804 29.911 1.00 42.11 275 LEU B N 1
ATOM 5464 C CA . LEU B 1 274 ? 41.514 49.042 31.118 1.00 40.14 275 LEU B CA 1
ATOM 5465 C C . LEU B 1 274 ? 41.582 47.868 32.112 1.00 38.73 275 LEU B C 1
ATOM 5466 O O . LEU B 1 274 ? 41.394 46.716 31.734 1.00 39.09 275 LEU B O 1
ATOM 5471 N N . VAL B 1 275 ? 41.857 48.188 33.377 1.00 37.24 276 VAL B N 1
ATOM 5472 C CA . VAL B 1 275 ? 41.874 47.223 34.480 1.00 35.45 276 VAL B CA 1
ATOM 5473 C C . VAL B 1 275 ? 40.798 47.637 35.498 1.00 33.60 276 VAL B C 1
ATOM 5474 O O . VAL B 1 275 ? 41.089 48.359 36.466 1.00 33.33 276 VAL B O 1
ATOM 5478 N N . PRO B 1 276 ? 39.543 47.199 35.277 1.00 32.01 277 PRO B N 1
ATOM 5479 C CA . PRO B 1 276 ? 38.501 47.486 36.264 1.00 29.92 277 PRO B CA 1
ATOM 5480 C C . PRO B 1 276 ? 38.687 46.717 37.576 1.00 29.10 277 PRO B C 1
ATOM 5481 O O . PRO B 1 276 ? 39.084 45.545 37.558 1.00 29.41 277 PRO B O 1
ATOM 5485 N N . GLY B 1 277 ? 38.416 47.391 38.693 1.00 27.48 278 GLY B N 1
ATOM 5486 C CA . GLY B 1 277 ? 38.218 46.743 39.975 1.00 26.84 278 GLY B CA 1
ATOM 5487 C C . GLY B 1 277 ? 36.736 46.406 40.093 1.00 26.50 278 GLY B C 1
ATOM 5488 O O . GLY B 1 277 ? 35.961 46.648 39.161 1.00 25.63 278 GLY B O 1
ATOM 5489 N N . HIS B 1 278 ? 36.336 45.880 41.249 1.00 26.63 279 HIS B N 1
ATOM 5490 C CA . HIS B 1 278 ? 34.965 45.382 41.469 1.00 26.13 279 HIS B CA 1
ATOM 5491 C C . HIS B 1 278 ? 33.873 46.375 41.065 1.00 25.24 279 HIS B C 1
ATOM 5492 O O . HIS B 1 278 ? 32.987 46.021 40.285 1.00 24.96 279 HIS B O 1
ATOM 5499 N N . MET B 1 279 ? 33.971 47.615 41.554 1.00 24.95 280 MET B N 1
ATOM 5500 C CA . MET B 1 279 ? 33.017 48.680 41.208 1.00 24.30 280 MET B CA 1
ATOM 5501 C C . MET B 1 279 ? 32.964 49.028 39.715 1.00 23.93 280 MET B C 1
ATOM 5502 O O . MET B 1 279 ? 31.946 49.492 39.224 1.00 23.18 280 MET B O 1
ATOM 5507 N N . GLY B 1 280 ? 34.059 48.801 39.001 1.00 24.73 281 GLY B N 1
ATOM 5508 C CA . GLY B 1 280 ? 34.100 49.094 37.580 1.00 25.49 281 GLY B CA 1
ATOM 5509 C C . GLY B 1 280 ? 33.567 47.926 36.760 1.00 26.27 281 GLY B C 1
ATOM 5510 O O . GLY B 1 280 ? 33.753 47.896 35.546 1.00 27.05 281 GLY B O 1
ATOM 5511 N N . SER B 1 281 ? 32.906 46.972 37.427 1.00 26.33 282 SER B N 1
ATOM 5512 C CA . SER B 1 281 ? 32.428 45.749 36.801 1.00 26.68 282 SER B CA 1
ATOM 5513 C C . SER B 1 281 ? 31.053 45.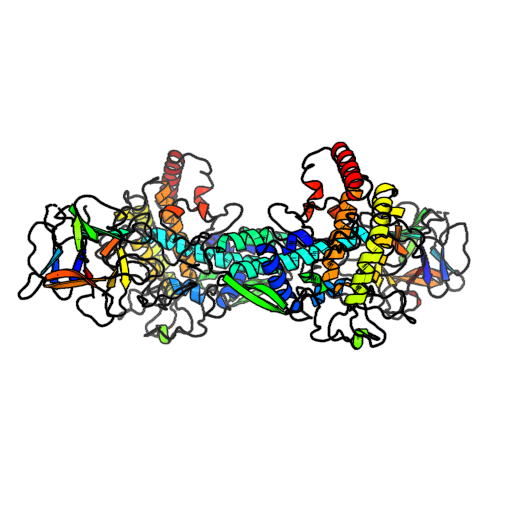314 37.329 1.00 26.60 282 SER B C 1
ATOM 5514 O O . SER B 1 281 ? 30.915 44.911 38.479 1.00 26.67 282 SER B O 1
ATOM 5517 N N . VAL B 1 282 ? 30.042 45.358 36.468 1.00 26.67 283 VAL B N 1
ATOM 5518 C CA . VAL B 1 282 ? 28.666 45.041 36.871 1.00 26.57 283 VAL B CA 1
ATOM 5519 C C . VAL B 1 282 ? 28.512 43.732 37.675 1.00 27.15 283 VAL B C 1
ATOM 5520 O O . VAL B 1 282 ? 27.944 43.762 38.768 1.00 26.67 283 VAL B O 1
ATOM 5524 N N . PRO B 1 283 ? 29.044 42.592 37.162 1.00 27.97 284 PRO B N 1
ATOM 5525 C CA . PRO B 1 283 ? 28.895 41.337 37.907 1.00 28.44 284 PRO B CA 1
ATOM 5526 C C . PRO B 1 283 ? 29.654 41.257 39.240 1.00 28.05 284 PRO B C 1
ATOM 5527 O O . PRO B 1 283 ? 29.385 40.362 40.027 1.00 29.21 284 PRO B O 1
ATOM 5531 N N . HIS B 1 284 ? 30.547 42.203 39.510 1.00 27.03 285 HIS B N 1
ATOM 5532 C CA . HIS B 1 284 ? 31.364 42.178 40.729 1.00 26.96 285 HIS B CA 1
ATOM 5533 C C . HIS B 1 284 ? 31.156 43.384 41.651 1.00 25.91 285 HIS B C 1
ATOM 5534 O O . HIS B 1 284 ? 31.640 43.395 42.788 1.00 26.43 285 HIS B O 1
ATOM 5541 N N . ALA B 1 285 ? 30.434 44.388 41.173 1.00 24.64 286 ALA B N 1
ATOM 5542 C CA . ALA B 1 285 ? 30.431 45.690 41.835 1.00 23.91 286 ALA B CA 1
ATOM 5543 C C . ALA B 1 285 ? 29.840 45.749 43.248 1.00 23.59 286 ALA B C 1
ATOM 5544 O O . ALA B 1 285 ? 30.324 46.520 44.077 1.00 23.45 286 ALA B O 1
ATOM 5546 N N . ALA B 1 286 ? 28.806 44.952 43.517 1.00 23.32 287 ALA B N 1
ATOM 5547 C CA . ALA B 1 286 ? 28.073 45.053 44.791 1.00 23.07 287 ALA B CA 1
ATOM 5548 C C . ALA B 1 286 ? 28.771 44.412 45.998 1.00 24.12 287 ALA B C 1
ATOM 5549 O O . ALA B 1 286 ? 28.230 44.433 47.109 1.00 24.43 287 ALA B O 1
ATOM 5551 N N . PHE B 1 287 ? 29.955 43.837 45.777 1.00 24.33 288 PHE B N 1
ATOM 5552 C CA . PHE B 1 287 ? 30.779 43.317 46.874 1.00 25.07 288 PHE B CA 1
ATOM 5553 C C . PHE B 1 287 ? 31.598 44.423 47.531 1.00 25.03 288 PHE B C 1
ATOM 5554 O O . PHE B 1 287 ? 32.144 44.233 48.615 1.00 26.48 288 PHE B O 1
ATOM 5562 N N . ASP B 1 288 ? 31.702 45.572 46.871 1.00 23.88 289 ASP B N 1
ATOM 5563 C CA . ASP B 1 288 ? 32.370 46.722 47.475 1.00 23.92 289 ASP B CA 1
ATOM 5564 C C . ASP B 1 288 ? 31.368 47.459 48.359 1.00 23.52 289 ASP B C 1
ATOM 5565 O O . ASP B 1 288 ? 30.302 47.846 47.881 1.00 22.47 289 ASP B O 1
ATOM 5570 N N . PRO B 1 289 ? 31.700 47.658 49.654 1.00 24.51 290 PRO B N 1
ATOM 5571 C CA . PRO B 1 289 ? 30.740 48.295 50.562 1.00 24.35 290 PRO B CA 1
ATOM 5572 C C . PRO B 1 289 ? 30.268 49.697 50.132 1.00 23.80 290 PRO B C 1
ATOM 5573 O O . PRO B 1 289 ? 29.169 50.123 50.530 1.00 23.37 290 PRO B O 1
ATOM 5577 N N . ILE B 1 290 ? 31.086 50.394 49.333 1.00 23.77 291 ILE B N 1
ATOM 5578 C CA . ILE B 1 290 ? 30.746 51.719 48.800 1.00 23.19 291 ILE B CA 1
ATOM 5579 C C . ILE B 1 290 ? 29.543 51.658 47.850 1.00 22.10 291 ILE B C 1
ATOM 5580 O O . ILE B 1 290 ? 28.820 52.635 47.700 1.00 21.89 291 ILE B O 1
ATOM 5585 N N . PHE B 1 291 ? 29.327 50.502 47.228 1.00 22.30 292 PHE B N 1
ATOM 5586 C CA . PHE B 1 291 ? 28.195 50.289 46.320 1.00 21.68 292 PHE B CA 1
ATOM 5587 C C . PHE B 1 291 ? 26.913 50.824 46.914 1.00 21.80 292 PHE B C 1
ATOM 5588 O O . PHE B 1 291 ? 26.088 51.383 46.195 1.00 20.68 292 PHE B O 1
ATOM 5596 N N . TRP B 1 292 ? 26.758 50.660 48.231 1.00 22.87 293 TRP B N 1
ATOM 5597 C CA . TRP B 1 292 ? 25.500 51.000 48.911 1.00 23.38 293 TRP B CA 1
ATOM 5598 C C . TRP B 1 292 ? 25.320 52.493 49.151 1.00 23.65 293 TRP B C 1
ATOM 5599 O O . TRP B 1 292 ? 24.200 52.975 49.158 1.00 23.57 293 TRP B O 1
ATOM 5610 N N . MET B 1 293 ? 26.419 53.222 49.334 1.00 24.50 294 MET B N 1
ATOM 5611 C CA . MET B 1 293 ? 26.367 54.682 49.436 1.00 25.08 294 MET B CA 1
ATOM 5612 C C . MET B 1 293 ? 26.068 55.305 48.081 1.00 23.98 294 MET B C 1
ATOM 5613 O O . MET B 1 293 ? 25.354 56.304 48.001 1.00 24.18 294 MET B O 1
ATOM 5618 N N . HIS B 1 294 ? 26.616 54.710 47.022 1.00 22.84 295 HIS B N 1
ATOM 5619 C CA . HIS B 1 294 ? 26.368 55.161 45.654 1.00 21.75 295 HIS B CA 1
ATOM 5620 C C . HIS B 1 294 ? 24.890 54.961 45.274 1.00 20.80 295 HIS B C 1
ATOM 5621 O O . HIS B 1 294 ? 24.232 55.885 44.807 1.00 19.23 295 HIS B O 1
ATOM 5628 N N . HIS B 1 295 ? 24.370 53.760 45.510 1.00 21.17 296 HIS B N 1
ATOM 5629 C CA . HIS B 1 295 ? 22.980 53.449 45.184 1.00 21.47 296 HIS B CA 1
ATOM 5630 C C . HIS B 1 295 ? 21.963 54.054 46.113 1.00 21.82 296 HIS B C 1
ATOM 5631 O O . HIS B 1 295 ? 20.782 54.123 45.781 1.00 22.07 296 HIS B O 1
ATOM 5638 N N . CYS B 1 296 ? 22.415 54.496 47.275 1.00 22.44 297 CYS B N 1
ATOM 5639 C CA . CYS B 1 296 ? 21.548 55.290 48.123 1.00 22.92 297 CYS B CA 1
ATOM 5640 C C . CYS B 1 296 ? 21.375 56.683 47.510 1.00 22.29 297 CYS B C 1
ATOM 5641 O O . CYS B 1 296 ? 20.274 57.243 47.556 1.00 22.53 297 CYS B O 1
ATOM 5644 N N . ASN B 1 297 ? 22.441 57.232 46.916 1.00 21.72 298 ASN B N 1
ATOM 5645 C CA . ASN B 1 297 ? 22.280 58.475 46.155 1.00 21.21 298 ASN B CA 1
ATOM 5646 C C . ASN B 1 297 ? 21.448 58.317 44.890 1.00 20.24 298 ASN B C 1
ATOM 5647 O O . ASN B 1 297 ? 20.727 59.236 44.525 1.00 19.73 298 ASN B O 1
ATOM 5652 N N . VAL B 1 298 ? 21.542 57.158 44.239 1.00 20.37 299 VAL B N 1
ATOM 5653 C CA . VAL B 1 298 ? 20.777 56.900 43.016 1.00 20.19 299 VAL B CA 1
ATOM 5654 C C . VAL B 1 298 ? 19.278 56.942 43.357 1.00 20.44 299 VAL B C 1
ATOM 5655 O O . VAL B 1 298 ? 18.471 57.459 42.575 1.00 19.92 299 VAL B O 1
ATOM 5659 N N . ASP B 1 299 ? 18.938 56.437 44.544 1.00 20.55 300 ASP B N 1
ATOM 5660 C CA . ASP B 1 299 ? 17.563 56.361 45.008 1.00 21.29 300 ASP B CA 1
ATOM 5661 C C . ASP B 1 299 ? 17.039 57.711 45.482 1.00 21.03 300 ASP B C 1
ATOM 5662 O O . ASP B 1 299 ? 15.863 58.044 45.272 1.00 20.72 300 ASP B O 1
ATOM 5667 N N . ARG B 1 300 ? 17.926 58.473 46.120 1.00 20.86 301 ARG B N 1
ATOM 5668 C CA . ARG B 1 300 ? 17.672 59.860 46.469 1.00 20.70 301 ARG B CA 1
ATOM 5669 C C . ARG B 1 300 ? 17.318 60.693 45.233 1.00 20.20 301 ARG B C 1
ATOM 5670 O O . ARG B 1 300 ? 16.354 61.463 45.250 1.00 20.52 301 ARG B O 1
ATOM 5678 N N . LEU B 1 301 ? 18.073 60.504 44.155 1.00 19.61 302 LEU B N 1
ATOM 5679 C CA . LEU B 1 301 ? 17.883 61.274 42.927 1.00 19.43 302 LEU B CA 1
ATOM 5680 C C . LEU B 1 301 ? 16.624 60.866 42.172 1.00 18.97 302 LEU B C 1
ATOM 5681 O O . LEU B 1 301 ? 15.990 61.692 41.504 1.00 19.36 302 LEU B O 1
ATOM 5686 N N . LEU B 1 302 ? 16.270 59.589 42.275 1.00 18.82 303 LEU B N 1
ATOM 5687 C CA . LEU B 1 302 ? 14.992 59.111 41.771 1.00 18.38 303 LEU B CA 1
ATOM 5688 C C . LEU B 1 302 ? 13.854 59.783 42.557 1.00 18.64 303 LEU B C 1
ATOM 5689 O O . LEU B 1 302 ? 12.919 60.322 41.955 1.00 19.17 303 LEU B O 1
ATOM 5694 N N . ALA B 1 303 ? 13.947 59.765 43.890 1.00 17.89 304 ALA B N 1
ATOM 5695 C CA . ALA B 1 303 ? 12.928 60.393 44.733 1.00 18.24 304 ALA B CA 1
ATOM 5696 C C . ALA B 1 303 ? 12.736 61.885 44.419 1.00 18.22 304 ALA B C 1
ATOM 5697 O O . ALA B 1 303 ? 11.601 62.378 44.417 1.00 18.58 304 ALA B O 1
ATOM 5699 N N . LEU B 1 304 ? 13.836 62.594 44.159 1.00 17.51 305 LEU B N 1
ATOM 5700 C CA . LEU B 1 304 ? 13.759 64.000 43.796 1.00 17.82 305 LEU B CA 1
ATOM 5701 C C . LEU B 1 304 ? 13.121 64.168 42.399 1.00 17.86 305 LEU B C 1
ATOM 5702 O O . LEU B 1 304 ? 12.260 65.016 42.209 1.00 18.36 305 LEU B O 1
ATOM 5707 N N . TRP B 1 305 ? 13.528 63.343 41.439 1.00 17.40 306 TRP B N 1
ATOM 5708 C CA . TRP B 1 305 ? 12.902 63.362 40.110 1.00 18.04 306 TRP B CA 1
ATOM 5709 C C . TRP B 1 305 ? 11.397 63.052 40.175 1.00 17.85 306 TRP B C 1
ATOM 5710 O O . TRP B 1 305 ? 10.623 63.789 39.617 1.00 18.25 306 TRP B O 1
ATOM 5721 N N . GLN B 1 306 ? 11.008 61.982 40.872 1.00 18.26 307 GLN B N 1
ATOM 5722 C CA . GLN B 1 306 ? 9.598 61.677 41.195 1.00 18.81 307 GLN B CA 1
ATOM 5723 C C . GLN B 1 306 ? 8.808 62.869 41.731 1.00 19.18 307 GLN B C 1
ATOM 5724 O O . GLN B 1 306 ? 7.719 63.178 41.245 1.00 20.16 307 GLN B O 1
ATOM 5730 N N . THR B 1 307 ? 9.356 63.548 42.724 1.00 19.55 308 THR B N 1
ATOM 5731 C CA . THR B 1 307 ? 8.667 64.679 43.337 1.00 20.30 308 THR B CA 1
ATOM 5732 C C . THR B 1 307 ? 8.417 65.835 42.358 1.00 21.15 308 THR B C 1
ATOM 5733 O O . THR B 1 307 ? 7.383 66.516 42.431 1.00 21.06 308 THR B O 1
ATOM 5737 N N . MET B 1 308 ? 9.368 66.053 41.452 1.00 21.53 309 MET B N 1
ATOM 5738 C CA . MET B 1 308 ? 9.277 67.144 40.493 1.00 22.99 309 MET B CA 1
ATOM 5739 C C . MET B 1 308 ? 8.402 66.744 39.336 1.00 22.93 309 MET B C 1
ATOM 5740 O O . MET B 1 308 ? 7.639 67.548 38.825 1.00 24.39 309 MET B O 1
ATOM 5745 N N . ASN B 1 309 ? 8.520 65.491 38.933 1.00 22.16 310 ASN B N 1
ATOM 5746 C CA . ASN B 1 309 ? 7.780 64.959 37.811 1.00 22.22 310 ASN B CA 1
ATOM 5747 C C . ASN B 1 309 ? 6.747 63.963 38.338 1.00 21.89 310 ASN B C 1
ATOM 5748 O O . ASN B 1 309 ? 6.754 62.786 37.974 1.00 21.92 310 ASN B O 1
ATOM 5753 N N . TYR B 1 310 ? 5.871 64.446 39.218 1.00 21.75 311 TYR B N 1
ATOM 5754 C CA . TYR B 1 310 ? 4.928 63.581 39.903 1.00 21.12 311 TYR B CA 1
ATOM 5755 C C . TYR B 1 310 ? 3.972 62.850 38.976 1.00 21.36 311 TYR B C 1
ATOM 5756 O O . TYR B 1 310 ? 3.560 63.390 37.948 1.00 21.65 311 TYR B O 1
ATOM 5765 N N . ASP B 1 311 ? 3.662 61.604 39.349 1.00 21.19 312 ASP B N 1
ATOM 5766 C CA . ASP B 1 311 ? 2.788 60.713 38.572 1.00 21.69 312 ASP B CA 1
ATOM 5767 C C . ASP B 1 311 ? 3.336 60.442 37.162 1.00 22.12 312 ASP B C 1
ATOM 5768 O O . ASP B 1 311 ? 2.589 60.070 36.268 1.00 23.05 312 ASP B O 1
ATOM 5773 N N . VAL B 1 312 ? 4.640 60.659 36.986 1.00 21.74 313 VAL B N 1
ATOM 5774 C CA . VAL B 1 312 ? 5.373 60.181 35.828 1.00 22.14 313 VAL B CA 1
ATOM 5775 C C . VAL B 1 312 ? 6.258 59.016 36.339 1.00 22.09 313 VAL B C 1
ATOM 5776 O O . VAL B 1 312 ? 7.282 59.232 37.002 1.00 21.47 313 VAL B O 1
ATOM 5780 N N . TYR B 1 313 ? 5.832 57.792 36.045 1.00 22.15 314 TYR B N 1
ATOM 5781 C CA . TYR B 1 313 ? 6.508 56.590 36.496 1.00 21.91 314 TYR B CA 1
ATOM 5782 C C . TYR B 1 313 ? 6.759 55.615 35.323 1.00 22.74 314 TYR B C 1
ATOM 5783 O O . TYR B 1 313 ? 6.627 55.983 34.143 1.00 23.32 314 TYR B O 1
ATOM 5792 N N . VAL B 1 314 ? 7.093 54.374 35.663 1.00 22.39 315 VAL B N 1
ATOM 5793 C CA . VAL B 1 314 ? 7.546 53.350 34.723 1.00 22.32 315 VAL B CA 1
ATOM 5794 C C . VAL B 1 314 ? 6.686 53.289 33.466 1.00 22.86 315 VAL B C 1
ATOM 5795 O O . VAL B 1 314 ? 5.476 53.073 33.538 1.00 23.44 315 VAL B O 1
ATOM 5799 N N . SER B 1 315 ? 7.312 53.527 32.318 1.00 23.57 316 SER B N 1
ATOM 5800 C CA . SER B 1 315 ? 6.667 53.302 31.017 1.00 24.29 316 SER B CA 1
ATOM 5801 C C . SER B 1 315 ? 7.054 51.920 30.468 1.00 24.64 316 SER B C 1
ATOM 5802 O O . SER B 1 315 ? 8.021 51.305 30.935 1.00 24.27 316 SER B O 1
ATOM 5805 N N . GLU B 1 316 ? 6.298 51.432 29.491 1.00 25.41 317 GLU B N 1
ATOM 5806 C CA . GLU B 1 316 ? 6.574 50.132 28.882 1.00 26.11 317 GLU B CA 1
ATOM 5807 C C . GLU B 1 316 ? 7.875 50.181 28.096 1.00 25.79 317 GLU B C 1
ATOM 5808 O O . GLU B 1 316 ? 8.123 51.142 27.373 1.00 25.77 317 GLU B O 1
ATOM 5814 N N . GLY B 1 317 ? 8.705 49.152 28.276 1.00 25.61 318 GLY B N 1
ATOM 5815 C CA . GLY B 1 317 ? 9.940 48.982 27.508 1.00 25.51 318 GLY B CA 1
ATOM 5816 C C . GLY B 1 317 ? 10.259 47.519 27.246 1.00 26.06 318 GLY B C 1
ATOM 5817 O O . GLY B 1 317 ? 9.670 46.620 27.854 1.00 25.03 318 GLY B O 1
ATOM 5818 N N . MET B 1 318 ? 11.191 47.271 26.327 1.00 26.87 319 MET B N 1
ATOM 5819 C CA . MET B 1 318 ? 11.601 45.903 26.031 1.00 27.59 319 MET B CA 1
ATOM 5820 C C . MET B 1 318 ? 12.668 45.451 27.010 1.00 27.91 319 MET B C 1
ATOM 5821 O O . MET B 1 318 ? 13.499 46.244 27.422 1.00 27.87 319 MET B O 1
ATOM 5826 N N . ASN B 1 319 ? 12.612 44.181 27.402 1.00 28.79 320 ASN B N 1
ATOM 5827 C CA . ASN B 1 319 ? 13.761 43.492 27.970 1.00 29.04 320 ASN B CA 1
ATOM 5828 C C . ASN B 1 319 ? 14.596 42.870 26.848 1.00 30.52 320 ASN B C 1
ATOM 5829 O O . ASN B 1 319 ? 14.165 41.929 26.186 1.00 31.36 320 ASN B O 1
ATOM 5834 N N . ARG B 1 320 ? 15.789 43.402 26.628 1.00 31.49 321 ARG B N 1
ATOM 5835 C CA . ARG B 1 320 ? 16.625 42.930 25.535 1.00 33.49 321 ARG B CA 1
ATOM 5836 C C . ARG B 1 320 ? 17.542 41.770 25.920 1.00 34.87 321 ARG B C 1
ATOM 5837 O O . ARG B 1 320 ? 17.806 40.898 25.097 1.00 36.53 321 ARG B O 1
ATOM 5845 N N . GLU B 1 321 ? 18.021 41.745 27.157 1.00 35.30 322 GLU B N 1
ATOM 5846 C CA . GLU B 1 321 ? 18.769 40.592 27.624 1.00 36.73 322 GLU B CA 1
ATOM 5847 C C . GLU B 1 321 ? 18.105 39.870 28.795 1.00 36.00 322 GLU B C 1
ATOM 5848 O O . GLU B 1 321 ? 17.515 40.484 29.691 1.00 35.27 322 GLU B O 1
ATOM 5854 N N . ALA B 1 322 ? 18.199 38.546 28.747 1.00 36.40 323 ALA B N 1
ATOM 5855 C CA . ALA B 1 322 ? 17.748 37.677 29.808 1.00 36.13 323 ALA B CA 1
ATOM 5856 C C . ALA B 1 322 ? 18.560 37.945 31.071 1.00 35.63 323 ALA B C 1
ATOM 5857 O O . ALA B 1 322 ? 19.790 37.938 31.046 1.00 35.63 323 ALA B O 1
ATOM 5859 N N . THR B 1 323 ? 17.858 38.237 32.156 1.00 34.91 324 THR B N 1
ATOM 5860 C CA . THR B 1 323 ? 18.458 38.201 33.478 1.00 34.89 324 THR B CA 1
ATOM 5861 C C . THR B 1 323 ? 17.874 36.988 34.206 1.00 35.13 324 THR B C 1
ATOM 5862 O O . THR B 1 323 ? 17.195 36.168 33.577 1.00 36.16 324 THR B O 1
ATOM 5866 N N . MET B 1 324 ? 18.160 36.834 35.497 1.00 34.60 325 MET B N 1
ATOM 5867 C CA . MET B 1 324 ? 17.748 35.625 36.223 1.00 34.35 325 MET B CA 1
ATOM 5868 C C . MET B 1 324 ? 16.246 35.627 36.577 1.00 33.68 325 MET B C 1
ATOM 5869 O O . MET B 1 324 ? 15.667 34.575 36.820 1.00 34.46 325 MET B O 1
ATOM 5874 N N . GLY B 1 325 ? 15.606 36.794 36.577 1.00 32.38 326 GLY B N 1
ATOM 5875 C CA . GLY B 1 325 ? 14.155 36.849 36.809 1.00 31.01 326 GLY B CA 1
ATOM 5876 C C . GLY B 1 325 ? 13.269 37.320 35.658 1.00 30.29 326 GLY B C 1
ATOM 5877 O O . GLY B 1 325 ? 12.028 37.288 35.763 1.00 30.31 326 GLY B O 1
ATOM 5878 N N . LEU B 1 326 ? 13.884 37.770 34.562 1.00 29.50 327 LEU B N 1
ATOM 5879 C CA . LEU B 1 326 ? 13.130 38.328 33.438 1.00 28.45 327 LEU B CA 1
ATOM 5880 C C . LEU B 1 326 ? 13.427 37.641 32.101 1.00 28.84 327 LEU B C 1
ATOM 5881 O O . LEU B 1 326 ? 14.584 37.444 31.745 1.00 29.12 327 LEU B O 1
ATOM 5886 N N . ILE B 1 327 ? 12.359 37.308 31.371 1.00 28.58 328 ILE B N 1
ATOM 5887 C CA . ILE B 1 327 ? 12.407 36.627 30.070 1.00 28.76 328 ILE B CA 1
ATOM 5888 C C . ILE B 1 327 ? 12.971 37.533 28.954 1.00 28.14 328 ILE B C 1
ATOM 5889 O O . ILE B 1 327 ? 12.555 38.679 28.816 1.00 27.60 328 ILE B O 1
ATOM 5894 N N . PRO B 1 328 ? 13.902 37.008 28.135 1.00 28.24 329 PRO B N 1
ATOM 5895 C CA . PRO B 1 328 ? 14.365 37.750 26.950 1.00 27.86 329 PRO B CA 1
ATOM 5896 C C . PRO B 1 328 ? 13.219 37.990 25.967 1.00 27.46 329 PRO B C 1
ATOM 5897 O O . PRO B 1 328 ? 12.417 37.086 25.722 1.00 28.54 329 PRO B O 1
ATOM 5901 N N . GLY B 1 329 ? 13.119 39.208 25.444 1.00 26.11 330 GLY B N 1
ATOM 5902 C CA . GLY B 1 329 ? 12.046 39.549 24.538 1.00 25.13 330 GLY B CA 1
ATOM 5903 C C . GLY B 1 329 ? 10.719 39.983 25.156 1.00 23.79 330 GLY B C 1
ATOM 5904 O O . GLY B 1 329 ? 9.834 40.398 24.414 1.00 23.31 330 GLY B O 1
ATOM 5905 N N . GLN B 1 330 ? 10.571 39.895 26.485 1.00 22.07 331 GLN B N 1
ATOM 5906 C CA . GLN B 1 330 ? 9.325 40.314 27.148 1.00 21.33 331 GLN B CA 1
ATOM 5907 C C . GLN B 1 330 ? 9.248 41.842 27.278 1.00 20.77 331 GLN B C 1
ATOM 5908 O O . GLN B 1 330 ? 10.264 42.532 27.173 1.00 20.59 331 GLN B O 1
ATOM 5914 N N . VAL B 1 331 ? 8.036 42.354 27.493 1.00 20.58 332 VAL B N 1
ATOM 5915 C CA . VAL B 1 331 ? 7.801 43.759 27.810 1.00 19.88 332 VAL B CA 1
ATOM 5916 C C . VAL B 1 331 ? 7.827 43.926 29.332 1.00 20.24 332 VAL B C 1
ATOM 5917 O O . VAL B 1 331 ? 7.254 43.125 30.083 1.00 20.33 332 VAL B O 1
ATOM 5921 N N . LEU B 1 332 ? 8.493 44.979 29.776 1.00 20.65 333 LEU B N 1
ATOM 5922 C CA . LEU B 1 332 ? 8.565 45.343 31.169 1.00 20.70 333 LEU B CA 1
ATOM 5923 C C . LEU B 1 332 ? 7.620 46.514 31.401 1.00 21.68 333 LEU B C 1
ATOM 5924 O O . LEU B 1 332 ? 7.540 47.431 30.576 1.00 21.30 333 LEU B O 1
ATOM 5929 N N . THR B 1 333 ? 6.910 46.472 32.531 1.00 22.96 334 THR B N 1
ATOM 5930 C CA . THR B 1 333 ? 5.972 47.516 32.927 1.00 24.29 334 THR B CA 1
ATOM 5931 C C . THR B 1 333 ? 6.028 47.741 34.439 1.00 25.04 334 THR B C 1
ATOM 5932 O O . THR B 1 333 ? 6.775 47.072 35.151 1.00 24.89 334 THR B O 1
ATOM 5936 N N . GLU B 1 334 ? 5.225 48.699 34.897 1.00 26.24 335 GLU B N 1
ATOM 5937 C CA . GLU B 1 334 ? 4.904 48.967 36.306 1.00 27.46 335 GLU B CA 1
ATOM 5938 C C . GLU B 1 334 ? 4.657 47.684 37.131 1.00 27.52 335 GLU B C 1
ATOM 5939 O O . GLU B 1 334 ? 4.948 47.637 38.336 1.00 27.48 335 GLU B O 1
ATOM 5945 N N . ASP B 1 335 ? 4.110 46.658 36.478 1.00 27.27 336 ASP B N 1
ATOM 5946 C CA . ASP B 1 335 ? 3.642 45.468 37.170 1.00 27.78 336 ASP B CA 1
ATOM 5947 C C . ASP B 1 335 ? 4.570 44.238 37.057 1.00 27.18 336 ASP B C 1
ATOM 5948 O O . ASP B 1 335 ? 4.285 43.196 37.642 1.00 27.30 336 ASP B O 1
ATOM 5953 N N . SER B 1 336 ? 5.679 44.366 36.332 1.00 26.16 337 SER B N 1
ATOM 5954 C CA . SER B 1 336 ? 6.674 43.286 36.231 1.00 25.94 337 SER B CA 1
ATOM 5955 C C . SER B 1 336 ? 7.335 42.949 37.588 1.00 25.32 337 SER B C 1
ATOM 5956 O O . SER B 1 336 ? 7.637 43.852 38.362 1.00 25.10 337 SER B O 1
ATOM 5959 N N . PRO B 1 337 ? 7.559 41.649 37.872 1.00 25.37 338 PRO B N 1
ATOM 5960 C CA . PRO B 1 337 ? 8.195 41.211 39.134 1.00 25.40 338 PRO B CA 1
ATOM 5961 C C . PRO B 1 337 ? 9.630 41.696 39.241 1.00 24.96 338 PRO B C 1
ATOM 5962 O O . PRO B 1 337 ? 10.298 41.857 38.223 1.00 25.56 338 PRO B O 1
ATOM 5966 N N . LEU B 1 338 ? 10.085 41.934 40.464 1.00 24.76 339 LEU B N 1
ATOM 5967 C CA . LEU B 1 338 ? 11.446 42.404 40.728 1.00 24.04 339 LEU B CA 1
ATOM 5968 C C . LEU B 1 338 ? 12.173 41.298 41.486 1.00 24.46 339 LEU B C 1
ATOM 5969 O O . LEU B 1 338 ? 12.365 41.370 42.698 1.00 25.09 339 LEU B O 1
ATOM 5974 N N . GLU B 1 339 ? 12.524 40.241 40.764 1.00 24.96 340 GLU B N 1
ATOM 5975 C CA . GLU B 1 339 ? 13.191 39.089 41.348 1.00 25.45 340 GLU B CA 1
ATOM 5976 C C . GLU B 1 339 ? 14.558 39.527 41.825 1.00 25.38 340 GLU B C 1
ATOM 5977 O O . GLU B 1 339 ? 15.215 40.322 41.154 1.00 25.46 340 GLU B O 1
ATOM 5983 N N . PRO B 1 340 ? 15.004 39.011 42.982 1.00 25.76 341 PRO B N 1
ATOM 5984 C CA . PRO B 1 340 ? 14.342 37.999 43.808 1.00 25.72 341 PRO B CA 1
ATOM 5985 C C . PRO B 1 340 ? 13.623 38.587 45.035 1.00 25.08 341 PRO B C 1
ATOM 5986 O O . PRO B 1 340 ? 13.576 37.936 46.083 1.00 25.93 341 PRO B O 1
ATOM 5990 N N . PHE B 1 341 ? 13.072 39.793 44.916 1.00 23.89 342 PHE B N 1
ATOM 5991 C CA . PHE B 1 341 ? 12.425 40.445 46.066 1.00 23.12 342 PHE B CA 1
ATOM 5992 C C . PHE B 1 341 ? 10.926 40.156 46.146 1.00 23.01 342 PHE B C 1
ATOM 5993 O O . PHE B 1 341 ? 10.182 40.405 45.185 1.00 22.61 342 PHE B O 1
ATOM 6001 N N . TYR B 1 342 ? 10.518 39.622 47.303 1.00 22.90 343 TYR B N 1
ATOM 6002 C CA . TYR B 1 342 ? 9.160 39.147 47.597 1.00 23.03 343 TYR B CA 1
ATOM 6003 C C . TYR B 1 342 ? 8.590 39.855 48.828 1.00 23.27 343 TYR B C 1
ATOM 6004 O O . TYR B 1 342 ? 9.340 40.212 49.733 1.00 22.51 343 TYR B O 1
ATOM 6013 N N . THR B 1 343 ? 7.267 40.043 48.859 1.00 23.41 344 THR B N 1
ATOM 6014 C CA . THR B 1 343 ? 6.614 40.731 49.960 1.00 23.92 344 THR B CA 1
ATOM 6015 C C . THR B 1 343 ? 6.405 39.755 51.124 1.00 25.85 344 THR B C 1
ATOM 6016 O O . THR B 1 343 ? 6.568 38.539 50.972 1.00 26.38 344 THR B O 1
ATOM 6020 N N . LYS B 1 344 ? 6.018 40.278 52.284 1.00 26.95 345 LYS B N 1
ATOM 6021 C CA . LYS B 1 344 ? 5.652 39.414 53.392 1.00 28.77 345 LYS B CA 1
ATOM 6022 C C . LYS B 1 344 ? 4.440 38.518 53.050 1.00 29.18 345 LYS B C 1
ATOM 6023 O O . LYS B 1 344 ? 4.152 37.554 53.760 1.00 30.25 345 LYS B O 1
ATOM 6029 N N . ASN B 1 345 ? 3.751 38.829 51.956 1.00 28.60 346 ASN B N 1
ATOM 6030 C CA . ASN B 1 345 ? 2.632 38.004 51.484 1.00 29.43 346 ASN B CA 1
ATOM 6031 C C . ASN B 1 345 ? 3.057 36.974 50.438 1.00 28.72 346 ASN B C 1
ATOM 6032 O O . ASN B 1 345 ? 2.211 36.280 49.880 1.00 28.62 346 ASN B O 1
ATOM 6037 N N . GLN B 1 346 ? 4.364 36.885 50.184 1.00 27.85 347 GLN B N 1
ATOM 6038 C CA . GLN B 1 346 ? 4.938 35.933 49.218 1.00 27.58 347 GLN B CA 1
ATOM 6039 C C . GLN B 1 346 ? 4.534 36.215 47.776 1.00 26.77 347 GLN B C 1
ATOM 6040 O O . GLN B 1 346 ? 4.402 35.298 46.965 1.00 27.46 347 GLN B O 1
ATOM 6046 N N . ASP B 1 347 ? 4.331 37.496 47.484 1.00 25.94 348 ASP B N 1
ATOM 6047 C CA . ASP B 1 347 ? 4.223 38.019 46.137 1.00 25.10 348 ASP B CA 1
ATOM 6048 C C . ASP B 1 347 ? 5.534 38.683 45.728 1.00 23.87 348 ASP B C 1
ATOM 6049 O O . ASP B 1 347 ? 6.187 39.322 46.566 1.00 23.05 348 ASP B O 1
ATOM 6054 N N . PRO B 1 348 ? 5.909 38.581 44.430 1.00 23.28 349 PRO B N 1
ATOM 6055 C CA . PRO B 1 348 ? 7.054 39.374 43.984 1.00 22.33 349 PRO B CA 1
ATOM 6056 C C . PRO B 1 348 ? 6.760 40.865 44.115 1.00 21.61 349 PRO B C 1
ATOM 6057 O O . PRO B 1 348 ? 5.620 41.298 43.919 1.00 21.04 349 PRO B O 1
ATOM 6061 N N . TRP B 1 349 ? 7.771 41.632 44.507 1.00 21.69 350 TRP B N 1
ATOM 6062 C CA . TRP B 1 349 ? 7.670 43.082 44.514 1.00 21.93 350 TRP B CA 1
ATOM 6063 C C . TRP B 1 349 ? 7.549 43.575 43.065 1.00 22.21 350 TRP B C 1
ATOM 6064 O O . TRP B 1 349 ? 8.178 43.018 42.156 1.00 21.39 350 TRP B O 1
ATOM 6075 N N . GLN B 1 350 ? 6.698 44.585 42.880 1.00 22.66 351 GLN B N 1
ATOM 6076 C CA . GLN B 1 350 ? 6.478 45.251 41.609 1.00 23.44 351 GLN B CA 1
ATOM 6077 C C . GLN B 1 350 ? 6.962 46.680 41.743 1.00 23.16 351 GLN B C 1
ATOM 6078 O O . GLN B 1 350 ? 7.064 47.198 42.864 1.00 22.96 351 GLN B O 1
ATOM 6084 N N . SER B 1 351 ? 7.239 47.330 40.615 1.00 23.59 352 SER B N 1
ATOM 6085 C CA . SER B 1 351 ? 7.606 48.749 40.649 1.00 24.21 352 SER B CA 1
ATOM 6086 C C . SER B 1 351 ? 6.499 49.614 41.238 1.00 25.10 352 SER B C 1
ATOM 6087 O O . SER B 1 351 ? 6.791 50.531 42.017 1.00 25.11 352 SER B O 1
ATOM 6090 N N . ASP B 1 352 ? 5.241 49.311 40.894 1.00 25.97 353 ASP B N 1
ATOM 6091 C CA . ASP B 1 352 ? 4.115 50.098 41.396 1.00 27.57 353 ASP B CA 1
ATOM 6092 C C . ASP B 1 352 ? 3.916 50.012 42.920 1.00 27.57 353 ASP B C 1
ATOM 6093 O O . ASP B 1 352 ? 3.254 50.859 43.489 1.00 28.59 353 ASP B O 1
ATOM 6098 N N . ASP B 1 353 ? 4.521 49.028 43.581 1.00 27.80 354 ASP B N 1
ATOM 6099 C CA . ASP B 1 353 ? 4.457 48.938 45.057 1.00 28.31 354 ASP B CA 1
ATOM 6100 C C . ASP B 1 353 ? 5.472 49.839 45.754 1.00 27.85 354 ASP B C 1
ATOM 6101 O O . ASP B 1 353 ? 5.347 50.099 46.953 1.00 28.36 354 ASP B O 1
ATOM 6106 N N . LEU B 1 354 ? 6.494 50.296 45.036 1.00 26.92 355 LEU B N 1
ATOM 6107 C CA . LEU B 1 354 ? 7.534 51.090 45.707 1.00 26.74 355 LEU B CA 1
ATOM 6108 C C . LEU B 1 354 ? 7.714 52.488 45.159 1.00 26.38 355 LEU B C 1
ATOM 6109 O O . LEU B 1 354 ? 8.722 53.139 45.446 1.00 26.55 355 LEU B O 1
ATOM 6114 N N . GLU B 1 355 ? 6.721 52.944 44.393 1.00 26.13 356 GLU B N 1
ATOM 6115 C CA . GLU B 1 355 ? 6.630 54.328 43.936 1.00 25.70 356 GLU B CA 1
ATOM 6116 C C . GLU B 1 355 ? 6.805 55.287 45.113 1.00 25.55 356 GLU B C 1
ATOM 6117 O O . GLU B 1 355 ? 7.564 56.248 45.040 1.00 25.56 356 GLU B O 1
ATOM 6123 N N . ASP B 1 356 ? 6.119 55.005 46.208 1.00 25.74 357 ASP B N 1
ATOM 6124 C CA . ASP B 1 356 ? 6.294 55.769 47.427 1.00 25.83 357 ASP B CA 1
ATOM 6125 C C . ASP B 1 356 ? 7.289 55.073 48.347 1.00 25.43 357 ASP B C 1
ATOM 6126 O O . ASP B 1 356 ? 6.962 54.083 49.001 1.00 24.89 357 ASP B O 1
ATOM 6131 N N . TRP B 1 357 ? 8.494 55.638 48.406 1.00 25.03 358 TRP B N 1
ATOM 6132 C CA . TRP B 1 357 ? 9.637 55.044 49.082 1.00 24.60 358 TRP B CA 1
ATOM 6133 C C . TRP B 1 357 ? 9.477 54.959 50.610 1.00 25.70 358 TRP B C 1
ATOM 6134 O O . TRP B 1 357 ? 10.131 54.135 51.263 1.00 25.65 358 TRP B O 1
ATOM 6145 N N . GLU B 1 358 ? 8.623 55.806 51.176 1.00 26.09 359 GLU B N 1
ATOM 6146 C CA . GLU B 1 358 ? 8.379 55.781 52.622 1.00 27.28 359 GLU B CA 1
ATOM 6147 C C . GLU B 1 358 ? 7.721 54.473 53.031 1.00 27.24 359 GLU B C 1
ATOM 6148 O O . GLU B 1 358 ? 7.704 54.105 54.203 1.00 27.95 359 GLU B O 1
ATOM 6154 N N . THR B 1 359 ? 7.198 53.756 52.044 1.00 26.59 360 THR B N 1
ATOM 6155 C CA . THR B 1 359 ? 6.554 52.486 52.302 1.00 26.36 360 THR B CA 1
ATOM 6156 C C . THR B 1 359 ? 7.605 51.462 52.749 1.00 25.05 360 THR B C 1
ATOM 6157 O O . THR B 1 359 ? 7.280 50.474 53.398 1.00 25.14 360 THR B O 1
ATOM 6161 N N . LEU B 1 360 ? 8.871 51.732 52.425 1.00 23.44 361 LEU B N 1
ATOM 6162 C CA . LEU B 1 360 ? 9.971 50.895 52.895 1.00 22.69 361 LEU B CA 1
ATOM 6163 C C . LEU B 1 360 ? 10.602 51.390 54.216 1.00 22.89 361 LEU B C 1
ATOM 6164 O O . LEU B 1 360 ? 11.493 50.734 54.757 1.00 23.28 361 LEU B O 1
ATOM 6169 N N . GLY B 1 361 ? 10.131 52.522 54.737 1.00 22.67 362 GLY B N 1
ATOM 6170 C CA . GLY B 1 361 ? 10.522 52.974 56.084 1.00 23.40 362 GLY B CA 1
ATOM 6171 C C . GLY B 1 361 ? 11.637 54.008 56.174 1.00 23.31 362 GLY B C 1
ATOM 6172 O O . GLY B 1 361 ? 12.277 54.156 57.223 1.00 23.88 362 GLY B O 1
ATOM 6173 N N . PHE B 1 362 ? 11.863 54.747 55.091 1.00 22.57 363 PHE B N 1
ATOM 6174 C CA . PHE B 1 362 ? 12.948 55.725 55.053 1.00 22.45 363 PHE B CA 1
ATOM 6175 C C . PHE B 1 362 ? 12.544 56.941 54.253 1.00 22.77 363 PHE B C 1
ATOM 6176 O O . PHE B 1 362 ? 11.556 56.913 53.518 1.00 22.86 363 PHE B O 1
ATOM 6184 N N . SER B 1 363 ? 13.323 58.007 54.406 1.00 23.28 364 SER B N 1
ATOM 6185 C CA . SER B 1 363 ? 13.164 59.205 53.610 1.00 23.48 364 SER B CA 1
ATOM 6186 C C . SER B 1 363 ? 14.522 59.888 53.435 1.00 22.94 364 SER B C 1
ATOM 6187 O O . SER B 1 363 ? 15.560 59.297 53.717 1.00 22.14 364 SER B O 1
ATOM 6190 N N . TYR B 1 364 ? 14.512 61.123 52.950 1.00 22.90 365 TYR B N 1
ATOM 6191 C CA . TYR B 1 364 ? 15.740 61.868 52.752 1.00 23.14 365 TYR B CA 1
ATOM 6192 C C . TYR B 1 364 ? 15.602 63.256 53.380 1.00 23.93 365 TYR B C 1
ATOM 6193 O O . TYR B 1 364 ? 14.494 63.808 53.410 1.00 24.59 365 TYR B O 1
ATOM 6202 N N . PRO B 1 365 ? 16.719 63.826 53.876 1.00 23.87 366 PRO B N 1
ATOM 6203 C CA . PRO B 1 365 ? 16.651 65.119 54.564 1.00 24.97 366 PRO B CA 1
ATOM 6204 C C . PRO B 1 365 ? 16.045 66.193 53.673 1.00 24.97 366 PRO B C 1
ATOM 6205 O O . PRO B 1 365 ? 15.378 67.094 54.167 1.00 25.51 366 PRO B O 1
ATOM 6209 N N . ASP B 1 366 ? 16.273 66.070 52.367 1.00 24.62 367 ASP B N 1
ATOM 6210 C CA . ASP B 1 366 ? 15.719 66.981 51.374 1.00 24.93 367 ASP B CA 1
ATOM 6211 C C . ASP B 1 366 ? 14.208 67.176 51.540 1.00 25.30 367 ASP B C 1
ATOM 6212 O O . ASP B 1 366 ? 13.691 68.257 51.282 1.00 25.97 367 ASP B O 1
ATOM 6217 N N . PHE B 1 367 ? 13.512 66.128 51.974 1.00 24.80 368 PHE B N 1
ATOM 6218 C CA . PHE B 1 367 ? 12.058 66.143 51.989 1.00 25.53 368 PHE B CA 1
ATOM 6219 C C . PHE B 1 367 ? 11.463 66.599 53.318 1.00 27.12 368 PHE B C 1
ATOM 6220 O O . PHE B 1 367 ? 10.266 66.862 53.387 1.00 27.59 368 PHE B O 1
ATOM 6228 N N . ASP B 1 368 ? 12.303 66.733 54.352 1.00 28.43 369 ASP B N 1
ATOM 6229 C CA . ASP B 1 368 ? 11.859 67.243 55.665 1.00 30.51 369 ASP B CA 1
ATOM 6230 C C . ASP B 1 368 ? 10.889 68.437 55.578 1.00 31.29 369 ASP B C 1
ATOM 6231 O O . ASP B 1 368 ? 9.800 68.386 56.148 1.00 32.06 369 ASP B O 1
ATOM 6236 N N . PRO B 1 369 ? 11.284 69.521 54.876 1.00 31.34 370 PRO B N 1
ATOM 6237 C CA . PRO B 1 369 ? 10.444 70.719 54.917 1.00 32.36 370 PRO B CA 1
ATOM 6238 C C . PRO B 1 369 ? 9.123 70.621 54.147 1.00 32.34 370 PRO B C 1
ATOM 6239 O O . PRO B 1 369 ? 8.334 71.570 54.193 1.00 33.72 370 PRO B O 1
ATOM 6243 N N . VAL B 1 370 ? 8.875 69.510 53.454 1.00 35.28 371 VAL B N 1
ATOM 6244 C CA . VAL B 1 370 ? 7.660 69.399 52.656 1.00 32.74 371 VAL B CA 1
ATOM 6245 C C . VAL B 1 370 ? 6.703 68.285 53.083 1.00 31.80 371 VAL B C 1
ATOM 6246 O O . VAL B 1 370 ? 5.782 67.939 52.338 1.00 30.47 371 VAL B O 1
ATOM 6250 N N . LYS B 1 371 ? 6.906 67.731 54.274 1.00 33.27 372 LYS B N 1
ATOM 6251 C CA . LYS B 1 371 ? 6.011 66.688 54.789 1.00 32.94 372 LYS B CA 1
ATOM 6252 C C . LYS B 1 371 ? 4.543 67.148 54.816 1.00 31.50 372 LYS B C 1
ATOM 6253 O O . LYS B 1 371 ? 4.219 68.148 55.449 1.00 32.39 372 LYS B O 1
ATOM 6259 N N . GLY B 1 372 ? 3.678 66.417 54.111 1.00 29.57 373 GLY B N 1
ATOM 6260 C CA . GLY B 1 372 ? 2.238 66.717 54.054 1.00 28.40 373 GLY B CA 1
ATOM 6261 C C . GLY B 1 372 ? 1.780 67.760 53.038 1.00 27.85 373 GLY B C 1
ATOM 6262 O O . GLY B 1 372 ? 0.593 68.075 52.965 1.00 28.60 373 GLY B O 1
ATOM 6263 N N . LYS B 1 373 ? 2.702 68.311 52.256 1.00 27.39 374 LYS B N 1
ATOM 6264 C CA . LYS B 1 373 ? 2.335 69.268 51.198 1.00 26.82 374 LYS B CA 1
ATOM 6265 C C . LYS B 1 373 ? 1.767 68.579 49.969 1.00 25.79 374 LYS B C 1
ATOM 6266 O O . LYS B 1 373 ? 1.984 67.382 49.763 1.00 25.19 374 LYS B O 1
ATOM 6272 N N . SER B 1 374 ? 1.037 69.338 49.153 1.00 26.06 375 SER B N 1
ATOM 6273 C CA . SER B 1 374 ? 0.454 68.800 47.926 1.00 25.47 375 SER B CA 1
ATOM 6274 C C . SER B 1 374 ? 1.559 68.473 46.933 1.00 25.29 375 SER B C 1
ATOM 6275 O O . SER B 1 374 ? 2.656 69.017 47.032 1.00 24.38 375 SER B O 1
ATOM 6278 N N . LYS B 1 375 ? 1.269 67.575 45.990 1.00 26.32 376 LYS B N 1
ATOM 6279 C CA . LYS B 1 375 ? 2.228 67.214 44.964 1.00 27.05 376 LYS B CA 1
ATOM 6280 C C . LYS B 1 375 ? 2.759 68.452 44.245 1.00 27.71 376 LYS B C 1
ATOM 6281 O O . LYS B 1 375 ? 3.950 68.527 43.946 1.00 27.42 376 LYS B O 1
ATOM 6287 N N . GLU B 1 376 ? 1.890 69.418 43.973 1.00 29.26 377 GLU B N 1
ATOM 6288 C CA . GLU B 1 376 ? 2.322 70.623 43.267 1.00 31.27 377 GLU B CA 1
ATOM 6289 C C . GLU B 1 376 ? 3.191 71.506 44.174 1.00 30.65 377 GLU B C 1
ATOM 6290 O O . GLU B 1 376 ? 4.182 72.072 43.709 1.00 31.31 377 GLU B O 1
ATOM 6296 N N . GLU B 1 377 ? 2.844 71.605 45.458 1.00 29.98 378 GLU B N 1
ATOM 6297 C CA . GLU B 1 377 ? 3.680 72.352 46.411 1.00 30.41 378 GLU B CA 1
ATOM 6298 C C . GLU B 1 377 ? 5.086 71.738 46.578 1.00 29.30 378 GLU B C 1
ATOM 6299 O O . GLU B 1 377 ? 6.066 72.462 46.704 1.00 30.39 378 GLU B O 1
ATOM 6305 N N . LYS B 1 378 ? 5.182 70.411 46.578 1.00 27.87 379 LYS B N 1
ATOM 6306 C CA . LYS B 1 378 ? 6.480 69.729 46.708 1.00 27.08 379 LYS B CA 1
ATOM 6307 C C . LYS B 1 378 ? 7.302 69.883 45.439 1.00 26.79 379 LYS B C 1
ATOM 6308 O O . LYS B 1 378 ? 8.522 70.070 45.496 1.00 26.67 379 LYS B O 1
ATOM 6314 N N . SER B 1 379 ? 6.627 69.801 44.298 1.00 26.53 380 SER B N 1
ATOM 6315 C CA . SER B 1 379 ? 7.290 69.951 43.017 1.00 27.40 380 SER B CA 1
ATOM 6316 C C . SER B 1 379 ? 7.994 71.298 42.907 1.00 28.34 380 SER B C 1
ATOM 6317 O O . SER B 1 379 ? 9.174 71.360 42.564 1.00 28.71 380 SER B O 1
ATOM 6320 N N . VAL B 1 380 ? 7.261 72.367 43.212 1.00 29.02 381 VAL B N 1
ATOM 6321 C CA . VAL B 1 380 ? 7.770 73.728 43.108 1.00 30.36 381 VAL B CA 1
ATOM 6322 C C . VAL B 1 380 ? 8.905 73.905 44.106 1.00 30.77 381 VAL B C 1
ATOM 6323 O O . VAL B 1 380 ? 9.936 74.504 43.780 1.00 31.55 381 VAL B O 1
ATOM 6327 N N . TYR B 1 381 ? 8.715 73.363 45.311 1.00 30.19 382 TYR B N 1
ATOM 6328 C CA . TYR B 1 381 ? 9.696 73.520 46.378 1.00 31.45 382 TYR B CA 1
ATOM 6329 C C . TYR B 1 381 ? 11.010 72.817 46.061 1.00 31.29 382 TYR B C 1
ATOM 6330 O O . TYR B 1 381 ? 12.072 73.423 46.142 1.00 33.17 382 TYR B O 1
ATOM 6339 N N . ILE B 1 382 ? 10.930 71.533 45.731 1.00 30.47 383 ILE B N 1
ATOM 6340 C CA . ILE B 1 382 ? 12.111 70.720 45.443 1.00 31.01 383 ILE B CA 1
ATOM 6341 C C . ILE B 1 382 ? 12.834 71.167 44.175 1.00 32.14 383 ILE B C 1
ATOM 6342 O O . ILE B 1 382 ? 14.046 71.050 44.094 1.00 33.64 383 ILE B O 1
ATOM 6347 N N . ASN B 1 383 ? 12.101 71.704 43.203 1.00 31.97 384 ASN B N 1
ATOM 6348 C CA . ASN B 1 383 ? 12.730 72.300 42.028 1.00 33.59 384 ASN B CA 1
ATOM 6349 C C . ASN B 1 383 ? 13.596 73.524 42.380 1.00 35.15 384 ASN B C 1
ATOM 6350 O O . ASN B 1 383 ? 14.648 73.760 41.772 1.00 36.16 384 ASN B O 1
ATOM 6355 N N . ASP B 1 384 ? 13.136 74.307 43.353 1.00 35.69 385 ASP B N 1
ATOM 6356 C CA . ASP B 1 384 ? 13.899 75.441 43.863 1.00 37.98 385 ASP B CA 1
ATOM 6357 C C . ASP B 1 384 ? 15.098 74.965 44.675 1.00 38.81 385 ASP B C 1
ATOM 6358 O O . ASP B 1 384 ? 16.193 75.504 44.544 1.00 40.82 385 ASP B O 1
ATOM 6363 N N . TRP B 1 385 ? 14.885 73.944 45.501 1.00 37.54 386 TRP B N 1
ATOM 6364 C CA . TRP B 1 385 ? 15.940 73.390 46.341 1.00 38.96 386 TRP B CA 1
ATOM 6365 C C . TRP B 1 385 ? 17.065 72.804 45.490 1.00 39.91 386 TRP B C 1
ATOM 6366 O O . TRP B 1 385 ? 18.244 72.945 45.816 1.00 42.49 386 TRP B O 1
ATOM 6377 N N . VAL B 1 386 ? 16.684 72.170 44.388 1.00 38.03 387 VAL B N 1
ATOM 6378 C CA . VAL B 1 386 ? 17.621 71.642 43.410 1.00 39.13 387 VAL B CA 1
ATOM 6379 C C . VAL B 1 386 ? 18.456 72.764 42.769 1.00 41.25 387 VAL B C 1
ATOM 6380 O O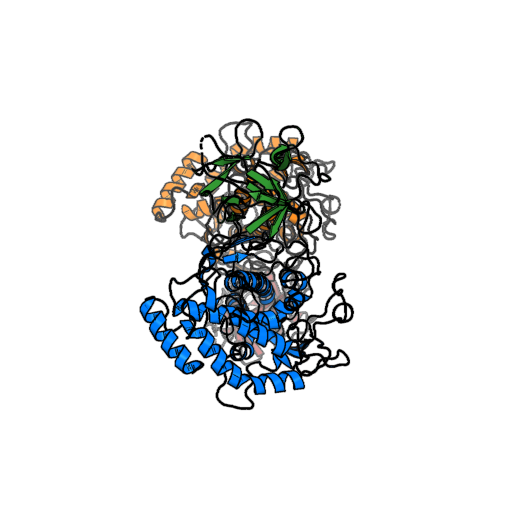 . VAL B 1 386 ? 19.685 72.651 42.691 1.00 43.76 387 VAL B O 1
ATOM 6384 N N . HIS B 1 387 ? 17.797 73.840 42.330 1.00 40.64 388 HIS B N 1
ATOM 6385 C CA . HIS B 1 387 ? 18.488 74.988 41.723 1.00 42.69 388 HIS B CA 1
ATOM 6386 C C . HIS B 1 387 ? 19.513 75.621 42.663 1.00 45.65 388 HIS B C 1
ATOM 6387 O O . HIS B 1 387 ? 20.632 75.892 42.251 1.00 48.20 388 HIS B O 1
ATOM 6394 N N . LYS B 1 388 ? 19.134 75.830 43.922 1.00 46.16 389 LYS B N 1
ATOM 6395 C CA . LYS B 1 388 ? 20.045 76.368 44.942 1.00 50.16 389 LYS B CA 1
ATOM 6396 C C . LYS B 1 388 ? 21.187 75.416 45.341 1.00 52.58 389 LYS B C 1
ATOM 6397 O O . LYS B 1 388 ? 22.183 75.865 45.907 1.00 56.77 389 LYS B O 1
ATOM 6403 N N . HIS B 1 389 ? 21.046 74.120 45.041 1.00 50.98 390 HIS B N 1
ATOM 6404 C CA . HIS B 1 389 ? 22.010 73.087 45.469 1.00 53.46 390 HIS B CA 1
ATOM 6405 C C . HIS B 1 389 ? 22.864 72.454 44.344 1.00 54.29 390 HIS B C 1
ATOM 6406 O O . HIS B 1 389 ? 23.920 71.898 44.611 1.00 57.56 390 HIS B O 1
ATOM 6413 N N . TYR B 1 390 ? 22.403 72.522 43.097 1.00 52.25 391 TYR B N 1
ATOM 6414 C CA . TYR B 1 390 ? 23.122 71.908 41.968 1.00 53.53 391 TYR B CA 1
ATOM 6415 C C . TYR B 1 390 ? 23.221 72.813 40.723 1.00 53.36 391 TYR B C 1
ATOM 6416 O O . TYR B 1 390 ? 24.035 72.559 39.833 1.00 55.21 391 TYR B O 1
ATOM 6425 N N . GLY B 1 391 ? 22.393 73.856 40.672 1.00 51.70 392 GLY B N 1
ATOM 6426 C CA . GLY B 1 391 ? 22.150 74.635 39.448 1.00 51.42 392 GLY B CA 1
ATOM 6427 C C . GLY B 1 391 ? 23.220 75.626 39.071 1.00 54.45 392 GLY B C 1
ATOM 6428 O O . GLY B 1 391 ? 24.363 75.237 38.864 1.00 57.30 392 GLY B O 1
ATOM 6429 N N . LEU C 2 9 ? -3.771 44.763 113.620 1.00 60.89 9 LEU C N 1
ATOM 6430 C CA . LEU C 2 9 ? -2.876 43.701 113.061 1.00 58.37 9 LEU C CA 1
ATOM 6431 C C . LEU C 2 9 ? -1.520 44.299 112.627 1.00 55.67 9 LEU C C 1
ATOM 6432 O O . LEU C 2 9 ? -1.143 44.228 111.447 1.00 55.80 9 LEU C O 1
ATOM 6437 N N . ASP C 2 10 ? -0.793 44.872 113.593 1.00 53.20 10 ASP C N 1
ATOM 6438 C CA . ASP C 2 10 ? 0.400 45.685 113.313 1.00 50.38 10 ASP C CA 1
ATOM 6439 C C . ASP C 2 10 ? 1.718 44.909 113.254 1.00 46.46 10 ASP C C 1
ATOM 6440 O O . ASP C 2 10 ? 1.896 43.904 113.954 1.00 45.62 10 ASP C O 1
ATOM 6445 N N . LEU C 2 11 ? 2.636 45.394 112.416 1.00 43.74 11 LEU C N 1
ATOM 6446 C CA . LEU C 2 11 ? 3.867 44.674 112.092 1.00 40.12 11 LEU C CA 1
ATOM 6447 C C . LEU C 2 11 ? 4.867 44.611 113.260 1.00 37.41 11 LEU C C 1
ATOM 6448 O O . LEU C 2 11 ? 5.081 45.604 113.960 1.00 37.28 11 LEU C O 1
ATOM 6453 N N . PRO C 2 12 ? 5.471 43.427 113.472 1.00 35.18 12 PRO C N 1
ATOM 6454 C CA . PRO C 2 12 ? 6.394 43.201 114.568 1.00 33.13 12 PRO C CA 1
ATOM 6455 C C . PRO C 2 12 ? 7.707 43.940 114.384 1.00 31.35 12 PRO C C 1
ATOM 6456 O O . PRO C 2 12 ? 8.370 44.260 115.369 1.00 30.44 12 PRO C O 1
ATOM 6460 N N . GLY C 2 13 ? 8.072 44.206 113.133 1.00 30.70 13 GLY C N 1
ATOM 6461 C CA . GLY C 2 13 ? 9.383 44.739 112.822 1.00 29.37 13 GLY C CA 1
ATOM 6462 C C . GLY C 2 13 ? 10.418 43.639 112.977 1.00 28.40 13 GLY C C 1
ATOM 6463 O O . GLY C 2 13 ? 10.060 42.456 113.075 1.00 28.34 13 GLY C O 1
ATOM 6464 N N . THR C 2 14 ? 11.693 44.028 113.006 1.00 27.43 14 THR C N 1
ATOM 6465 C CA . THR C 2 14 ? 12.791 43.068 113.157 1.00 27.11 14 THR C CA 1
ATOM 6466 C C . THR C 2 14 ? 13.828 43.485 114.198 1.00 25.94 14 THR C C 1
ATOM 6467 O O . THR C 2 14 ? 14.048 44.667 114.437 1.00 26.20 14 THR C O 1
ATOM 6471 N N . ARG C 2 15 ? 14.450 42.489 114.814 1.00 25.35 15 ARG C N 1
ATOM 6472 C CA . ARG C 2 15 ? 15.657 42.687 115.591 1.00 24.63 15 ARG C CA 1
ATOM 6473 C C . ARG C 2 15 ? 16.884 42.731 114.690 1.00 24.62 15 ARG C C 1
ATOM 6474 O O . ARG C 2 15 ? 16.984 41.981 113.710 1.00 25.32 15 ARG C O 1
ATOM 6482 N N . ILE C 2 16 ? 17.817 43.605 115.043 1.00 24.16 16 ILE C N 1
ATOM 6483 C CA . ILE C 2 16 ? 19.120 43.670 114.394 1.00 24.85 16 ILE C CA 1
ATOM 6484 C C . ILE C 2 16 ? 20.172 43.148 115.376 1.00 25.23 16 ILE C C 1
ATOM 6485 O O . ILE C 2 16 ? 20.384 43.714 116.451 1.00 24.09 16 ILE C O 1
ATOM 6490 N N . LEU C 2 17 ? 20.825 42.055 114.993 1.00 27.10 17 LEU C N 1
ATOM 6491 C CA . LEU C 2 17 ? 21.678 41.314 115.915 1.00 28.03 17 LEU C CA 1
ATOM 6492 C C . LEU C 2 17 ? 23.117 41.266 115.459 1.00 29.45 17 LEU C C 1
ATOM 6493 O O . LEU C 2 17 ? 23.407 41.255 114.262 1.00 30.32 17 LEU C O 1
ATOM 6498 N N . ASN C 2 18 ? 24.008 41.260 116.443 1.00 30.30 18 ASN C N 1
ATOM 6499 C CA . ASN C 2 18 ? 25.421 41.000 116.247 1.00 32.09 18 ASN C CA 1
ATOM 6500 C C . ASN C 2 18 ? 25.824 40.012 117.342 1.00 33.73 18 ASN C C 1
ATOM 6501 O O . ASN C 2 18 ? 25.817 40.339 118.553 1.00 33.27 18 ASN C O 1
ATOM 6506 N N . GLY C 2 19 ? 26.131 38.790 116.906 1.00 35.81 19 GLY C N 1
ATOM 6507 C CA . GLY C 2 19 ? 26.209 37.643 117.797 1.00 37.23 19 GLY C CA 1
ATOM 6508 C C . GLY C 2 19 ? 24.884 37.471 118.519 1.00 36.01 19 GLY C C 1
ATOM 6509 O O . GLY C 2 19 ? 23.825 37.411 117.901 1.00 35.52 19 GLY C O 1
ATOM 6510 N N . ALA C 2 20 ? 24.953 37.420 119.842 1.00 36.13 20 ALA C N 1
ATOM 6511 C CA . ALA C 2 20 ? 23.779 37.254 120.682 1.00 34.68 20 ALA C CA 1
ATOM 6512 C C . ALA C 2 20 ? 23.149 38.595 121.040 1.00 32.16 20 ALA C C 1
ATOM 6513 O O . ALA C 2 20 ? 22.045 38.618 121.585 1.00 32.12 20 ALA C O 1
ATOM 6515 N N . ASN C 2 21 ? 23.842 39.699 120.740 1.00 30.27 21 ASN C N 1
ATOM 6516 C CA . ASN C 2 21 ? 23.374 41.043 121.088 1.00 28.08 21 ASN C CA 1
ATOM 6517 C C . ASN C 2 21 ? 22.404 41.630 120.075 1.00 26.67 21 ASN C C 1
ATOM 6518 O O . ASN C 2 21 ? 22.452 41.301 118.889 1.00 26.70 21 ASN C O 1
ATOM 6523 N N . TRP C 2 22 ? 21.526 42.513 120.530 1.00 25.38 22 TRP C N 1
ATOM 6524 C CA . TRP C 2 22 ? 20.657 43.206 119.586 1.00 24.38 22 TRP C CA 1
ATOM 6525 C C . TRP C 2 22 ? 20.729 44.725 119.725 1.00 23.89 22 TRP C C 1
ATOM 6526 O O . TRP C 2 22 ? 21.002 45.252 120.814 1.00 23.66 22 TRP C O 1
ATOM 6537 N N . ALA C 2 23 ? 20.495 45.399 118.598 1.00 23.83 23 ALA C N 1
ATOM 6538 C CA . ALA C 2 23 ? 20.388 46.864 118.494 1.00 23.79 23 ALA C CA 1
ATOM 6539 C C . ALA C 2 23 ? 19.195 47.473 119.238 1.00 23.96 23 ALA C C 1
ATOM 6540 O O . ALA C 2 23 ? 18.040 47.122 118.999 1.00 23.76 23 ALA C O 1
ATOM 6542 N N . ASN C 2 24 ? 19.506 48.415 120.119 1.00 25.03 24 ASN C N 1
ATOM 6543 C CA . ASN C 2 24 ? 18.515 49.235 120.804 1.00 26.12 24 ASN C CA 1
ATOM 6544 C C . ASN C 2 24 ? 18.698 50.753 120.528 1.00 27.31 24 ASN C C 1
ATOM 6545 O O . ASN C 2 24 ? 19.795 51.226 120.195 1.00 27.13 24 ASN C O 1
ATOM 6550 N N . ASN C 2 25 ? 17.614 51.509 120.656 1.00 28.61 25 ASN C N 1
ATOM 6551 C CA . ASN C 2 25 ? 17.696 52.964 120.588 1.00 30.35 25 ASN C CA 1
ATOM 6552 C C . ASN C 2 25 ? 16.639 53.640 121.450 1.00 32.29 25 ASN C C 1
ATOM 6553 O O . ASN C 2 25 ? 15.495 53.190 121.481 1.00 32.62 25 ASN C O 1
ATOM 6558 N N . SER C 2 26 ? 17.043 54.708 122.142 1.00 34.32 26 SER C N 1
ATOM 6559 C CA . SER C 2 26 ? 16.149 55.557 122.958 1.00 37.40 26 SER C CA 1
ATOM 6560 C C . SER C 2 26 ? 16.043 57.002 122.427 1.00 39.78 26 SER C C 1
ATOM 6561 O O . SER C 2 26 ? 16.940 57.488 121.724 1.00 39.43 26 SER C O 1
ATOM 6564 N N . ALA C 2 27 ? 14.959 57.683 122.807 1.00 42.46 27 ALA C N 1
ATOM 6565 C CA . ALA C 2 27 ? 14.642 59.027 122.316 1.00 45.59 27 ALA C CA 1
ATOM 6566 C C . ALA C 2 27 ? 15.560 60.148 122.837 1.00 47.82 27 ALA C C 1
ATOM 6567 O O . ALA C 2 27 ? 16.102 60.057 123.947 1.00 47.60 27 ALA C O 1
ATOM 6569 N N . THR C 2 28 ? 15.705 61.182 121.992 1.00 50.04 28 THR C N 1
ATOM 6570 C CA . THR C 2 28 ? 16.449 62.456 122.203 1.00 53.04 28 THR C CA 1
ATOM 6571 C C . THR C 2 28 ? 17.615 62.611 121.204 1.00 52.35 28 THR C C 1
ATOM 6572 O O . THR C 2 28 ? 17.620 63.504 120.348 1.00 54.35 28 THR C O 1
ATOM 6576 N N . SER C 2 35 ? 22.840 66.099 119.011 1.00 57.02 35 SER C N 1
ATOM 6577 C CA . SER C 2 35 ? 21.703 65.777 118.158 1.00 56.77 35 SER C CA 1
ATOM 6578 C C . SER C 2 35 ? 21.818 64.366 117.551 1.00 53.02 35 SER C C 1
ATOM 6579 O O . SER C 2 35 ? 22.523 64.157 116.547 1.00 52.62 35 SER C O 1
ATOM 6582 N N . GLY C 2 36 ? 21.104 63.416 118.162 1.00 50.31 36 GLY C N 1
ATOM 6583 C CA . GLY C 2 36 ? 21.134 62.008 117.764 1.00 46.09 36 GLY C CA 1
ATOM 6584 C C . GLY C 2 36 ? 21.531 61.132 118.943 1.00 43.60 36 GLY C C 1
ATOM 6585 O O . GLY C 2 36 ? 22.431 61.486 119.706 1.00 44.01 36 GLY C O 1
ATOM 6586 N N . THR C 2 37 ? 20.855 60.000 119.110 1.00 40.76 37 THR C N 1
ATOM 6587 C CA . THR C 2 37 ? 21.152 59.112 120.228 1.00 38.54 37 THR C CA 1
ATOM 6588 C C . THR C 2 37 ? 21.827 57.847 119.751 1.00 35.94 37 THR C C 1
ATOM 6589 O O . THR C 2 37 ? 21.658 57.441 118.602 1.00 34.89 37 THR C O 1
ATOM 6593 N N . LEU C 2 38 ? 22.571 57.219 120.659 1.00 34.68 38 LEU C N 1
ATOM 6594 C CA . LEU C 2 38 ? 23.388 56.060 120.343 1.00 32.84 38 LEU C CA 1
ATOM 6595 C C . LEU C 2 38 ? 22.537 54.819 120.082 1.00 31.63 38 LEU C C 1
ATOM 6596 O O . LEU C 2 38 ? 21.510 54.601 120.734 1.00 31.44 38 LEU C O 1
ATOM 6601 N N . ILE C 2 39 ? 22.969 54.023 119.108 1.00 30.51 39 ILE C N 1
ATOM 6602 C CA . ILE C 2 39 ? 22.379 52.714 118.867 1.00 29.15 39 ILE C CA 1
ATOM 6603 C C . ILE C 2 39 ? 23.235 51.689 119.602 1.00 28.85 39 ILE C C 1
ATOM 6604 O O . ILE C 2 39 ? 24.344 51.359 119.157 1.00 29.10 39 ILE C O 1
ATOM 6609 N N . ILE C 2 40 ? 22.709 51.216 120.733 1.00 30.91 40 ILE C N 1
ATOM 6610 C CA . ILE C 2 40 ? 23.418 50.349 121.666 1.00 31.54 40 ILE C CA 1
ATOM 6611 C C . ILE C 2 40 ? 23.125 48.866 121.404 1.00 31.04 40 ILE C C 1
ATOM 6612 O O . ILE C 2 40 ? 21.964 48.426 121.424 1.00 30.59 40 ILE C O 1
ATOM 6617 N N . PHE C 2 41 ? 24.187 48.103 121.156 1.00 31.49 41 PHE C N 1
ATOM 6618 C CA . PHE C 2 41 ? 24.098 46.652 120.990 1.00 31.06 41 PHE C CA 1
ATOM 6619 C C . PHE C 2 41 ? 24.422 45.958 122.297 1.00 31.88 41 PHE C C 1
ATOM 6620 O O . PHE C 2 41 ? 25.555 46.003 122.756 1.00 33.35 41 PHE C O 1
ATOM 6628 N N . ASP C 2 42 ? 23.413 45.333 122.888 1.00 31.62 42 ASP C N 1
ATOM 6629 C CA . ASP C 2 42 ? 23.557 44.574 124.118 1.00 33.48 42 ASP C CA 1
ATOM 6630 C C . ASP C 2 42 ? 22.362 43.632 124.261 1.00 32.85 42 ASP C C 1
ATOM 6631 O O . ASP C 2 42 ? 21.678 43.327 123.278 1.00 31.57 42 ASP C O 1
ATOM 6636 N N . GLN C 2 43 ? 22.113 43.177 125.485 1.00 33.94 43 GLN C N 1
ATOM 6637 C CA . GLN C 2 43 ? 21.042 42.234 125.740 1.00 33.85 43 GLN C CA 1
ATOM 6638 C C . GLN C 2 43 ? 20.053 42.710 126.793 1.00 34.41 43 GLN C C 1
ATOM 6639 O O . GLN C 2 43 ? 19.467 41.905 127.504 1.00 35.05 43 GLN C O 1
ATOM 6645 N N . SER C 2 44 ? 19.869 44.028 126.862 1.00 34.78 44 SER C N 1
ATOM 6646 C CA . SER C 2 44 ? 18.891 44.663 127.745 1.00 35.32 44 SER C CA 1
ATOM 6647 C C . SER C 2 44 ? 18.089 45.755 127.015 1.00 34.66 44 SER C C 1
ATOM 6648 O O . SER C 2 44 ? 18.629 46.805 126.623 1.00 34.93 44 SER C O 1
ATOM 6651 N N . THR C 2 45 ? 16.801 45.487 126.819 1.00 33.92 45 THR C N 1
ATOM 6652 C CA . THR C 2 45 ? 15.922 46.392 126.082 1.00 32.83 45 THR C CA 1
ATOM 6653 C C . THR C 2 45 ? 15.467 47.502 127.017 1.00 33.68 45 THR C C 1
ATOM 6654 O O . THR C 2 45 ? 14.855 47.221 128.042 1.00 34.61 45 THR C O 1
ATOM 6658 N N . PRO C 2 46 ? 15.758 48.768 126.663 1.00 33.71 46 PRO C N 1
ATOM 6659 C CA . PRO C 2 46 ? 15.484 49.896 127.567 1.00 34.90 46 PRO C CA 1
ATOM 6660 C C . PRO C 2 46 ? 14.011 50.324 127.637 1.00 35.36 46 PRO C C 1
ATOM 6661 O O . PRO C 2 46 ? 13.562 50.811 128.672 1.00 37.12 46 PRO C O 1
ATOM 6665 N N . GLY C 2 47 ? 13.273 50.160 126.548 1.00 34.33 47 GLY C N 1
ATOM 6666 C CA . GLY C 2 47 ? 11.850 50.506 126.527 1.00 34.41 47 GLY C CA 1
ATOM 6667 C C . GLY C 2 47 ? 11.115 49.722 125.458 1.00 33.24 47 GLY C C 1
ATOM 6668 O O . GLY C 2 47 ? 11.736 49.116 124.583 1.00 32.16 47 GLY C O 1
ATOM 6669 N N . GLN C 2 48 ? 9.788 49.745 125.533 1.00 33.70 48 GLN C N 1
ATOM 6670 C CA . GLN C 2 48 ? 8.911 49.037 124.608 1.00 33.00 48 GLN C CA 1
ATOM 6671 C C . GLN C 2 48 ? 9.316 49.271 123.147 1.00 31.55 48 GLN C C 1
ATOM 6672 O O . GLN C 2 48 ? 9.443 50.414 122.712 1.00 31.42 48 GLN C O 1
ATOM 6678 N N . ASP C 2 49 ? 9.551 48.179 122.421 1.00 30.28 49 ASP C N 1
ATOM 6679 C CA . ASP C 2 49 ? 9.902 48.202 121.003 1.00 28.87 49 ASP C CA 1
ATOM 6680 C C . ASP C 2 49 ? 11.186 48.939 120.660 1.00 27.92 49 ASP C C 1
ATOM 6681 O O . ASP C 2 49 ? 11.398 49.264 119.477 1.00 27.37 49 ASP C O 1
ATOM 6686 N N . ALA C 2 50 ? 12.018 49.236 121.661 1.00 27.02 50 ALA C N 1
ATOM 6687 C CA . ALA C 2 50 ? 13.293 49.905 121.410 1.00 25.79 50 ALA C CA 1
ATOM 6688 C C . ALA C 2 50 ? 14.256 48.941 120.723 1.00 24.59 50 ALA C C 1
ATOM 6689 O O . ALA C 2 50 ? 15.341 49.306 120.296 1.00 23.33 50 ALA C O 1
ATOM 6691 N N . ASP C 2 51 ? 13.839 47.688 120.634 1.00 24.75 51 ASP C N 1
ATOM 6692 C CA . ASP C 2 51 ? 14.650 46.652 120.020 1.00 24.14 51 ASP C CA 1
ATOM 6693 C C . ASP C 2 51 ? 14.077 46.239 118.664 1.00 23.05 51 ASP C C 1
ATOM 6694 O O . ASP C 2 51 ? 14.616 45.340 118.024 1.00 22.49 51 ASP C O 1
ATOM 6699 N N . ARG C 2 52 ? 12.975 46.871 118.250 1.00 23.25 52 ARG C N 1
ATOM 6700 C CA . ARG C 2 52 ? 12.290 46.513 116.989 1.00 23.17 52 ARG C CA 1
ATOM 6701 C C . ARG C 2 52 ? 12.488 47.565 115.904 1.00 22.58 52 ARG C C 1
ATOM 6702 O O . ARG C 2 52 ? 12.350 48.764 116.165 1.00 23.26 52 ARG C O 1
ATOM 6710 N N . TRP C 2 53 ? 12.767 47.119 114.682 1.00 21.87 53 TRP C N 1
ATOM 6711 C CA . TRP C 2 53 ? 13.111 48.029 113.603 1.00 21.48 53 TRP C CA 1
ATOM 6712 C C . TRP C 2 53 ? 12.269 47.776 112.336 1.00 21.59 53 TRP C C 1
ATOM 6713 O O . TRP C 2 53 ? 12.029 46.628 111.964 1.00 21.71 53 TRP C O 1
ATOM 6724 N N . LEU C 2 54 ? 11.821 48.846 111.685 1.00 21.59 54 LEU C N 1
ATOM 6725 C CA . LEU C 2 54 ? 11.140 48.707 110.391 1.00 22.48 54 LEU C CA 1
ATOM 6726 C C . LEU C 2 54 ? 12.146 49.011 109.282 1.00 22.01 54 LEU C C 1
ATOM 6727 O O . LEU C 2 54 ? 12.663 50.129 109.187 1.00 22.09 54 LEU C O 1
ATOM 6732 N N . ILE C 2 55 ? 12.472 47.997 108.493 1.00 21.90 55 ILE C N 1
ATOM 6733 C CA . ILE C 2 55 ? 13.413 48.186 107.379 1.00 22.54 55 ILE C CA 1
ATOM 6734 C C . ILE C 2 55 ? 12.658 48.175 106.055 1.00 23.06 55 ILE C C 1
ATOM 6735 O O . ILE C 2 55 ? 12.087 47.155 105.678 1.00 23.54 55 ILE C O 1
ATOM 6740 N N . HIS C 2 56 ? 12.657 49.314 105.361 1.00 23.94 56 HIS C N 1
ATOM 6741 C CA . HIS C 2 56 ? 11.919 49.472 104.090 1.00 25.34 56 HIS C CA 1
ATOM 6742 C C . HIS C 2 56 ? 12.821 49.693 102.881 1.00 25.65 56 HIS C C 1
ATOM 6743 O O . HIS C 2 56 ? 13.874 50.310 102.997 1.00 26.24 56 HIS C O 1
ATOM 6750 N N . ASN C 2 57 ? 12.403 49.215 101.713 1.00 26.29 57 ASN C N 1
ATOM 6751 C CA . ASN C 2 57 ? 13.026 49.664 100.466 1.00 27.03 57 ASN C CA 1
ATOM 6752 C C . ASN C 2 57 ? 12.912 51.189 100.349 1.00 27.35 57 ASN C C 1
ATOM 6753 O O . ASN C 2 57 ? 11.876 51.777 100.687 1.00 27.11 57 ASN C O 1
ATOM 6758 N N . TYR C 2 58 ? 13.989 51.830 99.921 1.00 27.38 58 TYR C N 1
ATOM 6759 C CA . TYR C 2 58 ? 13.977 53.268 99.765 1.00 28.13 58 TYR C CA 1
ATOM 6760 C C . TYR C 2 58 ? 14.959 53.670 98.690 1.00 29.08 58 TYR C C 1
ATOM 6761 O O . TYR C 2 58 ? 16.159 53.471 98.843 1.00 29.35 58 TYR C O 1
ATOM 6770 N N . LEU C 2 59 ? 14.432 54.235 97.606 1.00 29.93 59 LEU C N 1
ATOM 6771 C CA . LEU C 2 59 ? 15.205 54.468 96.399 1.00 31.14 59 LEU C CA 1
ATOM 6772 C C . LEU C 2 59 ? 15.973 53.190 96.094 1.00 31.95 59 LEU C C 1
ATOM 6773 O O . LEU C 2 59 ? 15.390 52.102 96.143 1.00 32.16 59 LEU C O 1
ATOM 6778 N N . ASP C 2 60 ? 17.270 53.304 95.821 1.00 32.60 60 ASP C N 1
ATOM 6779 C CA . ASP C 2 60 ? 18.069 52.131 95.482 1.00 33.68 60 ASP C CA 1
ATOM 6780 C C . ASP C 2 60 ? 18.568 51.354 96.705 1.00 32.56 60 ASP C C 1
ATOM 6781 O O . ASP C 2 60 ? 19.304 50.381 96.549 1.00 33.39 60 ASP C O 1
ATOM 6786 N N . GLY C 2 61 ? 18.166 51.778 97.906 1.00 31.10 61 GLY C N 1
ATOM 6787 C CA . GLY C 2 61 ? 18.612 51.146 99.149 1.00 29.67 61 GLY C CA 1
ATOM 6788 C C . GLY C 2 61 ? 17.510 50.894 100.167 1.00 28.39 61 GLY C C 1
ATOM 6789 O O . GLY C 2 61 ? 16.407 50.485 99.819 1.00 28.32 61 GLY C O 1
ATOM 6790 N N . TYR C 2 62 ? 17.815 51.138 101.432 1.00 27.40 62 TYR C N 1
ATOM 6791 C CA . TYR C 2 62 ? 16.894 50.827 102.522 1.00 26.77 62 TYR C CA 1
ATOM 6792 C C . TYR C 2 62 ? 16.881 51.942 103.538 1.00 26.27 62 TYR C C 1
ATOM 6793 O O . TYR C 2 62 ? 17.857 52.690 103.638 1.00 27.04 62 TYR C O 1
ATOM 6802 N N . LYS C 2 63 ? 15.775 52.053 104.278 1.00 25.27 63 LYS C N 1
ATOM 6803 C CA . LYS C 2 63 ? 15.688 52.954 105.424 1.00 24.19 63 LYS C CA 1
ATOM 6804 C C . LYS C 2 63 ? 15.371 52.165 106.689 1.00 23.54 63 LYS C C 1
ATOM 6805 O O . LYS C 2 63 ? 14.701 51.128 106.633 1.00 23.07 63 LYS C O 1
ATOM 6811 N N . ILE C 2 64 ? 15.865 52.650 107.828 1.00 23.18 64 ILE C N 1
ATOM 6812 C CA . ILE C 2 64 ? 15.909 51.834 109.043 1.00 22.29 64 ILE C CA 1
ATOM 6813 C C . ILE C 2 64 ? 15.397 52.650 110.213 1.00 22.85 64 ILE C C 1
ATOM 6814 O O . ILE C 2 64 ? 16.099 53.544 110.709 1.00 23.55 64 ILE C O 1
ATOM 6819 N N . PHE C 2 65 ? 14.186 52.312 110.648 1.00 22.59 65 PHE C N 1
ATOM 6820 C CA . PHE C 2 65 ? 13.388 53.071 111.610 1.00 23.38 65 PHE C CA 1
ATOM 6821 C C . PHE C 2 65 ? 13.226 52.277 112.913 1.00 23.27 65 PHE C C 1
ATOM 6822 O O . PHE C 2 65 ? 12.902 51.093 112.864 1.00 23.49 65 PHE C O 1
ATOM 6830 N N . ASN C 2 66 ? 13.423 52.912 114.068 1.00 23.50 66 ASN C N 1
ATOM 6831 C CA . ASN C 2 66 ? 13.212 52.236 115.365 1.00 23.25 66 ASN C CA 1
ATOM 6832 C C . ASN C 2 66 ? 11.809 52.484 115.887 1.00 23.83 66 ASN C C 1
ATOM 6833 O O . ASN C 2 66 ? 11.415 53.624 116.085 1.00 24.47 66 ASN C O 1
ATOM 6838 N N . MET C 2 67 ? 11.054 51.411 116.098 1.00 29.43 67 MET C N 1
ATOM 6839 C CA . MET C 2 67 ? 9.643 51.506 116.500 1.00 29.85 67 MET C CA 1
ATOM 6840 C C . MET C 2 67 ? 9.454 52.030 117.918 1.00 29.90 67 MET C C 1
ATOM 6841 O O . MET C 2 67 ? 8.415 52.578 118.237 1.00 30.95 67 MET C O 1
ATOM 6846 N N . GLY C 2 68 ? 10.454 51.860 118.770 1.00 29.41 68 GLY C N 1
ATOM 6847 C CA . GLY C 2 68 ? 10.349 52.333 120.141 1.00 30.08 68 GLY C CA 1
ATOM 6848 C C . GLY C 2 68 ? 10.615 53.820 120.257 1.00 30.41 68 GLY C C 1
ATOM 6849 O O . GLY C 2 68 ? 9.865 54.550 120.910 1.00 31.18 68 GLY C O 1
ATOM 6850 N N . SER C 2 69 ? 11.685 54.266 119.609 1.00 29.67 69 SER C N 1
ATOM 6851 C CA . SER C 2 69 ? 12.171 55.629 119.763 1.00 30.32 69 SER C CA 1
ATOM 6852 C C . SER C 2 69 ? 11.684 56.543 118.664 1.00 30.20 69 SER C C 1
ATOM 6853 O O . SER C 2 69 ? 11.733 57.754 118.819 1.00 30.89 69 SER C O 1
ATOM 6856 N N . ASN C 2 70 ? 11.227 55.963 117.552 1.00 29.78 70 ASN C N 1
ATOM 6857 C CA . ASN C 2 70 ? 10.833 56.739 116.368 1.00 30.15 70 ASN C CA 1
ATOM 6858 C C . ASN C 2 70 ? 12.015 57.444 115.673 1.00 30.46 70 ASN C C 1
ATOM 6859 O O . ASN C 2 70 ? 11.835 58.434 114.954 1.00 31.61 70 ASN C O 1
ATOM 6864 N N . ASN C 2 71 ? 13.224 56.941 115.892 1.00 29.72 71 ASN C N 1
ATOM 6865 C CA . ASN C 2 71 ? 14.397 57.508 115.250 1.00 30.15 71 ASN C CA 1
ATOM 6866 C C . ASN C 2 71 ? 14.813 56.682 114.046 1.00 29.67 71 ASN C C 1
ATOM 6867 O O . ASN C 2 71 ? 14.638 55.460 114.025 1.00 28.86 71 ASN C O 1
ATOM 6872 N N . TRP C 2 72 ? 15.373 57.368 113.057 1.00 30.37 72 TRP C N 1
ATOM 6873 C CA . TRP C 2 72 ? 15.994 56.739 111.916 1.00 30.14 72 TRP C CA 1
ATOM 6874 C C . TRP C 2 72 ? 17.471 56.581 112.218 1.00 30.58 72 TRP C C 1
ATOM 6875 O O . TRP C 2 72 ? 18.081 57.471 112.817 1.00 32.13 72 TRP C O 1
ATOM 6886 N N . ALA C 2 73 ? 18.041 55.446 111.818 1.00 29.99 73 ALA C N 1
ATOM 6887 C CA . ALA C 2 73 ? 19.490 55.253 111.823 1.00 30.27 73 ALA C CA 1
ATOM 6888 C C . ALA C 2 73 ? 20.121 56.080 110.687 1.00 32.04 73 ALA C C 1
ATOM 6889 O O . ALA C 2 73 ? 19.751 55.931 109.504 1.00 31.57 73 ALA C O 1
ATOM 6891 N N . SER C 2 74 ? 21.070 56.944 111.059 1.00 33.80 74 SER C N 1
ATOM 6892 C CA . SER C 2 74 ? 21.705 57.852 110.111 1.00 36.37 74 SER C CA 1
ATOM 6893 C C . SER C 2 74 ? 23.217 57.963 110.272 1.00 37.79 74 SER C C 1
ATOM 6894 O O . SER C 2 74 ? 23.753 57.768 111.360 1.00 37.53 74 SER C O 1
ATOM 6897 N N . VAL C 2 75 ? 23.882 58.285 109.163 1.00 39.77 75 VAL C N 1
ATOM 6898 C CA . VAL C 2 75 ? 25.291 58.645 109.156 1.00 42.40 75 VAL C CA 1
ATOM 6899 C C . VAL C 2 75 ? 25.408 59.962 109.900 1.00 45.39 75 VAL C C 1
ATOM 6900 O O . VAL C 2 75 ? 24.707 60.929 109.586 1.00 46.65 75 VAL C O 1
ATOM 6904 N N . SER C 2 76 ? 26.279 59.991 110.902 1.00 47.29 76 SER C N 1
ATOM 6905 C CA . SER C 2 76 ? 26.342 61.130 111.797 1.00 50.40 76 SER C CA 1
ATOM 6906 C C . SER C 2 76 ? 27.698 61.808 111.783 1.00 54.09 76 SER C C 1
ATOM 6907 O O . SER C 2 76 ? 28.567 61.473 110.976 1.00 54.92 76 SER C O 1
ATOM 6910 N N . ARG C 2 77 ? 27.860 62.775 112.683 1.00 57.14 77 ARG C N 1
ATOM 6911 C CA . ARG C 2 77 ? 29.078 63.565 112.772 1.00 61.17 77 ARG C CA 1
ATOM 6912 C C . ARG C 2 77 ? 30.231 62.680 113.232 1.00 61.37 77 ARG C C 1
ATOM 6913 O O . ARG C 2 77 ? 30.188 62.090 114.320 1.00 60.49 77 ARG C O 1
ATOM 6921 N N . GLY C 2 78 ? 31.238 62.562 112.375 1.00 62.56 78 GLY C N 1
ATOM 6922 C CA . GLY C 2 78 ? 32.450 61.828 112.708 1.00 63.20 78 GLY C CA 1
ATOM 6923 C C . GLY C 2 78 ? 32.289 60.324 112.845 1.00 59.56 78 GLY C C 1
ATOM 6924 O O . GLY C 2 78 ? 32.517 59.775 113.925 1.00 59.41 78 GLY C O 1
ATOM 6925 N N . ASN C 2 79 ? 31.887 59.674 111.750 1.00 56.71 79 ASN C N 1
ATOM 6926 C CA . ASN C 2 79 ? 31.998 58.214 111.581 1.00 53.81 79 ASN C CA 1
ATOM 6927 C C . ASN C 2 79 ? 31.187 57.330 112.544 1.00 50.70 79 ASN C C 1
ATOM 6928 O O . ASN C 2 79 ? 31.545 56.175 112.799 1.00 49.33 79 ASN C O 1
ATOM 6933 N N . THR C 2 80 ? 30.083 57.871 113.048 1.00 49.33 80 THR C N 1
ATOM 6934 C CA . THR C 2 80 ? 29.187 57.127 113.933 1.00 46.46 80 THR C CA 1
ATOM 6935 C C . THR C 2 80 ? 27.757 56.993 113.357 1.00 43.34 80 THR C C 1
ATOM 6936 O O . THR C 2 80 ? 27.366 57.715 112.433 1.00 43.53 80 THR C O 1
ATOM 6940 N N . VAL C 2 81 ? 26.994 56.037 113.879 1.00 40.50 81 VAL C N 1
ATOM 6941 C CA . VAL C 2 81 ? 25.616 55.834 113.445 1.00 37.73 81 VAL C CA 1
ATOM 6942 C C . VAL C 2 81 ? 24.662 56.143 114.590 1.00 37.23 81 VAL C C 1
ATOM 6943 O O . VAL C 2 81 ? 24.689 55.471 115.630 1.00 37.03 81 VAL C O 1
ATOM 6947 N N . LEU C 2 82 ? 23.830 57.164 114.397 1.00 36.97 82 LEU C N 1
ATOM 6948 C CA . LEU C 2 82 ? 22.920 57.617 115.442 1.00 36.71 82 LEU C CA 1
ATOM 6949 C C . LEU C 2 82 ? 21.473 57.603 114.993 1.00 35.29 82 LEU C C 1
ATOM 6950 O O . LEU C 2 82 ? 21.179 57.656 113.795 1.00 35.15 82 LEU C O 1
ATOM 6955 N N . GLY C 2 83 ? 20.575 57.522 115.969 1.00 35.01 83 GLY C N 1
ATOM 6956 C CA . GLY C 2 83 ? 19.147 57.690 115.736 1.00 34.61 83 GLY C CA 1
ATOM 6957 C C . GLY C 2 83 ? 18.742 59.157 115.789 1.00 36.53 83 GLY C C 1
ATOM 6958 O O . GLY C 2 83 ? 18.926 59.823 116.816 1.00 37.76 83 GLY C O 1
ATOM 6959 N N . VAL C 2 84 ? 18.205 59.662 114.679 1.00 36.87 84 VAL C N 1
ATOM 6960 C CA . VAL C 2 84 ? 17.701 61.046 114.603 1.00 38.55 84 VAL C CA 1
ATOM 6961 C C . VAL C 2 84 ? 16.202 61.060 114.313 1.00 38.37 84 VAL C C 1
ATOM 6962 O O . VAL C 2 84 ? 15.697 60.198 113.589 1.00 37.21 84 VAL C O 1
ATOM 6966 N N . SER C 2 85 ? 15.502 62.043 114.870 1.00 40.08 85 SER C N 1
ATOM 6967 C CA . SER C 2 85 ? 14.046 62.080 114.800 1.00 40.43 85 SER C CA 1
ATOM 6968 C C . SER C 2 85 ? 13.457 62.479 113.446 1.00 41.73 85 SER C C 1
ATOM 6969 O O . SER C 2 85 ? 12.314 62.125 113.147 1.00 41.50 85 SER C O 1
ATOM 6972 N N . GLU C 2 86 ? 14.210 63.213 112.633 1.00 43.91 86 GLU C N 1
ATOM 6973 C CA . GLU C 2 86 ? 13.696 63.627 111.337 1.00 42.80 86 GLU C CA 1
ATOM 6974 C C . GLU C 2 86 ? 14.457 62.924 110.232 1.00 39.48 86 GLU C C 1
ATOM 6975 O O . GLU C 2 86 ? 15.675 62.834 110.278 1.00 38.57 86 GLU C O 1
ATOM 6981 N N . PHE C 2 87 ? 13.727 62.420 109.243 1.00 38.76 87 PHE C N 1
ATOM 6982 C CA . PHE C 2 87 ? 14.326 61.684 108.133 1.00 36.44 87 PHE C CA 1
ATOM 6983 C C . PHE C 2 87 ? 15.075 62.616 107.191 1.00 36.23 87 PHE C C 1
ATOM 6984 O O . PHE C 2 87 ? 14.591 63.694 106.856 1.00 37.82 87 PHE C O 1
ATOM 6992 N N . ASP C 2 88 ? 16.255 62.173 106.770 1.00 35.13 88 ASP C N 1
ATOM 6993 C CA . ASP C 2 88 ? 17.099 62.890 105.822 1.00 35.65 88 ASP C CA 1
ATOM 6994 C C . ASP C 2 88 ? 17.609 61.898 104.779 1.00 34.99 88 ASP C C 1
ATOM 6995 O O . ASP C 2 88 ? 18.466 61.080 105.075 1.00 33.95 88 ASP C O 1
ATOM 7000 N N . GLY C 2 89 ? 17.065 61.966 103.565 1.00 36.73 89 GLY C N 1
ATOM 7001 C CA . GLY C 2 89 ? 17.460 61.072 102.469 1.00 37.28 89 GLY C CA 1
ATOM 7002 C C . GLY C 2 89 ? 18.956 60.956 102.208 1.00 37.92 89 GLY C C 1
ATOM 7003 O O . GLY C 2 89 ? 19.420 59.975 101.624 1.00 37.70 89 GLY C O 1
ATOM 7004 N N . GLN C 2 90 ? 19.718 61.950 102.656 1.00 39.24 90 GLN C N 1
ATOM 7005 C CA . GLN C 2 90 ? 21.156 61.983 102.398 1.00 41.19 90 GLN C CA 1
ATOM 7006 C C . GLN C 2 90 ? 22.015 61.316 103.488 1.00 39.01 90 GLN C C 1
ATOM 7007 O O . GLN C 2 90 ? 23.217 61.141 103.299 1.00 40.64 90 GLN C O 1
ATOM 7013 N N . THR C 2 91 ? 21.403 60.945 104.613 1.00 35.98 91 THR C N 1
ATOM 7014 C CA . THR C 2 91 ? 22.129 60.302 105.715 1.00 34.88 91 THR C CA 1
ATOM 7015 C C . THR C 2 91 ? 21.416 59.063 106.264 1.00 32.35 91 THR C C 1
ATOM 7016 O O . THR C 2 91 ? 21.984 58.323 107.080 1.00 31.70 91 THR C O 1
ATOM 7020 N N . CYS C 2 92 ? 20.183 58.841 105.805 1.00 30.71 92 CYS C N 1
ATOM 7021 C CA . CYS C 2 92 ? 19.344 57.755 106.301 1.00 29.31 92 CYS C CA 1
ATOM 7022 C C . CYS C 2 92 ? 19.091 56.617 105.301 1.00 28.35 92 CYS C C 1
ATOM 7023 O O . CYS C 2 92 ? 18.302 55.708 105.598 1.00 27.69 92 CYS C O 1
ATOM 7026 N N . LYS C 2 93 ? 19.731 56.676 104.128 1.00 28.51 93 LYS C N 1
ATOM 7027 C CA . LYS C 2 93 ? 19.666 55.591 103.141 1.00 28.16 93 LYS C CA 1
ATOM 7028 C C . LYS C 2 93 ? 20.852 54.644 103.318 1.00 27.46 93 LYS C C 1
ATOM 7029 O O . LYS C 2 93 ? 21.990 55.086 103.409 1.00 28.16 93 LYS C O 1
ATOM 7035 N N . TRP C 2 94 ? 20.572 53.342 103.345 1.00 26.70 94 TRP C N 1
ATOM 7036 C CA . TRP C 2 94 ? 21.577 52.322 103.583 1.00 25.75 94 TRP C CA 1
ATOM 7037 C C . TRP C 2 94 ? 21.655 51.283 102.469 1.00 26.76 94 TRP C C 1
ATOM 7038 O O . TRP C 2 94 ? 20.655 50.969 101.820 1.00 27.35 94 TRP C O 1
ATOM 7049 N N . SER C 2 95 ? 22.856 50.753 102.261 1.00 27.49 95 SER C N 1
ATOM 7050 C CA . SER C 2 95 ? 23.051 49.554 101.455 1.00 29.23 95 SER C CA 1
ATOM 7051 C C . SER C 2 95 ? 23.135 48.343 102.359 1.00 28.11 95 SER C C 1
ATOM 7052 O O . SER C 2 95 ? 23.882 48.352 103.321 1.00 28.00 95 SER C O 1
ATOM 7055 N N . ILE C 2 96 ? 22.373 47.304 102.042 1.00 28.93 96 ILE C N 1
ATOM 7056 C CA . ILE C 2 96 ? 22.446 46.048 102.783 1.00 28.88 96 ILE C CA 1
ATOM 7057 C C . ILE C 2 96 ? 22.916 44.918 101.850 1.00 30.49 96 ILE C C 1
ATOM 7058 O O . ILE C 2 96 ? 22.220 44.553 100.901 1.00 31.77 96 ILE C O 1
ATOM 7063 N N . GLU C 2 97 ? 24.118 44.400 102.119 1.00 30.70 97 GLU C N 1
ATOM 7064 C CA . GLU C 2 97 ? 24.762 43.402 101.255 1.00 32.77 97 GLU C CA 1
ATOM 7065 C C . GLU C 2 97 ? 25.081 42.112 102.007 1.00 32.23 97 GLU C C 1
ATOM 7066 O O . GLU C 2 97 ? 25.591 42.146 103.124 1.00 31.10 97 GLU C O 1
ATOM 7072 N N . TYR C 2 98 ? 24.799 40.984 101.361 1.00 33.52 98 TYR C N 1
ATOM 7073 C CA . TYR C 2 98 ? 25.120 39.661 101.887 1.00 33.38 98 TYR C CA 1
ATOM 7074 C C . TYR C 2 98 ? 26.623 39.493 102.048 1.00 33.73 98 TYR C C 1
ATOM 7075 O O . TYR C 2 98 ? 27.387 39.797 101.123 1.00 35.01 98 TYR C O 1
ATOM 7084 N N . SER C 2 99 ? 27.035 38.999 103.219 1.00 33.42 99 SER C N 1
ATOM 7085 C CA . SER C 2 99 ? 28.451 38.855 103.564 1.00 34.25 99 SER C CA 1
ATOM 7086 C C . SER C 2 99 ? 29.135 37.653 102.919 1.00 36.36 99 SER C C 1
ATOM 7087 O O . SER C 2 99 ? 30.339 37.677 102.683 1.00 37.90 99 SER C O 1
ATOM 7090 N N . GLY C 2 100 ? 28.378 36.594 102.660 1.00 37.22 100 GLY C N 1
ATOM 7091 C CA . GLY C 2 100 ? 28.950 35.401 102.044 1.00 39.65 100 GLY C CA 1
ATOM 7092 C C . GLY C 2 100 ? 28.842 34.150 102.889 1.00 40.98 100 GLY C C 1
ATOM 7093 O O . GLY C 2 100 ? 28.952 33.038 102.373 1.00 42.88 100 GLY C O 1
ATOM 7094 N N . ASN C 2 101 ? 28.651 34.312 104.194 1.00 40.72 101 ASN C N 1
ATOM 7095 C CA . ASN C 2 101 ? 28.337 33.155 105.027 1.00 42.81 101 ASN C CA 1
ATOM 7096 C C . ASN C 2 101 ? 27.144 33.350 105.957 1.00 42.39 101 ASN C C 1
ATOM 7097 O O . ASN C 2 101 ? 26.823 34.480 106.350 1.00 40.44 101 ASN C O 1
ATOM 7102 N N . GLY C 2 102 ? 26.494 32.227 106.269 1.00 44.23 102 GLY C N 1
ATOM 7103 C CA . GLY C 2 102 ? 25.343 32.174 107.152 1.00 45.57 102 GLY C CA 1
ATOM 7104 C C . GLY C 2 102 ? 24.215 33.067 106.686 1.00 44.07 102 GLY C C 1
ATOM 7105 O O . GLY C 2 102 ? 23.894 33.110 105.493 1.00 43.62 102 GLY C O 1
ATOM 7106 N N . GLU C 2 103 ? 23.621 33.787 107.631 1.00 43.80 103 GLU C N 1
ATOM 7107 C CA . GLU C 2 103 ? 22.571 34.751 107.322 1.00 42.66 103 GLU C CA 1
ATOM 7108 C C . GLU C 2 103 ? 22.993 36.157 107.782 1.00 39.35 103 GLU C C 1
ATOM 7109 O O . GLU C 2 103 ? 22.170 36.934 108.278 1.00 39.62 103 GLU C O 1
ATOM 7115 N N . GLU C 2 104 ? 24.282 36.467 107.612 1.00 36.58 104 GLU C N 1
ATOM 7116 C CA . GLU C 2 104 ? 24.867 37.732 108.065 1.00 34.15 104 GLU C CA 1
ATOM 7117 C C . GLU C 2 104 ? 25.115 38.676 106.892 1.00 30.83 104 GLU C C 1
ATOM 7118 O O . GLU C 2 104 ? 25.601 38.249 105.842 1.00 30.65 104 GLU C O 1
ATOM 7124 N N . PHE C 2 105 ? 24.768 39.952 107.076 1.00 28.24 105 PHE C N 1
ATOM 7125 C CA . PHE C 2 105 ? 24.875 40.966 106.026 1.00 25.12 105 PHE C CA 1
ATOM 7126 C C . PHE C 2 105 ? 25.757 42.122 106.487 1.00 23.68 105 PHE C C 1
ATOM 7127 O O . PHE C 2 105 ? 26.103 42.205 107.671 1.00 24.85 105 PHE C O 1
ATOM 7135 N N . TRP C 2 106 ? 26.116 43.009 105.561 1.00 38.05 106 TRP C N 1
ATOM 7136 C CA . TRP C 2 106 ? 26.736 44.283 105.914 1.00 34.86 106 TRP C CA 1
ATOM 7137 C C . TRP C 2 106 ? 25.764 45.440 105.679 1.00 33.54 106 TRP C C 1
ATOM 7138 O O . TRP C 2 106 ? 25.135 45.516 104.624 1.00 33.53 106 TRP C O 1
ATOM 7149 N N . ILE C 2 107 ? 25.638 46.331 106.664 1.00 32.14 107 ILE C N 1
ATOM 7150 C CA . ILE C 2 107 ? 24.922 47.590 106.457 1.00 31.29 107 ILE C CA 1
ATOM 7151 C C . ILE C 2 107 ? 25.964 48.657 106.138 1.00 31.14 107 ILE C C 1
ATOM 7152 O O . ILE C 2 107 ? 26.857 48.927 106.942 1.00 30.77 107 ILE C O 1
ATOM 7157 N N . ARG C 2 108 ? 25.825 49.256 104.958 1.00 31.89 108 ARG C N 1
ATOM 7158 C CA . ARG C 2 108 ? 26.895 50.004 104.313 1.00 33.15 108 ARG C CA 1
ATOM 7159 C C . ARG C 2 108 ? 26.426 51.393 103.880 1.00 34.11 108 ARG C C 1
ATOM 7160 O O . ARG C 2 108 ? 25.271 51.572 103.465 1.00 34.98 108 ARG C O 1
ATOM 7168 N N . VAL C 2 109 ? 27.316 52.376 103.975 1.00 34.69 109 VAL C N 1
ATOM 7169 C CA . VAL C 2 109 ? 27.017 53.716 103.489 1.00 36.47 109 VAL C CA 1
ATOM 7170 C C . VAL C 2 109 ? 26.972 53.683 101.956 1.00 39.10 109 VAL C C 1
ATOM 7171 O O . VAL C 2 109 ? 27.915 53.198 101.323 1.00 39.77 109 VAL C O 1
ATOM 7175 N N . PRO C 2 110 ? 25.870 54.181 101.360 1.00 40.88 110 PRO C N 1
ATOM 7176 C CA . PRO C 2 110 ? 25.730 54.195 99.900 1.00 44.41 110 PRO C CA 1
ATOM 7177 C C . PRO C 2 110 ? 26.715 55.147 99.264 1.00 48.00 110 PRO C C 1
ATOM 7178 O O . PRO C 2 110 ? 26.752 56.323 99.616 1.00 49.10 110 PRO C O 1
ATOM 7182 N N . ARG C 2 111 ? 27.496 54.624 98.325 1.00 51.05 111 ARG C N 1
ATOM 7183 C CA . ARG C 2 111 ? 28.569 55.357 97.658 1.00 55.57 111 ARG C CA 1
ATOM 7184 C C . ARG C 2 111 ? 28.643 54.831 96.229 1.00 59.54 111 ARG C C 1
ATOM 7185 O O . ARG C 2 111 ? 28.636 53.612 96.020 1.00 58.28 111 ARG C O 1
ATOM 7193 N N . GLU C 2 112 ? 28.697 55.741 95.251 1.00 65.13 112 GLU C N 1
ATOM 7194 C CA . GLU C 2 112 ? 28.680 55.357 93.838 1.00 70.10 112 GLU C CA 1
ATOM 7195 C C . GLU C 2 112 ? 29.882 54.474 93.490 1.00 70.45 112 GLU C C 1
ATOM 7196 O O . GLU C 2 112 ? 31.004 54.726 93.944 1.00 69.57 112 GLU C O 1
ATOM 7202 N N . GLY C 2 113 ? 29.624 53.433 92.699 1.00 72.06 113 GLY C N 1
ATOM 7203 C CA . GLY C 2 113 ? 30.617 52.402 92.399 1.00 72.03 113 GLY C CA 1
ATOM 7204 C C . GLY C 2 113 ? 31.135 51.682 93.635 1.00 66.77 113 GLY C C 1
ATOM 7205 O O . GLY C 2 113 ? 32.293 51.256 93.663 1.00 66.37 113 GLY C O 1
ATOM 7206 N N . GLY C 2 114 ? 30.277 51.564 94.654 1.00 63.37 114 GLY C N 1
ATOM 7207 C CA . GLY C 2 114 ? 30.582 50.868 95.917 1.00 58.83 114 GLY C CA 1
ATOM 7208 C C . GLY C 2 114 ? 31.719 51.465 96.733 1.00 57.59 114 GLY C C 1
ATOM 7209 O O . GLY C 2 114 ? 32.282 52.504 96.368 1.00 60.15 114 GLY C O 1
ATOM 7210 N N . GLY C 2 115 ? 32.046 50.807 97.847 1.00 45.53 115 GLY C N 1
ATOM 7211 C CA . GLY C 2 115 ? 33.247 51.133 98.624 1.00 45.18 115 GLY C CA 1
ATOM 7212 C C . GLY C 2 115 ? 33.012 51.797 99.973 1.00 43.51 115 GLY C C 1
ATOM 7213 O O . GLY C 2 115 ? 33.973 52.109 100.691 1.00 43.54 115 GLY C O 1
ATOM 7214 N N . GLY C 2 116 ? 31.745 51.997 100.333 1.00 41.80 116 GLY C N 1
ATOM 7215 C CA . GLY C 2 116 ? 31.409 52.768 101.523 1.00 40.80 116 GLY C CA 1
ATOM 7216 C C . GLY C 2 116 ? 31.751 52.075 102.836 1.00 39.01 116 GLY C C 1
ATOM 7217 O O . GLY C 2 116 ? 31.931 50.847 102.870 1.00 38.21 116 GLY C O 1
ATOM 7218 N N . ALA C 2 117 ? 31.836 52.876 103.905 1.00 38.54 117 ALA C N 1
ATOM 7219 C CA . ALA C 2 117 ? 32.021 52.390 105.284 1.00 37.23 117 ALA C CA 1
ATOM 7220 C C . ALA C 2 117 ? 30.842 51.525 105.718 1.00 35.27 117 ALA C C 1
ATOM 7221 O O . ALA C 2 117 ? 29.743 51.666 105.185 1.00 34.85 117 ALA C O 1
ATOM 7223 N N . VAL C 2 118 ? 31.071 50.645 106.692 1.00 34.30 118 VAL C N 1
ATOM 7224 C CA . VAL C 2 118 ? 30.027 49.740 107.149 1.00 32.77 118 VAL C CA 1
ATOM 7225 C C . VAL C 2 118 ? 29.818 49.785 108.667 1.00 32.63 118 VAL C C 1
ATOM 7226 O O . VAL C 2 118 ? 30.737 50.124 109.428 1.00 33.91 118 VAL C O 1
ATOM 7230 N N . TRP C 2 119 ? 28.595 49.461 109.090 1.00 31.12 119 TRP C N 1
ATOM 7231 C CA . TRP C 2 119 ? 28.264 49.328 110.496 1.00 30.94 119 TRP C CA 1
ATOM 7232 C C . TRP C 2 119 ? 29.283 48.427 111.150 1.00 31.72 119 TRP C C 1
ATOM 7233 O O . TRP C 2 119 ? 29.542 47.319 110.671 1.00 32.02 119 TRP C O 1
ATOM 7244 N N . THR C 2 120 ? 29.864 48.915 112.234 1.00 32.99 120 THR C N 1
ATOM 7245 C CA . THR C 2 120 ? 30.912 48.211 112.937 1.00 34.79 120 THR C CA 1
ATOM 7246 C C . THR C 2 120 ? 30.643 48.379 114.429 1.00 36.13 120 THR C C 1
ATOM 7247 O O . THR C 2 120 ? 30.726 49.486 114.960 1.00 37.36 120 THR C O 1
ATOM 7251 N N . ILE C 2 121 ? 30.299 47.272 115.085 1.00 36.66 121 ILE C N 1
ATOM 7252 C CA . ILE C 2 121 ? 29.847 47.283 116.468 1.00 38.17 121 ILE C CA 1
ATOM 7253 C C . ILE C 2 121 ? 31.029 47.052 117.388 1.00 41.33 121 ILE C C 1
ATOM 7254 O O . ILE C 2 121 ? 31.656 45.994 117.361 1.00 41.68 121 ILE C O 1
ATOM 7259 N N . LYS C 2 122 ? 31.323 48.058 118.204 1.00 44.08 122 LYS C N 1
ATOM 7260 C CA . LYS C 2 122 ? 32.467 48.025 119.108 1.00 47.75 122 LYS C CA 1
ATOM 7261 C C . LYS C 2 122 ? 32.285 49.081 120.195 1.00 50.46 122 LYS C C 1
ATOM 7262 O O . LYS C 2 122 ? 31.563 50.055 119.987 1.00 49.72 122 LYS C O 1
ATOM 7268 N N . PRO C 2 123 ? 32.919 48.887 121.365 1.00 54.21 123 PRO C N 1
ATOM 7269 C CA . PRO C 2 123 ? 32.849 49.913 122.415 1.00 57.46 123 PRO C CA 1
ATOM 7270 C C . PRO C 2 123 ? 33.429 51.264 121.968 1.00 59.19 123 PRO C C 1
ATOM 7271 O O . PRO C 2 123 ? 34.163 51.322 120.979 1.00 58.44 123 PRO C O 1
ATOM 7275 N N . ALA C 2 124 ? 33.078 52.334 122.683 1.00 61.98 124 ALA C N 1
ATOM 7276 C CA . ALA C 2 124 ? 33.639 53.663 122.423 1.00 64.65 124 ALA C CA 1
ATOM 7277 C C . ALA C 2 124 ? 35.104 53.712 122.855 1.00 68.69 124 ALA C C 1
ATOM 7278 O O . ALA C 2 124 ? 35.937 54.341 122.197 1.00 69.71 124 ALA C O 1
ATOM 7280 N N . SER C 2 125 ? 35.410 53.044 123.966 1.00 71.74 125 SER C N 1
ATOM 7281 C CA . SER C 2 125 ? 36.784 52.895 124.433 1.00 75.74 125 SER C CA 1
ATOM 7282 C C . SER C 2 125 ? 37.028 51.472 124.953 1.00 76.46 125 SER C C 1
ATOM 7283 O O . SER C 2 125 ? 37.505 50.603 124.209 1.00 75.01 125 SER C O 1
ATOM 7286 N N . SER C 2 126 ? 36.690 51.244 126.222 1.00 79.00 126 SER C N 1
ATOM 7287 C CA . SER C 2 126 ? 36.883 49.951 126.878 1.00 80.29 126 SER C CA 1
ATOM 7288 C C . SER C 2 126 ? 35.972 49.818 128.094 1.00 81.72 126 SER C C 1
ATOM 7289 O O . SER C 2 126 ? 35.851 50.750 128.901 1.00 84.49 126 SER C O 1
ATOM 7292 N N . GLN C 2 127 ? 35.361 48.639 128.222 1.00 79.88 127 GLN C N 1
ATOM 7293 C CA . GLN C 2 127 ? 34.344 48.347 129.245 1.00 80.40 127 GLN C CA 1
ATOM 7294 C C . GLN C 2 127 ? 32.994 48.993 128.890 1.00 76.82 127 GLN C C 1
ATOM 7295 O O . GLN C 2 127 ? 32.203 49.354 129.772 1.00 78.43 127 GLN C O 1
ATOM 7301 N N . GLY C 2 128 ? 32.758 49.125 127.581 1.00 72.18 128 GLY C N 1
ATOM 7302 C CA . GLY C 2 128 ? 31.463 49.529 127.020 1.00 67.99 128 GLY C CA 1
ATOM 7303 C C . GLY C 2 128 ? 31.062 50.984 127.209 1.00 68.30 128 GLY C C 1
ATOM 7304 O O . GLY C 2 128 ? 31.822 51.773 127.780 1.00 71.86 128 GLY C O 1
ATOM 7305 N N . PRO C 2 129 ? 29.855 51.351 126.735 1.00 65.13 129 PRO C N 1
ATOM 7306 C CA . PRO C 2 129 ? 28.904 50.455 126.055 1.00 60.89 129 PRO C CA 1
ATOM 7307 C C . PRO C 2 129 ? 29.206 50.246 124.561 1.00 56.90 129 PRO C C 1
ATOM 7308 O O . PRO C 2 129 ? 29.926 51.047 123.951 1.00 56.85 129 PRO C O 1
ATOM 7312 N N . THR C 2 130 ? 28.662 49.164 123.997 1.00 53.45 130 THR C N 1
ATOM 7313 C CA . THR C 2 130 ? 28.930 48.777 122.612 1.00 49.82 130 THR C CA 1
ATOM 7314 C C . THR C 2 130 ? 27.921 49.432 121.682 1.00 47.13 130 THR C C 1
ATOM 7315 O O . THR C 2 130 ? 26.707 49.212 121.811 1.00 46.12 130 THR C O 1
ATOM 7319 N N . THR C 2 131 ? 28.431 50.239 120.751 1.00 46.05 131 THR C N 1
ATOM 7320 C CA . THR C 2 131 ? 27.595 51.044 119.858 1.00 43.75 131 THR C CA 1
ATOM 7321 C C . THR C 2 131 ? 28.070 50.906 118.418 1.00 41.68 131 THR C C 1
ATOM 7322 O O . THR C 2 131 ? 28.986 50.141 118.141 1.00 41.95 131 THR C O 1
ATOM 7326 N N . VAL C 2 132 ? 27.440 51.632 117.501 1.00 40.43 132 VAL C N 1
ATOM 7327 C CA . VAL C 2 132 ? 27.723 51.476 116.077 1.00 38.66 132 VAL C CA 1
ATOM 7328 C C . VAL C 2 132 ? 28.646 52.575 115.559 1.00 40.03 132 VAL C C 1
ATOM 7329 O O . VAL C 2 132 ? 28.403 53.770 115.769 1.00 41.24 132 VAL C O 1
ATOM 7333 N N . PHE C 2 133 ? 29.709 52.150 114.887 1.00 39.88 133 PHE C N 1
ATOM 7334 C CA . PHE C 2 133 ? 30.630 53.060 114.222 1.00 41.53 133 PHE C CA 1
ATOM 7335 C C . PHE C 2 133 ? 30.692 52.692 112.741 1.00 40.25 133 PHE C C 1
ATOM 7336 O O . PHE C 2 133 ? 30.156 51.663 112.330 1.00 39.15 133 PHE C O 1
ATOM 7344 N N . LEU C 2 134 ? 31.338 53.534 111.945 1.00 41.29 134 LEU C N 1
ATOM 7345 C CA . LEU C 2 134 ? 31.495 53.271 110.517 1.00 40.59 134 LEU C CA 1
ATOM 7346 C C . LEU C 2 134 ? 32.968 53.187 110.166 1.00 42.16 134 LEU C C 1
ATOM 7347 O O . LEU C 2 134 ? 33.687 54.187 110.222 1.00 44.04 134 LEU C O 1
ATOM 7352 N N . ASP C 2 135 ? 33.407 51.985 109.814 1.00 41.55 135 ASP C N 1
ATOM 7353 C CA . ASP C 2 135 ? 34.778 51.750 109.411 1.00 43.16 135 ASP C CA 1
ATOM 7354 C C . ASP C 2 135 ? 34.826 51.080 108.049 1.00 42.77 135 ASP C C 1
ATOM 7355 O O . ASP C 2 135 ? 33.808 50.604 107.542 1.00 41.33 135 ASP C O 1
ATOM 7360 N N . LEU C 2 136 ? 36.023 51.049 107.471 1.00 44.38 136 LEU C N 1
ATOM 7361 C CA . LEU C 2 136 ? 36.306 50.307 106.256 1.00 44.72 136 LEU C CA 1
ATOM 7362 C C . LEU C 2 136 ? 35.966 48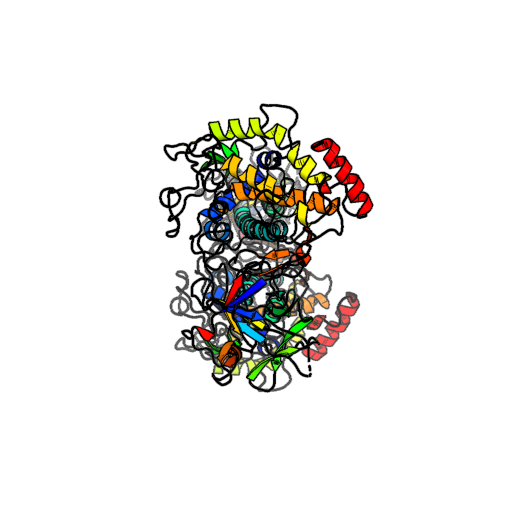.834 106.454 1.00 43.49 136 LEU C C 1
ATOM 7363 O O . LEU C 2 136 ? 36.215 48.267 107.525 1.00 43.30 136 LEU C O 1
ATOM 7368 N N . LEU C 2 137 ? 35.395 48.225 105.420 1.00 42.80 137 LEU C N 1
ATOM 7369 C CA . LEU C 2 137 ? 35.010 46.825 105.468 1.00 42.03 137 LEU C CA 1
ATOM 7370 C C . LEU C 2 137 ? 36.212 45.885 105.541 1.00 43.85 137 LEU C C 1
ATOM 7371 O O . LEU C 2 137 ? 37.069 45.888 104.657 1.00 45.54 137 LEU C O 1
ATOM 7376 N N . LYS C 2 138 ? 36.265 45.100 106.615 1.00 43.75 138 LYS C N 1
ATOM 7377 C CA . LYS C 2 138 ? 37.144 43.943 106.694 1.00 45.74 138 LYS C CA 1
ATOM 7378 C C . LYS C 2 138 ? 36.270 42.698 106.571 1.00 44.94 138 LYS C C 1
ATOM 7379 O O . LYS C 2 138 ? 35.534 42.365 107.503 1.00 43.54 138 LYS C O 1
ATOM 7385 N N . GLU C 2 139 ? 36.356 42.010 105.431 1.00 46.06 139 GLU C N 1
ATOM 7386 C CA . GLU C 2 139 ? 35.462 40.880 105.144 1.00 46.12 139 GLU C CA 1
ATOM 7387 C C . GLU C 2 139 ? 35.510 39.754 106.177 1.00 46.67 139 GLU C C 1
ATOM 7388 O O . GLU C 2 139 ? 34.623 38.906 106.204 1.00 46.48 139 GLU C O 1
ATOM 7394 N N . THR C 2 140 ? 36.523 39.778 107.041 1.00 47.85 140 THR C N 1
ATOM 7395 C CA . THR C 2 140 ? 36.741 38.734 108.046 1.00 49.07 140 THR C CA 1
ATOM 7396 C C . THR C 2 140 ? 36.438 39.185 109.489 1.00 47.83 140 THR C C 1
ATOM 7397 O O . THR C 2 140 ? 36.690 38.438 110.436 1.00 49.28 140 THR C O 1
ATOM 7401 N N . ASP C 2 141 ? 35.925 40.405 109.645 1.00 45.57 141 ASP C N 1
ATOM 7402 C CA . ASP C 2 141 ? 35.647 41.011 110.955 1.00 44.59 141 ASP C CA 1
ATOM 7403 C C . ASP C 2 141 ? 34.245 40.638 111.460 1.00 42.25 141 ASP C C 1
ATOM 7404 O O . ASP C 2 141 ? 33.257 40.975 110.822 1.00 40.56 141 ASP C O 1
ATOM 7409 N N . PRO C 2 142 ? 34.162 39.953 112.617 1.00 42.62 142 PRO C N 1
ATOM 7410 C CA . PRO C 2 142 ? 32.891 39.604 113.261 1.00 41.10 142 PRO C CA 1
ATOM 7411 C C . PRO C 2 142 ? 32.052 40.814 113.697 1.00 39.11 142 PRO C C 1
ATOM 7412 O O . PRO C 2 142 ? 30.827 40.740 113.691 1.00 37.58 142 PRO C O 1
ATOM 7416 N N . ASN C 2 143 ? 32.708 41.909 114.077 1.00 39.49 143 ASN C N 1
ATOM 7417 C CA . ASN C 2 143 ? 32.023 43.126 114.527 1.00 38.33 143 ASN C CA 1
ATOM 7418 C C . ASN C 2 143 ? 31.199 43.837 113.450 1.00 36.24 143 ASN C C 1
ATOM 7419 O O . ASN C 2 143 ? 30.548 44.844 113.733 1.00 35.71 143 ASN C O 1
ATOM 7424 N N . GLN C 2 144 ? 31.251 43.338 112.221 1.00 35.56 144 GLN C N 1
ATOM 7425 C CA . GLN C 2 144 ? 30.549 43.963 111.096 1.00 34.45 144 GLN C CA 1
ATOM 7426 C C . GLN C 2 144 ? 29.476 43.062 110.477 1.00 33.65 144 GLN C C 1
ATOM 7427 O O . GLN C 2 144 ? 28.814 43.460 109.521 1.00 33.03 144 GLN C O 1
ATOM 7433 N N . ARG C 2 145 ? 29.314 41.859 111.031 1.00 34.10 145 ARG C N 1
ATOM 7434 C CA . ARG C 2 145 ? 28.353 40.868 110.538 1.00 34.08 145 ARG C CA 1
ATOM 7435 C C . ARG C 2 145 ? 26.991 41.001 111.225 1.00 32.74 145 ARG C C 1
ATOM 7436 O O . ARG C 2 145 ? 26.857 40.736 112.422 1.00 32.65 145 ARG C O 1
ATOM 7444 N N . ILE C 2 146 ? 25.978 41.386 110.458 1.00 31.87 146 ILE C N 1
ATOM 7445 C CA . ILE C 2 146 ? 24.638 41.627 111.015 1.00 31.34 146 ILE C CA 1
ATOM 7446 C C . ILE C 2 146 ? 23.641 40.505 110.676 1.00 31.35 146 ILE C C 1
ATOM 7447 O O . ILE C 2 146 ? 23.653 39.979 109.571 1.00 32.72 146 ILE C O 1
ATOM 7452 N N . LYS C 2 147 ? 22.800 40.136 111.636 1.00 31.07 147 LYS C N 1
ATOM 7453 C CA . LYS C 2 147 ? 21.681 39.203 111.408 1.00 31.68 147 LYS C CA 1
ATOM 7454 C C . LYS C 2 147 ? 20.333 39.854 111.726 1.00 30.71 147 LYS C C 1
ATOM 7455 O O . LYS C 2 147 ? 20.212 40.622 112.697 1.00 30.10 147 LYS C O 1
ATOM 7461 N N . PHE C 2 148 ? 19.322 39.527 110.923 1.00 30.61 148 PHE C N 1
ATOM 7462 C CA . PHE C 2 148 ? 17.955 39.977 111.176 1.00 30.07 148 PHE C CA 1
ATOM 7463 C C . PHE C 2 148 ? 17.057 38.811 111.557 1.00 31.24 148 PHE C C 1
ATOM 7464 O O . PHE C 2 148 ? 17.129 37.735 110.958 1.00 32.78 148 PHE C O 1
ATOM 7472 N N . ALA C 2 149 ? 16.221 39.026 112.569 1.00 31.12 149 ALA C N 1
ATOM 7473 C CA . ALA C 2 149 ? 15.227 38.042 112.978 1.00 32.03 149 ALA C CA 1
ATOM 7474 C C . ALA C 2 149 ? 13.926 38.742 113.334 1.00 32.06 149 ALA C C 1
ATOM 7475 O O . ALA C 2 149 ? 13.915 39.700 114.109 1.00 31.29 149 ALA C O 1
ATOM 7477 N N . VAL C 2 150 ? 12.836 38.253 112.756 1.00 33.28 150 VAL C N 1
ATOM 7478 C CA . VAL C 2 150 ? 11.505 38.782 112.999 1.00 33.88 150 VAL C CA 1
ATOM 7479 C C . VAL C 2 150 ? 10.857 38.007 114.142 1.00 35.40 150 VAL C C 1
ATOM 7480 O O . VAL C 2 150 ? 10.594 38.530 115.233 1.00 35.50 150 VAL C O 1
ATOM 7485 N N . ASP D 2 10 ? 5.587 52.545 19.428 1.00 48.71 10 ASP D N 1
ATOM 7486 C CA . ASP D 2 10 ? 6.946 52.308 18.864 1.00 46.76 10 ASP D CA 1
ATOM 7487 C C . ASP D 2 10 ? 7.687 51.071 19.412 1.00 43.35 10 ASP D C 1
ATOM 7488 O O . ASP D 2 10 ? 8.835 50.835 19.013 1.00 42.74 10 ASP D O 1
ATOM 7493 N N . LEU D 2 11 ? 7.065 50.296 20.311 1.00 41.21 11 LEU D N 1
ATOM 7494 C CA . LEU D 2 11 ? 7.684 49.036 20.792 1.00 37.46 11 LEU D CA 1
ATOM 7495 C C . LEU D 2 11 ? 7.814 48.020 19.657 1.00 34.28 11 LEU D C 1
ATOM 7496 O O . LEU D 2 11 ? 6.852 47.792 18.928 1.00 33.88 11 LEU D O 1
ATOM 7501 N N . PRO D 2 12 ? 9.013 47.425 19.495 1.00 32.05 12 PRO D N 1
ATOM 7502 C CA . PRO D 2 12 ? 9.280 46.570 18.343 1.00 29.50 12 PRO D CA 1
ATOM 7503 C C . PRO D 2 12 ? 8.754 45.151 18.506 1.00 27.15 12 PRO D C 1
ATOM 7504 O O . PRO D 2 12 ? 8.543 44.454 17.508 1.00 25.87 12 PRO D O 1
ATOM 7508 N N . GLY D 2 13 ? 8.538 44.729 19.747 1.00 26.26 13 GLY D N 1
ATOM 7509 C CA . GLY D 2 13 ? 8.137 43.354 19.997 1.00 24.25 13 GLY D CA 1
ATOM 7510 C C . GLY D 2 13 ? 9.324 42.416 19.860 1.00 23.23 13 GLY D C 1
ATOM 7511 O O . GLY D 2 13 ? 10.475 42.858 19.749 1.00 23.02 13 GLY D O 1
ATOM 7512 N N . THR D 2 14 ? 9.036 41.118 19.882 1.00 22.15 14 THR D N 1
ATOM 7513 C CA . THR D 2 14 ? 10.063 40.094 19.838 1.00 21.32 14 THR D CA 1
ATOM 7514 C C . THR D 2 14 ? 9.685 39.070 18.786 1.00 21.01 14 THR D C 1
ATOM 7515 O O . THR D 2 14 ? 8.493 38.844 18.530 1.00 20.72 14 THR D O 1
ATOM 7519 N N . ARG D 2 15 ? 10.706 38.483 18.164 1.00 21.49 15 ARG D N 1
ATOM 7520 C CA . ARG D 2 15 ? 10.551 37.297 17.329 1.00 21.38 15 ARG D CA 1
ATOM 7521 C C . ARG D 2 15 ? 10.607 36.067 18.212 1.00 21.85 15 ARG D C 1
ATOM 7522 O O . ARG D 2 15 ? 11.316 36.040 19.227 1.00 22.39 15 ARG D O 1
ATOM 7530 N N . ILE D 2 16 ? 9.831 35.059 17.828 1.00 22.33 16 ILE D N 1
ATOM 7531 C CA . ILE D 2 16 ? 9.765 33.805 18.545 1.00 23.06 16 ILE D CA 1
ATOM 7532 C C . ILE D 2 16 ? 10.294 32.790 17.551 1.00 23.75 16 ILE D C 1
ATOM 7533 O O . ILE D 2 16 ? 9.715 32.617 16.474 1.00 23.49 16 ILE D O 1
ATOM 7538 N N . LEU D 2 17 ? 11.395 32.133 17.918 1.00 24.74 17 LEU D N 1
ATOM 7539 C CA . LEU D 2 17 ? 12.178 31.324 16.990 1.00 25.47 17 LEU D CA 1
ATOM 7540 C C . LEU D 2 17 ? 12.340 29.863 17.406 1.00 26.48 17 LEU D C 1
ATOM 7541 O O . LEU D 2 17 ? 12.478 29.533 18.599 1.00 26.59 17 LEU D O 1
ATOM 7546 N N . ASN D 2 18 ? 12.330 29.002 16.392 1.00 26.95 18 ASN D N 1
ATOM 7547 C CA . ASN D 2 18 ? 12.696 27.594 16.514 1.00 28.77 18 ASN D CA 1
ATOM 7548 C C . ASN D 2 18 ? 13.754 27.301 15.456 1.00 30.03 18 ASN D C 1
ATOM 7549 O O . ASN D 2 18 ? 13.533 27.521 14.259 1.00 29.85 18 ASN D O 1
ATOM 7554 N N . GLY D 2 19 ? 14.916 26.848 15.900 1.00 31.58 19 GLY D N 1
ATOM 7555 C CA . GLY D 2 19 ? 16.062 26.767 15.016 1.00 33.48 19 GLY D CA 1
ATOM 7556 C C . GLY D 2 19 ? 16.187 28.085 14.282 1.00 32.14 19 GLY D C 1
ATOM 7557 O O . GLY D 2 19 ? 16.202 29.138 14.904 1.00 30.85 19 GLY D O 1
ATOM 7558 N N . ALA D 2 20 ? 16.234 28.025 12.954 1.00 33.07 20 ALA D N 1
ATOM 7559 C CA . ALA D 2 20 ? 16.309 29.233 12.124 1.00 32.50 20 ALA D CA 1
ATOM 7560 C C . ALA D 2 20 ? 14.938 29.861 11.770 1.00 30.74 20 ALA D C 1
ATOM 7561 O O . ALA D 2 20 ? 14.879 30.972 11.227 1.00 30.73 20 ALA D O 1
ATOM 7563 N N . ASN D 2 21 ? 13.849 29.158 12.085 1.00 29.73 21 ASN D N 1
ATOM 7564 C CA . ASN D 2 21 ? 12.504 29.616 11.746 1.00 28.11 21 ASN D CA 1
ATOM 7565 C C . ASN D 2 21 ? 11.886 30.526 12.810 1.00 26.27 21 ASN D C 1
ATOM 7566 O O . ASN D 2 21 ? 12.213 30.426 13.994 1.00 25.97 21 ASN D O 1
ATOM 7571 N N . TRP D 2 22 ? 10.994 31.416 12.393 1.00 25.12 22 TRP D N 1
ATOM 7572 C CA . TRP D 2 22 ? 10.275 32.257 13.349 1.00 24.15 22 TRP D CA 1
ATOM 7573 C C . TRP D 2 22 ? 8.774 32.123 13.199 1.00 23.98 22 TRP D C 1
ATOM 7574 O O . TRP D 2 22 ? 8.280 31.724 12.137 1.00 25.28 22 TRP D O 1
ATOM 7585 N N . ALA D 2 23 ? 8.066 32.446 14.279 1.00 23.31 23 ALA D N 1
ATOM 7586 C CA . ALA D 2 23 ? 6.611 32.367 14.342 1.00 23.13 23 ALA D CA 1
ATOM 7587 C C . ALA D 2 23 ? 5.932 33.506 13.580 1.00 23.36 23 ALA D C 1
ATOM 7588 O O . ALA D 2 23 ? 6.270 34.679 13.746 1.00 23.18 23 ALA D O 1
ATOM 7590 N N . ASN D 2 24 ? 4.950 33.144 12.767 1.00 24.08 24 ASN D N 1
ATOM 7591 C CA . ASN D 2 24 ? 4.123 34.114 12.057 1.00 24.50 24 ASN D CA 1
ATOM 7592 C C . ASN D 2 24 ? 2.646 33.843 12.303 1.00 25.00 24 ASN D C 1
ATOM 7593 O O . ASN D 2 24 ? 2.266 32.716 12.613 1.00 25.07 24 ASN D O 1
ATOM 7598 N N . ASN D 2 25 ? 1.818 34.872 12.161 1.00 25.70 25 ASN D N 1
ATOM 7599 C CA . ASN D 2 25 ? 0.375 34.724 12.284 1.00 27.32 25 ASN D CA 1
ATOM 7600 C C . ASN D 2 25 ? -0.341 35.697 11.360 1.00 28.85 25 ASN D C 1
ATOM 7601 O O . ASN D 2 25 ? 0.132 36.806 11.130 1.00 28.52 25 ASN D O 1
ATOM 7606 N N . SER D 2 26 ? -1.486 35.271 10.836 1.00 31.19 26 SER D N 1
ATOM 7607 C CA . SER D 2 26 ? -2.318 36.120 9.990 1.00 34.02 26 SER D CA 1
ATOM 7608 C C . SER D 2 26 ? -3.760 36.129 10.490 1.00 36.60 26 SER D C 1
ATOM 7609 O O . SER D 2 26 ? -4.159 35.257 11.269 1.00 36.55 26 SER D O 1
ATOM 7612 N N . ALA D 2 27 ? -4.524 37.134 10.064 1.00 39.80 27 ALA D N 1
ATOM 7613 C CA . ALA D 2 27 ? -5.964 37.224 10.362 1.00 42.89 27 ALA D CA 1
ATOM 7614 C C . ALA D 2 27 ? -6.787 36.334 9.405 1.00 45.58 27 ALA D C 1
ATOM 7615 O O . ALA D 2 27 ? -6.275 35.910 8.361 1.00 45.75 27 ALA D O 1
ATOM 7617 N N . THR D 2 28 ? -8.043 36.049 9.769 1.00 48.29 28 THR D N 1
ATOM 7618 C CA . THR D 2 28 ? -8.944 35.209 8.951 1.00 51.53 28 THR D CA 1
ATOM 7619 C C . THR D 2 28 ? -9.142 35.758 7.538 1.00 53.85 28 THR D C 1
ATOM 7620 O O . THR D 2 28 ? -9.120 36.971 7.330 1.00 54.91 28 THR D O 1
ATOM 7624 N N . SER D 2 35 ? -12.551 31.867 15.001 1.00 57.79 35 SER D N 1
ATOM 7625 C CA . SER D 2 35 ? -12.256 30.435 15.031 1.00 57.01 35 SER D CA 1
ATOM 7626 C C . SER D 2 35 ? -10.772 30.153 15.322 1.00 53.07 35 SER D C 1
ATOM 7627 O O . SER D 2 35 ? -10.432 29.141 15.944 1.00 52.88 35 SER D O 1
ATOM 7630 N N . GLY D 2 36 ? -9.893 31.043 14.870 1.00 50.06 36 GLY D N 1
ATOM 7631 C CA . GLY D 2 36 ? -8.476 30.910 15.172 1.00 45.86 36 GLY D CA 1
ATOM 7632 C C . GLY D 2 36 ? -7.639 30.503 13.985 1.00 43.76 36 GLY D C 1
ATOM 7633 O O . GLY D 2 36 ? -8.005 29.601 13.242 1.00 45.65 36 GLY D O 1
ATOM 7634 N N . THR D 2 37 ? -6.504 31.168 13.814 1.00 40.59 37 THR D N 1
ATOM 7635 C CA . THR D 2 37 ? -5.628 30.929 12.676 1.00 38.61 37 THR D CA 1
ATOM 7636 C C . THR D 2 37 ? -4.313 30.285 13.122 1.00 36.46 37 THR D C 1
ATOM 7637 O O . THR D 2 37 ? -3.863 30.486 14.266 1.00 34.79 37 THR D O 1
ATOM 7641 N N . LEU D 2 38 ? -3.716 29.509 12.216 1.00 35.70 38 LEU D N 1
ATOM 7642 C CA . LEU D 2 38 ? -2.454 28.801 12.477 1.00 34.14 38 LEU D CA 1
ATOM 7643 C C . LEU D 2 38 ? -1.302 29.724 12.843 1.00 31.54 38 LEU D C 1
ATOM 7644 O O . LEU D 2 38 ? -1.230 30.866 12.388 1.00 31.10 38 LEU D O 1
ATOM 7649 N N . ILE D 2 39 ? -0.405 29.219 13.675 1.00 30.74 39 ILE D N 1
ATOM 7650 C CA . ILE D 2 39 ? 0.841 29.916 13.938 1.00 29.41 39 ILE D CA 1
ATOM 7651 C C . ILE D 2 39 ? 1.939 29.182 13.195 1.00 30.06 39 ILE D C 1
ATOM 7652 O O . ILE D 2 39 ? 2.243 28.029 13.499 1.00 31.21 39 ILE D O 1
ATOM 7657 N N . ILE D 2 40 ? 2.528 29.846 12.212 1.00 30.07 40 ILE D N 1
ATOM 7658 C CA . ILE D 2 40 ? 3.405 29.161 11.271 1.00 31.10 40 ILE D CA 1
ATOM 7659 C C . ILE D 2 40 ? 4.867 29.496 11.497 1.00 29.84 40 ILE D C 1
ATOM 7660 O O . ILE D 2 40 ? 5.254 30.660 11.457 1.00 28.92 40 ILE D O 1
ATOM 7665 N N . PHE D 2 41 ? 5.670 28.464 11.729 1.00 30.30 41 PHE D N 1
ATOM 7666 C CA . PHE D 2 41 ? 7.112 28.613 11.828 1.00 30.15 41 PHE D CA 1
ATOM 7667 C C . PHE D 2 41 ? 7.771 28.359 10.488 1.00 31.99 41 PHE D C 1
ATOM 7668 O O . PHE D 2 41 ? 7.710 27.252 9.948 1.00 33.32 41 PHE D O 1
ATOM 7676 N N . ASP D 2 42 ? 8.377 29.411 9.949 1.00 32.35 42 ASP D N 1
ATOM 7677 C CA . ASP D 2 42 ? 9.129 29.327 8.709 1.00 34.39 42 ASP D CA 1
ATOM 7678 C C . ASP D 2 42 ? 10.068 30.518 8.575 1.00 34.15 42 ASP D C 1
ATOM 7679 O O . ASP D 2 42 ? 10.367 31.199 9.564 1.00 32.56 42 ASP D O 1
ATOM 7684 N N . GLN D 2 43 ? 10.533 30.765 7.357 1.00 35.62 43 GLN D N 1
ATOM 7685 C CA . GLN D 2 43 ? 11.407 31.890 7.092 1.00 36.40 43 GLN D CA 1
ATOM 7686 C C . GLN D 2 43 ? 10.771 32.894 6.144 1.00 36.87 43 GLN D C 1
ATOM 7687 O O . GLN D 2 43 ? 11.468 33.577 5.409 1.00 38.44 43 GLN D O 1
ATOM 7693 N N . SER D 2 44 ? 9.448 33.008 6.190 1.00 36.73 44 SER D N 1
ATOM 7694 C CA . SER D 2 44 ? 8.729 33.821 5.215 1.00 37.82 44 SER D CA 1
ATOM 7695 C C . SER D 2 44 ? 7.542 34.594 5.802 1.00 36.73 44 SER D C 1
ATOM 7696 O O . SER D 2 44 ? 6.419 34.074 5.878 1.00 37.13 44 SER D O 1
ATOM 7699 N N . THR D 2 45 ? 7.803 35.851 6.165 1.00 35.69 45 THR D N 1
ATOM 7700 C CA . THR D 2 45 ? 6.842 36.725 6.844 1.00 34.02 45 THR D CA 1
ATOM 7701 C C . THR D 2 45 ? 5.721 37.142 5.892 1.00 34.94 45 THR D C 1
ATOM 7702 O O . THR D 2 45 ? 5.997 37.745 4.855 1.00 35.90 45 THR D O 1
ATOM 7706 N N . PRO D 2 46 ? 4.458 36.819 6.248 1.00 34.48 46 PRO D N 1
ATOM 7707 C CA . PRO D 2 46 ? 3.297 36.999 5.350 1.00 36.11 46 PRO D CA 1
ATOM 7708 C C . PRO D 2 46 ? 2.804 38.443 5.190 1.00 36.58 46 PRO D C 1
ATOM 7709 O O . PRO D 2 46 ? 2.476 38.855 4.074 1.00 38.50 46 PRO D O 1
ATOM 7713 N N . GLY D 2 47 ? 2.750 39.197 6.282 1.00 35.10 47 GLY D N 1
ATOM 7714 C CA . GLY D 2 47 ? 2.399 40.614 6.226 1.00 35.72 47 GLY D CA 1
ATOM 7715 C C . GLY D 2 47 ? 3.151 41.422 7.272 1.00 34.78 47 GLY D C 1
ATOM 7716 O O . GLY D 2 47 ? 3.814 40.857 8.140 1.00 33.25 47 GLY D O 1
ATOM 7717 N N . GLN D 2 48 ? 3.033 42.749 7.189 1.00 35.65 48 GLN D N 1
ATOM 7718 C CA . GLN D 2 48 ? 3.713 43.672 8.098 1.00 34.98 48 GLN D CA 1
ATOM 7719 C C . GLN D 2 48 ? 3.543 43.245 9.545 1.00 33.27 48 GLN D C 1
ATOM 7720 O O . GLN D 2 48 ? 2.416 43.041 9.998 1.00 33.25 48 GLN D O 1
ATOM 7726 N N . ASP D 2 49 ? 4.665 43.093 10.253 1.00 32.45 49 ASP D N 1
ATOM 7727 C CA . ASP D 2 49 ? 4.689 42.756 11.694 1.00 31.02 49 ASP D CA 1
ATOM 7728 C C . ASP D 2 49 ? 4.099 41.391 12.067 1.00 29.55 49 ASP D C 1
ATOM 7729 O O . ASP D 2 49 ? 3.909 41.097 13.246 1.00 27.93 49 ASP D O 1
ATOM 7734 N N . ALA D 2 50 ? 3.816 40.558 11.071 1.00 29.61 50 ALA D N 1
ATOM 7735 C CA . ALA D 2 50 ? 3.246 39.234 11.325 1.00 29.01 50 ALA D CA 1
ATOM 7736 C C . ALA D 2 50 ? 4.226 38.337 12.089 1.00 27.92 50 ALA D C 1
ATOM 7737 O O . ALA D 2 50 ? 3.850 37.277 12.587 1.00 27.15 50 ALA D O 1
ATOM 7739 N N . ASP D 2 51 ? 5.475 38.784 12.190 1.00 27.71 51 ASP D N 1
ATOM 7740 C CA . ASP D 2 51 ? 6.527 38.029 12.866 1.00 27.34 51 ASP D CA 1
ATOM 7741 C C . ASP D 2 51 ? 6.873 38.654 14.208 1.00 26.19 51 ASP D C 1
ATOM 7742 O O . ASP D 2 51 ? 7.817 38.220 14.865 1.00 26.59 51 ASP D O 1
ATOM 7747 N N . ARG D 2 52 ? 6.128 39.681 14.604 1.00 25.47 52 ARG D N 1
ATOM 7748 C CA . ARG D 2 52 ? 6.414 40.416 15.844 1.00 24.42 52 ARG D CA 1
ATOM 7749 C C . ARG D 2 52 ? 5.376 40.170 16.924 1.00 23.52 52 ARG D C 1
ATOM 7750 O O . ARG D 2 52 ? 4.167 40.202 16.653 1.00 23.91 52 ARG D O 1
ATOM 7758 N N . TRP D 2 53 ? 5.852 39.940 18.143 1.00 22.30 53 TRP D N 1
ATOM 7759 C CA . TRP D 2 53 ? 4.988 39.549 19.268 1.00 21.61 53 TRP D CA 1
ATOM 7760 C C . TRP D 2 53 ? 5.274 40.376 20.520 1.00 21.22 53 TRP D C 1
ATOM 7761 O O . TRP D 2 53 ? 6.432 40.679 20.802 1.00 20.68 53 TRP D O 1
ATOM 7772 N N . LEU D 2 54 ? 4.211 40.705 21.264 1.00 21.34 54 LEU D N 1
ATOM 7773 C CA . LEU D 2 54 ? 4.305 41.367 22.572 1.00 21.49 54 LEU D CA 1
ATOM 7774 C C . LEU D 2 54 ? 4.004 40.356 23.676 1.00 21.64 54 LEU D C 1
ATOM 7775 O O . LEU D 2 54 ? 2.926 39.747 23.717 1.00 22.21 54 LEU D O 1
ATOM 7780 N N . ILE D 2 55 ? 4.971 40.177 24.564 1.00 21.73 55 ILE D N 1
ATOM 7781 C CA . ILE D 2 55 ? 4.880 39.208 25.640 1.00 21.31 55 ILE D CA 1
ATOM 7782 C C . ILE D 2 55 ? 4.893 39.990 26.935 1.00 21.63 55 ILE D C 1
ATOM 7783 O O . ILE D 2 55 ? 5.879 40.640 27.269 1.00 21.94 55 ILE D O 1
ATOM 7788 N N . HIS D 2 56 ? 3.772 39.930 27.643 1.00 21.44 56 HIS D N 1
ATOM 7789 C CA . HIS D 2 56 ? 3.562 40.680 28.865 1.00 21.83 56 HIS D CA 1
ATOM 7790 C C . HIS D 2 56 ? 3.391 39.703 30.041 1.00 21.54 56 HIS D C 1
ATOM 7791 O O . HIS D 2 56 ? 2.878 38.606 29.871 1.00 22.25 56 HIS D O 1
ATOM 7798 N N . ASN D 2 57 ? 3.803 40.108 31.234 1.00 21.50 57 ASN D N 1
ATOM 7799 C CA . ASN D 2 57 ? 3.372 39.415 32.474 1.00 20.98 57 ASN D CA 1
ATOM 7800 C C . ASN D 2 57 ? 1.872 39.487 32.651 1.00 20.66 57 ASN D C 1
ATOM 7801 O O . ASN D 2 57 ? 1.285 40.554 32.556 1.00 20.80 57 ASN D O 1
ATOM 7806 N N . TYR D 2 58 ? 1.266 38.346 32.936 1.00 20.79 58 TYR D N 1
ATOM 7807 C CA . TYR D 2 58 ? -0.154 38.249 33.138 1.00 20.63 58 TYR D CA 1
ATOM 7808 C C . TYR D 2 58 ? -0.453 37.291 34.285 1.00 21.80 58 TYR D C 1
ATOM 7809 O O . TYR D 2 58 ? -0.244 36.087 34.164 1.00 21.92 58 TYR D O 1
ATOM 7818 N N . LEU D 2 59 ? -0.967 37.824 35.389 1.00 23.37 59 LEU D N 1
ATOM 7819 C CA . LEU D 2 59 ? -1.061 37.060 36.634 1.00 25.40 59 LEU D CA 1
ATOM 7820 C C . LEU D 2 59 ? 0.295 36.383 36.911 1.00 26.16 59 LEU D C 1
ATOM 7821 O O . LEU D 2 59 ? 1.330 37.064 36.927 1.00 25.87 59 LEU D O 1
ATOM 7826 N N . ASP D 2 60 ? 0.294 35.060 37.087 1.00 27.51 60 ASP D N 1
ATOM 7827 C CA . ASP D 2 60 ? 1.525 34.302 37.359 1.00 29.01 60 ASP D CA 1
ATOM 7828 C C . ASP D 2 60 ? 2.112 33.658 36.097 1.00 27.89 60 ASP D C 1
ATOM 7829 O O . ASP D 2 60 ? 2.818 32.652 36.186 1.00 28.59 60 ASP D O 1
ATOM 7834 N N . GLY D 2 61 ? 1.795 34.233 34.935 1.00 25.94 61 GLY D N 1
ATOM 7835 C CA . GLY D 2 61 ? 2.291 33.756 33.658 1.00 24.59 61 GLY D CA 1
ATOM 7836 C C . GLY D 2 61 ? 2.476 34.884 32.671 1.00 23.37 61 GLY D C 1
ATOM 7837 O O . GLY D 2 61 ? 2.851 35.992 33.050 1.00 23.10 61 GLY D O 1
ATOM 7838 N N . TYR D 2 62 ? 2.223 34.593 31.401 1.00 22.80 62 TYR D N 1
ATOM 7839 C CA . TYR D 2 62 ? 2.502 35.512 30.301 1.00 21.85 62 TYR D CA 1
ATOM 7840 C C . TYR D 2 62 ? 1.375 35.447 29.308 1.00 21.47 62 TYR D C 1
ATOM 7841 O O . TYR D 2 62 ? 0.700 34.426 29.230 1.00 22.22 62 TYR D O 1
ATOM 7850 N N . LYS D 2 63 ? 1.161 36.549 28.587 1.00 20.66 63 LYS D N 1
ATOM 7851 C CA . LYS D 2 63 ? 0.252 36.594 27.446 1.00 20.32 63 LYS D CA 1
ATOM 7852 C C . LYS D 2 63 ? 1.062 36.946 26.212 1.00 19.80 63 LYS D C 1
ATOM 7853 O O . LYS D 2 63 ? 2.044 37.681 26.288 1.00 19.24 63 LYS D O 1
ATOM 7859 N N . ILE D 2 64 ? 0.650 36.403 25.074 1.00 20.17 64 ILE D N 1
ATOM 7860 C CA . ILE D 2 64 ? 1.451 36.444 23.872 1.00 19.76 64 ILE D CA 1
ATOM 7861 C C . ILE D 2 64 ? 0.586 36.923 22.698 1.00 20.09 64 ILE D C 1
ATOM 7862 O O . ILE D 2 64 ? -0.305 36.216 22.225 1.00 20.80 64 ILE D O 1
ATOM 7867 N N . PHE D 2 65 ? 0.876 38.134 22.240 1.00 19.98 65 PHE D N 1
ATOM 7868 C CA . PHE D 2 65 ? 0.068 38.868 21.260 1.00 20.72 65 PHE D CA 1
ATOM 7869 C C . PHE D 2 65 ? 0.856 39.126 19.952 1.00 20.59 65 PHE D C 1
ATOM 7870 O O . PHE D 2 65 ? 2.003 39.555 20.003 1.00 20.41 65 PHE D O 1
ATOM 7878 N N . ASN D 2 66 ? 0.245 38.860 18.798 1.00 21.28 66 ASN D N 1
ATOM 7879 C CA . ASN D 2 66 ? 0.871 39.126 17.490 1.00 21.87 66 ASN D CA 1
ATOM 7880 C C . ASN D 2 66 ? 0.521 40.513 16.969 1.00 22.85 66 ASN D C 1
ATOM 7881 O O . ASN D 2 66 ? -0.648 40.814 16.750 1.00 23.35 66 ASN D O 1
ATOM 7886 N N . MET D 2 67 ? 1.540 41.349 16.761 1.00 23.33 67 MET D N 1
ATOM 7887 C CA . MET D 2 67 ? 1.345 42.755 16.417 1.00 24.53 67 MET D CA 1
ATOM 7888 C C . MET D 2 67 ? 0.839 42.941 14.980 1.00 25.52 67 MET D C 1
ATOM 7889 O O . MET D 2 67 ? 0.306 43.991 14.628 1.00 26.09 67 MET D O 1
ATOM 7894 N N . GLY D 2 68 ? 1.014 41.918 14.152 1.00 25.59 68 GLY D N 1
ATOM 7895 C CA . GLY D 2 68 ? 0.581 42.003 12.772 1.00 26.69 68 GLY D CA 1
ATOM 7896 C C . GLY D 2 68 ? -0.882 41.671 12.622 1.00 27.58 68 GLY D C 1
ATOM 7897 O O . GLY D 2 68 ? -1.598 42.332 11.872 1.00 28.57 68 GLY D O 1
ATOM 7898 N N . SER D 2 69 ? -1.328 40.642 13.337 1.00 26.87 69 SER D N 1
ATOM 7899 C CA . SER D 2 69 ? -2.642 40.052 13.092 1.00 28.02 69 SER D CA 1
ATOM 7900 C C . SER D 2 69 ? -3.623 40.419 14.185 1.00 28.16 69 SER D C 1
ATOM 7901 O O . SER D 2 69 ? -4.828 40.225 14.025 1.00 29.36 69 SER D O 1
ATOM 7904 N N . ASN D 2 70 ? -3.093 40.930 15.296 1.00 26.99 70 ASN D N 1
ATOM 7905 C CA . ASN D 2 70 ? -3.888 41.293 16.457 1.00 27.03 70 ASN D CA 1
ATOM 7906 C C . ASN D 2 70 ? -4.450 40.110 17.238 1.00 26.78 70 ASN D C 1
ATOM 7907 O O . ASN D 2 70 ? -5.333 40.281 18.061 1.00 27.25 70 ASN D O 1
ATOM 7912 N N . ASN D 2 71 ? -3.918 38.914 17.001 1.00 26.36 71 ASN D N 1
ATOM 7913 C CA . ASN D 2 71 ? -4.378 37.727 17.715 1.00 25.79 71 ASN D CA 1
ATOM 7914 C C . ASN D 2 71 ? -3.514 37.370 18.916 1.00 24.76 71 ASN D C 1
ATOM 7915 O O . ASN D 2 71 ? -2.341 37.748 19.015 1.00 23.67 71 ASN D O 1
ATOM 7920 N N . TRP D 2 72 ? -4.115 36.611 19.814 1.00 25.06 72 TRP D N 1
ATOM 7921 C CA . TRP D 2 72 ? -3.443 36.046 20.961 1.00 24.90 72 TRP D CA 1
ATOM 7922 C C . TRP D 2 72 ? -3.197 34.563 20.736 1.00 25.13 72 TRP D C 1
ATOM 7923 O O . TRP D 2 72 ? -4.111 33.859 20.317 1.00 26.70 72 TRP D O 1
ATOM 7934 N N . ALA D 2 73 ? -1.981 34.095 21.025 1.00 23.87 73 ALA D N 1
ATOM 7935 C CA . ALA D 2 73 ? -1.678 32.678 20.989 1.00 24.35 73 ALA D CA 1
ATOM 7936 C C . ALA D 2 73 ? -2.488 32.021 22.074 1.00 25.46 73 ALA D C 1
ATOM 7937 O O . ALA D 2 73 ? -2.514 32.500 23.209 1.00 25.27 73 ALA D O 1
ATOM 7939 N N . SER D 2 74 ? -3.150 30.924 21.724 1.00 27.11 74 SER D N 1
ATOM 7940 C CA . SER D 2 74 ? -4.172 30.344 22.572 1.00 28.62 74 SER D CA 1
ATOM 7941 C C . SER D 2 74 ? -4.297 28.838 22.415 1.00 30.14 74 SER D C 1
ATOM 7942 O O . SER D 2 74 ? -4.198 28.316 21.303 1.00 30.75 74 SER D O 1
ATOM 7945 N N . VAL D 2 75 ? -4.539 28.148 23.534 1.00 31.69 75 VAL D N 1
ATOM 7946 C CA . VAL D 2 75 ? -4.850 26.707 23.523 1.00 33.99 75 VAL D CA 1
ATOM 7947 C C . VAL D 2 75 ? -6.185 26.515 22.816 1.00 36.25 75 VAL D C 1
ATOM 7948 O O . VAL D 2 75 ? -7.172 27.148 23.176 1.00 36.90 75 VAL D O 1
ATOM 7952 N N . SER D 2 76 ? -6.224 25.664 21.800 1.00 38.59 76 SER D N 1
ATOM 7953 C CA . SER D 2 76 ? -7.501 25.358 21.157 1.00 41.36 76 SER D CA 1
ATOM 7954 C C . SER D 2 76 ? -7.868 23.887 21.231 1.00 43.81 76 SER D C 1
ATOM 7955 O O . SER D 2 76 ? -7.002 23.043 21.456 1.00 44.07 76 SER D O 1
ATOM 7958 N N . ARG D 2 77 ? -9.161 23.602 21.056 1.00 52.41 77 ARG D N 1
ATOM 7959 C CA . ARG D 2 77 ? -9.668 22.228 20.979 1.00 56.06 77 ARG D CA 1
ATOM 7960 C C . ARG D 2 77 ? -9.052 21.549 19.771 1.00 56.29 77 ARG D C 1
ATOM 7961 O O . ARG D 2 77 ? -9.422 21.815 18.623 1.00 56.55 77 ARG D O 1
ATOM 7969 N N . GLY D 2 78 ? -8.074 20.698 20.051 1.00 56.40 78 GLY D N 1
ATOM 7970 C CA . GLY D 2 78 ? -7.272 20.061 19.017 1.00 56.02 78 GLY D CA 1
ATOM 7971 C C . GLY D 2 78 ? -5.855 19.791 19.483 1.00 54.27 78 GLY D C 1
ATOM 7972 O O . GLY D 2 78 ? -5.052 19.227 18.729 1.00 55.14 78 GLY D O 1
ATOM 7973 N N . ASN D 2 79 ? -5.550 20.169 20.732 1.00 51.82 79 ASN D N 1
ATOM 7974 C CA . ASN D 2 79 ? -4.182 20.103 21.258 1.00 49.57 79 ASN D CA 1
ATOM 7975 C C . ASN D 2 79 ? -3.276 20.943 20.358 1.00 45.74 79 ASN D C 1
ATOM 7976 O O . ASN D 2 79 ? -2.182 20.527 19.983 1.00 45.68 79 ASN D O 1
ATOM 7981 N N . THR D 2 80 ? -3.771 22.124 20.004 1.00 42.51 80 THR D N 1
ATOM 7982 C CA . THR D 2 80 ? -3.127 22.994 19.040 1.00 39.70 80 THR D CA 1
ATOM 7983 C C . THR D 2 80 ? -3.015 24.429 19.568 1.00 36.33 80 THR D C 1
ATOM 7984 O O . THR D 2 80 ? -3.729 24.814 20.504 1.00 36.00 80 THR D O 1
ATOM 7988 N N . VAL D 2 81 ? -2.108 25.215 18.991 1.00 34.06 81 VAL D N 1
ATOM 7989 C CA . VAL D 2 81 ? -1.995 26.631 19.362 1.00 31.38 81 VAL D CA 1
ATOM 7990 C C . VAL D 2 81 ? -2.361 27.537 18.206 1.00 31.00 81 VAL D C 1
ATOM 7991 O O . VAL D 2 81 ? -1.670 27.570 17.186 1.00 32.16 81 VAL D O 1
ATOM 7995 N N . LEU D 2 82 ? -3.452 28.274 18.381 1.00 30.29 82 LEU D N 1
ATOM 7996 C CA . LEU D 2 82 ? -3.977 29.151 17.348 1.00 30.47 82 LEU D CA 1
ATOM 7997 C C . LEU D 2 82 ? -4.004 30.572 17.853 1.00 29.58 82 LEU D C 1
ATOM 7998 O O . LEU D 2 82 ? -4.016 30.806 19.064 1.00 29.03 82 LEU D O 1
ATOM 8003 N N . GLY D 2 83 ? -3.996 31.522 16.929 1.00 30.03 83 GLY D N 1
ATOM 8004 C CA . GLY D 2 83 ? -4.208 32.908 17.284 1.00 29.81 83 GLY D CA 1
ATOM 8005 C C . GLY D 2 83 ? -5.688 33.211 17.210 1.00 31.26 83 GLY D C 1
ATOM 8006 O O . GLY D 2 83 ? -6.307 33.012 16.162 1.00 32.25 83 GLY D O 1
ATOM 8007 N N . VAL D 2 84 ? -6.259 33.678 18.324 1.00 30.73 84 VAL D N 1
ATOM 8008 C CA . VAL D 2 84 ? -7.661 34.101 18.361 1.00 31.81 84 VAL D CA 1
ATOM 8009 C C . VAL D 2 84 ? -7.758 35.604 18.629 1.00 32.70 84 VAL D C 1
ATOM 8010 O O . VAL D 2 84 ? -6.912 36.178 19.322 1.00 31.41 84 VAL D O 1
ATOM 8014 N N . SER D 2 85 ? -8.797 36.239 18.092 1.00 34.74 85 SER D N 1
ATOM 8015 C CA . SER D 2 85 ? -8.936 37.692 18.205 1.00 36.37 85 SER D CA 1
ATOM 8016 C C . SER D 2 85 ? -9.347 38.214 19.588 1.00 36.26 85 SER D C 1
ATOM 8017 O O . SER D 2 85 ? -9.055 39.353 19.924 1.00 37.04 85 SER D O 1
ATOM 8020 N N . GLU D 2 86 ? -10.014 37.395 20.390 1.00 36.09 86 GLU D N 1
ATOM 8021 C CA . GLU D 2 86 ? -10.518 37.869 21.680 1.00 36.81 86 GLU D CA 1
ATOM 8022 C C . GLU D 2 86 ? -9.826 37.177 22.830 1.00 34.92 86 GLU D C 1
ATOM 8023 O O . GLU D 2 86 ? -9.755 35.954 22.859 1.00 34.61 86 GLU D O 1
ATOM 8029 N N . PHE D 2 87 ? -9.304 37.971 23.765 1.00 34.53 87 PHE D N 1
ATOM 8030 C CA . PHE D 2 87 ? -8.524 37.457 24.891 1.00 32.94 87 PHE D CA 1
ATOM 8031 C C . PHE D 2 87 ? -9.381 36.661 25.861 1.00 33.45 87 PHE D C 1
ATOM 8032 O O . PHE D 2 87 ? -10.438 37.120 26.300 1.00 34.31 87 PHE D O 1
ATOM 8040 N N . ASP D 2 88 ? -8.880 35.471 26.185 1.00 33.03 88 ASP D N 1
ATOM 8041 C CA . ASP D 2 88 ? -9.523 34.513 27.070 1.00 34.28 88 ASP D CA 1
ATOM 8042 C C . ASP D 2 88 ? -8.500 34.064 28.110 1.00 33.75 88 ASP D C 1
ATOM 8043 O O . ASP D 2 88 ? -7.519 33.404 27.763 1.00 33.05 88 ASP D O 1
ATOM 8048 N N . GLY D 2 89 ? -8.723 34.438 29.374 1.00 34.41 89 GLY D N 1
ATOM 8049 C CA . GLY D 2 89 ? -7.806 34.127 30.475 1.00 34.17 89 GLY D CA 1
ATOM 8050 C C . GLY D 2 89 ? -7.590 32.643 30.744 1.00 34.97 89 GLY D C 1
ATOM 8051 O O . GLY D 2 89 ? -6.521 32.230 31.216 1.00 34.71 89 GLY D O 1
ATOM 8052 N N . GLN D 2 90 ? -8.609 31.842 30.445 1.00 36.10 90 GLN D N 1
ATOM 8053 C CA . GLN D 2 90 ? -8.530 30.390 30.592 1.00 37.47 90 GLN D CA 1
ATOM 8054 C C . GLN D 2 90 ? -7.640 29.727 29.539 1.00 35.49 90 GLN D C 1
ATOM 8055 O O . GLN D 2 90 ? -7.077 28.669 29.804 1.00 36.07 90 GLN D O 1
ATOM 8061 N N . THR D 2 91 ? -7.518 30.340 28.362 1.00 33.05 91 THR D N 1
ATOM 8062 C CA . THR D 2 91 ? -6.798 29.708 27.242 1.00 31.78 91 THR D CA 1
ATOM 8063 C C . THR D 2 91 ? -5.562 30.459 26.745 1.00 29.72 91 THR D C 1
ATOM 8064 O O . THR D 2 91 ? -4.788 29.907 25.952 1.00 29.49 91 THR D O 1
ATOM 8068 N N . CYS D 2 92 ? -5.383 31.704 27.195 1.00 28.83 92 CYS D N 1
ATOM 8069 C CA . CYS D 2 92 ? -4.316 32.588 26.693 1.00 27.06 92 CYS D CA 1
ATOM 8070 C C . CYS D 2 92 ? -3.215 32.890 27.696 1.00 26.17 92 CYS D C 1
ATOM 8071 O O . CYS D 2 92 ? -2.335 33.693 27.409 1.00 25.56 92 CYS D O 1
ATOM 8074 N N . LYS D 2 93 ? -3.261 32.279 28.873 1.00 26.34 93 LYS D N 1
ATOM 8075 C CA . LYS D 2 93 ? -2.158 32.426 29.820 1.00 25.97 93 LYS D CA 1
ATOM 8076 C C . LYS D 2 93 ? -1.095 31.354 29.549 1.00 26.08 93 LYS D C 1
ATOM 8077 O O . LYS D 2 93 ? -1.427 30.174 29.403 1.00 26.73 93 LYS D O 1
ATOM 8083 N N . TRP D 2 94 ? 0.172 31.767 29.482 1.00 25.32 94 TRP D N 1
ATOM 8084 C CA . TRP D 2 94 ? 1.267 30.832 29.256 1.00 24.13 94 TRP D CA 1
ATOM 8085 C C . TRP D 2 94 ? 2.295 30.860 30.371 1.00 25.26 94 TRP D C 1
ATOM 8086 O O . TRP D 2 94 ? 2.495 31.871 31.030 1.00 26.65 94 TRP D O 1
ATOM 8097 N N . SER D 2 95 ? 2.935 29.722 30.580 1.00 25.54 95 SER D N 1
ATOM 8098 C CA . SER D 2 95 ? 4.082 29.653 31.444 1.00 26.87 95 SER D CA 1
ATOM 8099 C C . SER D 2 95 ? 5.311 29.516 30.541 1.00 25.91 95 SER D C 1
ATOM 8100 O O . SER D 2 95 ? 5.264 28.791 29.535 1.00 25.86 95 SER D O 1
ATOM 8103 N N . ILE D 2 96 ? 6.374 30.259 30.847 1.00 25.90 96 ILE D N 1
ATOM 8104 C CA . ILE D 2 96 ? 7.609 30.219 30.051 1.00 25.53 96 ILE D CA 1
ATOM 8105 C C . ILE D 2 96 ? 8.770 29.864 30.974 1.00 26.77 96 ILE D C 1
ATOM 8106 O O . ILE D 2 96 ? 9.052 30.582 31.938 1.00 28.03 96 ILE D O 1
ATOM 8111 N N . GLU D 2 97 ? 9.416 28.736 30.706 1.00 27.43 97 GLU D N 1
ATOM 8112 C CA . GLU D 2 97 ? 10.478 28.258 31.587 1.00 29.04 97 GLU D CA 1
ATOM 8113 C C . GLU D 2 97 ? 11.747 27.862 30.852 1.00 28.63 97 GLU D C 1
ATOM 8114 O O . GLU D 2 97 ? 11.694 27.297 29.752 1.00 28.57 97 GLU D O 1
ATOM 8120 N N . TYR D 2 98 ? 12.879 28.160 31.486 1.00 28.60 98 TYR D N 1
ATOM 8121 C CA . TYR D 2 98 ? 14.195 27.857 30.939 1.00 28.46 98 TYR D CA 1
ATOM 8122 C C . TYR D 2 98 ? 14.432 26.359 30.726 1.00 29.54 98 TYR D C 1
ATOM 8123 O O . TYR D 2 98 ? 14.155 25.545 31.605 1.00 30.56 98 TYR D O 1
ATOM 8132 N N . SER D 2 99 ? 14.952 26.011 29.551 1.00 30.54 99 SER D N 1
ATOM 8133 C CA . SER D 2 99 ? 15.224 24.621 29.189 1.00 32.57 99 SER D CA 1
ATOM 8134 C C . SER D 2 99 ? 16.493 24.097 29.840 1.00 33.95 99 SER D C 1
ATOM 8135 O O . SER D 2 99 ? 16.702 22.885 29.919 1.00 35.46 99 SER D O 1
ATOM 8138 N N . GLY D 2 100 ? 17.348 25.010 30.286 1.00 33.57 100 GLY D N 1
ATOM 8139 C CA . GLY D 2 100 ? 18.678 24.626 30.761 1.00 35.55 100 GLY D CA 1
ATOM 8140 C C . GLY D 2 100 ? 19.718 24.592 29.653 1.00 37.22 100 GLY D C 1
ATOM 8141 O O . GLY D 2 100 ? 20.900 24.433 29.929 1.00 38.55 100 GLY D O 1
ATOM 8142 N N . ASN D 2 101 ? 19.277 24.740 28.404 1.00 37.99 101 ASN D N 1
ATOM 8143 C CA . ASN D 2 101 ? 20.175 24.767 27.250 1.00 40.57 101 ASN D CA 1
ATOM 8144 C C . ASN D 2 101 ? 20.199 26.132 26.544 1.00 39.85 101 ASN D C 1
ATOM 8145 O O . ASN D 2 101 ? 19.149 26.701 26.240 1.00 38.26 101 ASN D O 1
ATOM 8150 N N . GLY D 2 102 ? 21.408 26.637 26.294 1.00 41.33 102 GLY D N 1
ATOM 8151 C CA . GLY D 2 102 ? 21.645 27.909 25.608 1.00 41.80 102 GLY D CA 1
ATOM 8152 C C . GLY D 2 102 ? 20.740 29.031 26.070 1.00 39.46 102 GLY D C 1
ATOM 8153 O O . GLY D 2 102 ? 20.643 29.300 27.270 1.00 37.52 102 GLY D O 1
ATOM 8154 N N . GLU D 2 103 ? 20.077 29.674 25.109 1.00 39.52 103 GLU D N 1
ATOM 8155 C CA . GLU D 2 103 ? 19.017 30.639 25.396 1.00 38.03 103 GLU D CA 1
ATOM 8156 C C . GLU D 2 103 ? 17.617 30.087 25.057 1.00 36.00 103 GLU D C 1
ATOM 8157 O O . GLU D 2 103 ? 16.753 30.819 24.565 1.00 35.33 103 GLU D O 1
ATOM 8163 N N . GLU D 2 104 ? 17.392 28.807 25.355 1.00 34.98 104 GLU D N 1
ATOM 8164 C CA . GLU D 2 104 ? 16.182 28.111 24.914 1.00 34.42 104 GLU D CA 1
ATOM 8165 C C . GLU D 2 104 ? 15.157 27.904 26.025 1.00 31.82 104 GLU D C 1
ATOM 8166 O O . GLU D 2 104 ? 15.510 27.577 27.151 1.00 31.60 104 GLU D O 1
ATOM 8172 N N . PHE D 2 105 ? 13.882 28.110 25.693 1.00 24.92 105 PHE D N 1
ATOM 8173 C CA . PHE D 2 105 ? 12.783 28.043 26.664 1.00 23.75 105 PHE D CA 1
ATOM 8174 C C . PHE D 2 105 ? 11.656 27.118 26.198 1.00 23.23 105 PHE D C 1
ATOM 8175 O O . PHE D 2 105 ? 11.507 26.865 24.999 1.00 22.83 105 PHE D O 1
ATOM 8183 N N . TRP D 2 106 ? 10.858 26.622 27.143 1.00 23.24 106 TRP D N 1
ATOM 8184 C CA . TRP D 2 106 ? 9.595 25.938 26.808 1.00 22.53 106 TRP D CA 1
ATOM 8185 C C . TRP D 2 106 ? 8.398 26.871 27.046 1.00 22.62 106 TRP D C 1
ATOM 8186 O O . TRP D 2 106 ? 8.353 27.579 28.048 1.00 23.28 106 TRP D O 1
ATOM 8197 N N . ILE D 2 107 ? 7.446 26.897 26.117 1.00 22.25 107 ILE D N 1
ATOM 8198 C CA . ILE D 2 107 ? 6.204 27.631 26.346 1.00 22.26 107 ILE D CA 1
ATOM 8199 C C . ILE D 2 107 ? 5.140 26.607 26.683 1.00 23.70 107 ILE D C 1
ATOM 8200 O O . ILE D 2 107 ? 4.876 25.673 25.926 1.00 23.29 107 ILE D O 1
ATOM 8205 N N . ARG D 2 108 ? 4.545 26.785 27.848 1.00 25.25 108 ARG D N 1
ATOM 8206 C CA . ARG D 2 108 ? 3.800 25.714 28.472 1.00 27.04 108 ARG D CA 1
ATOM 8207 C C . ARG D 2 108 ? 2.388 26.129 28.902 1.00 28.11 108 ARG D C 1
ATOM 8208 O O . ARG D 2 108 ? 2.142 27.286 29.266 1.00 28.31 108 ARG D O 1
ATOM 8216 N N . VAL D 2 109 ? 1.467 25.174 28.820 1.00 29.38 109 VAL D N 1
ATOM 8217 C CA . VAL D 2 109 ? 0.120 25.312 29.347 1.00 31.48 109 VAL D CA 1
ATOM 8218 C C . VAL D 2 109 ? 0.232 25.311 30.869 1.00 34.25 109 VAL D C 1
ATOM 8219 O O . VAL D 2 109 ? 0.764 24.368 31.444 1.00 35.35 109 VAL D O 1
ATOM 8223 N N . PRO D 2 110 ? -0.247 26.382 31.523 1.00 35.83 110 PRO D N 1
ATOM 8224 C CA . PRO D 2 110 ? -0.140 26.499 32.973 1.00 39.07 110 PRO D CA 1
ATOM 8225 C C . PRO D 2 110 ? -1.059 25.510 33.684 1.00 43.08 110 PRO D C 1
ATOM 8226 O O . PRO D 2 110 ? -2.245 25.424 33.370 1.00 44.46 110 PRO D O 1
ATOM 8230 N N . ARG D 2 111 ? -0.499 24.761 34.627 1.00 45.67 111 ARG D N 1
ATOM 8231 C CA . ARG D 2 111 ? -1.209 23.659 35.258 1.00 50.00 111 ARG D CA 1
ATOM 8232 C C . ARG D 2 111 ? -0.725 23.505 36.690 1.00 53.20 111 ARG D C 1
ATOM 8233 O O . ARG D 2 111 ? 0.467 23.659 36.963 1.00 52.08 111 ARG D O 1
ATOM 8241 N N . GLU D 2 112 ? -1.656 23.209 37.595 1.00 57.85 112 GLU D N 1
ATOM 8242 C CA . GLU D 2 112 ? -1.368 23.061 39.023 1.00 61.73 112 GLU D CA 1
ATOM 8243 C C . GLU D 2 112 ? -0.333 21.968 39.297 1.00 62.02 112 GLU D C 1
ATOM 8244 O O . GLU D 2 112 ? -0.500 20.819 38.871 1.00 62.59 112 GLU D O 1
ATOM 8250 N N . GLY D 2 113 ? 0.722 22.336 40.021 1.00 61.92 113 GLY D N 1
ATOM 8251 C CA . GLY D 2 113 ? 1.870 21.458 40.237 1.00 61.79 113 GLY D CA 1
ATOM 8252 C C . GLY D 2 113 ? 2.881 21.606 39.109 1.00 57.19 113 GLY D C 1
ATOM 8253 O O . GLY D 2 113 ? 4.087 21.741 39.348 1.00 56.31 113 GLY D O 1
ATOM 8254 N N . GLY D 2 114 ? 2.384 21.584 37.875 1.00 54.40 114 GLY D N 1
ATOM 8255 C CA . GLY D 2 114 ? 3.226 21.724 36.691 1.00 50.14 114 GLY D CA 1
ATOM 8256 C C . GLY D 2 114 ? 2.932 20.608 35.711 1.00 49.52 114 GLY D C 1
ATOM 8257 O O . GLY D 2 114 ? 1.922 19.907 35.842 1.00 51.91 114 GLY D O 1
ATOM 8258 N N . GLY D 2 115 ? 3.810 20.452 34.720 1.00 46.41 115 GLY D N 1
ATOM 8259 C CA . GLY D 2 115 ? 3.701 19.361 33.759 1.00 45.38 115 GLY D CA 1
ATOM 8260 C C . GLY D 2 115 ? 2.598 19.512 32.730 1.00 44.10 115 GLY D C 1
ATOM 8261 O O . GLY D 2 115 ? 2.006 18.524 32.307 1.00 45.78 115 GLY D O 1
ATOM 8262 N N . GLY D 2 116 ? 2.315 20.744 32.316 1.00 41.50 116 GLY D N 1
ATOM 8263 C CA . GLY D 2 116 ? 1.393 20.970 31.213 1.00 39.34 116 GLY D CA 1
ATOM 8264 C C . GLY D 2 116 ? 2.088 20.682 29.900 1.00 36.42 116 GLY D C 1
ATOM 8265 O O . GLY D 2 116 ? 3.314 20.553 29.855 1.00 35.34 116 GLY D O 1
ATOM 8266 N N . ALA D 2 117 ? 1.302 20.571 28.833 1.00 35.61 117 ALA D N 1
ATOM 8267 C CA . ALA D 2 117 ? 1.825 20.400 27.478 1.00 33.70 117 ALA D CA 1
ATOM 8268 C C . ALA D 2 117 ? 2.630 21.622 27.021 1.00 31.59 117 ALA D C 1
ATOM 8269 O O . ALA D 2 117 ? 2.345 22.746 27.429 1.00 30.91 117 ALA D O 1
ATOM 8271 N N . VAL D 2 118 ? 3.636 21.406 26.181 1.00 29.18 118 VAL D N 1
ATOM 8272 C CA . VAL D 2 118 ? 4.447 22.518 25.678 1.00 28.27 118 VAL D CA 1
ATOM 8273 C C . VAL D 2 118 ? 4.280 22.720 24.174 1.00 28.66 118 VAL D C 1
ATOM 8274 O O . VAL D 2 118 ? 3.907 21.800 23.450 1.00 30.15 118 VAL D O 1
ATOM 8278 N N . TRP D 2 119 ? 4.543 23.942 23.721 1.00 28.33 119 TRP D N 1
ATOM 8279 C CA . TRP D 2 119 ? 4.594 24.266 22.295 1.00 28.56 119 TRP D CA 1
ATOM 8280 C C . TRP D 2 119 ? 5.503 23.278 21.583 1.00 30.48 119 TRP D C 1
ATOM 8281 O O . TRP D 2 119 ? 6.663 23.088 21.967 1.00 30.23 119 TRP D O 1
ATOM 8292 N N . THR D 2 120 ? 4.968 22.646 20.544 1.00 32.88 120 THR D N 1
ATOM 8293 C CA . THR D 2 120 ? 5.725 21.674 19.761 1.00 35.26 120 THR D CA 1
ATOM 8294 C C . THR D 2 120 ? 5.627 22.001 18.268 1.00 36.59 120 THR D C 1
ATOM 8295 O O . THR D 2 120 ? 4.551 21.943 17.669 1.00 37.35 120 THR D O 1
ATOM 8299 N N . ILE D 2 121 ? 6.768 22.359 17.690 1.00 37.39 121 ILE D N 1
ATOM 8300 C CA . ILE D 2 121 ? 6.846 22.853 16.319 1.00 39.09 121 ILE D CA 1
ATOM 8301 C C . ILE D 2 121 ? 7.163 21.681 15.398 1.00 42.64 121 ILE D C 1
ATOM 8302 O O . ILE D 2 121 ? 8.289 21.177 15.380 1.00 43.67 121 ILE D O 1
ATOM 8307 N N . LYS D 2 122 ? 6.148 21.238 14.657 1.00 45.15 122 LYS D N 1
ATOM 8308 C CA . LYS D 2 122 ? 6.254 20.071 13.785 1.00 48.86 122 LYS D CA 1
ATOM 8309 C C . LYS D 2 122 ? 5.233 20.180 12.662 1.00 51.21 122 LYS D C 1
ATOM 8310 O O . LYS D 2 122 ? 4.212 20.842 12.822 1.00 50.29 122 LYS D O 1
ATOM 8316 N N . PRO D 2 123 ? 5.512 19.551 11.508 1.00 54.96 123 PRO D N 1
ATOM 8317 C CA . PRO D 2 123 ? 4.494 19.444 10.460 1.00 58.05 123 PRO D CA 1
ATOM 8318 C C . PRO D 2 123 ? 3.183 18.804 10.947 1.00 59.40 123 PRO D C 1
ATOM 8319 O O . PRO D 2 123 ? 3.206 17.872 11.766 1.00 59.51 123 PRO D O 1
ATOM 8323 N N . ALA D 2 124 ? 2.055 19.317 10.449 1.00 61.02 124 ALA D N 1
ATOM 8324 C CA . ALA D 2 124 ? 0.739 18.704 10.680 1.00 62.85 124 ALA D CA 1
ATOM 8325 C C . ALA D 2 124 ? 0.618 17.394 9.913 1.00 67.09 124 ALA D C 1
ATOM 8326 O O . ALA D 2 124 ? -0.021 16.450 10.384 1.00 68.64 124 ALA D O 1
ATOM 8328 N N . SER D 2 125 ? 1.242 17.346 8.735 1.00 69.58 125 SER D N 1
ATOM 8329 C CA . SER D 2 125 ? 1.130 16.195 7.834 1.00 74.04 125 SER D CA 1
ATOM 8330 C C . SER D 2 125 ? 2.354 15.982 6.934 1.00 75.60 125 SER D C 1
ATOM 8331 O O . SER D 2 125 ? 2.331 15.108 6.057 1.00 79.52 125 SER D O 1
ATOM 8334 N N . SER D 2 126 ? 3.405 16.778 7.150 1.00 72.95 126 SER D N 1
ATOM 8335 C CA . SER D 2 126 ? 4.650 16.742 6.347 1.00 74.44 126 SER D CA 1
ATOM 8336 C C . SER D 2 126 ? 4.451 17.074 4.843 1.00 77.62 126 SER D C 1
ATOM 8337 O O . SER D 2 126 ? 5.411 17.416 4.139 1.00 78.76 126 SER D O 1
ATOM 8340 N N . GLN D 2 127 ? 3.211 16.950 4.366 1.00 79.02 127 GLN D N 1
ATOM 8341 C CA . GLN D 2 127 ? 2.817 17.434 3.047 1.00 81.37 127 GLN D CA 1
ATOM 8342 C C . GLN D 2 127 ? 2.337 18.890 3.168 1.00 78.55 127 GLN D C 1
ATOM 8343 O O . GLN D 2 127 ? 1.694 19.411 2.255 1.00 80.82 127 GLN D O 1
ATOM 8349 N N . GLY D 2 128 ? 2.660 19.537 4.296 1.00 73.39 128 GLY D N 1
ATOM 8350 C CA . GLY D 2 128 ? 2.187 20.891 4.600 1.00 69.97 128 GLY D CA 1
ATOM 8351 C C . GLY D 2 128 ? 3.005 21.609 5.667 1.00 65.05 128 GLY D C 1
ATOM 8352 O O . GLY D 2 128 ? 3.916 21.012 6.252 1.00 64.14 128 GLY D O 1
ATOM 8353 N N . PRO D 2 129 ? 2.662 22.887 5.951 1.00 62.14 129 PRO D N 1
ATOM 8354 C CA . PRO D 2 129 ? 3.455 23.836 6.759 1.00 57.80 129 PRO D CA 1
ATOM 8355 C C . PRO D 2 129 ? 3.790 23.385 8.185 1.00 53.97 129 PRO D C 1
ATOM 8356 O O . PRO D 2 129 ? 3.102 22.520 8.736 1.00 54.05 129 PRO D O 1
ATOM 8360 N N . THR D 2 130 ? 4.838 23.982 8.762 1.00 50.63 130 THR D N 1
ATOM 8361 C CA . THR D 2 130 ? 5.264 23.715 10.139 1.00 47.02 130 THR D CA 1
ATOM 8362 C C . THR D 2 130 ? 4.534 24.649 11.118 1.00 44.22 130 THR D C 1
ATOM 8363 O O . THR D 2 130 ? 4.780 25.862 11.142 1.00 42.69 130 THR D O 1
ATOM 8367 N N . THR D 2 131 ? 3.631 24.079 11.914 1.00 43.18 131 THR D N 1
ATOM 8368 C CA . THR D 2 131 ? 2.806 24.864 12.827 1.00 40.87 131 THR D CA 1
ATOM 8369 C C . THR D 2 131 ? 2.988 24.413 14.269 1.00 39.04 131 THR D C 1
ATOM 8370 O O . THR D 2 131 ? 3.846 23.576 14.546 1.00 39.27 131 THR D O 1
ATOM 8374 N N . VAL D 2 132 ? 2.193 24.980 15.182 1.00 37.53 132 VAL D N 1
ATOM 8375 C CA . VAL D 2 132 ? 2.344 24.728 16.619 1.00 35.90 132 VAL D CA 1
ATOM 8376 C C . VAL D 2 132 ? 1.295 23.763 17.201 1.00 37.14 132 VAL D C 1
ATOM 8377 O O . VAL D 2 132 ? 0.089 24.036 17.182 1.00 37.79 132 VAL D O 1
ATOM 8381 N N . PHE D 2 133 ? 1.782 22.640 17.729 1.00 37.49 133 PHE D N 1
ATOM 8382 C CA . PHE D 2 133 ? 0.957 21.689 18.467 1.00 38.19 133 PHE D CA 1
ATOM 8383 C C . PHE D 2 133 ? 1.309 21.717 19.959 1.00 36.68 133 PHE D C 1
ATOM 8384 O O . PHE D 2 133 ? 2.338 22.275 20.345 1.00 34.98 133 PHE D O 1
ATOM 8392 N N . LEU D 2 134 ? 0.439 21.131 20.782 1.00 37.46 134 LEU D N 1
ATOM 8393 C CA . LEU D 2 134 ? 0.693 20.935 22.208 1.00 37.20 134 LEU D CA 1
ATOM 8394 C C . LEU D 2 134 ? 0.962 19.471 22.519 1.00 39.55 134 LEU D C 1
ATOM 8395 O O . LEU D 2 134 ? 0.141 18.604 22.233 1.00 41.86 134 LEU D O 1
ATOM 8400 N N . ASP D 2 135 ? 2.121 19.204 23.105 1.00 39.77 135 ASP D N 1
ATOM 8401 C CA . ASP D 2 135 ? 2.555 17.844 23.364 1.00 42.28 135 ASP D CA 1
ATOM 8402 C C . ASP D 2 135 ? 3.250 17.763 24.701 1.00 42.03 135 ASP D C 1
ATOM 8403 O O . ASP D 2 135 ? 3.692 18.784 25.248 1.00 40.07 135 ASP D O 1
ATOM 8408 N N . LEU D 2 136 ? 3.345 16.541 25.217 1.00 44.20 136 LEU D N 1
ATOM 8409 C CA . LEU D 2 136 ? 4.067 16.271 26.450 1.00 45.12 136 LEU D CA 1
ATOM 8410 C C . LEU D 2 136 ? 5.536 16.642 26.238 1.00 44.12 136 LEU D C 1
ATOM 8411 O O . LEU D 2 136 ? 6.099 16.385 25.170 1.00 44.50 136 LEU D O 1
ATOM 8416 N N . LEU D 2 137 ? 6.131 17.286 27.238 1.00 43.17 137 LEU D N 1
ATOM 8417 C CA . LEU D 2 137 ? 7.524 17.723 27.177 1.00 42.50 137 LEU D CA 1
ATOM 8418 C C . LEU D 2 137 ? 8.486 16.550 27.027 1.00 44.97 137 LEU D C 1
ATOM 8419 O O . LEU D 2 137 ? 8.490 15.630 27.846 1.00 47.20 137 LEU D O 1
ATOM 8424 N N . LYS D 2 138 ? 9.278 16.586 25.960 1.00 44.99 138 LYS D N 1
ATOM 8425 C CA . LYS D 2 138 ? 10.410 15.683 25.782 1.00 47.59 138 LYS D CA 1
ATOM 8426 C C . LYS D 2 138 ? 11.621 16.596 25.920 1.00 46.84 138 LYS D C 1
ATOM 8427 O O . LYS D 2 138 ? 11.944 17.363 25.000 1.00 45.70 138 LYS D O 1
ATOM 8433 N N . GLU D 2 139 ? 12.267 16.535 27.082 1.00 47.89 139 GLU D N 1
ATOM 8434 C CA . GLU D 2 139 ? 13.336 17.474 27.442 1.00 47.48 139 GLU D CA 1
ATOM 8435 C C . GLU D 2 139 ? 14.511 17.558 26.440 1.00 47.79 139 GLU D C 1
ATOM 8436 O O . GLU D 2 139 ? 15.276 18.515 26.484 1.00 46.89 139 GLU D O 1
ATOM 8442 N N . THR D 2 140 ? 14.640 16.586 25.535 1.00 49.07 140 THR D N 1
ATOM 8443 C CA . THR D 2 140 ? 15.620 16.687 24.434 1.00 49.95 140 THR D CA 1
ATOM 8444 C C . THR D 2 140 ? 15.059 16.943 23.025 1.00 48.72 140 THR D C 1
ATOM 8445 O O . THR D 2 140 ? 15.824 16.989 22.061 1.00 49.52 140 THR D O 1
ATOM 8449 N N . ASP D 2 141 ? 13.746 17.100 22.891 1.00 46.73 141 ASP D N 1
ATOM 8450 C CA . ASP D 2 141 ? 13.166 17.349 21.574 1.00 45.89 141 ASP D CA 1
ATOM 8451 C C . ASP D 2 141 ? 13.516 18.759 21.091 1.00 43.73 141 ASP D C 1
ATOM 8452 O O . ASP D 2 141 ? 13.105 19.740 21.706 1.00 41.74 141 ASP D O 1
ATOM 8457 N N . PRO D 2 142 ? 14.271 18.866 19.976 1.00 44.56 142 PRO D N 1
ATOM 8458 C CA . PRO D 2 142 ? 14.598 20.199 19.427 1.00 42.72 142 PRO D CA 1
ATOM 8459 C C . PRO D 2 142 ? 13.363 20.999 18.989 1.00 40.26 142 PRO D C 1
ATOM 8460 O O . PRO D 2 142 ? 13.424 22.225 18.876 1.00 38.85 142 PRO D O 1
ATOM 8464 N N . ASN D 2 143 ? 12.249 20.303 18.778 1.00 39.92 143 ASN D N 1
ATOM 8465 C CA . ASN D 2 143 ? 11.004 20.919 18.310 1.00 38.15 143 ASN D CA 1
ATOM 8466 C C . ASN D 2 143 ? 10.192 21.613 19.387 1.00 35.34 143 ASN D C 1
ATOM 8467 O O . ASN D 2 143 ? 9.163 22.225 19.095 1.00 34.38 143 ASN D O 1
ATOM 8472 N N . GLN D 2 144 ? 10.669 21.538 20.622 1.00 34.44 144 GLN D N 1
ATOM 8473 C CA . GLN D 2 144 ? 10.021 22.222 21.729 1.00 32.46 144 GLN D CA 1
ATOM 8474 C C . GLN D 2 144 ? 10.850 23.399 22.279 1.00 31.06 144 GLN D C 1
ATOM 8475 O O . GLN D 2 144 ? 10.461 24.022 23.258 1.00 29.92 144 GLN D O 1
ATOM 8481 N N . ARG D 2 145 ? 11.981 23.699 21.646 1.00 31.59 145 ARG D N 1
ATOM 8482 C CA . ARG D 2 145 ? 12.908 24.714 22.157 1.00 31.01 145 ARG D CA 1
ATOM 8483 C C . ARG D 2 145 ? 12.692 26.061 21.481 1.00 29.70 145 ARG D C 1
ATOM 8484 O O . ARG D 2 145 ? 12.799 26.184 20.258 1.00 30.09 145 ARG D O 1
ATOM 8492 N N . ILE D 2 146 ? 12.388 27.063 22.299 1.00 28.30 146 ILE D N 1
ATOM 8493 C CA . ILE D 2 146 ? 12.007 28.395 21.833 1.00 27.20 146 ILE D CA 1
ATOM 8494 C C . ILE D 2 146 ? 13.017 29.425 22.310 1.00 27.46 146 ILE D C 1
ATOM 8495 O O . ILE D 2 146 ? 13.426 29.401 23.474 1.00 27.93 146 ILE D O 1
ATOM 8500 N N . LYS D 2 147 ? 13.440 30.306 21.409 1.00 27.91 147 LYS D N 1
ATOM 8501 C CA . LYS D 2 147 ? 14.199 31.501 21.803 1.00 28.45 147 LYS D CA 1
ATOM 8502 C C . LYS D 2 147 ? 13.569 32.809 21.311 1.00 27.03 147 LYS D C 1
ATOM 8503 O O . LYS D 2 147 ? 12.783 32.828 20.338 1.00 26.20 147 LYS D O 1
ATOM 8509 N N . PHE D 2 148 ? 13.920 33.889 22.013 1.00 25.76 148 PHE D N 1
ATOM 8510 C CA . PHE D 2 148 ? 13.383 35.207 21.756 1.00 24.38 148 PHE D CA 1
ATOM 8511 C C . PHE D 2 148 ? 14.478 36.186 21.323 1.00 25.86 148 PHE D C 1
ATOM 8512 O O . PHE D 2 148 ? 15.616 36.155 21.818 1.00 26.76 148 PHE D O 1
ATOM 8520 N N . ALA D 2 149 ? 14.136 37.030 20.355 1.00 25.87 149 ALA D N 1
ATOM 8521 C CA . ALA D 2 149 ? 15.084 37.973 19.800 1.00 27.44 149 ALA D CA 1
ATOM 8522 C C . ALA D 2 149 ? 14.367 39.240 19.363 1.00 27.70 149 ALA D C 1
ATOM 8523 O O . ALA D 2 149 ? 13.493 39.205 18.497 1.00 27.19 149 ALA D O 1
ATOM 8525 N N . VAL D 2 150 ? 14.753 40.349 19.993 1.00 28.99 150 VAL D N 1
ATOM 8526 C CA . VAL D 2 150 ? 14.278 41.691 19.664 1.00 29.91 150 VAL D CA 1
ATOM 8527 C C . VAL D 2 150 ? 15.072 42.313 18.494 1.00 32.51 150 VAL D C 1
ATOM 8528 O O . VAL D 2 150 ? 14.705 42.218 17.315 1.00 33.29 150 VAL D O 1
#

InterPro domains:
  IPR002227 Tyrosinase copper-binding domain [PF00264] (52-308)
  IPR002227 Tyrosinase copper-binding domain [PR00092] (85-102)
  IPR002227 Tyrosinase copper-binding domain [PR00092] (133-138)
  IPR002227 Tyrosinase copper-binding domain [PR00092] (258-269)
  IPR002227 Tyrosinase copper-binding domain [PR00092] (288-306)
  IPR002227 Tyrosinase copper-binding domain [PS00498] (289-300)
  IPR008922 Di-copper centre-containing domain superfamily [G3DSA:1.10.1280.10] (2-392)
  IPR008922 Di-copper centre-containing domain superfamily [SSF48056] (15-368)
  IPR041640 Tyrosinase, C-terminal [PF18132] (424-535)
  IPR050316 Tyrosinase and Hemocyanin [PTHR11474] (35-379)

Sequence (1053 aa):
SDKKSLMPLVGIPGEIKNRLNILDFVKNDKFFTLYVRALQVLQARDQSDYSSFFQLGGIHGLPYTEWAKAQPQLHLYKANYCTHGTVLFPTWHRAYESTWEQTLWEAAGTVAQRFTTSDQAEWIQAAKDLRQPFWDWGYWPNDPDFIGLPDQVIRDKQVEITDYNGTKIEVENPILHYKFHPIEPTFEGDFAQWQTTMRYPDVQKQQENIEGMIAGIKAAAPGFREWTFNMLTKNYTWELFSNHGAVVGAHANSLEMVHNTVHFLIGRDPTLDPLVPGHMGSVPHAAFDPIFWMHHCNVDRLLALWQTMNYDVYVSEGMNREATMGLIPGQVLTEDSPLEPFYTKNQDPWQSDDLEDWETLGFSYPDFDPVKGKSKEEKSVYINDWVHKHYGSDKKSLMPLVGIPGEIKNRLNILDFVKNDKFFTLYVRALQVLQARDQSDYSSFFQLGGIHGLPYTEWAKAQPQLHLYKANYCTHGTVLFPTWHRAYESTWEQTLWEAAGTVAQRFTTSDQAEWIQAAKDLRQPFWDWGYWPNDPDFIGLPDQVIRDKQVEITDYNGTKIEVENPILHYKFHPIEPTFEGDFAQWQTTMRYPDVQKQENIEGMIAGIKAAAPGFRREWTFNMLTKNYTWELFSNHGAVVGAHANSLEMVHNTVHFLIGRDPTLDPLVPGHMGSVPHAAFDPIFWMHHCNVDRLLALWQTMNYDVYVSEGMNREATMGLIPGQVLTEDSPLEPFYTKNQDPWQSDDLEDWETLGFSYPDFDPVKGKSKEEKSVYINDWVHKHYGLDLPGTRILNGANWANNSATSGTLIIFDQSTPGQDADRWLIHNYLDGYKIFNMGSNNWASVSRGNTVLGVSEFDGQTCKWSIEYSGNGEEFWIRVPREGGGGAVWTIKPASSQGPTTVFLDLLKETDPNQRIKFAVDLPGTRILNGANWANNSATSGTLIIFDQSTPGQDADRWLIHNYLDGYKIFNMGSNNWASVSRGNTVLGVSEFDGQTCKWSIEYSGNGEEFWIRVPREGGGGAVWTIKPASSQGPTTVFLDLLKETDPNQRIKFAV

Organism: Agaricus bisporus (NCBI:txid5341)

B-factor: mean 33.27, std 10.44, range [10.66, 97.72]

Solvent-accessible surface area: 44481 Å² total; per-residue (Å²): 133,74,13,92,1,87,44,35,1,75,2,9,89,68,134,62,55,33,0,48,31,1,57,84,2,19,169,59,55,46,30,9,0,0,1,0,31,0,0,57,54,0,24,82,65,95,18,84,58,74,24,0,1,8,21,0,2,5,2,5,2,22,9,61,72,28,3,0,39,38,115,109,114,138,53,47,44,146,16,27,11,0,1,46,20,10,3,0,0,2,0,4,6,1,0,1,1,2,1,1,2,9,5,2,49,101,1,0,31,92,6,2,97,155,0,34,30,93,48,23,71,107,5,50,97,10,4,107,30,1,7,0,0,6,4,8,12,0,73,38,52,112,67,109,100,43,33,9,1,18,60,50,0,1,86,46,144,75,5,112,0,12,34,33,104,37,69,112,48,124,18,125,11,9,1,10,48,2,136,2,80,94,36,18,118,76,6,144,57,42,19,34,145,19,90,25,1,26,2,17,1,38,104,132,77,106,47,52,35,104,24,1,5,60,23,10,50,81,28,12,55,46,9,60,120,68,0,37,32,0,2,23,121,6,154,69,4,57,84,0,0,5,24,4,72,115,107,34,75,34,61,42,0,0,1,28,0,6,30,46,0,19,72,26,0,0,56,17,100,112,32,138,106,93,9,36,0,0,1,12,18,73,38,15,1,1,1,0,1,0,0,1,0,0,4,0,0,3,4,3,0,1,0,0,0,15,13,19,25,81,97,55,23,16,46,91,5,9,1,103,132,21,18,24,22,13,17,10,1,0,0,0,24,66,72,0,27,2,30,0,1,12,26,150,109,24,77,47,21,54,0,60,63,0,61,88,30,67,72,1,3,0,11,0,46,16,18,90,71,0,164,82,95,54,116,100,91,66,15,84,85,0,54,80,79,0,91,170,35,1,60,130,63,14,92,0,95,42,26,1,74,4,9,86,72,133,76,53,40,0,47,27,2,58,86,3,21,168,61,53,40,30,11,0,0,2,0,31,0,0,56,51,0,23,81,72,93,18,88,57,74,24,0,0,7,21,0,2,6,3,5,2,19,12,62,63,32,4,0,39,24,124,115,104,140,49,42,27,118,14,30,9,0,0,53,20,9,3,0,0,3,0,2,5,1,0,2,1,2,2,1,2,14,4,2,53,102,2,0,28,92,5,1,105,137,1,41,28,118,44,25,79,114,2,32,84,10,4,104,33,1,6,0,0,6,3,10,16,1,72,43,52,120,60,97,99,40,32,6,3,17,62,50,0,1,88,48,129,107,3,103,0,12,33,45,97,31,73,111,54,101,19,137,8,8,2,6,46,2,137,3,80,92,34,21,118,78,7,138,59,40,20,40,142,17,90,30,1,29,3,17,0,39,93,130,79,114,43,47,35,108,24,0,5,61,21,7,52,82,26,16,44,42,10,44,124,72,0,38,41,0,2,27,130,6,150,68,5,64,86,0,0,4,21,2,69,115,100,36,78,32,58,46,0,0,1,26,0,7,30,47,0,18,65,27,0,0,60,14,96,113,37,142,98,84,8,38,0,0,2,11,18,72,36,13,0,1,1,0,1,0,0,2,0,0,4,0,0,3,4,4,0,0,0,0,0,17,13,26,24,82,101,54,20,17,44,88,6,10,1,112,112,5,20,23,19,11,17,7,1,0,1,0,24,66,72,0,23,1,28,0,2,14,26,144,104,29,76,45,21,53,0,50,61,0,57,81,29,65,76,2,4,0,8,0,46,12,14,66,75,2,164,84,83,60,117,102,95,62,16,82,75,0,53,70,83,0,90,169,37,1,58,212,147,46,51,0,0,67,0,28,17,45,72,49,35,0,4,2,57,69,145,151,23,28,92,0,57,2,45,104,74,62,82,35,170,58,5,13,45,2,34,0,29,36,50,139,129,6,30,55,0,40,0,50,36,14,85,6,42,0,2,45,28,230,60,99,23,1,20,2,34,79,141,70,68,25,168,42,0,42,0,32,17,66,35,4,36,74,55,110,41,6,2,0,32,35,43,156,173,85,43,37,4,28,0,0,6,4,73,52,75,92,86,194,32,78,41,6,1,48,9,60,144,30,132,74,112,28,97,59,2,38,0,70,16,54,65,192,47,46,0,0,66,0,26,15,52,71,49,37,0,4,3,53,70,165,153,24,28,87,0,54,3,45,110,75,59,81,37,164,47,4,14,52,2,34,0,27,41,54,144,126,4,27,56,0,44,0,51,35,13,94,10,40,0,3,41,19,234,58,108,19,1,25,3,34,86,146,72,64,32,171,31,0,44,0,35,14,46,31,6,41,77,50,94,36,7,1,0,31,35,47,163,176,91,34,54,4,31,0,0,6,4,76,63,67,73,86,167,29,76,38,2,1,43,12,49,160,33,142,85,116,33,96,57,2,31,0,65,20,47,66

Foldseek 3Di:
DDFWFQQFLQFADDAFAAAAQQVVQCVDQLLNQLLQQLLVVQLPDDCVDLLHLNNLLCQQFPPQDAGRTPDDDPDFDRTHLADAQWLCNLLLLLSSLRSNFVSSLVSSQVVLVLADDPCSVVSNVSSSNHTHHAQQLQFDPVDLLDDSHDCLQQPDQWDWHADRPRDIDIDGRSNHKRFPPCQDPPDDDLSSVDRIFEWAADPVRHHDRVVLSNLSSVCRLVSLVLLLCLLPVDQASSLARHCHPPRNPSVNYLSNSLLVVLCSTFWDPVDVVTDGTQSNDRNRNSSNNCSSNSSVNSNVSVVLSCLLNPPRGRDKDAAQDDHRQDDHGDIDGQADFSPPHAHPVSHGDGSVVPSPVCSSRYDHPLCVVQPPHDSVVSNVSSNVVSVVRRD/DDFFFPQFQQFADDAFAAAAQQVVQCVDQLLNQLLQQLLVVQLVDDLVDLLHLNVLLCQQFPPQAAGRTPDDDPDFDRTHLAAAQWLCNLLLLLSSLRSNFVSSLVSSCVVLVLADDVCNVVNNVSSSNHGHHAQQLLFDPPDLLDDSHDCLQQPDQWDWHQDRPGDIDTDGRSNHKRFPPCQDPPDDDCSNVDRIFEWAADPVRHHDSVVLRNLSSVCSLVSLVLLLCLQPVDQASNLARHCHPPRNPSCNYLNNSLLVVLCSTFWDPPDVVIDGTQSNDRNRNSNNSCSSNSSVNSNVSVVLSCLQNPPRGRDKDADCDDHRQDDHGDIAGQARFSPPHAHPVSHGDGSVVCSPVCSSRYDHPLCVVPPPHDSVVSNVSSNVVSVVGRD/DDDQAKWKAQVPWTWFFAEDCFTFTFTHDDHPDPQRRGWHWADDVPFIFIAGPTHRFTFFDDDDFFTGTHNDDDPQTGGWHWADLPDDQWIWTFRDDPVDFGWTWFWDAPDPPDRTTTGTDGDDSPDSRGTIHMDD/DDQAKWKDQDHWTWFAAEDLFTWTFTDDDHDDPQRRGWDWDDDPPFIWIAGPHHCFTFWQDDPQWTGTDNDDDPQTGGWHWADLPDDQWIWIFDDDVVDFGWTWFFADPVVVDTTTTGTDGDDSPDSRRTIHIGD

Nearest PDB structures (foldseek):
  2y9x-assembly4_D  TM=1.001E+00  e=2.143E-72  Agaricus bisporus
  4oua-assembly1_A  TM=9.689E-01  e=5.831E-47  Agaricus bisporus var. bisporus H97
  4oua-assembly2_B  TM=9.630E-01  e=7.410E-44  Agaricus bisporus var. bisporus H97
  5m6b-assembly1_B  TM=9.614E-01  e=7.816E-44  Agaricus bisporus
  5m6b-assembly2_A  TM=9.636E-01  e=1.405E-43  Agaricus bisporus

Radius of gyration: 37.3 Å; Cα contacts (8 Å, |Δi|>4): 2209; chains: 4; bounding box: 73×74×126 Å